Protein AF-0000000078719844 (afdb_homodimer)

Secondary structure (DSSP, 8-state):
---------------------------------------------------------------------------------------------------------------SSS--GGGPEEEEETTTEEEEEPHHHHHHHTSHHHHGGGGSBTTGGGGGTSTTTT-BHHHHHHHHHHHHHHHHHHHHHHHHHHHT--HHHHHHHHHHHHHTTTT--TTTHHIIIIIHHHHSTT----HHHHHHHHHHHHHHHHT----HHHHHHHHHHHHHTTTT-------S-GGGHHHHS-TTTS--HHHHHHHHHHHHHHT------HHHHHHH-EEETTEEEEEGGGHHHHHHHHHHHHHHIIIIIT-HHHHHHHHHHHHHHHHHHHHHTHHHHHH-HHHHTT-STTHHHHHHH---GGGHHHHHHHHHHHTT-PPEEEEEEEPPGGGSTT-----HHHHHTT--S-SS---GGGEEEEEEEEESSSTTS-GGGG-EEESSTT----EE--GGGT-TTS-S-SEEEEEEEEESSGGGHHHHHHHHHHHHHHHHSS---SSPPPTHHHHTT-/---------------------------------------------------------------------------------------------------------------SSS--GGGPEEEEETTTEEEEEPHHHHHHHTSHHHHGGGGSBTTGGGGGTSTTTT-BHHHHHHHHHHHHHHHHHHHHHHHHHHHT--HHHHHHHHHHHHHTTTT--TTTHHIIIIIHHHHSTT----HHHHHHHHHHHHHHHHT----HHHHHHHHHHHHHTTTT-------S-GGGHHHHS-TTTS--HHHHHHHHHHHHHHT------HHHHHHH-EEETTEEEEEGGGHHHHHHHHHHHHHHIIIIIT-HHHHHHHHHHHHHHHHHHHHHTHHHHHH-HHHHTT-STTHHHHHHH---GGGHHHHHHHHHHHTT-PPEEEEEEEPPGGGSTT-----HHHHHTT--S-SS---GGGEEEEEEEEESSSTTS-GGGG-EEESSTT----EE--GGGT-TTS-S-SEEEEEEEEESSGGGHHHHHHHHHHHHHHHHSS---SSPPPTHHHHTT-

Organism: Oryza nivara (NCBI:txid4536)

Radius of gyration: 38.95 Å; Cα contacts (8 Å, |Δi|>4): 1544; chains: 2; bounding box: 135×135×131 Å

Nearest PDB structures (foldseek):
  7a5y-assembly2_G  TM=9.146E-01  e=6.153E-34  Homo sapiens
  7a5y-assembly1_A  TM=9.317E-01  e=2.127E-33  Homo sapiens
  4zwg-assembly2_A  TM=9.172E-01  e=5.121E-34  Homo sapiens
  4zwg-assembly3_B  TM=9.181E-01  e=6.153E-34  Homo sapiens
  4zwg-assembly3_C  TM=8.959E-01  e=7.395E-34  Homo sapiens

pLDDT: mean 74.57, std 30.58, range [14.11, 98.62]

Sequence (1132 aa):
MKHPSRIKLASPNKSHGLPFLLPVSAGFLPFSHRLACLLAFPIPISHQPQTAANPTSARPHRNLARFSEEEMGEYCGAAPEEDPAMALVTPLPTTTTTTTAAAAAIKQPHYYGCFDRCSTKQVFDNLHGNISLDPLAREFVDTEEFQRLRDLKQLGLTYLVYPGAVHTRFEHSLGVYWLAGEAMNNLRLYQGEELGIDRVDMQTVKLAGLLHDIGHGPFSHLFEHEFLPRVVPGSTWTHENMSALLLDSIVDKHQIDIEADHLKIVMEMIVASSKFTATESTKEKRFLYDIVANGRNGIDVDKFDYIGRDCRACGLGCNFQYWRLLQGMRVMGDEICYPAKDYLSIHKLFTTRADLHRTVYTHAKVKAVELMLVDALVEANEYLGIALHAQDPADFWKLDDTIIKSIETAPNDELNKAKGIIQRIRRRELYKFCNEYSVPKDKLEHFKNITAQDIVCSQKSSKVLLKEEDVAVSNVKIDLTRGKDNPLESIKFFKDFGCDEKFPITDERVSHLLPAYNQDRIVRVYAKKPELVEAVSEAFENLQLRMYGEKTQVHDTPRKKRIRFHMKHPSRIKLASPNKSHGLPFLLPVSAGFLPFSHRLACLLAFPIPISHQPQTAANPTSARPHRNLARFSEEEMGEYCGAAPEEDPAMALVTPLPTTTTTTTAAAAAIKQPHYYGCFDRCSTKQVFDNLHGNISLDPLAREFVDTEEFQRLRDLKQLGLTYLVYPGAVHTRFEHSLGVYWLAGEAMNNLRLYQGEELGIDRVDMQTVKLAGLLHDIGHGPFSHLFEHEFLPRVVPGSTWTHENMSALLLDSIVDKHQIDIEADHLKIVMEMIVASSKFTATESTKEKRFLYDIVANGRNGIDVDKFDYIGRDCRACGLGCNFQYWRLLQGMRVMGDEICYPAKDYLSIHKLFTTRADLHRTVYTHAKVKAVELMLVDALVEANEYLGIALHAQDPADFWKLDDTIIKSIETAPNDELNKAKGIIQRIRRRELYKFCNEYSVPKDKLEHFKNITAQDIVCSQKSSKVLLKEEDVAVSNVKIDLTRGKDNPLESIKFFKDFGCDEKFPITDERVSHLLPAYNQDRIVRVYAKKPELVEAVSEAFENLQLRMYGEKTQVHDTPRKKRIRFH

Foldseek 3Di:
DPDDDCDDDDYDDDDDDDDDDDDDDDYDDDDDYYDYDYDDDDDDDDDDDDDDYYDYDDDDDDDDDDPDPDDPDPCVDDDDDDDDDDDDPDPPDPDCPPPVPDCPVPPPPCPLPPDDPVQWDWDQAPQPGIFTHHNLRVLLCPDLLLVLQLQAQPQQQLCLVQVLSRHTVQSLLSQQLRLLLLLLVLACVPCVVVQVDDSLLNVLLSSLSNQLQSQAFASGVLVVPPQLCVQPPPDPDDSLVSSLVLLVVSCVVSVRDDDPVSSVSSSCLSCVQVDCPCCVPPDRQLLSSCANHNLQQGDYSSLVRCLSVSCVSRVHDQPADNVQLSNAWYAAPSHIAGAPVCLVNVLSSLVSVLVCCVPRNVPPLSVQLSQLLSVLCSLCCVVVVLSVLSVDSVNRSVGYNCVLVVLCPPPDPSNVVSNVSSVCVVVVVTFAWQFKFWDDPVCVVPDDDDALVLLQVLQDDDPDRDDSVFKDKDKDKRFSSPGFDDSQQSHWHDHDPPDNDIDGDDPVPPDPPRDPTGMIIMMTMTGRDLQCSVRSNVSVQSSCCVVPVHRRTDDGGDCVSNPPVD/DDDDDDDDDDDDDDDDDDDDDDDDYYDDDDDDDDDDDDDDDDYDDDDDDDDDDDDDDDDDDDPDPDPDPDDPDDDPDDDDDPDDDDDDPDPPDPPCPPPVPDCPVPPPPCPQPPDDPVQWDWDQAPQPGIFTHHNLRVLLCPDLLLVLQLQAQPQQQLCLVQVLSRHTVQSLLSQQLRLQLLLLVLACVVCVVVQVDDSLLNVLLSSLSNQLQSQAFASGVLVVPPQLCVQPPPDPDDSLVSSLVLLVVSCVVSVRDDDPVSSVSSSCLSCVQVDCPCCVPPDRQLLSSCANHNLQQGDYSSLVRCLSVSCVSRVHDQPADCVQLSNAWYAAPSHIAGAPVCLVNVLSSLVSVLVCCVPRNVPPLSVQLSQLLSVLCSLCCVVVVRSVLSVDSVSRSVGYNCVLVVLCPDPDPSNVVSNVSSVCVVVVVTFAWQFKFWDDPVCVVPDDDDALVLLQVLQDDDPDRDDSVFKDKDKDKRFSSPGFDDSQQSHWHDHDPVDNDIDGDDPVPPDPPRDPTGMIIMMIMTGRDLQCSVRSQVSVQSSCCVVPVHRRTDDGGDCVSNPPVD

InterPro domains:
  IPR003607 HD/PDEase domain [SM00471] (165-316)
  IPR003607 HD/PDEase domain [cd00077] (167-315)
  IPR006674 HD domain [PF01966] (169-269)
  IPR006674 HD domain [PS51831] (169-307)
  IPR045509 HD-associated domain [PF19276] (323-485)
  IPR050135 Deoxyguanosinetriphosphate triphosphohydrolase-like [PTHR11373] (121-549)

Structure (mmCIF, N/CA/C/O backbone):
data_AF-0000000078719844-model_v1
#
loop_
_entity.id
_entity.type
_entity.pdbx_description
1 polymer 'HD domain-containing protein'
#
loop_
_atom_site.group_PDB
_atom_site.id
_atom_site.type_symbol
_atom_site.label_atom_id
_atom_site.label_alt_id
_atom_site.label_comp_id
_atom_site.label_asym_id
_atom_site.label_entity_id
_atom_site.label_seq_id
_atom_site.pdbx_PDB_ins_code
_atom_site.Cartn_x
_atom_site.Cartn_y
_atom_site.Cartn_z
_atom_site.occupancy
_atom_site.B_iso_or_equiv
_atom_site.auth_seq_id
_atom_site.auth_comp_id
_atom_site.auth_asym_id
_atom_site.auth_atom_id
_atom_site.pdbx_PDB_model_num
ATOM 1 N N . MET A 1 1 ? 14.867 -51.844 55.531 1 16.17 1 MET A N 1
ATOM 2 C CA . MET A 1 1 ? 15.656 -52.594 54.562 1 16.17 1 MET A CA 1
ATOM 3 C C . MET A 1 1 ? 15.328 -52.188 53.125 1 16.17 1 MET A C 1
ATOM 5 O O . MET A 1 1 ? 14.156 -52.031 52.781 1 16.17 1 MET A O 1
ATOM 9 N N . LYS A 1 2 ? 16.312 -51.5 52.406 1 18.41 2 LYS A N 1
ATOM 10 C CA . LYS A 1 2 ? 17.047 -50.781 51.344 1 18.41 2 LYS A CA 1
ATOM 11 C C . LYS A 1 2 ? 17.047 -51.594 50.062 1 18.41 2 LYS A C 1
ATOM 13 O O . LYS A 1 2 ? 17.812 -51.312 49.125 1 18.41 2 LYS A O 1
ATOM 18 N N . HIS A 1 3 ? 16.047 -52.469 49.938 1 16.16 3 HIS A N 1
ATOM 19 C CA . HIS A 1 3 ? 16.094 -53.688 49.156 1 16.16 3 HIS A CA 1
ATOM 20 C C . HIS A 1 3 ? 16.516 -53.406 47.719 1 16.16 3 HIS A C 1
ATOM 22 O O . HIS A 1 3 ? 16.359 -52.281 47.219 1 16.16 3 HIS A O 1
ATOM 28 N N . PRO A 1 4 ? 16.766 -54.469 46.906 1 17.31 4 PRO A N 1
ATOM 29 C CA . PRO A 1 4 ? 17.672 -55.094 45.938 1 17.31 4 PRO A CA 1
ATOM 30 C C . PRO A 1 4 ? 17.406 -54.656 44.531 1 17.31 4 PRO A C 1
ATOM 32 O O . PRO A 1 4 ? 16.344 -54.094 44.219 1 17.31 4 PRO A O 1
ATOM 35 N N . SER A 1 5 ? 18.469 -54.844 43.594 1 16.77 5 SER A N 1
ATOM 36 C CA . SER A 1 5 ? 19.25 -54.75 42.375 1 16.77 5 SER A CA 1
ATOM 37 C C . SER A 1 5 ? 18.547 -55.438 41.188 1 16.77 5 SER A C 1
ATOM 39 O O . SER A 1 5 ? 19.141 -55.594 40.125 1 16.77 5 SER A O 1
ATOM 41 N N . ARG A 1 6 ? 17.25 -55.594 41.25 1 15.89 6 ARG A N 1
ATOM 42 C CA . ARG A 1 6 ? 16.734 -56.719 40.5 1 15.89 6 ARG A CA 1
ATOM 43 C C . ARG A 1 6 ? 17.344 -56.781 39.125 1 15.89 6 ARG A C 1
ATOM 45 O O . ARG A 1 6 ? 17.219 -55.844 38.312 1 15.89 6 ARG A O 1
ATOM 52 N N . ILE A 1 7 ? 18.156 -57.844 38.75 1 14.67 7 ILE A N 1
ATOM 53 C CA . ILE A 1 7 ? 19.219 -58.25 37.812 1 14.67 7 ILE A CA 1
ATOM 54 C C . ILE A 1 7 ? 18.656 -58.406 36.406 1 14.67 7 ILE A C 1
ATOM 56 O O . ILE A 1 7 ? 19.359 -58.156 35.438 1 14.67 7 ILE A O 1
ATOM 60 N N . LYS A 1 8 ? 17.391 -58.75 36.219 1 15.29 8 LYS A N 1
ATOM 61 C CA . LYS A 1 8 ? 17.172 -60.094 35.656 1 15.29 8 LYS A CA 1
ATOM 62 C C . LYS A 1 8 ? 17.922 -60.25 34.344 1 15.29 8 LYS A C 1
ATOM 64 O O . LYS A 1 8 ? 18.156 -59.281 33.625 1 15.29 8 LYS A O 1
ATOM 69 N N . LEU A 1 9 ? 17.656 -61.438 33.594 1 15 9 LEU A N 1
ATOM 70 C CA . LEU A 1 9 ? 18.25 -62.531 32.844 1 15 9 LEU A CA 1
ATOM 71 C C . LEU A 1 9 ? 18.625 -62.062 31.438 1 15 9 LEU A C 1
ATOM 73 O O . LEU A 1 9 ? 18.062 -61.094 30.922 1 15 9 LEU A O 1
ATOM 77 N N . ALA A 1 10 ? 19.516 -62.938 30.422 1 16.34 10 ALA A N 1
ATOM 78 C CA . ALA A 1 10 ? 20.719 -63.344 29.719 1 16.34 10 ALA A CA 1
ATOM 79 C C . ALA A 1 10 ? 20.516 -63.281 28.203 1 16.34 10 ALA A C 1
ATOM 81 O O . ALA A 1 10 ? 21.281 -62.656 27.484 1 16.34 10 ALA A O 1
ATOM 82 N N . SER A 1 11 ? 20.344 -64.562 27.406 1 14.77 11 SER A N 1
ATOM 83 C CA . SER A 1 11 ? 21.172 -65.5 26.672 1 14.77 11 SER A CA 1
ATOM 84 C C . SER A 1 11 ? 20.969 -65.375 25.172 1 14.77 11 SER A C 1
ATOM 86 O O . SER A 1 11 ? 20.031 -64.688 24.719 1 14.77 11 SER A O 1
ATOM 88 N N . PRO A 1 12 ? 20.969 -66.625 24.266 1 15.64 12 PRO A N 1
ATOM 89 C CA . PRO A 1 12 ? 21.859 -67.312 23.312 1 15.64 12 PRO A CA 1
ATOM 90 C C . PRO A 1 12 ? 21.484 -67 21.859 1 15.64 12 PRO A C 1
ATOM 92 O O . PRO A 1 12 ? 20.484 -66.375 21.594 1 15.64 12 PRO A O 1
ATOM 95 N N . ASN A 1 13 ? 21.328 -68.188 20.828 1 14.11 13 ASN A N 1
ATOM 96 C CA . ASN A 1 13 ? 21.969 -69 19.766 1 14.11 13 ASN A CA 1
ATOM 97 C C . ASN A 1 13 ? 21.281 -68.75 18.422 1 14.11 13 ASN A C 1
ATOM 99 O O . ASN A 1 13 ? 21.906 -68.875 17.375 1 14.11 13 ASN A O 1
ATOM 103 N N . LYS A 1 14 ? 19.938 -69 18.219 1 14.55 14 LYS A N 1
ATOM 104 C CA . LYS A 1 14 ? 19.438 -70.125 17.375 1 14.55 14 LYS A CA 1
ATOM 105 C C . LYS A 1 14 ? 19.703 -69.875 15.906 1 14.55 14 LYS A C 1
ATOM 107 O O . LYS A 1 14 ? 19.609 -68.688 15.438 1 14.55 14 LYS A O 1
ATOM 112 N N . SER A 1 15 ? 19.656 -70.938 14.859 1 14.34 15 SER A N 1
ATOM 113 C CA . SER A 1 15 ? 20.234 -71.812 13.805 1 14.34 15 SER A CA 1
ATOM 114 C C . SER A 1 15 ? 19.875 -71.25 12.422 1 14.34 15 SER A C 1
ATOM 116 O O . SER A 1 15 ? 20.766 -71 11.602 1 14.34 15 SER A O 1
ATOM 118 N N . HIS A 1 16 ? 19.125 -72 11.484 1 14.88 16 HIS A N 1
ATOM 119 C CA . HIS A 1 16 ? 19.422 -73 10.422 1 14.88 16 HIS A CA 1
ATOM 120 C C . HIS A 1 16 ? 19.156 -72.375 9.047 1 14.88 16 HIS A C 1
ATOM 122 O O . HIS A 1 16 ? 18.531 -71.312 8.945 1 14.88 16 HIS A O 1
ATOM 128 N N . GLY A 1 17 ? 18.609 -73.25 7.887 1 14.41 17 GLY A N 1
ATOM 129 C CA . GLY A 1 17 ? 19.047 -73.938 6.68 1 14.41 17 GLY A CA 1
ATOM 130 C C . GLY A 1 17 ? 18.594 -73.312 5.406 1 14.41 17 GLY A C 1
ATOM 131 O O . GLY A 1 17 ? 19.391 -73 4.508 1 14.41 17 GLY A O 1
ATOM 132 N N . LEU A 1 18 ? 17.312 -73.312 4.797 1 15.3 18 LEU A N 1
ATOM 133 C CA . LEU A 1 18 ? 17.156 -74.25 3.666 1 15.3 18 LEU A CA 1
ATOM 134 C C . LEU A 1 18 ? 17.516 -73.562 2.357 1 15.3 18 LEU A C 1
ATOM 136 O O . LEU A 1 18 ? 17.422 -72.312 2.25 1 15.3 18 LEU A O 1
ATOM 140 N N . PRO A 1 19 ? 17.562 -74.312 1.039 1 15.16 19 PRO A N 1
ATOM 141 C CA . PRO A 1 19 ? 18.328 -74.75 -0.132 1 15.16 19 PRO A CA 1
ATOM 142 C C . PRO A 1 19 ? 18.094 -73.875 -1.35 1 15.16 19 PRO A C 1
ATOM 144 O O . PRO A 1 19 ? 19.047 -73.312 -1.934 1 15.16 19 PRO A O 1
ATOM 147 N N . PHE A 1 20 ? 17.188 -74.25 -2.387 1 14.88 20 PHE A N 1
ATOM 148 C CA . PHE A 1 20 ? 17.469 -74.938 -3.643 1 14.88 20 PHE A CA 1
ATOM 149 C C . PHE A 1 20 ? 17.578 -73.938 -4.789 1 14.88 20 PHE A C 1
ATOM 151 O O . PHE A 1 20 ? 17.125 -72.812 -4.668 1 14.88 20 PHE A O 1
ATOM 158 N N . LEU A 1 21 ? 17.156 -74.312 -6.219 1 14.48 21 LEU A N 1
ATOM 159 C CA . LEU A 1 21 ? 17.766 -74.75 -7.473 1 14.48 21 LEU A CA 1
ATOM 160 C C . LEU A 1 21 ? 17.688 -73.625 -8.531 1 14.48 21 LEU A C 1
ATOM 162 O O . LEU A 1 21 ? 18.688 -73.312 -9.148 1 14.48 21 LEU A O 1
ATOM 166 N N . LEU A 1 22 ? 16.641 -73.5 -9.547 1 15.12 22 LEU A N 1
ATOM 167 C CA . LEU A 1 22 ? 16.891 -74.062 -10.875 1 15.12 22 LEU A CA 1
ATOM 168 C C . LEU A 1 22 ? 17.406 -73 -11.82 1 15.12 22 LEU A C 1
ATOM 170 O O . LEU A 1 22 ? 17.172 -71.812 -11.594 1 15.12 22 LEU A O 1
ATOM 174 N N . PRO A 1 23 ? 17.766 -73.25 -13.32 1 15.2 23 PRO A N 1
ATOM 175 C CA . PRO A 1 23 ? 18.766 -73.25 -14.383 1 15.2 23 PRO A CA 1
ATOM 176 C C . PRO A 1 23 ? 18.531 -72.125 -15.391 1 15.2 23 PRO A C 1
ATOM 178 O O . PRO A 1 23 ? 19.484 -71.438 -15.82 1 15.2 23 PRO A O 1
ATOM 181 N N . VAL A 1 24 ? 17.344 -71.75 -15.992 1 15.63 24 VAL A N 1
ATOM 182 C CA . VAL A 1 24 ? 17.266 -72.125 -17.406 1 15.63 24 VAL A CA 1
ATOM 183 C C . VAL A 1 24 ? 18.031 -71.062 -18.234 1 15.63 24 VAL A C 1
ATOM 185 O O . VAL A 1 24 ? 18.141 -69.938 -17.859 1 15.63 24 VAL A O 1
ATOM 188 N N . SER A 1 25 ? 18.406 -71.312 -19.641 1 14.66 25 SER A N 1
ATOM 189 C CA . SER A 1 25 ? 19.359 -71.438 -20.734 1 14.66 25 SER A CA 1
ATOM 190 C C . SER A 1 25 ? 19.391 -70.125 -21.562 1 14.66 25 SER A C 1
ATOM 192 O O . SER A 1 25 ? 20.453 -69.562 -21.766 1 14.66 25 SER A O 1
ATOM 194 N N . ALA A 1 26 ? 18.703 -70.062 -22.891 1 15.07 26 ALA A N 1
ATOM 195 C CA . ALA A 1 26 ? 19.359 -70.25 -24.188 1 15.07 26 ALA A CA 1
ATOM 196 C C . ALA A 1 26 ? 19.844 -68.875 -24.75 1 15.07 26 ALA A C 1
ATOM 198 O O . ALA A 1 26 ? 19.453 -67.812 -24.297 1 15.07 26 ALA A O 1
ATOM 199 N N . GLY A 1 27 ? 19.828 -68.812 -26.172 1 14.66 27 GLY A N 1
ATOM 200 C CA . GLY A 1 27 ? 20.734 -68.75 -27.297 1 14.66 27 GLY A CA 1
ATOM 201 C C . GLY A 1 27 ? 21 -67.375 -27.859 1 14.66 27 GLY A C 1
ATOM 202 O O . GLY A 1 27 ? 20.391 -66.438 -27.406 1 14.66 27 GLY A O 1
ATOM 203 N N . PHE A 1 28 ? 20.891 -67.125 -29.375 1 15.15 28 PHE A N 1
ATOM 204 C CA . PHE A 1 28 ? 21.875 -67 -30.438 1 15.15 28 PHE A CA 1
ATOM 205 C C . PHE A 1 28 ? 22 -65.562 -30.906 1 15.15 28 PHE A C 1
ATOM 207 O O . PHE A 1 28 ? 23.109 -65 -30.938 1 15.15 28 PHE A O 1
ATOM 214 N N . LEU A 1 29 ? 21.156 -65 -32 1 15.54 29 LEU A N 1
ATOM 215 C CA . LEU A 1 29 ? 21.734 -64.938 -33.344 1 15.54 29 LEU A CA 1
ATOM 216 C C . LEU A 1 29 ? 22.375 -63.594 -33.594 1 15.54 29 LEU A C 1
ATOM 218 O O . LEU A 1 29 ? 22.031 -62.594 -32.938 1 15.54 29 LEU A O 1
ATOM 222 N N . PRO A 1 30 ? 22.969 -63.344 -34.906 1 15.5 30 PRO A N 1
ATOM 223 C CA . PRO A 1 30 ? 24.203 -62.906 -35.594 1 15.5 30 PRO A CA 1
ATOM 224 C C . PRO A 1 30 ? 24.141 -61.438 -36.031 1 15.5 30 PRO A C 1
ATOM 226 O O . PRO A 1 30 ? 25.047 -60.656 -35.75 1 15.5 30 PRO A O 1
ATOM 229 N N . PHE A 1 31 ? 23.234 -61.062 -37.094 1 15.53 31 PHE A N 1
ATOM 230 C CA . PHE A 1 31 ? 23.75 -60.781 -38.438 1 15.53 31 PHE A CA 1
ATOM 231 C C . PHE A 1 31 ? 24.312 -59.375 -38.5 1 15.53 31 PHE A C 1
ATOM 233 O O . PHE A 1 31 ? 23.984 -58.531 -37.656 1 15.53 31 PHE A O 1
ATOM 240 N N . SER A 1 32 ? 24.578 -58.844 -39.812 1 14.71 32 SER A N 1
ATOM 241 C CA . SER A 1 32 ? 25.641 -58.438 -40.719 1 14.71 32 SER A CA 1
ATOM 242 C C . SER A 1 32 ? 25.703 -56.906 -40.844 1 14.71 32 SER A C 1
ATOM 244 O O . SER A 1 32 ? 25 -56.219 -40.094 1 14.71 32 SER A O 1
ATOM 246 N N . HIS A 1 33 ? 25.516 -56.344 -42.188 1 15.02 33 HIS A N 1
ATOM 247 C CA . HIS A 1 33 ? 26.469 -55.844 -43.188 1 15.02 33 HIS A CA 1
ATOM 248 C C . HIS A 1 33 ? 26.531 -54.312 -43.156 1 15.02 33 HIS A C 1
ATOM 250 O O . HIS A 1 33 ? 27.609 -53.75 -42.969 1 15.02 33 HIS A O 1
ATOM 256 N N . ARG A 1 34 ? 26.125 -53.594 -44.406 1 14.82 34 ARG A N 1
ATOM 257 C CA . ARG A 1 34 ? 26.953 -53.031 -45.469 1 14.82 34 ARG A CA 1
ATOM 258 C C . ARG A 1 34 ? 27.078 -51.531 -45.312 1 14.82 34 ARG A C 1
ATOM 260 O O . ARG A 1 34 ? 26.375 -50.906 -44.5 1 14.82 34 ARG A O 1
ATOM 267 N N . LEU A 1 35 ? 26.734 -50.656 -46.5 1 14.78 35 LEU A N 1
ATOM 268 C CA . LEU A 1 35 ? 27.562 -50.031 -47.531 1 14.78 35 LEU A CA 1
ATOM 269 C C . LEU A 1 35 ? 27.656 -48.531 -47.281 1 14.78 35 LEU A C 1
ATOM 271 O O . LEU A 1 35 ? 26.906 -47.969 -46.5 1 14.78 35 LEU A O 1
ATOM 275 N N . ALA A 1 36 ? 27.25 -47.562 -48.406 1 15.04 36 ALA A N 1
ATOM 276 C CA . ALA A 1 36 ? 28.031 -46.844 -49.406 1 15.04 36 ALA A CA 1
ATOM 277 C C . ALA A 1 36 ? 28.141 -45.344 -49.094 1 15.04 36 ALA A C 1
ATOM 279 O O . ALA A 1 36 ? 27.391 -44.844 -48.25 1 15.04 36 ALA A O 1
ATOM 280 N N . CYS A 1 37 ? 28.047 -44.375 -50.188 1 14.98 37 CYS A N 1
ATOM 281 C CA . CYS A 1 37 ? 28.969 -43.562 -50.969 1 14.98 37 CYS A CA 1
ATOM 282 C C . CYS A 1 37 ? 28.844 -42.094 -50.625 1 14.98 37 CYS A C 1
ATOM 284 O O . CYS A 1 37 ? 29.828 -41.438 -50.281 1 14.98 37 CYS A O 1
ATOM 286 N N . LEU A 1 38 ? 28.141 -41.156 -51.5 1 14.98 38 LEU A N 1
ATOM 287 C CA . LEU A 1 38 ? 28.797 -40.312 -52.5 1 14.98 38 LEU A CA 1
ATOM 288 C C . LEU A 1 38 ? 28.859 -38.844 -52.031 1 14.98 38 LEU A C 1
ATOM 290 O O . LEU A 1 38 ? 28.203 -38.469 -51.062 1 14.98 38 LEU A O 1
ATOM 294 N N . LEU A 1 39 ? 28.391 -37.719 -52.938 1 15.67 39 LEU A N 1
ATOM 295 C CA . LEU A 1 39 ? 29.062 -36.781 -53.812 1 15.67 39 LEU A CA 1
ATOM 296 C C . LEU A 1 39 ? 29.016 -35.375 -53.219 1 15.67 39 LEU A C 1
ATOM 298 O O . LEU A 1 39 ? 28.25 -35.094 -52.312 1 15.67 39 LEU A O 1
ATOM 302 N N . ALA A 1 40 ? 29 -34.094 -54.156 1 15.8 40 ALA A N 1
ATOM 303 C CA . ALA A 1 40 ? 29.859 -33.031 -54.688 1 15.8 40 ALA A CA 1
ATOM 304 C C . ALA A 1 40 ? 29.375 -31.656 -54.281 1 15.8 40 ALA A C 1
ATOM 306 O O . ALA A 1 40 ? 30.188 -30.797 -53.906 1 15.8 40 ALA A O 1
ATOM 307 N N . PHE A 1 41 ? 28.031 -31.125 -54.281 1 16.3 41 PHE A N 1
ATOM 308 C CA . PHE A 1 41 ? 27.906 -30.047 -55.25 1 16.3 41 PHE A CA 1
ATOM 309 C C . PHE A 1 41 ? 28.375 -28.734 -54.688 1 16.3 41 PHE A C 1
ATOM 311 O O . PHE A 1 41 ? 28.312 -28.531 -53.469 1 16.3 41 PHE A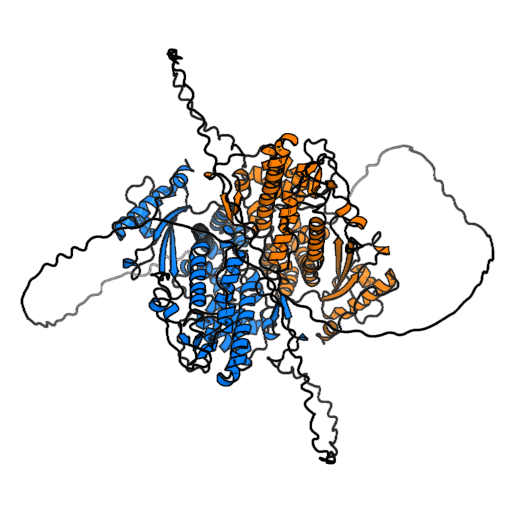 O 1
ATOM 318 N N . PRO A 1 42 ? 28.906 -27.64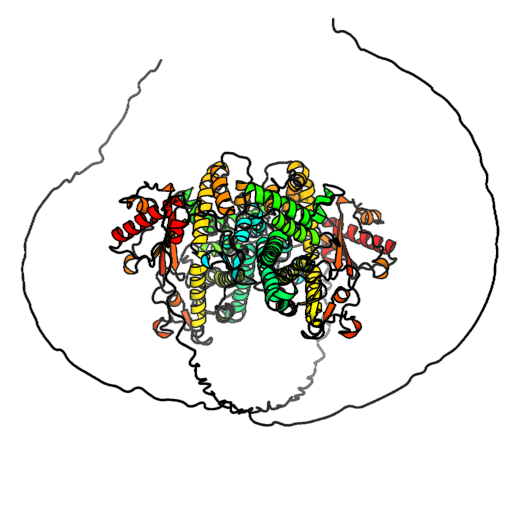1 -55.562 1 18.34 42 PRO A N 1
ATOM 319 C CA . PRO A 1 42 ? 29.781 -26.484 -55.594 1 18.34 42 PRO A CA 1
ATOM 320 C C . PRO A 1 42 ? 29.078 -25.188 -55.219 1 18.34 42 PRO A C 1
ATOM 322 O O . PRO A 1 42 ? 29.734 -24.203 -54.875 1 18.34 42 PRO A O 1
ATOM 325 N N . ILE A 1 43 ? 27.844 -25.031 -54.75 1 16.77 43 ILE A N 1
ATOM 326 C CA . ILE A 1 43 ? 27.219 -23.922 -55.469 1 16.77 43 ILE A CA 1
ATOM 327 C C . ILE A 1 43 ? 27.922 -22.625 -55.125 1 16.77 43 ILE A C 1
ATOM 329 O O . ILE A 1 43 ? 28.109 -22.328 -53.938 1 16.77 43 ILE A O 1
ATOM 333 N N . PRO A 1 44 ? 28.156 -21.688 -56.188 1 16.8 44 PRO A N 1
ATOM 334 C CA . PRO A 1 44 ? 29.016 -20.531 -56.438 1 16.8 44 PRO A CA 1
ATOM 335 C C . PRO A 1 44 ? 28.422 -19.234 -55.875 1 16.8 44 PRO A C 1
ATOM 337 O O . PRO A 1 44 ? 29.172 -18.328 -55.5 1 16.8 44 PRO A O 1
ATOM 340 N N . ILE A 1 45 ? 27.156 -19.047 -55.5 1 16.05 45 ILE A N 1
ATOM 341 C CA . ILE A 1 45 ? 26.562 -17.922 -56.219 1 16.05 45 ILE A CA 1
ATOM 342 C C . ILE A 1 45 ? 27.234 -16.625 -55.75 1 16.05 45 ILE A C 1
ATOM 344 O O . ILE A 1 45 ? 27.484 -16.422 -54.562 1 16.05 45 ILE A O 1
ATOM 348 N N . SER A 1 46 ? 27.109 -15.641 -56.75 1 15.3 46 SER A N 1
ATOM 349 C CA . SER A 1 46 ? 27.797 -14.484 -57.312 1 15.3 46 SER A CA 1
ATOM 350 C C . SER A 1 46 ? 27.5 -13.227 -56.5 1 15.3 46 SER A C 1
ATOM 352 O O . SER A 1 46 ? 26.625 -13.234 -55.625 1 15.3 46 SER A O 1
ATOM 354 N N . HIS A 1 47 ? 26.938 -12.156 -57.219 1 15.41 47 HIS A N 1
ATOM 355 C CA . HIS A 1 47 ? 27.578 -10.922 -57.656 1 15.41 47 HIS A CA 1
ATOM 356 C C . HIS A 1 47 ? 27.047 -9.727 -56.875 1 15.41 47 HIS A C 1
ATOM 358 O O . HIS A 1 47 ? 27.844 -8.938 -56.344 1 15.41 47 HIS A O 1
ATOM 364 N N . GLN A 1 48 ? 25.734 -9.086 -57.156 1 14.63 48 GLN A N 1
ATOM 365 C CA . GLN A 1 48 ? 25.781 -7.824 -57.875 1 14.63 48 GLN A CA 1
ATOM 366 C C . GLN A 1 48 ? 25.766 -6.637 -56.938 1 14.63 48 GLN A C 1
ATOM 368 O O . GLN A 1 48 ? 25.344 -6.762 -55.781 1 14.63 48 GLN A O 1
ATOM 373 N N . PRO A 1 49 ? 25.266 -5.281 -57.594 1 15.76 49 PRO A N 1
ATOM 374 C CA . PRO A 1 49 ? 25.922 -3.977 -57.75 1 15.76 49 PRO A CA 1
ATOM 375 C C . PRO A 1 49 ? 25.391 -2.932 -56.781 1 15.76 49 PRO A C 1
ATOM 377 O O . PRO A 1 49 ? 26.172 -2.344 -56.031 1 15.76 49 PRO A O 1
ATOM 380 N N . GLN A 1 50 ? 24.344 -1.878 -57.25 1 14.72 50 GLN A N 1
ATOM 381 C CA . GLN A 1 50 ? 24.641 -0.506 -57.656 1 14.72 50 GLN A CA 1
ATOM 382 C C . GLN A 1 50 ? 24.078 0.494 -56.656 1 14.72 50 GLN A C 1
ATOM 384 O O . GLN A 1 50 ? 24.797 1.354 -56.156 1 14.72 50 GLN A O 1
ATOM 389 N N . THR A 1 51 ? 22.875 1.367 -57.031 1 15.32 51 THR A N 1
ATOM 390 C CA . THR A 1 51 ? 22.922 2.789 -57.344 1 15.32 51 THR A CA 1
ATOM 391 C C . THR A 1 51 ? 22.375 3.621 -56.188 1 15.32 51 THR A C 1
ATOM 393 O O . THR A 1 51 ? 21.547 3.141 -55.406 1 15.32 51 THR A O 1
ATOM 396 N N . ALA A 1 52 ? 22.594 5.066 -56.188 1 16.7 52 ALA A N 1
ATOM 397 C CA . ALA A 1 52 ? 22.938 6.238 -55.375 1 16.7 52 ALA A CA 1
ATOM 398 C C . ALA A 1 52 ? 21.703 7.023 -54.969 1 16.7 52 ALA A C 1
ATOM 400 O O . ALA A 1 52 ? 21.516 7.348 -53.812 1 16.7 52 ALA A O 1
ATOM 401 N N . ALA A 1 53 ? 20.875 7.922 -55.812 1 15.55 53 ALA A N 1
ATOM 402 C CA . ALA A 1 53 ? 21.031 9.367 -55.719 1 15.55 53 ALA A CA 1
ATOM 403 C C . ALA A 1 53 ? 19.844 10 -55 1 15.55 53 ALA A C 1
ATOM 405 O O . ALA A 1 53 ? 20 10.75 -54.031 1 15.55 53 ALA A O 1
ATOM 406 N N . ASN A 1 54 ? 18.625 10.562 -55.688 1 14.87 54 ASN A N 1
ATOM 407 C CA . ASN A 1 54 ? 18.484 12.008 -55.812 1 14.87 54 ASN A CA 1
ATOM 408 C C . ASN A 1 54 ? 17.469 12.57 -54.812 1 14.87 54 ASN A C 1
ATOM 410 O O . ASN A 1 54 ? 16.703 11.812 -54.219 1 14.87 54 ASN A O 1
ATOM 414 N N . PRO A 1 55 ? 16.141 13.227 -55.312 1 15.72 55 PRO A N 1
ATOM 415 C CA . PRO A 1 55 ? 15.922 14.672 -55.375 1 15.72 55 PRO A CA 1
ATOM 416 C C . PRO A 1 55 ? 14.906 15.148 -54.344 1 15.72 55 PRO A C 1
ATOM 418 O O . PRO A 1 55 ? 14.328 14.344 -53.594 1 15.72 55 PRO A O 1
ATOM 421 N N . THR A 1 56 ? 13.602 15.664 -54.781 1 15.43 56 THR A N 1
ATOM 422 C CA . THR A 1 56 ? 13.086 17.031 -54.875 1 15.43 56 THR A CA 1
ATOM 423 C C . THR A 1 56 ? 12.008 17.266 -53.812 1 15.43 56 THR A C 1
ATOM 425 O O . THR A 1 56 ? 11.461 16.328 -53.25 1 15.43 56 THR A O 1
ATOM 428 N N . SER A 1 57 ? 10.773 18.047 -54.156 1 15.8 57 SER A N 1
ATOM 429 C CA . SER A 1 57 ? 10.359 19.406 -53.812 1 15.8 57 SER A CA 1
ATOM 430 C C . SER A 1 57 ? 9.133 19.406 -52.906 1 15.8 57 SER A C 1
ATOM 432 O O . SER A 1 57 ? 9.133 20.016 -51.844 1 15.8 57 SER A O 1
ATOM 434 N N . ALA A 1 58 ? 7.781 19.562 -53.375 1 15.76 58 ALA A N 1
ATOM 435 C CA . ALA A 1 58 ? 6.953 20.766 -53.312 1 15.76 58 ALA A CA 1
ATOM 436 C C . ALA A 1 58 ? 5.848 20.625 -52.281 1 15.76 58 ALA A C 1
ATOM 438 O O . ALA A 1 58 ? 5.453 19.5 -51.938 1 15.76 58 ALA A O 1
ATOM 439 N N . ARG A 1 59 ? 4.855 21.688 -52.094 1 16.8 59 ARG A N 1
ATOM 440 C CA . ARG A 1 59 ? 4.363 22.547 -51.031 1 16.8 59 ARG A CA 1
ATOM 441 C C . ARG A 1 59 ? 2.912 22.234 -50.688 1 16.8 59 ARG A C 1
ATOM 443 O O . ARG A 1 59 ? 2.402 22.656 -49.625 1 16.8 59 ARG A O 1
ATOM 450 N N . PRO A 1 60 ? 1.957 21.344 -51.344 1 15.73 60 PRO A N 1
ATOM 451 C CA . PRO A 1 60 ? 0.703 22.047 -51.625 1 15.73 60 PRO A CA 1
ATOM 452 C C . PRO A 1 60 ? -0.173 22.188 -50.375 1 15.73 60 PRO A C 1
ATOM 454 O O . PRO A 1 60 ? 0.063 21.5 -49.375 1 15.73 60 PRO A O 1
ATOM 457 N N . HIS A 1 61 ? -1.604 22.375 -50.656 1 16.41 61 HIS A N 1
ATOM 458 C CA . HIS A 1 61 ? -2.781 23.219 -50.5 1 16.41 61 HIS A CA 1
ATOM 459 C C . HIS A 1 61 ? -3.697 22.656 -49.406 1 16.41 61 HIS A C 1
ATOM 461 O O . HIS A 1 61 ? -3.637 21.469 -49.094 1 16.41 61 HIS A O 1
ATOM 467 N N . ARG A 1 62 ? -4.898 23.328 -49.188 1 16.69 62 ARG A N 1
ATOM 468 C CA . ARG A 1 62 ? -5.715 23.953 -48.156 1 16.69 62 ARG A CA 1
ATOM 469 C C . ARG A 1 62 ? -6.836 23.031 -47.688 1 16.69 62 ARG A C 1
ATOM 471 O O . ARG A 1 62 ? -7.281 22.156 -48.469 1 16.69 62 ARG A O 1
ATOM 478 N N . ASN A 1 63 ? -7.449 23.188 -46.438 1 15.52 63 ASN A N 1
ATOM 479 C CA . ASN A 1 63 ? -7.984 22.531 -45.25 1 15.52 63 ASN A CA 1
ATOM 480 C C . ASN A 1 63 ? -9.5 22.406 -45.312 1 15.52 63 ASN A C 1
ATOM 482 O O . ASN A 1 63 ? -10.109 21.719 -44.469 1 15.52 63 ASN A O 1
ATOM 486 N N . LEU A 1 64 ? -10.438 23.094 -46.062 1 17.2 64 LEU A N 1
ATOM 487 C CA . LEU A 1 64 ? -11.555 23.609 -45.281 1 17.2 64 LEU A CA 1
ATOM 488 C C . LEU A 1 64 ? -12.734 22.641 -45.312 1 17.2 64 LEU A C 1
ATOM 490 O O . LEU A 1 64 ? -13.406 22.5 -46.312 1 17.2 64 LEU A O 1
ATOM 494 N N . ALA A 1 65 ? -12.883 21.5 -44.688 1 16.17 65 ALA A N 1
ATOM 495 C CA . ALA A 1 65 ? -13.914 20.5 -44.969 1 16.17 65 ALA A CA 1
ATOM 496 C C . ALA A 1 65 ? -15.234 20.891 -44.312 1 16.17 65 ALA A C 1
ATOM 498 O O . ALA A 1 65 ? -15.289 21.125 -43.094 1 16.17 65 ALA A O 1
ATOM 499 N N . ARG A 1 66 ? -16.234 21.328 -45.125 1 17 66 ARG A N 1
ATOM 500 C CA . ARG A 1 66 ? -17.594 21.828 -44.906 1 17 66 ARG A CA 1
ATOM 501 C C . ARG A 1 66 ? -18.5 20.719 -44.344 1 17 66 ARG A C 1
ATOM 503 O O . ARG A 1 66 ? -18.656 19.672 -44.969 1 17 66 ARG A O 1
ATOM 510 N N . PHE A 1 67 ? -18.719 20.562 -43.031 1 16.86 67 PHE A N 1
ATOM 511 C CA . PHE A 1 67 ? -19.453 19.578 -42.281 1 16.86 67 PHE A CA 1
ATOM 512 C C . PHE A 1 67 ? -20.938 19.625 -42.594 1 16.86 67 PHE A C 1
ATOM 514 O O . PHE A 1 67 ? -21.562 20.688 -42.5 1 16.86 67 PHE A O 1
ATOM 521 N N . SER A 1 68 ? -21.453 18.75 -43.5 1 16.11 68 SER A N 1
ATOM 522 C CA . SER A 1 68 ? -22.766 18.562 -44.062 1 16.11 68 SER A CA 1
ATOM 523 C C . SER A 1 68 ? -23.812 18.266 -43 1 16.11 68 SER A C 1
ATOM 525 O O . SER A 1 68 ? -23.562 17.5 -42.094 1 16.11 68 SER A O 1
ATOM 527 N N . GLU A 1 69 ? -24.906 19.094 -42.781 1 18.5 69 GLU A N 1
ATOM 528 C CA . GLU A 1 69 ? -26.109 19.344 -42 1 18.5 69 GLU A CA 1
ATOM 529 C C . GLU A 1 69 ? -27.141 18.234 -42.188 1 18.5 69 GLU A C 1
ATOM 531 O O . GLU A 1 69 ? -27.781 18.156 -43.25 1 18.5 69 GLU A O 1
ATOM 536 N N . GLU A 1 70 ? -26.844 16.938 -41.938 1 16.45 70 GLU A N 1
ATOM 537 C CA . GLU A 1 70 ? -27.797 15.906 -42.312 1 16.45 70 GLU A CA 1
ATOM 538 C C . GLU A 1 70 ? -29.156 16.141 -41.656 1 16.45 70 GLU A C 1
ATOM 540 O O . GLU A 1 70 ? -29.234 16.766 -40.594 1 16.45 70 GLU A O 1
ATOM 545 N N . GLU A 1 71 ? -30.25 15.516 -42.25 1 17.05 71 GLU A N 1
ATOM 546 C CA . GLU A 1 71 ? -31.672 15.453 -42.5 1 17.05 71 GLU A CA 1
ATOM 547 C C . GLU A 1 71 ? -32.438 14.805 -41.344 1 17.05 71 GLU A C 1
ATOM 549 O O . GLU A 1 71 ? -32.156 13.656 -41 1 17.05 71 GLU A O 1
ATOM 554 N N . MET A 1 72 ? -32.844 15.531 -40.281 1 18.22 72 MET A N 1
ATOM 555 C CA . MET A 1 72 ? -33.594 15.18 -39.094 1 18.22 72 MET A CA 1
ATOM 556 C C . MET A 1 72 ? -34.969 14.602 -39.469 1 18.22 72 MET A C 1
ATOM 558 O O . MET A 1 72 ? -35.875 15.328 -39.875 1 18.22 72 MET A O 1
ATOM 562 N N . GLY A 1 73 ? -35.094 13.484 -40.188 1 16.23 73 GLY A N 1
ATOM 563 C CA . GLY A 1 73 ? -36.344 12.992 -40.688 1 16.23 73 GLY A CA 1
ATOM 564 C C . GLY A 1 73 ? -37.344 12.664 -39.562 1 16.23 73 GLY A C 1
ATOM 565 O O . GLY A 1 73 ? -36.938 12.156 -38.5 1 16.23 73 GLY A O 1
ATOM 566 N N . GLU A 1 74 ? -38.5 13.312 -39.469 1 18 74 GLU A N 1
ATOM 567 C CA . GLU A 1 74 ? -39.688 13.492 -38.656 1 18 74 GLU A CA 1
ATOM 568 C C . GLU A 1 74 ? -40.531 12.211 -38.562 1 18 74 GLU A C 1
ATOM 570 O O . GLU A 1 74 ? -41.219 11.875 -39.531 1 18 74 GLU A O 1
ATOM 575 N N . TYR A 1 75 ? -40 11 -38.188 1 16.81 75 TYR A N 1
ATOM 576 C CA . TYR A 1 75 ? -40.812 9.805 -38.344 1 16.81 75 TYR A CA 1
ATOM 577 C C . TYR A 1 75 ? -42.031 9.836 -37.438 1 16.81 75 TYR A C 1
ATOM 579 O O . TYR A 1 75 ? -41.906 9.703 -36.219 1 16.81 75 TYR A O 1
ATOM 587 N N . CYS A 1 76 ? -43.031 10.555 -37.688 1 18.48 76 CYS A N 1
ATOM 588 C CA . CYS A 1 76 ? -44.25 10.82 -36.938 1 18.48 76 CYS A CA 1
ATOM 589 C C . CYS A 1 76 ? -45.125 9.57 -36.844 1 18.48 76 CYS A C 1
ATOM 591 O O . CYS A 1 76 ? -46.312 9.648 -36.5 1 18.48 76 CYS A O 1
ATOM 593 N N . GLY A 1 77 ? -44.562 8.328 -36.875 1 16.64 77 GLY A N 1
ATOM 594 C CA . GLY A 1 77 ? -45.562 7.32 -37.188 1 16.64 77 GLY A CA 1
ATOM 595 C C . GLY A 1 77 ? -46.719 7.293 -36.188 1 16.64 77 GLY A C 1
ATOM 596 O O . GLY A 1 77 ? -46.531 7.605 -35 1 16.64 77 GLY A O 1
ATOM 597 N N . ALA A 1 78 ? -47.938 7.277 -36.688 1 17.75 78 ALA A N 1
ATOM 598 C CA . ALA A 1 78 ? -49.344 7.367 -36.344 1 17.75 78 ALA A CA 1
ATOM 599 C C . ALA A 1 78 ? -49.75 6.191 -35.438 1 17.75 78 ALA A C 1
ATOM 601 O O . ALA A 1 78 ? -49.531 5.031 -35.812 1 17.75 78 ALA A O 1
ATOM 602 N N . ALA A 1 79 ? -49.75 6.418 -34.156 1 18.2 79 ALA A N 1
ATOM 603 C CA . ALA A 1 79 ? -50.125 5.488 -33.094 1 18.2 79 ALA A CA 1
ATOM 604 C C . ALA A 1 79 ? -51.5 4.863 -33.344 1 18.2 79 ALA A C 1
ATOM 606 O O . ALA A 1 79 ? -52.469 5.574 -33.531 1 18.2 79 ALA A O 1
ATOM 607 N N . PRO A 1 80 ? -51.5 3.641 -33.812 1 17.12 80 PRO A N 1
ATOM 608 C CA . PRO A 1 80 ? -52.75 3.025 -34.25 1 17.12 80 PRO A CA 1
ATOM 609 C C . PRO A 1 80 ? -53.812 2.969 -33.156 1 17.12 80 PRO A C 1
ATOM 611 O O . PRO A 1 80 ? -53.469 3.059 -31.969 1 17.12 80 PRO A O 1
ATOM 614 N N . GLU A 1 81 ? -55.062 2.758 -33.5 1 18.16 81 GLU A N 1
ATOM 615 C CA . GLU A 1 81 ? -56.469 2.926 -33.094 1 18.16 81 GLU A CA 1
ATOM 616 C C . GLU A 1 81 ? -56.906 1.854 -32.094 1 18.16 81 GLU A C 1
ATOM 618 O O . GLU A 1 81 ? -58 1.903 -31.562 1 18.16 81 GLU A O 1
ATOM 623 N N . GLU A 1 82 ? -56.031 0.917 -31.578 1 17.28 82 GLU A N 1
ATOM 624 C CA . GLU A 1 82 ? -56.781 -0.311 -31.406 1 17.28 82 GLU A CA 1
ATOM 625 C C . GLU A 1 82 ? -57.938 -0.112 -30.406 1 17.28 82 GLU A C 1
ATOM 627 O O . GLU A 1 82 ? -57.875 0.798 -29.578 1 17.28 82 GLU A O 1
ATOM 632 N N . ASP A 1 83 ? -58.844 -1.232 -30.234 1 18.5 83 ASP A N 1
ATOM 633 C CA . ASP A 1 83 ? -60.25 -1.614 -30.062 1 18.5 83 ASP A CA 1
ATOM 634 C C . ASP A 1 83 ? -60.625 -1.625 -28.578 1 18.5 83 ASP A C 1
ATOM 636 O O . ASP A 1 83 ? -59.844 -2.016 -27.719 1 18.5 83 ASP A O 1
ATOM 640 N N . PRO A 1 84 ? -61.812 -1.109 -28.156 1 17.67 84 PRO A N 1
ATOM 641 C CA . PRO A 1 84 ? -62.469 -0.606 -26.938 1 17.67 84 PRO A CA 1
ATOM 642 C C . PRO A 1 84 ? -62.75 -1.71 -25.922 1 17.67 84 PRO A C 1
ATOM 644 O O . PRO A 1 84 ? -62.719 -1.46 -24.719 1 17.67 84 PRO A O 1
ATOM 647 N N . ALA A 1 85 ? -63.25 -2.947 -26.359 1 17.34 85 ALA A N 1
ATOM 648 C CA . ALA A 1 85 ? -64.5 -3.383 -25.781 1 17.34 85 ALA A CA 1
ATOM 649 C C . ALA A 1 85 ? -64.312 -4.043 -24.422 1 17.34 85 ALA A C 1
ATOM 651 O O . ALA A 1 85 ? -65.25 -4.359 -23.703 1 17.34 85 ALA A O 1
ATOM 652 N N . MET A 1 86 ? -63.188 -4.75 -24.094 1 17.69 86 MET A N 1
ATOM 653 C CA . MET A 1 86 ? -63.438 -5.945 -23.297 1 17.69 86 MET A CA 1
ATOM 654 C C . MET A 1 86 ? -63.906 -5.578 -21.891 1 17.69 86 MET A C 1
ATOM 656 O O . MET A 1 86 ? -63.156 -4.941 -21.141 1 17.69 86 MET A O 1
ATOM 660 N N . ALA A 1 87 ? -65.188 -5.605 -21.609 1 17.3 87 ALA A N 1
ATOM 661 C CA . ALA A 1 87 ? -66.125 -5.191 -20.562 1 17.3 87 ALA A CA 1
ATOM 662 C C . ALA A 1 87 ? -65.688 -5.777 -19.219 1 17.3 87 ALA A C 1
ATOM 664 O O . ALA A 1 87 ? -64.875 -6.684 -19.156 1 17.3 87 ALA A O 1
ATOM 665 N N . LEU A 1 88 ? -66.75 -6.25 -18.297 1 18.98 88 LEU A N 1
ATOM 666 C CA . LEU A 1 88 ? -67.312 -5.941 -17 1 18.98 88 LEU A CA 1
ATOM 667 C C . LEU A 1 88 ? -66.938 -7.035 -15.984 1 18.98 88 LEU A C 1
ATOM 669 O O . LEU A 1 88 ? -67.5 -7.043 -14.867 1 18.98 88 LEU A O 1
ATOM 673 N N . VAL A 1 89 ? -66.125 -8.062 -16.25 1 20.2 89 VAL A N 1
ATOM 674 C CA . VAL A 1 89 ? -66.5 -9.242 -15.461 1 20.2 89 VAL A CA 1
ATOM 675 C C . VAL A 1 89 ? -66.375 -8.906 -13.977 1 20.2 89 VAL A C 1
ATOM 677 O O . VAL A 1 89 ? -65.438 -8.203 -13.547 1 20.2 89 VAL A O 1
ATOM 680 N N . THR A 1 90 ? -67.438 -9.188 -13.188 1 21.58 90 THR A N 1
ATOM 681 C CA . THR A 1 90 ? -68 -8.93 -11.852 1 21.58 90 THR A CA 1
ATOM 682 C C . THR A 1 90 ? -67.125 -9.57 -10.789 1 21.58 90 THR A C 1
ATOM 684 O O . THR A 1 90 ? -66.875 -10.773 -10.836 1 21.58 90 THR A O 1
ATOM 687 N N . PRO A 1 91 ? -66.25 -8.812 -10.078 1 21.97 91 PRO A N 1
ATOM 688 C CA . PRO A 1 91 ? -65.25 -9.414 -9.172 1 21.97 91 PRO A CA 1
ATOM 689 C C . PRO A 1 91 ? -65.875 -10.109 -7.98 1 21.97 91 PRO A C 1
ATOM 691 O O . PRO A 1 91 ? -66.875 -9.617 -7.426 1 21.97 91 PRO A O 1
ATOM 694 N N . LEU A 1 92 ? -66 -11.414 -8.031 1 23.48 92 LEU A N 1
ATOM 695 C CA . LEU A 1 92 ? -66.562 -12.227 -6.961 1 23.48 92 LEU A CA 1
ATOM 696 C C . LEU A 1 92 ? -66 -11.797 -5.598 1 23.48 92 LEU A C 1
ATOM 698 O O . LEU A 1 92 ? -64.875 -11.336 -5.496 1 23.48 92 LEU A O 1
ATOM 702 N N . PRO A 1 93 ? -66.875 -11.797 -4.551 1 22.89 93 PRO A N 1
ATOM 703 C CA . PRO A 1 93 ? -66.812 -11.211 -3.211 1 22.89 93 PRO A CA 1
ATOM 704 C C . PRO A 1 93 ? -65.688 -11.844 -2.363 1 22.89 93 PRO A C 1
ATOM 706 O O . PRO A 1 93 ? -65.688 -13.062 -2.172 1 22.89 93 PRO A O 1
ATOM 709 N N . THR A 1 94 ? -64.375 -11.484 -2.562 1 21.58 94 THR A N 1
ATOM 710 C CA . THR A 1 94 ? -63.344 -12.164 -1.832 1 21.58 94 THR A CA 1
ATOM 711 C C . THR A 1 94 ? -63.469 -11.945 -0.329 1 21.58 94 THR A C 1
ATOM 713 O O . THR A 1 94 ? -63.531 -10.805 0.133 1 21.58 94 THR A O 1
ATOM 716 N N . THR A 1 95 ? -64.125 -12.844 0.381 1 22.62 95 THR A N 1
ATOM 717 C CA . THR A 1 95 ? -64.312 -12.906 1.827 1 22.62 95 THR A CA 1
ATOM 718 C C . THR A 1 95 ? -62.969 -12.727 2.547 1 22.62 95 THR A C 1
ATOM 720 O O . THR A 1 95 ? -62 -13.438 2.27 1 22.62 95 THR A O 1
ATOM 723 N N . THR A 1 96 ? -62.719 -11.539 3.184 1 23.2 96 THR A N 1
ATOM 724 C CA . THR A 1 96 ? -61.531 -10.977 3.818 1 23.2 96 THR A CA 1
ATOM 725 C C . THR A 1 96 ? -61.219 -11.703 5.129 1 23.2 96 THR A C 1
ATOM 727 O O . THR A 1 96 ? -61.875 -11.438 6.148 1 23.2 96 THR A O 1
ATOM 730 N N . THR A 1 97 ? -61.25 -13.039 5.227 1 23 97 THR A N 1
ATOM 731 C CA . THR A 1 97 ? -60.969 -13.539 6.566 1 23 97 THR A CA 1
ATOM 732 C C . THR A 1 97 ? -59.625 -13.016 7.07 1 23 97 THR A C 1
ATOM 734 O O . THR A 1 97 ? -58.625 -13.148 6.395 1 23 97 THR A O 1
ATOM 737 N N . THR A 1 98 ? -59.594 -12.062 8.078 1 23.05 98 THR A N 1
ATOM 738 C CA . THR A 1 98 ? -58.562 -11.234 8.688 1 23.05 98 THR A CA 1
ATOM 739 C C . THR A 1 98 ? -57.594 -12.102 9.492 1 23.05 98 THR A C 1
ATOM 741 O O . THR A 1 98 ? -57.781 -12.328 10.688 1 23.05 98 THR A O 1
ATOM 744 N N . THR A 1 99 ? -57.312 -13.375 9.273 1 23.3 99 THR A N 1
ATOM 745 C CA . THR A 1 99 ? -56.5 -14.07 10.25 1 23.3 99 THR A CA 1
ATOM 746 C C . THR A 1 99 ? -55.125 -13.391 10.391 1 23.3 99 THR A C 1
ATOM 748 O O . THR A 1 99 ? -54.438 -13.195 9.398 1 23.3 99 THR A O 1
ATOM 751 N N . THR A 1 100 ? -54.844 -12.641 11.469 1 23.16 100 THR A N 1
ATOM 752 C CA . THR A 1 100 ? -53.688 -11.867 11.859 1 23.16 100 THR A CA 1
ATOM 753 C C . THR A 1 100 ? -52.438 -12.758 11.914 1 23.16 100 THR A C 1
ATOM 755 O O . THR A 1 100 ? -52.156 -13.375 12.945 1 23.16 100 THR A O 1
ATOM 758 N N . ALA A 1 101 ? -52.219 -13.844 11.219 1 22.52 101 ALA A N 1
ATOM 759 C CA . ALA A 1 101 ? -50.969 -14.586 11.344 1 22.52 101 ALA A CA 1
ATOM 760 C C . ALA A 1 101 ? -49.781 -13.648 11.258 1 22.52 101 ALA A C 1
ATOM 762 O O . ALA A 1 101 ? -49.719 -12.773 10.391 1 22.52 101 ALA A O 1
ATOM 763 N N . ALA A 1 102 ? -48.969 -13.539 12.336 1 25.56 102 ALA A N 1
ATOM 764 C CA . ALA A 1 102 ? -47.688 -12.828 12.523 1 25.56 102 ALA A CA 1
ATOM 765 C C . ALA A 1 102 ? -46.812 -12.945 11.281 1 25.56 102 ALA A C 1
ATOM 767 O O . ALA A 1 102 ? -46.531 -14.055 10.812 1 25.56 102 ALA A O 1
ATOM 768 N N . ALA A 1 103 ? -46.781 -12.062 10.422 1 22.28 103 ALA A N 1
ATOM 769 C CA . ALA A 1 103 ? -45.969 -12 9.195 1 22.28 103 ALA A CA 1
ATOM 770 C C . ALA A 1 103 ? -44.531 -12.461 9.445 1 22.28 103 ALA A C 1
ATOM 772 O O . ALA A 1 103 ? -43.781 -11.781 10.133 1 22.28 103 ALA A O 1
ATOM 773 N N . ALA A 1 104 ? -44.312 -13.703 9.789 1 25.69 104 ALA A N 1
ATOM 774 C CA . ALA A 1 104 ? -42.938 -14.195 9.633 1 25.69 104 ALA A CA 1
ATOM 775 C C . ALA A 1 104 ? -42.25 -13.516 8.469 1 25.69 104 ALA A C 1
ATOM 777 O O . ALA A 1 104 ? -42.688 -13.609 7.32 1 25.69 104 ALA A O 1
ATOM 778 N N . ALA A 1 105 ? -41.719 -12.391 8.742 1 26.66 105 ALA A N 1
ATOM 779 C CA . ALA A 1 105 ? -40.969 -11.648 7.734 1 26.66 105 ALA A CA 1
ATOM 780 C C . ALA A 1 105 ? -40.25 -12.602 6.781 1 26.66 105 ALA A C 1
ATOM 782 O O . ALA A 1 105 ? -39.312 -13.297 7.184 1 26.66 105 ALA A O 1
ATOM 783 N N . ILE A 1 106 ? -40.906 -13.336 6.031 1 21.97 106 ILE A N 1
ATOM 784 C CA . ILE A 1 106 ? -40.25 -14.094 4.965 1 21.97 106 ILE A CA 1
ATOM 785 C C . ILE A 1 106 ? -39.062 -13.312 4.426 1 21.97 106 ILE A C 1
ATOM 787 O O . ILE A 1 106 ? -39.219 -12.234 3.848 1 21.97 106 ILE A O 1
ATOM 791 N N . LYS A 1 107 ? -37.969 -13.375 5.199 1 31.05 107 LYS A N 1
ATOM 792 C CA . LYS A 1 107 ? -36.719 -12.961 4.527 1 31.05 107 LYS A CA 1
ATOM 793 C C . LYS A 1 107 ? -36.812 -13.234 3.027 1 31.05 107 LYS A C 1
ATOM 795 O O . LYS A 1 107 ? -36.938 -14.383 2.604 1 31.05 107 LYS A O 1
ATOM 800 N N . GLN A 1 108 ? -37.594 -12.422 2.27 1 29.17 108 GLN A N 1
ATOM 801 C CA . GLN A 1 108 ? -37.625 -12.547 0.816 1 29.17 108 GLN A CA 1
ATOM 802 C C . GLN A 1 108 ? -36.344 -13.141 0.281 1 29.17 108 GLN A C 1
ATOM 804 O O . GLN A 1 108 ? -35.25 -12.812 0.761 1 29.17 108 GLN A O 1
ATOM 809 N N . PRO A 1 109 ? -36.312 -14.305 -0.2 1 31.3 109 PRO A N 1
ATOM 810 C CA . PRO A 1 109 ? -35.125 -14.766 -0.898 1 31.3 109 PRO A CA 1
ATOM 811 C C . PRO A 1 109 ? -34.406 -13.633 -1.631 1 31.3 109 PRO A C 1
ATOM 813 O O . PRO A 1 109 ? -35.031 -12.781 -2.244 1 31.3 109 PRO A O 1
ATOM 816 N N . HIS A 1 110 ? -33.406 -12.984 -0.995 1 34.97 110 HIS A N 1
ATOM 817 C CA . HIS A 1 110 ? -32.562 -12.008 -1.693 1 34.97 110 HIS A CA 1
ATOM 818 C C . HIS A 1 110 ? -32.5 -12.305 -3.188 1 34.97 110 HIS A C 1
ATOM 820 O O . HIS A 1 110 ? -31.984 -13.352 -3.598 1 34.97 110 HIS A O 1
ATOM 826 N N . TYR A 1 111 ? -33.531 -12.133 -3.893 1 33.34 111 TYR A N 1
ATOM 827 C CA . TYR A 1 111 ? -33.469 -12.203 -5.348 1 33.34 111 TYR A CA 1
ATOM 828 C C . TYR A 1 111 ? -32.156 -11.602 -5.859 1 33.34 111 TYR A C 1
ATOM 830 O O . TYR A 1 111 ? -31.891 -10.422 -5.637 1 33.34 111 TYR A O 1
ATOM 838 N N . TYR A 1 112 ? -31.141 -12.406 -6.078 1 40.16 112 TYR A N 1
ATOM 839 C CA . TYR A 1 112 ? -29.734 -12.281 -6.453 1 40.16 112 TYR A CA 1
ATOM 840 C C . TYR A 1 112 ? -29.562 -11.219 -7.523 1 40.16 112 TYR A C 1
ATOM 842 O O . TYR A 1 112 ? -28.484 -10.633 -7.648 1 40.16 112 TYR A O 1
ATOM 850 N N . GLY A 1 113 ? -30.516 -11.172 -8.602 1 43.25 113 GLY A N 1
ATOM 851 C CA . GLY A 1 113 ? -30.25 -10.383 -9.797 1 43.25 113 GLY A CA 1
ATOM 852 C C . GLY A 1 113 ? -30.531 -8.906 -9.609 1 43.25 113 GLY A C 1
ATOM 853 O O . GLY A 1 113 ? -29.734 -8.062 -10.016 1 43.25 113 GLY A O 1
ATOM 854 N N . CYS A 1 114 ? -31.688 -8.523 -9.445 1 43.28 114 CYS A N 1
ATOM 855 C CA . CYS A 1 114 ? -32.125 -7.137 -9.445 1 43.28 114 CYS A CA 1
ATOM 856 C C . CYS A 1 114 ? -31.875 -6.477 -8.102 1 43.28 114 CYS A C 1
ATOM 858 O O . CYS A 1 114 ? -32.719 -6.547 -7.199 1 43.28 114 CYS A O 1
ATOM 860 N N . PHE A 1 115 ? -30.625 -6.488 -7.812 1 50.88 115 PHE A N 1
ATOM 861 C CA . PHE A 1 115 ? -30.422 -5.852 -6.52 1 50.88 115 PHE A CA 1
ATOM 862 C C . PHE A 1 115 ? -30.844 -4.387 -6.562 1 50.88 115 PHE A C 1
ATOM 864 O O . PHE A 1 115 ? -30.688 -3.725 -7.594 1 50.88 115 PHE A O 1
ATOM 871 N N . ASP A 1 116 ? -31.656 -4.051 -5.738 1 56.41 116 ASP A N 1
ATOM 872 C CA . ASP A 1 116 ? -31.984 -2.648 -5.492 1 56.41 116 ASP A CA 1
ATOM 873 C C . ASP A 1 116 ? -30.719 -1.843 -5.188 1 56.41 116 ASP A C 1
ATOM 875 O O . ASP A 1 116 ? -29.812 -2.328 -4.5 1 56.41 116 ASP A O 1
ATOM 879 N N . ARG A 1 117 ? -30.453 -0.948 -5.941 1 60.81 117 ARG A N 1
ATOM 880 C CA . ARG A 1 117 ? -29.328 -0.022 -5.785 1 60.81 117 ARG A CA 1
ATOM 881 C C . ARG A 1 117 ? -29.094 0.3 -4.312 1 60.81 117 ARG A C 1
ATOM 883 O O . ARG A 1 117 ? -27.953 0.553 -3.908 1 60.81 117 ARG A O 1
ATOM 890 N N . CYS A 1 118 ? -30.156 0.051 -3.633 1 61.16 118 CYS A N 1
ATOM 891 C CA . CYS A 1 118 ? -30.031 0.456 -2.238 1 61.16 118 CYS A CA 1
ATOM 892 C C . CYS A 1 118 ? -29.344 -0.627 -1.416 1 61.16 118 CYS A C 1
ATOM 894 O O . CYS A 1 118 ? -28.812 -0.352 -0.338 1 61.16 118 CYS A O 1
ATOM 896 N N . SER A 1 119 ? -29.219 -1.795 -2.059 1 73.38 119 SER A N 1
ATOM 897 C CA . SER A 1 119 ? -28.703 -2.887 -1.246 1 73.38 119 SER A CA 1
ATOM 898 C C . SER A 1 119 ? -27.234 -3.162 -1.574 1 73.38 119 SER A C 1
ATOM 900 O O . SER A 1 119 ? -26.578 -3.93 -0.874 1 73.38 119 SER A O 1
ATOM 902 N N . THR A 1 120 ? -26.719 -2.426 -2.539 1 83.06 120 THR A N 1
ATOM 903 C CA . THR A 1 120 ? -25.344 -2.689 -2.947 1 83.06 120 THR A CA 1
ATOM 904 C C . THR A 1 120 ? -24.375 -1.69 -2.303 1 83.06 120 THR A C 1
ATOM 906 O O . THR A 1 120 ? -24.766 -0.554 -2.016 1 83.06 120 THR A O 1
ATOM 909 N N . LYS A 1 121 ? -23.266 -2.186 -1.943 1 90.62 121 LYS A N 1
ATOM 910 C CA . LYS A 1 121 ? -22.203 -1.336 -1.403 1 90.62 121 LYS A CA 1
ATOM 911 C C . LYS A 1 121 ? -21.203 -0.935 -2.49 1 90.62 121 LYS A C 1
ATOM 913 O O . LYS A 1 121 ? -20.797 -1.769 -3.299 1 90.62 121 LYS A O 1
ATOM 918 N N . GLN A 1 122 ? -20.922 0.294 -2.49 1 91.94 122 GLN A N 1
ATOM 919 C CA . GLN A 1 122 ? -19.969 0.806 -3.479 1 91.94 122 GLN A CA 1
ATOM 920 C C . GLN A 1 122 ? -18.594 0.977 -2.873 1 91.94 122 GLN A C 1
ATOM 922 O O . GLN A 1 122 ? -18.453 1.457 -1.746 1 91.94 122 GLN A O 1
ATOM 927 N N . VAL A 1 123 ? -17.609 0.474 -3.572 1 94.44 123 VAL A N 1
ATOM 928 C CA . VAL A 1 123 ? -16.219 0.645 -3.193 1 94.44 123 VAL A CA 1
ATOM 929 C C . VAL A 1 123 ? -15.438 1.271 -4.348 1 94.44 123 VAL A C 1
ATOM 931 O O . VAL A 1 123 ? -15.57 0.843 -5.5 1 94.44 123 VAL A O 1
ATOM 934 N N . PHE A 1 124 ? -14.664 2.23 -4.004 1 94.56 124 PHE A N 1
ATOM 935 C CA . PHE A 1 124 ? -13.922 2.908 -5.062 1 94.56 124 PHE A CA 1
ATOM 936 C C . PHE A 1 124 ? -12.5 2.365 -5.16 1 94.56 124 PHE A C 1
ATOM 938 O O . PHE A 1 124 ? -11.648 2.691 -4.332 1 94.56 124 PHE A O 1
ATOM 945 N N . ASP A 1 125 ? -12.258 1.626 -6.234 1 95.69 125 ASP A N 1
ATOM 946 C CA . ASP A 1 125 ? -10.961 1.016 -6.531 1 95.69 125 ASP A CA 1
ATOM 947 C C . ASP A 1 125 ? -10.117 1.923 -7.422 1 95.69 125 ASP A C 1
ATOM 949 O O . ASP A 1 125 ? -10.633 2.541 -8.352 1 95.69 125 ASP A O 1
ATOM 953 N N . ASN A 1 126 ? -8.844 2.01 -7.141 1 95.12 126 ASN A N 1
ATOM 954 C CA . ASN A 1 126 ? -8 2.971 -7.844 1 95.12 126 ASN A CA 1
ATOM 955 C C . ASN A 1 126 ? -7.598 2.459 -9.227 1 95.12 126 ASN A C 1
ATOM 957 O O . ASN A 1 126 ? -7.004 3.195 -10.016 1 95.12 126 ASN A O 1
ATOM 961 N N . LEU A 1 127 ? -7.867 1.254 -9.547 1 95.44 127 LEU A N 1
ATOM 962 C CA . LEU A 1 127 ? -7.551 0.73 -10.867 1 95.44 127 LEU A CA 1
ATOM 963 C C . LEU A 1 127 ? -8.805 0.622 -11.727 1 95.44 127 LEU A C 1
ATOM 965 O O . LEU A 1 127 ? -8.812 1.042 -12.891 1 95.44 127 LEU A O 1
ATOM 969 N N . HIS A 1 128 ? -9.922 0.1 -11.117 1 96.12 128 HIS A N 1
ATOM 970 C CA . HIS A 1 128 ? -11.102 -0.234 -11.906 1 96.12 128 HIS A CA 1
ATOM 971 C C . HIS A 1 128 ? -12.234 0.751 -11.641 1 96.12 128 HIS A C 1
ATOM 973 O O . HIS A 1 128 ? -13.289 0.676 -12.273 1 96.12 128 HIS A O 1
ATOM 979 N N . GLY A 1 129 ? -12.062 1.644 -10.688 1 94.69 129 GLY A N 1
ATOM 980 C CA . GLY A 1 129 ? -13.109 2.602 -10.383 1 94.69 129 GLY A CA 1
ATOM 981 C C . GLY A 1 129 ? -14.141 2.064 -9.406 1 94.69 129 GLY A C 1
ATOM 982 O O . GLY A 1 129 ? -13.789 1.436 -8.406 1 94.69 129 GLY A O 1
ATOM 983 N N . ASN A 1 130 ? -15.383 2.318 -9.68 1 94.06 130 ASN A N 1
ATOM 984 C CA . ASN A 1 130 ? -16.438 1.939 -8.75 1 94.06 130 ASN A CA 1
ATOM 985 C C . ASN A 1 130 ? -16.797 0.461 -8.875 1 94.06 130 ASN A C 1
ATOM 987 O O . ASN A 1 130 ? -17.156 -0.003 -9.961 1 94.06 130 ASN A O 1
ATOM 991 N N . ILE A 1 131 ? -16.703 -0.225 -7.789 1 96.19 131 ILE A N 1
ATOM 992 C CA . ILE A 1 131 ? -17.062 -1.636 -7.707 1 96.19 131 ILE A CA 1
ATOM 993 C C . ILE A 1 131 ? -18.281 -1.804 -6.816 1 96.19 131 ILE A C 1
ATOM 995 O O . ILE A 1 131 ? -18.297 -1.354 -5.668 1 96.19 131 ILE A O 1
ATOM 999 N N . SER A 1 132 ? -19.312 -2.404 -7.355 1 94.5 132 SER A N 1
ATOM 1000 C CA . SER A 1 132 ? -20.531 -2.672 -6.598 1 94.5 132 SER A CA 1
ATOM 1001 C C . SER A 1 132 ? -20.516 -4.074 -6.004 1 94.5 132 SER A C 1
ATOM 1003 O O . SER A 1 132 ? -20.438 -5.062 -6.734 1 94.5 132 SER A O 1
ATOM 1005 N N . LEU A 1 133 ? -20.625 -4.133 -4.73 1 95.81 133 LEU A N 1
ATOM 1006 C CA . LEU A 1 133 ? -20.688 -5.414 -4.035 1 95.81 133 LEU A CA 1
ATOM 1007 C C . LEU A 1 133 ? -22.125 -5.809 -3.742 1 95.81 133 LEU A C 1
ATOM 1009 O O . LEU A 1 133 ? -22.875 -5.039 -3.131 1 95.81 133 LEU A O 1
ATOM 1013 N N . ASP A 1 134 ? -22.562 -6.961 -4.184 1 93.31 134 ASP A N 1
ATOM 1014 C CA . ASP A 1 134 ? -23.891 -7.449 -3.826 1 93.31 134 ASP A CA 1
ATOM 1015 C C . ASP A 1 134 ? -23.938 -7.879 -2.361 1 93.31 134 ASP A C 1
ATOM 1017 O O . ASP A 1 134 ? -22.906 -8.047 -1.722 1 93.31 134 ASP A O 1
ATOM 1021 N N . PRO A 1 135 ? -25.062 -8.062 -1.795 1 93.44 135 PRO A N 1
ATOM 1022 C CA . PRO A 1 135 ? -25.203 -8.305 -0.357 1 93.44 135 PRO A CA 1
ATOM 1023 C C . PRO A 1 135 ? -24.453 -9.547 0.11 1 93.44 135 PRO A C 1
ATOM 1025 O O . PRO A 1 135 ? -23.828 -9.531 1.173 1 93.44 135 PRO A O 1
ATOM 1028 N N . LEU A 1 136 ? -24.531 -10.594 -0.646 1 95.5 136 LEU A N 1
ATOM 1029 C CA . LEU A 1 136 ? -23.828 -11.812 -0.245 1 95.5 136 LEU A CA 1
ATOM 1030 C C . LEU A 1 136 ? -22.312 -11.594 -0.248 1 95.5 136 LEU A C 1
ATOM 1032 O O . LEU A 1 136 ? -21.625 -12.008 0.683 1 95.5 136 LEU A O 1
ATOM 1036 N N . ALA A 1 137 ? -21.828 -10.969 -1.322 1 96.94 137 ALA A N 1
ATOM 1037 C CA . ALA A 1 137 ? -20.406 -10.648 -1.388 1 96.94 137 ALA A CA 1
ATOM 1038 C C . ALA A 1 137 ? -19.984 -9.758 -0.215 1 96.94 137 ALA A C 1
ATOM 1040 O O . ALA A 1 137 ? -18.906 -9.945 0.36 1 96.94 137 ALA A O 1
ATOM 1041 N N . ARG A 1 138 ? -20.797 -8.852 0.138 1 96.31 138 ARG A N 1
ATOM 1042 C CA . ARG A 1 138 ? -20.516 -7.938 1.246 1 96.31 138 ARG A CA 1
ATOM 1043 C C . ARG A 1 138 ? -20.375 -8.703 2.559 1 96.31 138 ARG A C 1
ATOM 1045 O O . ARG A 1 138 ? -19.547 -8.359 3.395 1 96.31 138 ARG A O 1
ATOM 1052 N N . GLU A 1 139 ? -21.172 -9.695 2.773 1 96.62 139 GLU A N 1
ATOM 1053 C CA . GLU A 1 139 ? -21.094 -10.492 3.994 1 96.62 139 GLU A CA 1
ATOM 1054 C C . GLU A 1 139 ? -19.734 -11.18 4.133 1 96.62 139 GLU A C 1
ATOM 1056 O O . GLU A 1 139 ? -19.203 -11.297 5.242 1 96.62 139 GLU A O 1
ATOM 1061 N N . PHE A 1 140 ? -19.219 -11.609 3.039 1 97.56 140 PHE A N 1
ATOM 1062 C CA . PHE A 1 140 ? -17.891 -12.227 3.086 1 97.56 140 PHE A CA 1
ATOM 1063 C C . PHE A 1 140 ? -16.812 -11.18 3.324 1 97.56 140 PHE A C 1
ATOM 1065 O O . PHE A 1 140 ? -15.875 -11.414 4.082 1 97.56 140 PHE A O 1
ATOM 1072 N N . VAL A 1 141 ? -16.953 -10.008 2.666 1 97.69 141 VAL A N 1
ATOM 1073 C CA . VAL A 1 141 ? -15.961 -8.938 2.771 1 97.69 141 VAL A CA 1
ATOM 1074 C C . VAL A 1 141 ? -15.898 -8.438 4.215 1 97.69 141 VAL A C 1
ATOM 1076 O O . VAL A 1 141 ? -14.82 -8.07 4.699 1 97.69 141 VAL A O 1
ATOM 1079 N N . ASP A 1 142 ? -17.062 -8.477 4.902 1 96.56 142 ASP A N 1
ATOM 1080 C CA . ASP A 1 142 ? -17.156 -7.938 6.254 1 96.56 142 ASP A CA 1
ATOM 1081 C C . ASP A 1 142 ? -16.812 -9 7.297 1 96.56 142 ASP A C 1
ATOM 1083 O O . ASP A 1 142 ? -17.547 -9.18 8.273 1 96.56 142 ASP A O 1
ATOM 1087 N N . THR A 1 143 ? -15.844 -9.844 7.07 1 96.5 143 THR A N 1
ATOM 1088 C CA . THR A 1 143 ? -15.305 -10.828 8.008 1 96.5 143 THR A CA 1
ATOM 1089 C C . THR A 1 143 ? -13.836 -10.547 8.289 1 96.5 143 THR A C 1
ATOM 1091 O O . THR A 1 143 ? -13.133 -9.953 7.469 1 96.5 143 THR A O 1
ATOM 1094 N N . GLU A 1 144 ? -13.352 -10.953 9.484 1 94.25 144 GLU A N 1
ATOM 1095 C CA . GLU A 1 144 ? -11.945 -10.758 9.844 1 94.25 144 GLU A CA 1
ATOM 1096 C C . GLU A 1 144 ? -11.023 -11.516 8.898 1 94.25 144 GLU A C 1
ATOM 1098 O O . GLU A 1 144 ? -9.922 -11.055 8.586 1 94.25 144 GLU A O 1
ATOM 1103 N N . GLU A 1 145 ? -11.539 -12.68 8.406 1 95.69 145 GLU A N 1
ATOM 1104 C CA . GLU A 1 145 ? -10.734 -13.523 7.523 1 95.69 145 GLU A CA 1
ATOM 1105 C C . GLU A 1 145 ? -10.492 -12.836 6.184 1 95.69 145 GLU A C 1
ATOM 1107 O O . GLU A 1 145 ? -9.375 -12.844 5.668 1 95.69 145 GLU A O 1
ATOM 1112 N N . PHE A 1 146 ? -11.57 -12.18 5.617 1 97.38 146 PHE A N 1
ATOM 1113 C CA . PHE A 1 146 ? -11.383 -11.492 4.34 1 97.38 146 PHE A CA 1
ATOM 1114 C C . PHE A 1 146 ? -10.609 -10.195 4.531 1 97.38 146 PHE A C 1
ATOM 1116 O O . PHE A 1 146 ? -9.734 -9.867 3.723 1 97.38 146 PHE A O 1
ATOM 1123 N N . GLN A 1 147 ? -10.906 -9.43 5.617 1 97.19 147 GLN A N 1
ATOM 1124 C CA . GLN A 1 147 ? -10.234 -8.164 5.895 1 97.19 147 GLN A CA 1
ATOM 1125 C C . GLN A 1 147 ? -8.742 -8.375 6.141 1 97.19 147 GLN A C 1
ATOM 1127 O O . GLN A 1 147 ? -7.941 -7.465 5.918 1 97.19 147 GLN A O 1
ATOM 1132 N N . ARG A 1 148 ? -8.367 -9.555 6.504 1 96.25 148 ARG A N 1
ATOM 1133 C CA . ARG A 1 148 ? -6.969 -9.93 6.699 1 96.25 148 ARG A CA 1
ATOM 1134 C C . ARG A 1 148 ? -6.168 -9.734 5.414 1 96.25 148 ARG A C 1
ATOM 1136 O O . ARG A 1 148 ? -4.961 -9.492 5.465 1 96.25 148 ARG A O 1
ATOM 1143 N N . LEU A 1 149 ? -6.805 -9.805 4.293 1 97.75 149 LEU A N 1
ATOM 1144 C CA . LEU A 1 149 ? -6.133 -9.664 3.006 1 97.75 149 LEU A CA 1
ATOM 1145 C C . LEU A 1 149 ? -5.5 -8.281 2.869 1 97.75 149 LEU A C 1
ATOM 1147 O O . LEU A 1 149 ? -4.598 -8.086 2.055 1 97.75 149 LEU A O 1
ATOM 1151 N N . ARG A 1 150 ? -5.906 -7.289 3.709 1 97.31 150 ARG A N 1
ATOM 1152 C CA . ARG A 1 150 ? -5.32 -5.953 3.719 1 97.31 150 ARG A CA 1
ATOM 1153 C C . ARG A 1 150 ? -3.898 -5.98 4.27 1 97.31 150 ARG A C 1
ATOM 1155 O O . ARG A 1 150 ? -3.117 -5.055 4.035 1 97.31 150 ARG A O 1
ATOM 1162 N N . ASP A 1 151 ? -3.609 -7.023 4.969 1 96.62 151 ASP A N 1
ATOM 1163 C CA . ASP A 1 151 ? -2.301 -7.145 5.605 1 96.62 151 ASP A CA 1
ATOM 1164 C C . ASP A 1 151 ? -1.422 -8.148 4.867 1 96.62 151 ASP A C 1
ATOM 1166 O O . ASP A 1 151 ? -0.419 -8.625 5.41 1 96.62 151 ASP A O 1
ATOM 1170 N N . LEU A 1 152 ? -1.853 -8.547 3.691 1 97.5 152 LEU A N 1
ATOM 1171 C CA . LEU A 1 152 ? -1.072 -9.391 2.793 1 97.5 152 LEU A CA 1
ATOM 1172 C C . LEU A 1 152 ? -0.725 -8.648 1.51 1 97.5 152 LEU A C 1
ATOM 1174 O O . LEU A 1 152 ? -1.594 -8.422 0.665 1 97.5 152 LEU A O 1
ATOM 1178 N N . LYS A 1 153 ? 0.539 -8.312 1.424 1 97.56 153 LYS A N 1
ATOM 1179 C CA . LYS A 1 153 ? 0.959 -7.641 0.2 1 97.56 153 LYS A CA 1
ATOM 1180 C C . LYS A 1 153 ? 0.884 -8.578 -1 1 97.56 153 LYS A C 1
ATOM 1182 O O . LYS A 1 153 ? 1.263 -9.75 -0.904 1 97.56 153 LYS A O 1
ATOM 1187 N N . GLN A 1 154 ? 0.433 -8.102 -2.135 1 97.56 154 GLN A N 1
ATOM 1188 C CA . GLN A 1 154 ? 0.229 -8.891 -3.344 1 97.56 154 GLN A CA 1
ATOM 1189 C C . GLN A 1 154 ? 1.551 -9.445 -3.867 1 97.56 154 GLN A C 1
ATOM 1191 O O . GLN A 1 154 ? 1.595 -10.555 -4.406 1 97.56 154 GLN A O 1
ATOM 1196 N N . LEU A 1 155 ? 2.598 -8.641 -3.717 1 97.38 155 LEU A N 1
ATOM 1197 C CA . LEU A 1 155 ? 3.877 -9.039 -4.293 1 97.38 155 LEU A CA 1
ATOM 1198 C C . LEU A 1 155 ? 4.887 -9.375 -3.201 1 97.38 155 LEU A C 1
ATOM 1200 O O . LEU A 1 155 ? 6.094 -9.219 -3.393 1 97.38 155 LEU A O 1
ATOM 1204 N N . GLY A 1 156 ? 4.379 -9.742 -2.084 1 96.56 156 GLY A N 1
ATOM 1205 C CA . GLY A 1 156 ? 5.246 -10.18 -1.001 1 96.56 156 GLY A CA 1
ATOM 1206 C C . GLY A 1 156 ? 6.262 -9.133 -0.587 1 96.56 156 GLY A C 1
ATOM 1207 O O . GLY A 1 156 ? 5.891 -8.016 -0.213 1 96.56 156 GLY A O 1
ATOM 1208 N N . LEU A 1 157 ? 7.562 -9.445 -0.82 1 97.38 157 LEU A N 1
ATOM 1209 C CA . LEU A 1 157 ? 8.633 -8.586 -0.311 1 97.38 157 LEU A CA 1
ATOM 1210 C C . LEU A 1 157 ? 9.148 -7.656 -1.401 1 97.38 157 LEU A C 1
ATOM 1212 O O . LEU A 1 157 ? 10.148 -6.965 -1.209 1 97.38 157 LEU A O 1
ATOM 1216 N N . THR A 1 158 ? 8.477 -7.539 -2.479 1 97.56 158 THR A N 1
ATOM 1217 C CA . THR A 1 158 ? 8.898 -6.73 -3.613 1 97.56 158 THR A CA 1
ATOM 1218 C C . THR A 1 158 ? 8.953 -5.25 -3.236 1 97.56 158 THR A C 1
ATOM 1220 O O . THR A 1 158 ? 9.703 -4.477 -3.834 1 97.56 158 THR A O 1
ATOM 1223 N N . TYR A 1 159 ? 8.203 -4.832 -2.18 1 97.31 159 TYR A N 1
ATOM 1224 C CA . TYR A 1 159 ? 8.156 -3.438 -1.761 1 97.31 159 TYR A CA 1
ATOM 1225 C C . TYR A 1 159 ? 9.516 -2.979 -1.237 1 97.31 159 TYR A C 1
ATOM 1227 O O . TYR A 1 159 ? 9.781 -1.777 -1.142 1 97.31 159 TYR A O 1
ATOM 1235 N N . LEU A 1 160 ? 10.406 -3.863 -0.959 1 97.06 160 LEU A N 1
ATOM 1236 C CA . LEU A 1 160 ? 11.734 -3.518 -0.446 1 97.06 160 LEU A CA 1
ATOM 1237 C C . LEU A 1 160 ? 12.672 -3.119 -1.581 1 97.06 160 LEU A C 1
ATOM 1239 O O . LEU A 1 160 ? 13.734 -2.549 -1.34 1 97.06 160 LEU A O 1
ATOM 1243 N N . VAL A 1 161 ? 12.289 -3.426 -2.805 1 96.25 161 VAL A N 1
ATOM 1244 C CA . VAL A 1 161 ? 13.055 -3.043 -3.99 1 96.25 161 VAL A CA 1
ATOM 1245 C C . VAL A 1 161 ? 12.281 -1.998 -4.789 1 96.25 161 VAL A C 1
ATOM 1247 O O . VAL A 1 161 ? 12.859 -1.019 -5.266 1 96.25 161 VAL A O 1
ATOM 1250 N N . TYR A 1 162 ? 11.023 -2.248 -4.988 1 96.62 162 TYR A N 1
ATOM 1251 C CA . TYR A 1 162 ? 10.07 -1.295 -5.551 1 96.62 162 TYR A CA 1
ATOM 1252 C C . TYR A 1 162 ? 9.188 -0.7 -4.461 1 96.62 162 TYR A C 1
ATOM 1254 O O . TYR A 1 162 ? 8.133 -1.253 -4.141 1 96.62 162 TYR A O 1
ATOM 1262 N N . PRO A 1 163 ? 9.484 0.453 -3.988 1 96.81 163 PRO A N 1
ATOM 1263 C CA . PRO A 1 163 ? 8.781 0.993 -2.82 1 96.81 163 PRO A CA 1
ATOM 1264 C C . PRO A 1 163 ? 7.273 1.099 -3.031 1 96.81 163 PRO A C 1
ATOM 1266 O O . PRO A 1 163 ? 6.504 1.005 -2.072 1 96.81 163 PRO A O 1
ATOM 1269 N N . GLY A 1 164 ? 6.824 1.229 -4.242 1 96.88 164 GLY A N 1
ATOM 1270 C CA . GLY A 1 164 ? 5.41 1.388 -4.531 1 96.88 164 GLY A CA 1
ATOM 1271 C C . GLY A 1 164 ? 4.656 0.071 -4.566 1 96.88 164 GLY A C 1
ATOM 1272 O O . GLY A 1 164 ? 3.426 0.055 -4.633 1 96.88 164 GLY A O 1
ATOM 1273 N N . ALA A 1 165 ? 5.324 -1.071 -4.496 1 97.62 165 ALA A N 1
ATOM 1274 C CA . ALA A 1 165 ? 4.699 -2.389 -4.57 1 97.62 165 ALA A CA 1
ATOM 1275 C C . ALA A 1 165 ? 4.082 -2.779 -3.23 1 97.62 165 ALA A C 1
ATOM 1277 O O . ALA A 1 165 ? 4.355 -3.865 -2.711 1 97.62 165 ALA A O 1
ATOM 1278 N N . VAL A 1 166 ? 3.199 -1.906 -2.697 1 97.88 166 VAL A N 1
ATOM 1279 C CA . VAL A 1 166 ? 2.66 -2.1 -1.355 1 97.88 166 VAL A CA 1
ATOM 1280 C C . VAL A 1 166 ? 1.189 -2.5 -1.441 1 97.88 166 VAL A C 1
ATOM 1282 O O . VAL A 1 166 ? 0.541 -2.727 -0.417 1 97.88 166 VAL A O 1
ATOM 1285 N N . HIS A 1 167 ? 0.648 -2.602 -2.693 1 97.88 167 HIS A N 1
ATOM 1286 C CA . HIS A 1 167 ? -0.748 -2.998 -2.844 1 97.88 167 HIS A CA 1
ATOM 1287 C C . HIS A 1 167 ? -0.992 -4.387 -2.262 1 97.88 167 HIS A C 1
ATOM 1289 O O . HIS A 1 167 ? -0.06 -5.184 -2.139 1 97.88 167 HIS A O 1
ATOM 1295 N N . THR A 1 168 ? -2.221 -4.691 -1.89 1 98.19 168 THR A N 1
ATOM 1296 C CA . THR A 1 168 ? -2.518 -5.883 -1.104 1 98.19 168 THR A CA 1
ATOM 1297 C C . THR A 1 168 ? -3.436 -6.824 -1.878 1 98.19 168 THR A C 1
ATOM 1299 O O . THR A 1 168 ? -3.953 -6.465 -2.938 1 98.19 168 THR A O 1
ATOM 1302 N N . ARG A 1 169 ? -3.621 -7.977 -1.318 1 98.12 169 ARG A N 1
ATOM 1303 C CA . ARG A 1 169 ? -4.5 -8.969 -1.927 1 98.12 169 ARG A CA 1
ATOM 1304 C C . ARG A 1 169 ? -5.965 -8.578 -1.761 1 98.12 169 ARG A C 1
ATOM 1306 O O . ARG A 1 169 ? -6.832 -9.094 -2.471 1 98.12 169 ARG A O 1
ATOM 1313 N N . PHE A 1 170 ? -6.281 -7.695 -0.855 1 98.44 170 PHE A N 1
ATOM 1314 C CA . PHE A 1 170 ? -7.641 -7.188 -0.72 1 98.44 170 PHE A CA 1
ATOM 1315 C C . PHE A 1 170 ? -8.078 -6.457 -1.983 1 98.44 170 PHE A C 1
ATOM 1317 O O . PHE A 1 170 ? -9.133 -6.746 -2.543 1 98.44 170 PHE A O 1
ATOM 1324 N N . GLU A 1 171 ? -7.246 -5.473 -2.449 1 98.31 171 GLU A N 1
ATOM 1325 C CA . GLU A 1 171 ? -7.52 -4.742 -3.684 1 98.31 171 GLU A CA 1
ATOM 1326 C C . GLU A 1 171 ? -7.656 -5.695 -4.867 1 98.31 171 GLU A C 1
ATOM 1328 O O . GLU A 1 171 ? -8.57 -5.555 -5.68 1 98.31 171 GLU A O 1
ATOM 1333 N N . HIS A 1 172 ? -6.742 -6.586 -4.898 1 98.5 172 HIS A N 1
ATOM 1334 C CA . HIS A 1 172 ? -6.715 -7.547 -5.992 1 98.5 172 HIS A CA 1
ATOM 1335 C C . HIS A 1 172 ? -7.996 -8.367 -6.035 1 98.5 172 HIS A C 1
ATOM 1337 O O . HIS A 1 172 ? -8.594 -8.539 -7.102 1 98.5 172 HIS A O 1
ATOM 1343 N N . SER A 1 173 ? -8.406 -8.859 -4.887 1 98.56 173 SER A N 1
ATOM 1344 C CA . SER A 1 173 ? -9.602 -9.688 -4.801 1 98.56 173 SER A CA 1
ATOM 1345 C C . SER A 1 173 ? -10.844 -8.906 -5.238 1 98.56 173 SER A C 1
ATOM 1347 O O . SER A 1 173 ? -11.703 -9.445 -5.938 1 98.56 173 SER A O 1
ATOM 1349 N N . LEU A 1 174 ? -10.938 -7.645 -4.871 1 98.44 174 LEU A N 1
ATOM 1350 C CA . LEU A 1 174 ? -12.047 -6.801 -5.301 1 98.44 174 LEU A CA 1
ATOM 1351 C C . LEU A 1 174 ? -12.039 -6.617 -6.816 1 98.44 174 LEU A C 1
ATOM 1353 O O . LEU A 1 174 ? -13.094 -6.66 -7.457 1 98.44 174 LEU A O 1
ATOM 1357 N N . GLY A 1 175 ? -10.859 -6.395 -7.316 1 98.56 175 GLY A N 1
ATOM 1358 C CA . GLY A 1 175 ? -10.734 -6.242 -8.758 1 98.56 175 GLY A CA 1
ATOM 1359 C C . GLY A 1 175 ? -11.156 -7.48 -9.531 1 98.56 175 GLY A C 1
ATOM 1360 O O . GLY A 1 175 ? -11.867 -7.383 -10.531 1 98.56 175 GLY A O 1
ATOM 1361 N N . VAL A 1 176 ? -10.75 -8.633 -9.023 1 98.62 176 VAL A N 1
ATOM 1362 C CA . VAL A 1 176 ? -11.094 -9.883 -9.695 1 98.62 176 VAL A CA 1
ATOM 1363 C C . VAL A 1 176 ? -12.594 -10.125 -9.602 1 98.62 176 VAL A C 1
ATOM 1365 O O . VAL A 1 176 ? -13.211 -10.602 -10.555 1 98.62 176 VAL A O 1
ATOM 1368 N N . TYR A 1 177 ? -13.195 -9.852 -8.438 1 98.56 177 TYR A N 1
ATOM 1369 C CA . TYR A 1 177 ? -14.648 -9.914 -8.273 1 98.56 177 TYR A CA 1
ATOM 1370 C C . TYR A 1 177 ? -15.352 -9.102 -9.352 1 98.56 177 TYR A C 1
ATOM 1372 O O . TYR A 1 177 ? -16.297 -9.578 -9.984 1 98.56 177 TYR A O 1
ATOM 1380 N N . TRP A 1 178 ? -14.891 -7.895 -9.523 1 98.38 178 TRP A N 1
ATOM 1381 C CA . TRP A 1 178 ? -15.5 -6.977 -10.477 1 98.38 178 TRP A CA 1
ATOM 1382 C C . TRP A 1 178 ? -15.32 -7.473 -11.906 1 98.38 178 TRP A C 1
ATOM 1384 O O . TRP A 1 178 ? -16.266 -7.496 -12.688 1 98.38 178 TRP A O 1
ATOM 1394 N N . LEU A 1 179 ? -14.141 -7.906 -12.234 1 98.5 179 LEU A N 1
ATOM 1395 C CA . LEU A 1 179 ? -13.836 -8.375 -13.578 1 98.5 179 LEU A CA 1
ATOM 1396 C C . LEU A 1 179 ? -14.602 -9.648 -13.898 1 98.5 179 LEU A C 1
ATOM 1398 O O . LEU A 1 179 ? -15.016 -9.859 -15.039 1 98.5 179 LEU A O 1
ATOM 1402 N N . ALA A 1 180 ? -14.695 -10.531 -12.891 1 98.44 180 ALA A N 1
ATOM 1403 C CA . ALA A 1 180 ? -15.516 -11.727 -13.078 1 98.44 180 ALA A CA 1
ATOM 1404 C C . ALA A 1 180 ? -16.953 -11.352 -13.422 1 98.44 180 ALA A C 1
ATOM 1406 O O . ALA A 1 180 ? -17.562 -11.953 -14.312 1 98.44 180 ALA A O 1
ATOM 1407 N N . GLY A 1 181 ? -17.453 -10.352 -12.719 1 97.81 181 GLY A N 1
ATOM 1408 C CA . GLY A 1 181 ? -18.781 -9.844 -13.023 1 97.81 181 GLY A CA 1
ATOM 1409 C C . GLY A 1 181 ? -18.891 -9.281 -14.43 1 97.81 181 GLY A C 1
ATOM 1410 O O . GLY A 1 181 ? -19.859 -9.555 -15.141 1 97.81 181 GLY A O 1
ATOM 1411 N N . GLU A 1 182 ? -17.906 -8.562 -14.836 1 97.44 182 GLU A N 1
ATOM 1412 C CA . GLU A 1 182 ? -17.891 -7.98 -16.172 1 97.44 182 GLU A CA 1
ATOM 1413 C C . GLU A 1 182 ? -17.844 -9.062 -17.25 1 97.44 182 GLU A C 1
ATOM 1415 O O . GLU A 1 182 ? -18.531 -8.961 -18.266 1 97.44 182 GLU A O 1
ATOM 1420 N N . ALA A 1 183 ? -17.062 -10.062 -17.031 1 97.81 183 ALA A N 1
ATOM 1421 C CA . ALA A 1 183 ? -16.969 -11.172 -17.969 1 97.81 183 ALA A CA 1
ATOM 1422 C C . ALA A 1 183 ? -18.312 -11.898 -18.094 1 97.81 183 ALA A C 1
ATOM 1424 O O . ALA A 1 183 ? -18.781 -12.156 -19.203 1 97.81 183 ALA A O 1
ATOM 1425 N N . MET A 1 184 ? -18.906 -12.188 -17 1 97.62 184 MET A N 1
ATOM 1426 C CA . MET A 1 184 ? -20.188 -12.906 -16.984 1 97.62 184 MET A CA 1
ATOM 1427 C C . MET A 1 184 ? -21.297 -12.07 -17.625 1 97.62 184 MET A C 1
ATOM 1429 O O . MET A 1 184 ? -22.156 -12.602 -18.328 1 97.62 184 MET A O 1
ATOM 1433 N N . ASN A 1 185 ? -21.266 -10.789 -17.312 1 96.56 185 ASN A N 1
ATOM 1434 C CA . ASN A 1 185 ? -22.25 -9.898 -17.938 1 96.56 185 ASN A CA 1
ATOM 1435 C C . ASN A 1 185 ? -22.125 -9.883 -19.453 1 96.56 185 ASN A C 1
ATOM 1437 O O . ASN A 1 185 ? -23.125 -9.883 -20.172 1 96.56 185 ASN A O 1
ATOM 1441 N N . ASN A 1 186 ? -20.906 -9.82 -19.891 1 96.25 186 ASN A N 1
ATOM 1442 C CA . ASN A 1 186 ? -20.656 -9.852 -21.328 1 96.25 186 ASN A CA 1
ATOM 1443 C C . ASN A 1 186 ? -21.172 -11.148 -21.953 1 96.25 186 ASN A C 1
ATOM 1445 O O . ASN A 1 186 ? -21.828 -11.125 -22.984 1 96.25 186 ASN A O 1
ATOM 1449 N N . LEU A 1 187 ? -20.859 -12.281 -21.391 1 96.62 187 LEU A N 1
ATOM 1450 C CA . LEU A 1 187 ? -21.297 -13.578 -21.906 1 96.62 187 LEU A CA 1
ATOM 1451 C C . LEU A 1 187 ? -22.812 -13.711 -21.844 1 96.62 187 LEU A C 1
ATOM 1453 O O . LEU A 1 187 ? -23.438 -14.25 -22.75 1 96.62 187 LEU A O 1
ATOM 1457 N N . ARG A 1 188 ? -23.375 -13.234 -20.781 1 95.94 188 ARG A N 1
ATOM 1458 C CA . ARG A 1 188 ? -24.828 -13.289 -20.625 1 95.94 188 ARG A CA 1
ATOM 1459 C C . ARG A 1 188 ? -25.516 -12.445 -21.703 1 95.94 188 ARG A C 1
ATOM 1461 O O . ARG A 1 188 ? -26.531 -12.852 -22.25 1 95.94 188 ARG A O 1
ATOM 1468 N N . LEU A 1 189 ? -25 -11.297 -21.938 1 94.06 189 LEU A N 1
ATOM 1469 C CA . LEU A 1 189 ? -25.578 -10.367 -22.891 1 94.06 189 LEU A CA 1
ATOM 1470 C C . LEU A 1 189 ? -25.641 -10.992 -24.281 1 94.06 189 LEU A C 1
ATOM 1472 O O . LEU A 1 189 ? -26.641 -10.836 -25 1 94.06 189 LEU A O 1
ATOM 1476 N N . TYR A 1 190 ? -24.703 -11.742 -24.672 1 92.75 190 TYR A N 1
ATOM 1477 C CA . TYR A 1 190 ? -24.594 -12.172 -26.062 1 92.75 190 TYR A CA 1
ATOM 1478 C C . TYR A 1 190 ? -24.922 -13.656 -26.188 1 92.75 190 TYR A C 1
ATOM 1480 O O . TYR A 1 190 ? -25.375 -14.109 -27.25 1 92.75 190 TYR A O 1
ATOM 1488 N N . GLN A 1 191 ? -24.688 -14.453 -25.109 1 93.81 191 GLN A N 1
ATOM 1489 C CA . GLN A 1 191 ? -24.875 -15.898 -25.203 1 93.81 191 GLN A CA 1
ATOM 1490 C C . GLN A 1 191 ? -25.703 -16.438 -24.031 1 93.81 191 GLN A C 1
ATOM 1492 O O . GLN A 1 191 ? -25.719 -17.641 -23.781 1 93.81 191 GLN A O 1
ATOM 1497 N N . GLY A 1 192 ? -26.297 -15.602 -23.328 1 91.06 192 GLY A N 1
ATOM 1498 C CA . GLY A 1 192 ? -26.969 -15.992 -22.078 1 91.06 192 GLY A CA 1
ATOM 1499 C C . GLY A 1 192 ? -27.953 -17.125 -22.266 1 91.06 192 GLY A C 1
ATOM 1500 O O . GLY A 1 192 ? -27.938 -18.094 -21.516 1 91.06 192 GLY A O 1
ATOM 1501 N N . GLU A 1 193 ? -28.812 -17.016 -23.219 1 90.94 193 GLU A N 1
ATOM 1502 C CA . GLU A 1 193 ? -29.844 -18.016 -23.469 1 90.94 193 GLU A CA 1
ATOM 1503 C C . GLU A 1 193 ? -29.219 -19.312 -23.984 1 90.94 193 GLU A C 1
ATOM 1505 O O . GLU A 1 193 ? -29.594 -20.406 -23.531 1 90.94 193 GLU A O 1
ATOM 1510 N N . GLU A 1 194 ? -28.344 -19.188 -24.844 1 90.94 194 GLU A N 1
ATOM 1511 C CA . GLU A 1 194 ? -27.672 -20.328 -25.438 1 90.94 194 GLU A CA 1
ATOM 1512 C C . GLU A 1 194 ? -26.906 -21.141 -24.391 1 90.94 194 GLU A C 1
ATOM 1514 O O . GLU A 1 194 ? -26.938 -22.359 -24.391 1 90.94 194 GLU A O 1
ATOM 1519 N N . LEU A 1 195 ? -26.312 -20.438 -23.438 1 93.94 195 LEU A N 1
ATOM 1520 C CA . LEU A 1 195 ? -25.438 -21.078 -22.453 1 93.94 195 LEU A CA 1
ATOM 1521 C C . LEU A 1 195 ? -26.203 -21.391 -21.172 1 93.94 195 LEU A C 1
ATOM 1523 O O . LEU A 1 195 ? -25.719 -22.141 -20.328 1 93.94 195 LEU A O 1
ATOM 1527 N N . GLY A 1 196 ? -27.359 -20.859 -21.062 1 94.19 196 GLY A N 1
ATOM 1528 C CA . GLY A 1 196 ? -28.141 -21.094 -19.859 1 94.19 196 GLY A CA 1
ATOM 1529 C C . GLY A 1 196 ? -27.562 -20.422 -18.641 1 94.19 196 GLY A C 1
ATOM 1530 O O . GLY A 1 196 ? -27.547 -21.016 -17.547 1 94.19 196 GLY A O 1
ATOM 1531 N N . ILE A 1 197 ? -26.984 -19.297 -18.797 1 94.81 197 ILE A N 1
ATOM 1532 C CA . ILE A 1 197 ? -26.406 -18.562 -17.672 1 94.81 197 ILE A CA 1
ATOM 1533 C C . ILE A 1 197 ? -27.516 -18.016 -16.781 1 94.81 197 ILE A C 1
ATOM 1535 O O . ILE A 1 197 ? -28.359 -17.234 -17.219 1 94.81 197 ILE A O 1
ATOM 1539 N N . ASP A 1 198 ? -27.547 -18.453 -15.547 1 93.81 198 ASP A N 1
ATOM 1540 C CA . ASP A 1 198 ? -28.562 -17.984 -14.609 1 93.81 198 ASP A CA 1
ATOM 1541 C C . ASP A 1 198 ? -27.922 -17.172 -13.477 1 93.81 198 ASP A C 1
ATOM 1543 O O . ASP A 1 198 ? -26.734 -16.859 -13.531 1 93.81 198 ASP A O 1
ATOM 1547 N N . ARG A 1 199 ? -28.703 -16.859 -12.562 1 92.44 199 ARG A N 1
ATOM 1548 C CA . ARG A 1 199 ? -28.281 -15.977 -11.477 1 92.44 199 ARG A CA 1
ATOM 1549 C C . ARG A 1 199 ? -27.266 -16.672 -10.578 1 92.44 199 ARG A C 1
ATOM 1551 O O . ARG A 1 199 ? -26.359 -16.031 -10.047 1 92.44 199 ARG A O 1
ATOM 1558 N N . VAL A 1 200 ? -27.453 -17.922 -10.398 1 94.06 200 VAL A N 1
ATOM 1559 C CA . VAL A 1 200 ? -26.547 -18.688 -9.555 1 94.06 200 VAL A CA 1
ATOM 1560 C C . VAL A 1 200 ? -25.172 -18.734 -10.188 1 94.06 200 VAL A C 1
ATOM 1562 O O . VAL A 1 200 ? -24.156 -18.609 -9.492 1 94.06 200 VAL A O 1
ATOM 1565 N N . ASP A 1 201 ? -25.141 -18.859 -11.523 1 95.69 201 ASP A N 1
ATOM 1566 C CA . ASP A 1 201 ? -23.875 -18.844 -12.242 1 95.69 201 ASP A CA 1
ATOM 1567 C C . ASP A 1 201 ? -23.141 -17.516 -12.023 1 95.69 201 ASP A C 1
ATOM 1569 O O . ASP A 1 201 ? -21.953 -17.516 -11.719 1 95.69 201 ASP A O 1
ATOM 1573 N N . MET A 1 202 ? -23.922 -16.453 -12.125 1 96.12 202 MET A N 1
ATOM 1574 C CA . MET A 1 202 ? -23.359 -15.117 -11.953 1 96.12 202 MET A CA 1
ATOM 1575 C C . MET A 1 202 ? -22.797 -14.938 -10.547 1 96.12 202 MET A C 1
ATOM 1577 O O . MET A 1 202 ? -21.656 -14.469 -10.383 1 96.12 202 MET A O 1
ATOM 1581 N N . GLN A 1 203 ? -23.484 -15.328 -9.609 1 95.81 203 GLN A N 1
ATOM 1582 C CA . GLN A 1 203 ? -23.125 -15.125 -8.211 1 95.81 203 GLN A CA 1
ATOM 1583 C C . GLN A 1 203 ? -21.922 -15.984 -7.824 1 95.81 203 GLN A C 1
ATOM 1585 O O . GLN A 1 203 ? -21 -15.5 -7.16 1 95.81 203 GLN A O 1
ATOM 1590 N N . THR A 1 204 ? -21.953 -17.203 -8.258 1 96.94 204 THR A N 1
ATOM 1591 C CA . THR A 1 204 ? -20.922 -18.141 -7.832 1 96.94 204 THR A CA 1
ATOM 1592 C C . THR A 1 204 ? -19.578 -17.781 -8.484 1 96.94 204 THR A C 1
ATOM 1594 O O . THR A 1 204 ? -18.531 -17.859 -7.848 1 96.94 204 THR A O 1
ATOM 1597 N N . VAL A 1 205 ? -19.562 -17.359 -9.789 1 97.69 205 VAL A N 1
ATOM 1598 C CA . VAL A 1 205 ? -18.328 -16.969 -10.469 1 97.69 205 VAL A CA 1
ATOM 1599 C C . VAL A 1 205 ? -17.75 -15.711 -9.828 1 97.69 205 VAL A C 1
ATOM 1601 O O . VAL A 1 205 ? -16.547 -15.625 -9.586 1 97.69 205 VAL A O 1
ATOM 1604 N N . LYS A 1 206 ? -18.609 -14.773 -9.508 1 98.25 206 LYS A N 1
ATOM 1605 C CA . LYS A 1 206 ? -18.172 -13.547 -8.859 1 98.25 206 LYS A CA 1
ATOM 1606 C C . LYS A 1 206 ? -17.594 -13.828 -7.48 1 98.25 206 LYS A C 1
ATOM 1608 O O . LYS A 1 206 ? -16.547 -13.273 -7.117 1 98.25 206 LYS A O 1
ATOM 1613 N N . LEU A 1 207 ? -18.234 -14.688 -6.746 1 98.06 207 LEU A N 1
ATOM 1614 C CA . LEU A 1 207 ? -17.75 -15.039 -5.414 1 98.06 207 LEU A CA 1
ATOM 1615 C C . LEU A 1 207 ? -16.438 -15.781 -5.492 1 98.06 207 LEU A C 1
ATOM 1617 O O . LEU A 1 207 ? -15.547 -15.586 -4.652 1 98.06 207 LEU A O 1
ATOM 1621 N N . ALA A 1 208 ? -16.328 -16.641 -6.473 1 97.56 208 ALA A N 1
ATOM 1622 C CA . ALA A 1 208 ? -15.062 -17.344 -6.664 1 97.56 208 ALA A CA 1
ATOM 1623 C C . ALA A 1 208 ? -13.93 -16.344 -6.934 1 97.56 208 ALA A C 1
ATOM 1625 O O . ALA A 1 208 ? -12.82 -16.516 -6.418 1 97.56 208 ALA A O 1
ATOM 1626 N N . GLY A 1 209 ? -14.211 -15.375 -7.75 1 98 209 GLY A N 1
ATOM 1627 C CA . GLY A 1 209 ? -13.227 -14.336 -8 1 98 209 GLY A CA 1
ATOM 1628 C C . GLY A 1 209 ? -12.859 -13.555 -6.754 1 98 209 GLY A C 1
ATOM 1629 O O . GLY A 1 209 ? -11.68 -13.273 -6.512 1 98 209 GLY A O 1
ATOM 1630 N N . LEU A 1 210 ? -13.805 -13.25 -5.906 1 98.5 210 LEU A N 1
ATOM 1631 C CA . LEU A 1 210 ? -13.609 -12.484 -4.68 1 98.5 210 LEU A CA 1
ATOM 1632 C C . LEU A 1 210 ? -12.758 -13.258 -3.68 1 98.5 210 LEU A C 1
ATOM 1634 O O . LEU A 1 210 ? -11.914 -12.68 -2.996 1 98.5 210 LEU A O 1
ATOM 1638 N N . LEU A 1 211 ? -12.953 -14.609 -3.631 1 98.19 211 LEU A N 1
ATOM 1639 C CA . LEU A 1 211 ? -12.484 -15.367 -2.477 1 98.19 211 LEU A CA 1
ATOM 1640 C C . LEU A 1 211 ? -11.328 -16.297 -2.867 1 98.19 211 LEU A C 1
ATOM 1642 O O . LEU A 1 211 ? -10.797 -17.016 -2.025 1 98.19 211 LEU A O 1
ATOM 1646 N N . HIS A 1 212 ? -10.891 -16.266 -4.109 1 96.5 212 HIS A N 1
ATOM 1647 C CA . HIS A 1 212 ? -9.922 -17.234 -4.613 1 96.5 212 HIS A CA 1
ATOM 1648 C C . HIS A 1 212 ? -8.586 -17.109 -3.879 1 96.5 212 HIS A C 1
ATOM 1650 O O . HIS A 1 212 ? -7.848 -18.094 -3.77 1 96.5 212 HIS A O 1
ATOM 1656 N N . ASP A 1 213 ? -8.297 -15.93 -3.297 1 95.69 213 ASP A N 1
ATOM 1657 C CA . ASP A 1 213 ? -6.988 -15.664 -2.705 1 95.69 213 ASP A CA 1
ATOM 1658 C C . ASP A 1 213 ? -7.078 -15.609 -1.182 1 95.69 213 ASP A C 1
ATOM 1660 O O . ASP A 1 213 ? -6.109 -15.242 -0.511 1 95.69 213 ASP A O 1
ATOM 1664 N N . ILE A 1 214 ? -8.172 -15.961 -0.553 1 96.94 214 ILE A N 1
ATOM 1665 C CA . ILE A 1 214 ? -8.398 -15.75 0.874 1 96.94 214 ILE A CA 1
ATOM 1666 C C . ILE A 1 214 ? -7.488 -16.672 1.679 1 96.94 214 ILE A C 1
ATOM 1668 O O . ILE A 1 214 ? -7.203 -16.422 2.85 1 96.94 214 ILE A O 1
ATOM 1672 N N . GLY A 1 215 ? -6.934 -17.719 1.063 1 96.12 215 GLY A N 1
ATOM 1673 C CA . GLY A 1 215 ? -6.145 -18.719 1.766 1 96.12 215 GLY A CA 1
ATOM 1674 C C . GLY A 1 215 ? -4.652 -18.453 1.701 1 96.12 215 GLY A C 1
ATOM 1675 O O . GLY A 1 215 ? -3.855 -19.25 2.203 1 96.12 215 GLY A O 1
ATOM 1676 N N . HIS A 1 216 ? -4.207 -17.344 1.16 1 96.44 216 HIS A N 1
ATOM 1677 C CA . HIS A 1 216 ? -2.783 -17.031 1.116 1 96.44 216 HIS A CA 1
ATOM 1678 C C . HIS A 1 216 ? -2.234 -16.766 2.514 1 96.44 216 HIS A C 1
ATOM 1680 O O . HIS A 1 216 ? -2.906 -16.141 3.34 1 96.44 216 HIS A O 1
ATOM 1686 N N . GLY A 1 217 ? -1.045 -17.266 2.756 1 95.56 217 GLY A N 1
ATOM 1687 C CA . GLY A 1 217 ? -0.343 -16.969 3.996 1 95.56 217 GLY A CA 1
ATOM 1688 C C . GLY A 1 217 ? 0.552 -15.75 3.898 1 95.56 217 GLY A C 1
ATOM 1689 O O . GLY A 1 217 ? 0.492 -15.008 2.918 1 95.56 217 GLY A O 1
ATOM 1690 N N . PRO A 1 218 ? 1.354 -15.523 4.973 1 96.38 218 PRO A N 1
ATOM 1691 C CA . PRO A 1 218 ? 2.252 -14.367 4.961 1 96.38 218 PRO A CA 1
ATOM 1692 C C . PRO A 1 218 ? 3.162 -14.344 3.732 1 96.38 218 PRO A C 1
ATOM 1694 O O . PRO A 1 218 ? 3.721 -15.375 3.35 1 96.38 218 PRO A O 1
ATOM 1697 N N . PHE A 1 219 ? 3.201 -13.234 3.102 1 95.12 219 PHE A N 1
ATOM 1698 C CA . PHE A 1 219 ? 4.043 -12.969 1.941 1 95.12 219 PHE A CA 1
ATOM 1699 C C . PHE A 1 219 ? 3.727 -13.938 0.809 1 95.12 219 PHE A C 1
ATOM 1701 O O . PHE A 1 219 ? 4.594 -14.242 -0.014 1 95.12 219 PHE A O 1
ATOM 1708 N N . SER A 1 220 ? 2.598 -14.531 0.852 1 91 220 SER A N 1
ATOM 1709 C CA . SER A 1 220 ? 1.903 -15.219 -0.23 1 91 220 SER A CA 1
ATOM 1710 C C . SER A 1 220 ? 2.689 -16.438 -0.701 1 91 220 SER A C 1
ATOM 1712 O O . SER A 1 220 ? 2.846 -17.406 0.044 1 91 220 SER A O 1
ATOM 1714 N N . HIS A 1 221 ? 3.316 -16.328 -1.918 1 89.06 221 HIS A N 1
ATOM 1715 C CA . HIS A 1 221 ? 3.904 -17.516 -2.555 1 89.06 221 HIS A CA 1
ATOM 1716 C C . HIS A 1 221 ? 5.168 -17.953 -1.824 1 89.06 221 HIS A C 1
ATOM 1718 O O . HIS A 1 221 ? 5.48 -19.141 -1.791 1 89.06 221 HIS A O 1
ATOM 1724 N N . LEU A 1 222 ? 5.801 -17.016 -1.241 1 92.5 222 LEU A N 1
ATOM 1725 C CA . LEU A 1 222 ? 6.98 -17.344 -0.45 1 92.5 222 LEU A CA 1
ATOM 1726 C C . LEU A 1 222 ? 6.629 -18.312 0.677 1 92.5 222 LEU A C 1
ATOM 1728 O O . LEU A 1 222 ? 7.387 -19.234 0.964 1 92.5 222 LEU A O 1
ATOM 1732 N N . PHE A 1 223 ? 5.547 -18.125 1.337 1 94.25 223 PHE A N 1
ATOM 1733 C CA . PHE A 1 223 ? 5.07 -18.953 2.436 1 94.25 223 PHE A CA 1
ATOM 1734 C C . PHE A 1 223 ? 4.812 -20.391 1.964 1 94.25 223 PHE A C 1
ATOM 1736 O O . PHE A 1 223 ? 5.258 -21.344 2.6 1 94.25 223 PHE A O 1
ATOM 1743 N N . GLU A 1 224 ? 4.16 -20.5 0.797 1 92.5 224 GLU A N 1
ATOM 1744 C CA . GLU A 1 224 ? 3.688 -21.766 0.244 1 92.5 224 GLU A CA 1
ATOM 1745 C C . GLU A 1 224 ? 4.832 -22.547 -0.387 1 92.5 224 GLU A C 1
ATOM 1747 O O . GLU A 1 224 ? 4.961 -23.766 -0.157 1 92.5 224 GLU A O 1
ATOM 1752 N N . HIS A 1 225 ? 5.715 -21.891 -1.1 1 90.94 225 HIS A N 1
ATOM 1753 C CA . HIS A 1 225 ? 6.637 -22.625 -1.971 1 90.94 225 HIS A CA 1
ATOM 1754 C C . HIS A 1 225 ? 8.047 -22.641 -1.388 1 90.94 225 HIS A C 1
ATOM 1756 O O . HIS A 1 225 ? 8.883 -23.438 -1.808 1 90.94 225 HIS A O 1
ATOM 1762 N N . GLU A 1 226 ? 8.328 -21.766 -0.45 1 92.5 226 GLU A N 1
ATOM 1763 C CA . GLU A 1 226 ? 9.695 -21.688 0.062 1 92.5 226 GLU A CA 1
ATOM 1764 C C . GLU A 1 226 ? 9.75 -22.047 1.546 1 92.5 226 GLU A C 1
ATOM 1766 O O . GLU A 1 226 ? 10.578 -22.844 1.97 1 92.5 226 GLU A O 1
ATOM 1771 N N . PHE A 1 227 ? 8.883 -21.578 2.355 1 96.5 227 PHE A N 1
ATOM 1772 C CA . PHE A 1 227 ? 8.922 -21.781 3.799 1 96.5 227 PHE A CA 1
ATOM 1773 C C . PHE A 1 227 ? 8.367 -23.141 4.176 1 96.5 227 PHE A C 1
ATOM 1775 O O . PHE A 1 227 ? 9.062 -23.938 4.816 1 96.5 227 PHE A O 1
ATOM 1782 N N . LEU A 1 228 ? 7.109 -23.438 3.773 1 95.12 228 LEU A N 1
ATOM 1783 C CA . LEU A 1 228 ? 6.41 -24.625 4.242 1 95.12 228 LEU A CA 1
ATOM 1784 C C . LEU A 1 228 ? 7.16 -25.891 3.84 1 95.12 228 LEU A C 1
ATOM 1786 O O . LEU A 1 228 ? 7.328 -26.797 4.652 1 95.12 228 LEU A O 1
ATOM 1790 N N . PRO A 1 229 ? 7.68 -25.953 2.604 1 92.81 229 PRO A N 1
ATOM 1791 C CA . PRO A 1 229 ? 8.414 -27.172 2.24 1 92.81 229 PRO A CA 1
ATOM 1792 C C . PRO A 1 229 ? 9.656 -27.391 3.094 1 92.81 229 PRO A C 1
ATOM 1794 O O . PRO A 1 229 ? 10.102 -28.531 3.271 1 92.81 229 PRO A O 1
ATOM 1797 N N . ARG A 1 230 ? 10.211 -26.375 3.637 1 92.88 230 ARG A N 1
ATOM 1798 C CA . ARG A 1 230 ? 11.422 -26.484 4.445 1 92.88 230 ARG A CA 1
ATOM 1799 C C . ARG A 1 230 ? 11.094 -26.953 5.859 1 92.88 230 ARG A C 1
ATOM 1801 O O . ARG A 1 230 ? 11.898 -27.625 6.492 1 92.88 230 ARG A O 1
ATOM 1808 N N . VAL A 1 231 ? 9.969 -26.562 6.344 1 95.31 231 VAL A N 1
ATOM 1809 C CA . VAL A 1 231 ? 9.648 -26.875 7.73 1 95.31 231 VAL A CA 1
ATOM 1810 C C . VAL A 1 231 ? 8.758 -28.109 7.785 1 95.31 231 VAL A C 1
ATOM 1812 O O . VAL A 1 231 ? 8.711 -28.812 8.805 1 95.31 231 VAL A O 1
ATOM 1815 N N . VAL A 1 232 ? 8.039 -28.406 6.719 1 94.06 232 VAL A N 1
ATOM 1816 C CA . VAL A 1 232 ? 7.223 -29.609 6.562 1 94.06 232 VAL A CA 1
ATOM 1817 C C . VAL A 1 232 ? 7.574 -30.312 5.254 1 94.06 232 VAL A C 1
ATOM 1819 O O . VAL A 1 232 ? 6.871 -30.156 4.25 1 94.06 232 VAL A O 1
ATOM 1822 N N . PRO A 1 233 ? 8.562 -31.141 5.32 1 90 233 PRO A N 1
ATOM 1823 C CA . PRO A 1 233 ? 8.977 -31.812 4.086 1 90 233 PRO A CA 1
ATOM 1824 C C . PRO A 1 233 ? 7.832 -32.594 3.428 1 90 233 PRO A C 1
ATOM 1826 O O . PRO A 1 233 ? 7.121 -33.344 4.102 1 90 233 PRO A O 1
ATOM 1829 N N . GLY A 1 234 ? 7.637 -32.375 2.215 1 87.5 234 GLY A N 1
ATOM 1830 C CA . GLY A 1 234 ? 6.594 -33.062 1.467 1 87.5 234 GLY A CA 1
ATOM 1831 C C . GLY A 1 234 ? 5.238 -32.406 1.588 1 87.5 234 GLY A C 1
ATOM 1832 O O . GLY A 1 234 ? 4.215 -33 1.235 1 87.5 234 GLY A O 1
ATOM 1833 N N . SER A 1 235 ? 5.285 -31.281 2.107 1 88.69 235 SER A N 1
ATOM 1834 C CA . SER A 1 235 ? 4.031 -30.547 2.283 1 88.69 235 SER A CA 1
ATOM 1835 C C . SER A 1 235 ? 3.279 -30.422 0.964 1 88.69 235 SER A C 1
ATOM 1837 O O . SER A 1 235 ? 3.877 -30.125 -0.072 1 88.69 235 SER A O 1
ATOM 1839 N N . THR A 1 236 ? 1.93 -30.641 0.994 1 87.81 236 THR A N 1
ATOM 1840 C CA . THR A 1 236 ? 1.051 -30.469 -0.158 1 87.81 236 THR A CA 1
ATOM 1841 C C . THR A 1 236 ? 0.137 -29.266 0.031 1 87.81 236 THR A C 1
ATOM 1843 O O . THR A 1 236 ? -0.902 -29.156 -0.624 1 87.81 236 THR A O 1
ATOM 1846 N N . TRP A 1 237 ? 0.558 -28.484 0.895 1 90.12 237 TRP A N 1
ATOM 1847 C CA . TRP A 1 237 ? -0.227 -27.312 1.239 1 90.12 237 TRP A CA 1
ATOM 1848 C C . TRP A 1 237 ? -0.326 -26.359 0.052 1 90.12 237 TRP A C 1
ATOM 1850 O O . TRP A 1 237 ? 0.671 -26.094 -0.622 1 90.12 237 TRP A O 1
ATOM 1860 N N . THR A 1 238 ? -1.489 -25.922 -0.306 1 91.31 238 THR A N 1
ATOM 1861 C CA . THR A 1 238 ? -1.71 -24.891 -1.311 1 91.31 238 THR A CA 1
ATOM 1862 C C . THR A 1 238 ? -2.668 -23.812 -0.789 1 91.31 238 THR A C 1
ATOM 1864 O O . THR A 1 238 ? -3.559 -24.109 0.011 1 91.31 238 THR A O 1
ATOM 1867 N N . HIS A 1 239 ? -2.492 -22.578 -1.157 1 92.56 239 HIS A N 1
ATOM 1868 C CA . HIS A 1 239 ? -3.391 -21.516 -0.718 1 92.56 239 HIS A CA 1
ATOM 1869 C C . HIS A 1 239 ? -4.805 -21.734 -1.236 1 92.56 239 HIS A C 1
ATOM 1871 O O . HIS A 1 239 ? -5.777 -21.312 -0.606 1 92.56 239 HIS A O 1
ATOM 1877 N N . GLU A 1 240 ? -4.984 -22.438 -2.389 1 90.62 240 GLU A N 1
ATOM 1878 C CA . GLU A 1 240 ? -6.309 -22.734 -2.92 1 90.62 240 GLU A CA 1
ATOM 1879 C C . GLU A 1 240 ? -7.078 -23.656 -1.984 1 90.62 240 GLU A C 1
ATOM 1881 O O . GLU A 1 240 ? -8.242 -23.422 -1.68 1 90.62 240 GLU A O 1
ATOM 1886 N N . ASN A 1 241 ? -6.375 -24.719 -1.549 1 91.12 241 ASN A N 1
ATOM 1887 C CA . ASN A 1 241 ? -7.012 -25.641 -0.602 1 91.12 241 ASN A CA 1
ATOM 1888 C C . ASN A 1 241 ? -7.352 -24.938 0.708 1 91.12 241 ASN A C 1
ATOM 1890 O O . ASN A 1 241 ? -8.414 -25.172 1.289 1 91.12 241 ASN A O 1
ATOM 1894 N N . MET A 1 242 ? -6.453 -24.141 1.173 1 93.25 242 MET A N 1
ATOM 1895 C CA . MET A 1 242 ? -6.719 -23.391 2.396 1 93.25 242 MET A CA 1
ATOM 1896 C C . MET A 1 242 ? -7.883 -22.422 2.201 1 93.25 242 MET A C 1
ATOM 1898 O O . MET A 1 242 ? -8.664 -22.203 3.125 1 93.25 242 MET A O 1
ATOM 1902 N N . SER A 1 243 ? -7.977 -21.797 0.987 1 94.06 243 SER A N 1
ATOM 1903 C CA . SER A 1 243 ? -9.117 -20.938 0.7 1 94.06 243 SER A CA 1
ATOM 1904 C C . SER A 1 243 ? -10.438 -21.688 0.864 1 94.06 243 SER A C 1
ATOM 1906 O O . SER A 1 243 ? -11.375 -21.172 1.474 1 94.06 243 SER A O 1
ATOM 1908 N N . ALA A 1 244 ? -10.531 -22.906 0.359 1 92.56 244 ALA A N 1
ATOM 1909 C CA . ALA A 1 244 ? -11.742 -23.719 0.469 1 92.56 244 ALA A CA 1
ATOM 1910 C C . ALA A 1 244 ? -12.062 -24.031 1.927 1 92.56 244 ALA A C 1
ATOM 1912 O O . ALA A 1 244 ? -13.211 -23.922 2.355 1 92.56 244 ALA A O 1
ATOM 1913 N N . LEU A 1 245 ? -11.07 -24.391 2.674 1 92.44 245 LEU A N 1
ATOM 1914 C CA . LEU A 1 245 ? -11.25 -24.703 4.086 1 92.44 245 LEU A CA 1
ATOM 1915 C C . LEU A 1 245 ? -11.719 -23.484 4.863 1 92.44 245 LEU A C 1
ATOM 1917 O O . LEU A 1 245 ? -12.602 -23.578 5.715 1 92.44 245 LEU A O 1
ATOM 1921 N N . LEU A 1 246 ? -11.133 -22.406 4.582 1 94.88 246 LEU A N 1
ATOM 1922 C CA . LEU A 1 246 ? -11.477 -21.156 5.254 1 94.88 246 LEU A CA 1
ATOM 1923 C C . LEU A 1 246 ? -12.914 -20.75 4.953 1 94.88 246 LEU A C 1
ATOM 1925 O O . LEU A 1 246 ? -13.602 -20.203 5.82 1 94.88 246 LEU A O 1
ATOM 1929 N N . LEU A 1 247 ? -13.289 -20.953 3.691 1 95.25 247 LEU A N 1
ATOM 1930 C CA . LEU A 1 247 ? -14.641 -20.578 3.299 1 95.25 247 LEU A CA 1
ATOM 1931 C C . LEU A 1 247 ? -15.68 -21.312 4.137 1 95.25 247 LEU A C 1
ATOM 1933 O O . LEU A 1 247 ? -16.656 -20.719 4.594 1 95.25 247 LEU A O 1
ATOM 1937 N N . ASP A 1 248 ? -15.477 -22.547 4.297 1 93 248 ASP A N 1
ATOM 1938 C CA . ASP A 1 248 ? -16.375 -23.359 5.125 1 93 248 ASP A CA 1
ATOM 1939 C C . ASP A 1 248 ? -16.422 -22.812 6.555 1 93 248 ASP A C 1
ATOM 1941 O O . ASP A 1 248 ? -17.5 -22.672 7.133 1 93 248 ASP A O 1
ATOM 1945 N N . SER A 1 249 ? -15.305 -22.516 7.055 1 93.81 249 SER A N 1
ATOM 1946 C CA . SER A 1 249 ? -15.195 -22 8.414 1 93.81 249 SER A CA 1
ATOM 1947 C C . SER A 1 249 ? -15.875 -20.641 8.547 1 93.81 249 SER A C 1
ATOM 1949 O O . SER A 1 249 ? -16.531 -20.359 9.555 1 93.81 249 SER A O 1
ATOM 1951 N N . ILE A 1 250 ? -15.719 -19.828 7.574 1 95.56 250 ILE A N 1
ATOM 1952 C CA . ILE A 1 250 ? -16.266 -18.469 7.578 1 95.56 250 ILE A CA 1
ATOM 1953 C C . ILE A 1 250 ? -17.797 -18.531 7.574 1 95.56 250 ILE A C 1
ATOM 1955 O O . ILE A 1 250 ? -18.453 -17.828 8.344 1 95.56 250 ILE A O 1
ATOM 1959 N N . VAL A 1 251 ? -18.359 -19.375 6.684 1 96.38 251 VAL A N 1
ATOM 1960 C CA . VAL A 1 251 ? -19.812 -19.484 6.543 1 96.38 251 VAL A CA 1
ATOM 1961 C C . VAL A 1 251 ? -20.422 -19.969 7.859 1 96.38 251 VAL A C 1
ATOM 1963 O O . VAL A 1 251 ? -21.453 -19.469 8.297 1 96.38 251 VAL A O 1
ATOM 1966 N N . ASP A 1 252 ? -19.75 -20.891 8.477 1 94.5 252 ASP A N 1
ATOM 1967 C CA . ASP A 1 252 ? -20.234 -21.422 9.75 1 94.5 252 ASP A CA 1
ATOM 1968 C C . ASP A 1 252 ? -20.125 -20.375 10.859 1 94.5 252 ASP A C 1
ATOM 1970 O O . ASP A 1 252 ? -21.094 -20.125 11.578 1 94.5 252 ASP A O 1
ATOM 1974 N N . LYS A 1 253 ? -18.953 -19.766 11 1 93.5 253 LYS A N 1
ATOM 1975 C CA . LYS A 1 253 ? -18.656 -18.828 12.078 1 93.5 253 LYS A CA 1
ATOM 1976 C C . LYS A 1 253 ? -19.547 -17.594 11.992 1 93.5 253 LYS A C 1
ATOM 1978 O O . LYS A 1 253 ? -20.016 -17.094 13.016 1 93.5 253 LYS A O 1
ATOM 1983 N N . HIS A 1 254 ? -19.766 -17.125 10.828 1 95.12 254 HIS A N 1
ATOM 1984 C CA . HIS A 1 254 ? -20.5 -15.875 10.656 1 95.12 254 HIS A CA 1
ATOM 1985 C C . HIS A 1 254 ? -21.938 -16.109 10.211 1 95.12 254 HIS A C 1
ATOM 1987 O O . HIS A 1 254 ? -22.672 -15.164 9.953 1 95.12 254 HIS A O 1
ATOM 1993 N N . GLN A 1 255 ? -22.359 -17.328 10.023 1 95.12 255 GLN A N 1
ATOM 1994 C CA . GLN A 1 255 ? -23.703 -17.719 9.648 1 95.12 255 GLN A CA 1
ATOM 1995 C C . GLN A 1 255 ? -24.156 -17.031 8.367 1 95.12 255 GLN A C 1
ATOM 1997 O O . GLN A 1 255 ? -25.219 -16.422 8.32 1 95.12 255 GLN A O 1
ATOM 2002 N N . ILE A 1 256 ? -23.312 -17.125 7.387 1 96.38 256 ILE A N 1
ATOM 2003 C CA . ILE A 1 256 ? -23.625 -16.531 6.094 1 96.38 256 ILE A CA 1
ATOM 2004 C C . ILE A 1 256 ? -24.688 -17.359 5.375 1 96.38 256 ILE A C 1
ATOM 2006 O O . ILE A 1 256 ? -24.594 -18.594 5.32 1 96.38 256 ILE A O 1
ATOM 2010 N N . ASP A 1 257 ? -25.672 -16.656 4.84 1 93.56 257 ASP A N 1
ATOM 2011 C CA . ASP A 1 257 ? -26.797 -17.312 4.199 1 93.56 257 ASP A CA 1
ATOM 2012 C C . ASP A 1 257 ? -26.469 -17.672 2.754 1 93.56 257 ASP A C 1
ATOM 2014 O O . ASP A 1 257 ? -26.891 -16.984 1.824 1 93.56 257 ASP A O 1
ATOM 2018 N N . ILE A 1 258 ? -25.844 -18.766 2.523 1 95.12 258 ILE A N 1
ATOM 2019 C CA . ILE A 1 258 ? -25.516 -19.297 1.206 1 95.12 258 ILE A CA 1
ATOM 2020 C C . ILE A 1 258 ? -25.859 -20.781 1.149 1 95.12 258 ILE A C 1
ATOM 2022 O O . ILE A 1 258 ? -25.625 -21.516 2.107 1 95.12 258 ILE A O 1
ATOM 2026 N N . GLU A 1 259 ? -26.531 -21.156 0.068 1 95.06 259 GLU A N 1
ATOM 2027 C CA . GLU A 1 259 ? -26.859 -22.562 -0.106 1 95.06 259 GLU A CA 1
ATOM 2028 C C . GLU A 1 259 ? -25.594 -23.422 -0.169 1 95.06 259 GLU A C 1
ATOM 2030 O O . GLU A 1 259 ? -24.609 -23.031 -0.783 1 95.06 259 GLU A O 1
ATOM 2035 N N . ALA A 1 260 ? -25.688 -24.531 0.408 1 94.38 260 ALA A N 1
ATOM 2036 C CA . ALA A 1 260 ? -24.531 -25.422 0.492 1 94.38 260 ALA A CA 1
ATOM 2037 C C . ALA A 1 260 ? -24.016 -25.797 -0.897 1 94.38 260 ALA A C 1
ATOM 2039 O O . ALA A 1 260 ? -22.812 -25.875 -1.116 1 94.38 260 ALA A O 1
ATOM 2040 N N . ASP A 1 261 ? -24.953 -26 -1.754 1 94.56 261 ASP A N 1
ATOM 2041 C CA . ASP A 1 261 ? -24.562 -26.375 -3.111 1 94.56 261 ASP A CA 1
ATOM 2042 C C . ASP A 1 261 ? -23.828 -25.234 -3.812 1 94.56 261 ASP A C 1
ATOM 2044 O O . ASP A 1 261 ? -22.891 -25.469 -4.582 1 94.56 261 ASP A O 1
ATOM 2048 N N . HIS A 1 262 ? -24.281 -24.047 -3.555 1 95.19 262 HIS A N 1
ATOM 2049 C CA . HIS A 1 262 ? -23.625 -22.875 -4.141 1 95.19 262 HIS A CA 1
ATOM 2050 C C . HIS A 1 262 ? -22.219 -22.703 -3.594 1 95.19 262 HIS A C 1
ATOM 2052 O O . HIS A 1 262 ? -21.281 -22.422 -4.348 1 95.19 262 HIS A O 1
ATOM 2058 N N . LEU A 1 263 ? -22.125 -22.891 -2.318 1 96.06 263 LEU A N 1
ATOM 2059 C CA . LEU A 1 263 ? -20.812 -22.797 -1.679 1 96.06 263 LEU A CA 1
ATOM 2060 C C . LEU A 1 263 ? -19.844 -23.828 -2.25 1 96.06 263 LEU A C 1
ATOM 2062 O O . LEU A 1 263 ? -18.672 -23.531 -2.48 1 96.06 263 LEU A O 1
ATOM 2066 N N . LYS A 1 264 ? -20.359 -25 -2.455 1 95.06 264 LYS A N 1
ATOM 2067 C CA . LYS A 1 264 ? -19.531 -26.078 -3.016 1 95.06 264 LYS A CA 1
ATOM 2068 C C . LYS A 1 264 ? -19.031 -25.703 -4.406 1 95.06 264 LYS A C 1
ATOM 2070 O O . LYS A 1 264 ? -17.875 -25.969 -4.734 1 95.06 264 LYS A O 1
ATOM 2075 N N . ILE A 1 265 ? -19.859 -25.125 -5.199 1 94.12 265 ILE A N 1
ATOM 2076 C CA . ILE A 1 265 ? -19.484 -24.719 -6.543 1 94.12 265 ILE A CA 1
ATOM 2077 C C . ILE A 1 265 ? -18.375 -23.672 -6.469 1 94.12 265 ILE A C 1
ATOM 2079 O O . ILE A 1 265 ? -17.391 -23.75 -7.219 1 94.12 265 ILE A O 1
ATOM 2083 N N . VAL A 1 266 ? -18.5 -22.703 -5.555 1 96.06 266 VAL A N 1
ATOM 2084 C CA . VAL A 1 266 ? -17.5 -21.672 -5.379 1 96.06 266 VAL A CA 1
ATOM 2085 C C . VAL A 1 266 ? -16.156 -22.297 -4.996 1 96.06 266 VAL A C 1
ATOM 2087 O O . VAL A 1 266 ? -15.125 -21.984 -5.586 1 96.06 266 VAL A O 1
ATOM 2090 N N . MET A 1 267 ? -16.203 -23.219 -4.078 1 95.12 267 MET A N 1
ATOM 2091 C CA . MET A 1 267 ? -15 -23.906 -3.607 1 95.12 267 MET A CA 1
ATOM 2092 C C . MET A 1 267 ? -14.344 -24.688 -4.738 1 95.12 267 MET A C 1
ATOM 2094 O O . MET A 1 267 ? -13.117 -24.688 -4.867 1 95.12 267 MET A O 1
ATOM 2098 N N . GLU A 1 268 ? -15.141 -25.281 -5.516 1 92.94 268 GLU A N 1
ATOM 2099 C CA . GLU A 1 268 ? -14.625 -26.047 -6.641 1 92.94 268 GLU A CA 1
ATOM 2100 C C . GLU A 1 268 ? -13.93 -25.141 -7.656 1 92.94 268 GLU A C 1
ATOM 2102 O O . GLU A 1 268 ? -12.883 -25.5 -8.203 1 92.94 268 GLU A O 1
ATOM 2107 N N . MET A 1 269 ? -14.508 -24.047 -7.922 1 92.94 269 MET A N 1
ATOM 2108 C CA . MET A 1 269 ? -13.914 -23.094 -8.867 1 92.94 269 MET A CA 1
ATOM 2109 C C . MET A 1 269 ? -12.562 -22.609 -8.367 1 92.94 269 MET A C 1
ATOM 2111 O O . MET A 1 269 ? -11.641 -22.391 -9.156 1 92.94 269 MET A O 1
ATOM 2115 N N . ILE A 1 270 ? -12.422 -22.422 -7.051 1 93 270 ILE A N 1
ATOM 2116 C CA . ILE A 1 270 ? -11.195 -21.922 -6.453 1 93 270 ILE A CA 1
ATOM 2117 C C . ILE A 1 270 ? -10.109 -23 -6.527 1 93 270 ILE A C 1
ATOM 2119 O O . ILE A 1 270 ? -8.969 -22.703 -6.898 1 93 270 ILE A O 1
ATOM 2123 N N . VAL A 1 271 ? -10.453 -24.203 -6.305 1 89.25 271 VAL A N 1
ATOM 2124 C CA . VAL A 1 271 ? -9.492 -25.297 -6.234 1 89.25 271 VAL A CA 1
ATOM 2125 C C . VAL A 1 271 ? -9.117 -25.75 -7.645 1 89.25 271 VAL A C 1
ATOM 2127 O O . VAL A 1 271 ? -8.008 -26.234 -7.875 1 89.25 271 VAL A O 1
ATOM 2130 N N . ALA A 1 272 ? -10.039 -25.609 -8.578 1 79.31 272 ALA A N 1
ATOM 2131 C CA . ALA A 1 272 ? -9.797 -26.031 -9.953 1 79.31 272 ALA A CA 1
ATOM 2132 C C . ALA A 1 272 ? -8.578 -25.328 -10.539 1 79.31 272 ALA A C 1
ATOM 2134 O O . ALA A 1 272 ? -7.926 -25.844 -11.445 1 79.31 272 ALA A O 1
ATOM 2135 N N . SER A 1 273 ? -8.266 -24.266 -10 1 65.38 273 SER A N 1
ATOM 2136 C CA . SER A 1 273 ? -7.133 -23.484 -10.492 1 65.38 273 SER A CA 1
ATOM 2137 C C . SER A 1 273 ? -5.812 -24.188 -10.18 1 65.38 273 SER A C 1
ATOM 2139 O O . SER A 1 273 ? -4.809 -23.938 -10.852 1 65.38 273 SER A O 1
ATOM 2141 N N . SER A 1 274 ? -5.727 -24.906 -9.094 1 60.28 274 SER A N 1
ATOM 2142 C CA . SER A 1 274 ? -4.496 -25.578 -8.672 1 60.28 274 SER A CA 1
ATOM 2143 C C . SER A 1 274 ? -4.215 -26.812 -9.523 1 60.28 274 SER A C 1
ATOM 2145 O O . SER A 1 274 ? -3.057 -27.109 -9.82 1 60.28 274 SER A O 1
ATOM 2147 N N . LYS A 1 275 ? -5.332 -27.734 -9.633 1 54.12 275 LYS A N 1
ATOM 2148 C CA . LYS A 1 275 ? -5.145 -29.031 -10.297 1 54.12 275 LYS A CA 1
ATOM 2149 C C . LYS A 1 275 ? -5.656 -28.984 -11.734 1 54.12 275 LYS A C 1
ATOM 2151 O O . LYS A 1 275 ? -6.691 -28.375 -12.016 1 54.12 275 LYS A O 1
ATOM 2156 N N . PHE A 1 276 ? -4.641 -28.922 -12.648 1 46.53 276 PHE A N 1
ATOM 2157 C CA . PHE A 1 276 ? -5.16 -29.281 -13.969 1 46.53 276 PHE A CA 1
ATOM 2158 C C . PHE A 1 276 ? -6.27 -30.312 -13.852 1 46.53 276 PHE A C 1
ATOM 2160 O O . PHE A 1 276 ? -6.043 -31.5 -14.102 1 46.53 276 PHE A O 1
ATOM 2167 N N . THR A 1 277 ? -6.812 -30.281 -12.766 1 46.09 277 THR A N 1
ATOM 2168 C CA . THR A 1 277 ? -7.801 -31.359 -12.672 1 46.09 277 THR A CA 1
ATOM 2169 C C . THR A 1 277 ? -8.852 -31.203 -13.766 1 46.09 277 THR A C 1
ATOM 2171 O O . THR A 1 277 ? -9.508 -30.172 -13.875 1 46.09 277 THR A O 1
ATOM 2174 N N . ALA A 1 278 ? -8.477 -31.75 -14.82 1 44.94 278 ALA A N 1
ATOM 2175 C CA . ALA A 1 278 ? -9.508 -32.156 -15.766 1 44.94 278 ALA A CA 1
ATOM 2176 C C . ALA A 1 278 ? -10.773 -32.625 -15.047 1 44.94 278 ALA A C 1
ATOM 2178 O O . ALA A 1 278 ? -10.867 -33.781 -14.633 1 44.94 278 ALA A O 1
ATOM 2179 N N . THR A 1 279 ? -11.094 -32.031 -13.992 1 45.03 279 THR A N 1
ATOM 2180 C CA . THR A 1 279 ? -12.375 -32.562 -13.562 1 45.03 279 THR A CA 1
ATOM 2181 C C . THR A 1 279 ? -13.297 -32.781 -14.758 1 45.03 279 THR A C 1
ATOM 2183 O O . THR A 1 279 ? -13.727 -31.828 -15.406 1 45.03 279 THR A O 1
ATOM 2186 N N . GLU A 1 280 ? -12.922 -33.688 -15.484 1 44.5 280 GLU A N 1
ATOM 2187 C CA . GLU A 1 280 ? -13.852 -34.281 -16.453 1 44.5 280 GLU A CA 1
ATOM 2188 C C . GLU A 1 280 ? -15.289 -34.188 -15.945 1 44.5 280 GLU A C 1
ATOM 2190 O O . GLU A 1 280 ? -16.031 -35.188 -15.992 1 44.5 280 GLU A O 1
ATOM 2195 N N . SER A 1 281 ? -15.414 -33.562 -14.836 1 45.59 281 SER A N 1
ATOM 2196 C CA . SER A 1 281 ? -16.812 -33.719 -14.453 1 45.59 281 SER A CA 1
ATOM 2197 C C . SER A 1 281 ? -17.75 -33.281 -15.57 1 45.59 281 SER A C 1
ATOM 2199 O O . SER A 1 281 ? -17.453 -32.312 -16.281 1 45.59 281 SER A O 1
ATOM 2201 N N . THR A 1 282 ? -18.438 -34.188 -16.031 1 48.12 282 THR A N 1
ATOM 2202 C CA . THR A 1 282 ? -19.688 -34.156 -16.781 1 48.12 282 THR A CA 1
ATOM 2203 C C . THR A 1 282 ? -20.531 -32.969 -16.375 1 48.12 282 THR A C 1
ATOM 2205 O O . THR A 1 282 ? -21.766 -33 -16.516 1 48.12 282 THR A O 1
ATOM 2208 N N . LYS A 1 283 ? -19.797 -31.922 -15.711 1 61.25 283 LYS A N 1
ATOM 2209 C CA . LYS A 1 283 ? -20.672 -30.875 -15.219 1 61.25 283 LYS A CA 1
ATOM 2210 C C . LYS A 1 283 ? -21.203 -30.016 -16.359 1 61.25 283 LYS A C 1
ATOM 2212 O O . LYS A 1 283 ? -20.516 -29.812 -17.359 1 61.25 283 LYS A O 1
ATOM 2217 N N . GLU A 1 284 ? -22.328 -29.797 -16.234 1 74.94 284 GLU A N 1
ATOM 2218 C CA . GLU A 1 284 ? -23.031 -28.844 -17.094 1 74.94 284 GLU A CA 1
ATOM 2219 C C . GLU A 1 284 ? -22.391 -27.453 -17 1 74.94 284 GLU A C 1
ATOM 2221 O O . GLU A 1 284 ? -21.906 -27.062 -15.938 1 74.94 284 GLU A O 1
ATOM 2226 N N . LYS A 1 285 ? -21.672 -26.781 -18.016 1 90.62 285 LYS A N 1
ATOM 2227 C CA . LYS A 1 285 ? -21.156 -25.422 -18.172 1 90.62 285 LYS A CA 1
ATOM 2228 C C . LYS A 1 285 ? -19.719 -25.312 -17.672 1 90.62 285 LYS A C 1
ATOM 2230 O O . LYS A 1 285 ? -19.422 -24.484 -16.812 1 90.62 285 LYS A O 1
ATOM 2235 N N . ARG A 1 286 ? -18.797 -26.078 -18.062 1 90.06 286 ARG A N 1
ATOM 2236 C CA . ARG A 1 286 ? -17.406 -26.141 -17.656 1 90.06 286 ARG A CA 1
ATOM 2237 C C . ARG A 1 286 ? -16.719 -24.797 -17.859 1 90.06 286 ARG A C 1
ATOM 2239 O O . ARG A 1 286 ? -15.773 -24.469 -17.125 1 90.06 286 ARG A O 1
ATOM 2246 N N . PHE A 1 287 ? -17.172 -23.969 -18.781 1 93.56 287 PHE A N 1
ATOM 2247 C CA . PHE A 1 287 ? -16.547 -22.688 -19.094 1 93.56 287 PHE A CA 1
ATOM 2248 C C . PHE A 1 287 ? -16.562 -21.766 -17.891 1 93.56 287 PHE A C 1
ATOM 2250 O O . PHE A 1 287 ? -15.719 -20.875 -17.766 1 93.56 287 PHE A O 1
ATOM 2257 N N . LEU A 1 288 ? -17.484 -21.969 -16.953 1 95.19 288 LEU A N 1
ATOM 2258 C CA . LEU A 1 288 ? -17.578 -21.125 -15.766 1 95.19 288 LEU A CA 1
ATOM 2259 C C . LEU A 1 288 ? -16.328 -21.266 -14.906 1 95.19 288 LEU A C 1
ATOM 2261 O O . LEU A 1 288 ? -15.906 -20.297 -14.258 1 95.19 288 LEU A O 1
ATOM 2265 N N . TYR A 1 289 ? -15.719 -22.391 -14.938 1 93.12 289 TYR A N 1
ATOM 2266 C CA . TYR A 1 289 ? -14.547 -22.688 -14.117 1 93.12 289 TYR A CA 1
ATOM 2267 C C . TYR A 1 289 ? -13.289 -22.094 -14.727 1 93.12 289 TYR A C 1
ATOM 2269 O O . TYR A 1 289 ? -12.242 -22.031 -14.078 1 93.12 289 TYR A O 1
ATOM 2277 N N . ASP A 1 290 ? -13.414 -21.562 -15.945 1 93.69 290 ASP A N 1
ATOM 2278 C CA . ASP A 1 290 ? -12.273 -21 -16.656 1 93.69 290 ASP A CA 1
ATOM 2279 C C . ASP A 1 290 ? -12.234 -19.484 -16.531 1 93.69 290 ASP A C 1
ATOM 2281 O O . ASP A 1 290 ? -11.281 -18.828 -16.969 1 93.69 290 ASP A O 1
ATOM 2285 N N . ILE A 1 291 ? -13.188 -18.922 -15.875 1 95.94 291 ILE A N 1
ATOM 2286 C CA . ILE A 1 291 ? -13.32 -17.484 -15.867 1 95.94 291 ILE A CA 1
ATOM 2287 C C . ILE A 1 291 ? -12.328 -16.875 -14.883 1 95.94 291 ILE A C 1
ATOM 2289 O O . ILE A 1 291 ? -11.586 -15.945 -15.234 1 95.94 291 ILE A O 1
ATOM 2293 N N . VAL A 1 292 ? -12.289 -17.422 -13.672 1 94.5 292 VAL A N 1
ATOM 2294 C CA . VAL A 1 292 ? -11.445 -16.844 -12.625 1 94.5 292 VAL A CA 1
ATOM 2295 C C . VAL A 1 292 ? -10.008 -17.312 -12.805 1 94.5 292 VAL A C 1
ATOM 2297 O O . VAL A 1 292 ? -9.07 -16.516 -12.727 1 94.5 292 VAL A O 1
ATOM 2300 N N . ALA A 1 293 ? -9.812 -18.547 -13.055 1 90 293 ALA A N 1
ATOM 2301 C CA . ALA A 1 293 ? -8.516 -19.172 -13.312 1 90 293 ALA A CA 1
ATOM 2302 C C . ALA A 1 293 ? -8.625 -20.219 -14.422 1 90 293 ALA A C 1
ATOM 2304 O O . ALA A 1 293 ? -9.188 -21.297 -14.219 1 90 293 ALA A O 1
ATOM 2305 N N . ASN A 1 294 ? -8.062 -19.906 -15.5 1 90.81 294 ASN A N 1
ATOM 2306 C CA . ASN A 1 294 ? -8.195 -20.766 -16.672 1 90.81 294 ASN A CA 1
ATOM 2307 C C . ASN A 1 294 ? -6.977 -21.672 -16.844 1 90.81 294 ASN A C 1
ATOM 2309 O O . ASN A 1 294 ? -5.973 -21.25 -17.422 1 90.81 294 ASN A O 1
ATOM 2313 N N . GLY A 1 295 ? -7.113 -22.859 -16.406 1 83.38 295 GLY A N 1
ATOM 2314 C CA . GLY A 1 295 ? -6.023 -23.812 -16.547 1 83.38 295 GLY A CA 1
ATOM 2315 C C . GLY A 1 295 ? -5.855 -24.344 -17.953 1 83.38 295 GLY A C 1
ATOM 2316 O O . GLY A 1 295 ? -4.812 -24.906 -18.281 1 83.38 295 GLY A O 1
ATOM 2317 N N . ARG A 1 296 ? -6.836 -24.062 -18.828 1 84.12 296 ARG A N 1
ATOM 2318 C CA . ARG A 1 296 ? -6.824 -24.609 -20.172 1 84.12 296 ARG A CA 1
ATOM 2319 C C . ARG A 1 296 ? -6.008 -23.734 -21.125 1 84.12 296 ARG A C 1
ATOM 2321 O O . ARG A 1 296 ? -5.145 -24.219 -21.844 1 84.12 296 ARG A O 1
ATOM 2328 N N . ASN A 1 297 ? -6.289 -22.422 -21.094 1 87.62 297 ASN A N 1
ATOM 2329 C CA . ASN A 1 297 ? -5.59 -21.578 -22.062 1 87.62 297 ASN A CA 1
ATOM 2330 C C . ASN A 1 297 ? -4.844 -20.438 -21.375 1 87.62 297 ASN A C 1
ATOM 2332 O O . ASN A 1 297 ? -4.129 -19.672 -22.016 1 87.62 297 ASN A O 1
ATOM 2336 N N . GLY A 1 298 ? -5.012 -20.297 -20.078 1 88.88 298 GLY A N 1
ATOM 2337 C CA . GLY A 1 298 ? -4.195 -19.375 -19.328 1 88.88 298 GLY A CA 1
ATOM 2338 C C . GLY A 1 298 ? -4.727 -17.953 -19.359 1 88.88 298 GLY A C 1
ATOM 2339 O O . GLY A 1 298 ? -4.09 -17.031 -18.828 1 88.88 298 GLY A O 1
ATOM 2340 N N . ILE A 1 299 ? -5.852 -17.672 -19.984 1 93.75 299 ILE A N 1
ATOM 2341 C CA . ILE A 1 299 ? -6.434 -16.344 -20.047 1 93.75 299 ILE A CA 1
ATOM 2342 C C . ILE A 1 299 ? -7.613 -16.25 -19.078 1 93.75 299 ILE A C 1
ATOM 2344 O O . ILE A 1 299 ? -8.648 -16.875 -19.281 1 93.75 299 ILE A O 1
ATOM 2348 N N . ASP A 1 300 ? -7.426 -15.477 -18.078 1 95.25 300 ASP A N 1
ATOM 2349 C CA . ASP A 1 300 ? -8.461 -15.398 -17.047 1 95.25 300 ASP A CA 1
ATOM 2350 C C . ASP A 1 300 ? -8.484 -14.023 -16.406 1 95.25 300 ASP A C 1
ATOM 2352 O O . ASP A 1 300 ? -7.602 -13.195 -16.641 1 95.25 300 ASP A O 1
ATOM 2356 N N . VAL A 1 301 ? -9.484 -13.75 -15.602 1 97.69 301 VAL A N 1
ATOM 2357 C CA . VAL A 1 301 ? -9.703 -12.406 -15.062 1 97.69 301 VAL A CA 1
ATOM 2358 C C . VAL A 1 301 ? -8.719 -12.141 -13.93 1 97.69 301 VAL A C 1
ATOM 2360 O O . VAL A 1 301 ? -8.43 -10.984 -13.609 1 97.69 301 VAL A O 1
ATOM 2363 N N . ASP A 1 302 ? -8.219 -13.219 -13.25 1 96.38 302 ASP A N 1
ATOM 2364 C CA . ASP A 1 302 ? -7.141 -13.047 -12.281 1 96.38 302 ASP A CA 1
ATOM 2365 C C . ASP A 1 302 ? -5.961 -12.297 -12.898 1 96.38 302 ASP A C 1
ATOM 2367 O O . ASP A 1 302 ? -5.496 -11.297 -12.352 1 96.38 302 ASP A O 1
ATOM 2371 N N . LYS A 1 303 ? -5.566 -12.719 -14.062 1 96.5 303 LYS A N 1
ATOM 2372 C CA . LYS A 1 303 ? -4.445 -12.117 -14.773 1 96.5 303 LYS A CA 1
ATOM 2373 C C . LYS A 1 303 ? -4.797 -10.719 -15.266 1 96.5 303 LYS A C 1
ATOM 2375 O O . LYS A 1 303 ? -3.938 -9.836 -15.32 1 96.5 303 LYS A O 1
ATOM 2380 N N . PHE A 1 304 ? -6.082 -10.578 -15.68 1 97.75 304 PHE A N 1
ATOM 2381 C CA . PHE A 1 304 ? -6.516 -9.258 -16.125 1 97.75 304 PHE A CA 1
ATOM 2382 C C . PHE A 1 304 ? -6.293 -8.219 -15.039 1 97.75 304 PHE A C 1
ATOM 2384 O O . PHE A 1 304 ? -5.914 -7.082 -15.328 1 97.75 304 PHE A O 1
ATOM 2391 N N . ASP A 1 305 ? -6.48 -8.633 -13.875 1 98.06 305 ASP A N 1
ATOM 2392 C CA . ASP A 1 305 ? -6.348 -7.664 -12.789 1 98.06 305 ASP A CA 1
ATOM 2393 C C . ASP A 1 305 ? -4.883 -7.465 -12.406 1 98.06 305 ASP A C 1
ATOM 2395 O O . ASP A 1 305 ? -4.379 -6.344 -12.414 1 98.06 305 ASP A O 1
ATOM 2399 N N . TYR A 1 306 ? -4.164 -8.602 -12.031 1 97.06 306 TYR A N 1
ATOM 2400 C CA . TYR A 1 306 ? -2.883 -8.406 -11.367 1 97.06 306 TYR A CA 1
ATOM 2401 C C . TYR A 1 306 ? -1.852 -7.832 -12.328 1 97.06 306 TYR A C 1
ATOM 2403 O O . TYR A 1 306 ? -0.91 -7.156 -11.914 1 97.06 306 TYR A O 1
ATOM 2411 N N . ILE A 1 307 ? -1.971 -8.062 -13.586 1 97.06 307 ILE A N 1
ATOM 2412 C CA . ILE A 1 307 ? -1.014 -7.5 -14.531 1 97.06 307 ILE A CA 1
ATOM 2413 C C . ILE A 1 307 ? -1.097 -5.977 -14.508 1 97.06 307 ILE A C 1
ATOM 2415 O O . ILE A 1 307 ? -0.077 -5.297 -14.383 1 97.06 307 ILE A O 1
ATOM 2419 N N . GLY A 1 308 ? -2.326 -5.477 -14.625 1 97.06 308 GLY A N 1
ATOM 2420 C CA . GLY A 1 308 ? -2.496 -4.035 -14.547 1 97.06 308 GLY A CA 1
ATOM 2421 C C . GLY A 1 308 ? -2.141 -3.461 -13.188 1 97.06 308 GLY A C 1
ATOM 2422 O O . GLY A 1 308 ? -1.479 -2.424 -13.102 1 97.06 308 GLY A O 1
ATOM 2423 N N . ARG A 1 309 ? -2.539 -4.109 -12.133 1 97.81 309 ARG A N 1
ATOM 2424 C CA . ARG A 1 309 ? -2.332 -3.641 -10.766 1 97.81 309 ARG A CA 1
ATOM 2425 C C . ARG A 1 309 ? -0.854 -3.668 -10.391 1 97.81 309 ARG A C 1
ATOM 2427 O O . ARG A 1 309 ? -0.344 -2.727 -9.781 1 97.81 309 ARG A O 1
ATOM 2434 N N . ASP A 1 310 ? -0.169 -4.738 -10.742 1 97.88 310 ASP A N 1
ATOM 2435 C CA . ASP A 1 310 ? 1.255 -4.863 -10.445 1 97.88 310 ASP A CA 1
ATOM 2436 C C . ASP A 1 310 ? 2.07 -3.826 -11.219 1 97.88 310 ASP A C 1
ATOM 2438 O O . ASP A 1 310 ? 2.99 -3.219 -10.664 1 97.88 310 ASP A O 1
ATOM 2442 N N . CYS A 1 311 ? 1.759 -3.67 -12.523 1 97.12 311 CYS A N 1
ATOM 2443 C CA . CYS A 1 311 ? 2.447 -2.664 -13.32 1 97.12 311 CYS A CA 1
ATOM 2444 C C . CYS A 1 311 ? 2.279 -1.276 -12.719 1 97.12 311 CYS A C 1
ATOM 2446 O O . CYS A 1 311 ? 3.25 -0.526 -12.594 1 97.12 311 CYS A O 1
ATOM 2448 N N . ARG A 1 312 ? 1.107 -0.962 -12.352 1 95.75 312 ARG A N 1
ATOM 2449 C CA . ARG A 1 312 ? 0.811 0.341 -11.766 1 95.75 312 ARG A CA 1
ATOM 2450 C C . ARG A 1 312 ? 1.572 0.541 -10.453 1 95.75 312 ARG A C 1
ATOM 2452 O O . ARG A 1 312 ? 2.174 1.594 -10.234 1 95.75 312 ARG A O 1
ATOM 2459 N N . ALA A 1 313 ? 1.55 -0.404 -9.594 1 97 313 ALA A N 1
ATOM 2460 C CA . ALA A 1 313 ? 2.174 -0.308 -8.281 1 97 313 ALA A CA 1
ATOM 2461 C C . ALA A 1 313 ? 3.688 -0.163 -8.398 1 97 313 ALA A C 1
ATOM 2463 O O . ALA A 1 313 ? 4.312 0.559 -7.617 1 97 313 ALA A O 1
ATOM 2464 N N . CYS A 1 314 ? 4.285 -0.811 -9.391 1 96.75 314 CYS A N 1
ATOM 2465 C CA . CYS A 1 314 ? 5.734 -0.798 -9.555 1 96.75 314 CYS A CA 1
ATOM 2466 C C . CYS A 1 314 ? 6.168 0.344 -10.469 1 96.75 314 CYS A C 1
ATOM 2468 O O . CYS A 1 314 ? 7.363 0.554 -10.68 1 96.75 314 CYS A O 1
ATOM 2470 N N . GLY A 1 315 ? 5.25 1.1 -11 1 94.25 315 GLY A N 1
ATOM 2471 C CA . GLY A 1 315 ? 5.566 2.203 -11.891 1 94.25 315 GLY A CA 1
ATOM 2472 C C . GLY A 1 315 ? 6.062 1.75 -13.258 1 94.25 315 GLY A C 1
ATOM 2473 O O . GLY A 1 315 ? 6.93 2.389 -13.852 1 94.25 315 GLY A O 1
ATOM 2474 N N . LEU A 1 316 ? 5.555 0.634 -13.695 1 93.25 316 LEU A N 1
ATOM 2475 C CA . LEU A 1 316 ? 5.965 0.086 -14.984 1 93.25 316 LEU A CA 1
ATOM 2476 C C . LEU A 1 316 ? 4.891 0.313 -16.047 1 93.25 316 LEU A C 1
ATOM 2478 O O . LEU A 1 316 ? 3.721 0.516 -15.711 1 93.25 316 LEU A O 1
ATOM 2482 N N . GLY A 1 317 ? 5.32 0.351 -17.219 1 90.19 317 GLY A N 1
ATOM 2483 C CA . GLY A 1 317 ? 4.363 0.402 -18.312 1 90.19 317 GLY A CA 1
ATOM 2484 C C . GLY A 1 317 ? 3.607 -0.898 -18.5 1 90.19 317 GLY A C 1
ATOM 2485 O O . GLY A 1 317 ? 4.129 -1.976 -18.203 1 90.19 317 GLY A O 1
ATOM 2486 N N . CYS A 1 318 ? 2.387 -0.751 -18.859 1 90.94 318 CYS A N 1
ATOM 2487 C CA . CYS A 1 318 ? 1.538 -1.901 -19.156 1 90.94 318 CYS A CA 1
ATOM 2488 C C . CYS A 1 318 ? 1.01 -1.841 -20.578 1 90.94 318 CYS A C 1
ATOM 2490 O O . CYS A 1 318 ? 0.213 -0.962 -20.922 1 90.94 318 CYS A O 1
ATOM 2492 N N . ASN A 1 319 ? 1.427 -2.729 -21.391 1 88.81 319 ASN A N 1
ATOM 2493 C CA . ASN A 1 319 ? 1.024 -2.717 -22.797 1 88.81 319 ASN A CA 1
ATOM 2494 C C . ASN A 1 319 ? -0.185 -3.615 -23.047 1 88.81 319 ASN A C 1
ATOM 2496 O O . ASN A 1 319 ? -0.621 -3.779 -24.188 1 88.81 319 ASN A O 1
ATOM 2500 N N . PHE A 1 320 ? -0.698 -4.191 -22.094 1 92.94 320 PHE A N 1
ATOM 2501 C CA . PHE A 1 320 ? -1.846 -5.086 -22.188 1 92.94 320 PHE A CA 1
ATOM 2502 C C . PHE A 1 320 ? -3.115 -4.391 -21.703 1 92.94 320 PHE A C 1
ATOM 2504 O O . PHE A 1 320 ? -3.119 -3.754 -20.656 1 92.94 320 PHE A O 1
ATOM 2511 N N . GLN A 1 321 ? -4.082 -4.477 -22.562 1 91.38 321 GLN A N 1
ATOM 2512 C CA . GLN A 1 321 ? -5.406 -3.971 -22.219 1 91.38 321 GLN A CA 1
ATOM 2513 C C . GLN A 1 321 ? -6.426 -5.102 -22.141 1 91.38 321 GLN A C 1
ATOM 2515 O O . GLN A 1 321 ? -6.84 -5.648 -23.172 1 91.38 321 GLN A O 1
ATOM 2520 N N . TYR A 1 322 ? -6.953 -5.336 -20.984 1 94.88 322 TYR A N 1
ATOM 2521 C CA . TYR A 1 322 ? -7.773 -6.516 -20.734 1 94.88 322 TYR A CA 1
ATOM 2522 C C . TYR A 1 322 ? -9.141 -6.371 -21.391 1 94.88 322 TYR A C 1
ATOM 2524 O O . TYR A 1 322 ? -9.789 -7.367 -21.719 1 94.88 322 TYR A O 1
ATOM 2532 N N . TRP A 1 323 ? -9.672 -5.156 -21.609 1 94 323 TRP A N 1
ATOM 2533 C CA . TRP A 1 323 ? -11.055 -4.938 -22.031 1 94 323 TRP A CA 1
ATOM 2534 C C . TRP A 1 323 ? -11.297 -5.516 -23.422 1 94 323 TRP A C 1
ATOM 2536 O O . TRP A 1 323 ? -12.406 -5.957 -23.734 1 94 323 TRP A O 1
ATOM 2546 N N . ARG A 1 324 ? -10.305 -5.543 -24.25 1 92.81 324 ARG A N 1
ATOM 2547 C CA . ARG A 1 324 ? -10.43 -6.098 -25.594 1 92.81 324 ARG A CA 1
ATOM 2548 C C . ARG A 1 324 ? -10.766 -7.586 -25.531 1 92.81 324 ARG A C 1
ATOM 2550 O O . ARG A 1 324 ? -11.609 -8.062 -26.297 1 92.81 324 ARG A O 1
ATOM 2557 N N . LEU A 1 325 ? -10.078 -8.281 -24.656 1 95.75 325 LEU A N 1
ATOM 2558 C CA . LEU A 1 325 ? -10.312 -9.719 -24.531 1 95.75 325 LEU A CA 1
ATOM 2559 C C . LEU A 1 325 ? -11.625 -9.992 -23.812 1 95.75 325 LEU A C 1
ATOM 2561 O O . LEU A 1 325 ? -12.32 -10.961 -24.125 1 95.75 325 LEU A O 1
ATOM 2565 N N . LEU A 1 326 ? -11.914 -9.109 -22.891 1 96.06 326 LEU A N 1
ATOM 2566 C CA . LEU A 1 326 ? -13.164 -9.242 -22.141 1 96.06 326 LEU A CA 1
ATOM 2567 C C . LEU A 1 326 ? -14.359 -9.078 -23.062 1 96.06 326 LEU A C 1
ATOM 2569 O O . LEU A 1 326 ? -15.32 -9.844 -22.984 1 96.06 326 LEU A O 1
ATOM 2573 N N . GLN A 1 327 ? -14.328 -8.18 -23.953 1 94.06 327 GLN A N 1
ATOM 2574 C CA . GLN A 1 327 ? -15.438 -7.895 -24.844 1 94.06 327 GLN A CA 1
ATOM 2575 C C . GLN A 1 327 ? -15.5 -8.906 -26 1 94.06 327 GLN A C 1
ATOM 2577 O O . GLN A 1 327 ? -16.578 -9.195 -26.516 1 94.06 327 GLN A O 1
ATOM 2582 N N . GLY A 1 328 ? -14.398 -9.414 -26.344 1 94.19 328 GLY A N 1
ATOM 2583 C CA . GLY A 1 328 ? -14.336 -10.273 -27.516 1 94.19 328 GLY A CA 1
ATOM 2584 C C . GLY A 1 328 ? -14.531 -11.742 -27.188 1 94.19 328 GLY A C 1
ATOM 2585 O O . GLY A 1 328 ? -14.734 -12.562 -28.078 1 94.19 328 GLY A O 1
ATOM 2586 N N . MET A 1 329 ? -14.602 -12.141 -25.953 1 95.75 329 MET A N 1
ATOM 2587 C CA . MET A 1 329 ? -14.625 -13.555 -25.594 1 95.75 329 MET A CA 1
ATOM 2588 C C . MET A 1 329 ? -15.977 -14.18 -25.922 1 95.75 329 MET A C 1
ATOM 2590 O O . MET A 1 329 ? -17.016 -13.523 -25.797 1 95.75 329 MET A O 1
ATOM 2594 N N . ARG A 1 330 ? -15.961 -15.422 -26.344 1 95.62 330 ARG A N 1
ATOM 2595 C CA . ARG A 1 330 ? -17.125 -16.219 -26.703 1 95.62 330 ARG A CA 1
ATOM 2596 C C . ARG A 1 330 ? -16.938 -17.688 -26.297 1 95.62 330 ARG A C 1
ATOM 2598 O O . ARG A 1 330 ? -15.828 -18.219 -26.391 1 95.62 330 ARG A O 1
ATOM 2605 N N . VAL A 1 331 ? -18.031 -18.281 -25.75 1 96.12 331 VAL A N 1
ATOM 2606 C CA . VAL A 1 331 ? -17.969 -19.688 -25.375 1 96.12 331 VAL A CA 1
ATOM 2607 C C . VAL A 1 331 ? -18.391 -20.562 -26.547 1 96.12 331 VAL A C 1
ATOM 2609 O O . VAL A 1 331 ? -19.516 -20.422 -27.062 1 96.12 331 VAL A O 1
ATOM 2612 N N . MET A 1 332 ? -17.547 -21.344 -27.031 1 93.81 332 MET A N 1
ATOM 2613 C CA . MET A 1 332 ? -17.797 -22.312 -28.094 1 93.81 332 MET A CA 1
ATOM 2614 C C . MET A 1 332 ? -17.422 -23.719 -27.656 1 93.81 332 MET A C 1
ATOM 2616 O O . MET A 1 332 ? -16.266 -23.984 -27.312 1 93.81 332 MET A O 1
ATOM 2620 N N . GLY A 1 333 ? -18.344 -24.641 -27.688 1 88.44 333 GLY A N 1
ATOM 2621 C CA . GLY A 1 333 ? -18.062 -25.984 -27.219 1 88.44 333 GLY A CA 1
ATOM 2622 C C . GLY A 1 333 ? -17.578 -26.016 -25.781 1 88.44 333 GLY A C 1
ATOM 2623 O O . GLY A 1 333 ? -16.562 -26.656 -25.484 1 88.44 333 GLY A O 1
ATOM 2624 N N . ASP A 1 334 ? -17.984 -25.188 -24.984 1 89.38 334 ASP A N 1
ATOM 2625 C CA . ASP A 1 334 ? -17.734 -25.125 -23.547 1 89.38 334 ASP A CA 1
ATOM 2626 C C . ASP A 1 334 ? -16.328 -24.578 -23.266 1 89.38 334 ASP A C 1
ATOM 2628 O O . ASP A 1 334 ? -15.742 -24.891 -22.219 1 89.38 334 ASP A O 1
ATOM 2632 N N . GLU A 1 335 ? -15.773 -23.938 -24.203 1 92.25 335 GLU A N 1
ATOM 2633 C CA . GLU A 1 335 ? -14.469 -23.281 -24.078 1 92.25 335 GLU A CA 1
ATOM 2634 C C . GLU A 1 335 ? -14.547 -21.812 -24.422 1 92.25 335 GLU A C 1
ATOM 2636 O O . GLU A 1 335 ? -15.242 -21.422 -25.375 1 92.25 335 GLU A O 1
ATOM 2641 N N . ILE A 1 336 ? -13.789 -21.062 -23.641 1 95.44 336 ILE A N 1
ATOM 2642 C CA . ILE A 1 336 ? -13.742 -19.641 -23.938 1 95.44 336 ILE A CA 1
ATOM 2643 C C . ILE A 1 336 ? -12.789 -19.391 -25.109 1 95.44 336 ILE A C 1
ATOM 2645 O O . ILE A 1 336 ? -11.617 -19.766 -25.047 1 95.44 336 ILE A O 1
ATOM 2649 N N . CYS A 1 337 ? -13.289 -18.812 -26.156 1 95.75 337 CYS A N 1
ATOM 2650 C CA . CYS 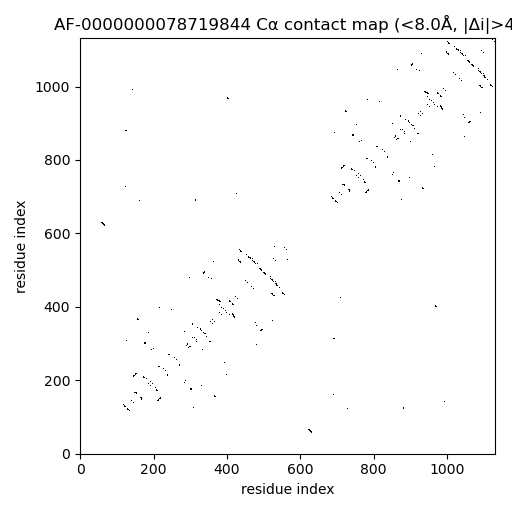A 1 337 ? -12.539 -18.531 -27.375 1 95.75 337 CYS A CA 1
ATOM 2651 C C . CYS A 1 337 ? -12.492 -17.031 -27.656 1 95.75 337 CYS A C 1
ATOM 2653 O O . CYS A 1 337 ? -13.203 -16.266 -27.016 1 95.75 337 CYS A O 1
ATOM 2655 N N . TYR A 1 338 ? -11.617 -16.672 -28.578 1 95.19 338 TYR A N 1
ATOM 2656 C CA . TYR A 1 338 ? -11.414 -15.258 -28.891 1 95.19 338 TYR A CA 1
ATOM 2657 C C . TYR A 1 338 ? -11.367 -15.039 -30.391 1 95.19 338 TYR A C 1
ATOM 2659 O O . TYR A 1 338 ? -11.055 -15.953 -31.156 1 95.19 338 TYR A O 1
ATOM 2667 N N . PRO A 1 339 ? -11.734 -13.836 -30.828 1 93.81 339 PRO A N 1
ATOM 2668 C CA . PRO A 1 339 ? -11.586 -13.539 -32.25 1 93.81 339 PRO A CA 1
ATOM 2669 C C . PRO A 1 339 ? -10.141 -13.617 -32.719 1 93.81 339 PRO A C 1
ATOM 2671 O O . PRO A 1 339 ? -9.227 -13.203 -32 1 93.81 339 PRO A O 1
ATOM 2674 N N . ALA A 1 340 ? -9.977 -14 -33.906 1 90.06 340 ALA A N 1
ATOM 2675 C CA . ALA A 1 340 ? -8.641 -14.133 -34.5 1 90.06 340 ALA A CA 1
ATOM 2676 C C . ALA A 1 340 ? -7.922 -12.789 -34.5 1 90.06 340 ALA A C 1
ATOM 2678 O O . ALA A 1 340 ? -6.699 -12.734 -34.344 1 90.06 340 ALA A O 1
ATOM 2679 N N . LYS A 1 341 ? -8.594 -11.711 -34.625 1 87.69 341 LYS A N 1
ATOM 2680 C CA . LYS A 1 341 ? -8 -10.375 -34.688 1 87.69 341 LYS A CA 1
ATOM 2681 C C . LYS A 1 341 ? -7.359 -9.992 -33.375 1 87.69 341 LYS A C 1
ATOM 2683 O O . LYS A 1 341 ? -6.543 -9.07 -33.312 1 87.69 341 LYS A O 1
ATOM 2688 N N . ASP A 1 342 ? -7.773 -10.688 -32.312 1 91.69 342 ASP A N 1
ATOM 2689 C CA . ASP A 1 342 ? -7.266 -10.344 -30.984 1 91.69 342 ASP A CA 1
ATOM 2690 C C . ASP A 1 342 ? -6.008 -11.148 -30.656 1 91.69 342 ASP A C 1
ATOM 2692 O O . ASP A 1 342 ? -5.543 -11.141 -29.516 1 91.69 342 ASP A O 1
ATOM 2696 N N . TYR A 1 343 ? -5.484 -11.773 -31.609 1 88.25 343 TYR A N 1
ATOM 2697 C CA . TYR A 1 343 ? -4.285 -12.578 -31.422 1 88.25 343 TYR A CA 1
ATOM 2698 C C . TYR A 1 343 ? -3.158 -11.75 -30.828 1 88.25 343 TYR A C 1
ATOM 2700 O O . TYR A 1 343 ? -2.471 -12.211 -29.906 1 88.25 343 TYR A O 1
ATOM 2708 N N . LEU A 1 344 ? -2.99 -10.57 -31.297 1 85.44 344 LEU A N 1
ATOM 2709 C CA . LEU A 1 344 ? -1.91 -9.711 -30.828 1 85.44 344 LEU A CA 1
ATOM 2710 C C . LEU A 1 344 ? -2.16 -9.273 -29.391 1 85.44 344 LEU A C 1
ATOM 2712 O O . LEU A 1 344 ? -1.218 -9.117 -28.609 1 85.44 344 LEU A O 1
ATOM 2716 N N . SER A 1 345 ? -3.373 -9.016 -29.078 1 91.38 345 SER A N 1
ATOM 2717 C CA . SER A 1 345 ? -3.717 -8.656 -27.703 1 91.38 345 SER A CA 1
ATOM 2718 C C . SER A 1 345 ? -3.385 -9.781 -26.734 1 91.38 345 SER A C 1
ATOM 2720 O O . SER A 1 345 ? -2.92 -9.531 -25.625 1 91.38 345 SER A O 1
ATOM 2722 N N . ILE A 1 346 ? -3.629 -10.953 -27.172 1 91.56 346 ILE A N 1
ATOM 2723 C CA . ILE A 1 346 ? -3.316 -12.117 -26.359 1 91.56 346 ILE A CA 1
ATOM 2724 C C . ILE A 1 346 ? -1.804 -12.258 -26.203 1 91.56 346 ILE A C 1
ATOM 2726 O O . ILE A 1 346 ? -1.305 -12.547 -25.109 1 91.56 346 ILE A O 1
ATOM 2730 N N . HIS A 1 347 ? -1.116 -12.062 -27.25 1 86.94 347 HIS A N 1
ATOM 2731 C CA . HIS A 1 347 ? 0.34 -12.078 -27.188 1 86.94 347 HIS A CA 1
ATOM 2732 C C . HIS A 1 347 ? 0.86 -11.047 -26.203 1 86.94 347 HIS A C 1
ATOM 2734 O O . HIS A 1 347 ? 1.797 -11.32 -25.438 1 86.94 347 HIS A O 1
ATOM 2740 N N . LYS A 1 348 ? 0.292 -9.883 -26.219 1 90.5 348 LYS A N 1
ATOM 2741 C CA . LYS A 1 348 ? 0.684 -8.82 -25.297 1 90.5 348 LYS A CA 1
ATOM 2742 C C . LYS A 1 348 ? 0.429 -9.219 -23.844 1 90.5 348 LYS A C 1
ATOM 2744 O O . LYS A 1 348 ? 1.189 -8.844 -22.953 1 90.5 348 LYS A O 1
ATOM 2749 N N . LEU A 1 349 ? -0.647 -9.938 -23.656 1 93.19 349 LEU A N 1
ATOM 2750 C CA . LEU A 1 349 ? -0.938 -10.438 -22.312 1 93.19 349 LEU A CA 1
ATOM 2751 C C . LEU A 1 349 ? 0.21 -11.289 -21.797 1 93.19 349 LEU A C 1
ATOM 2753 O O . LEU A 1 349 ? 0.751 -11.023 -20.719 1 93.19 349 LEU A O 1
ATOM 2757 N N . PHE A 1 350 ? 0.603 -12.25 -22.5 1 88.38 350 PHE A N 1
ATOM 2758 C CA . PHE A 1 350 ? 1.616 -13.195 -22.062 1 88.38 350 PHE A CA 1
ATOM 2759 C C . PHE A 1 350 ? 2.99 -12.539 -22.016 1 88.38 350 PHE A C 1
ATOM 2761 O O . PHE A 1 350 ? 3.803 -12.844 -21.141 1 88.38 350 PHE A O 1
ATOM 2768 N N . THR A 1 351 ? 3.256 -11.625 -22.922 1 86.44 351 THR A N 1
ATOM 2769 C CA . THR A 1 351 ? 4.543 -10.938 -22.938 1 86.44 351 THR A CA 1
ATOM 2770 C C . THR A 1 351 ? 4.664 -10 -21.734 1 86.44 351 THR A C 1
ATOM 2772 O O . THR A 1 351 ? 5.734 -9.891 -21.141 1 86.44 351 THR A O 1
ATOM 2775 N N . THR A 1 352 ? 3.609 -9.289 -21.469 1 92.38 352 THR A N 1
ATOM 2776 C CA . THR A 1 352 ? 3.617 -8.406 -20.312 1 92.38 352 THR A CA 1
ATOM 2777 C C . THR A 1 352 ? 3.807 -9.203 -19.031 1 92.38 352 THR A C 1
ATOM 2779 O O . THR A 1 352 ? 4.543 -8.781 -18.125 1 92.38 352 THR A O 1
ATOM 2782 N N . ARG A 1 353 ? 3.156 -10.305 -18.953 1 91.56 353 ARG A N 1
ATOM 2783 C CA . ARG A 1 353 ? 3.328 -11.172 -17.781 1 91.56 353 ARG A CA 1
ATOM 2784 C C . ARG A 1 353 ? 4.77 -11.656 -17.672 1 91.56 353 ARG A C 1
ATOM 2786 O O . ARG A 1 353 ? 5.336 -11.688 -16.578 1 91.56 353 ARG A O 1
ATOM 2793 N N . ALA A 1 354 ? 5.305 -12.086 -18.75 1 85.69 354 ALA A N 1
ATOM 2794 C CA . ALA A 1 354 ? 6.691 -12.547 -18.766 1 85.69 354 ALA A CA 1
ATOM 2795 C C . ALA A 1 354 ? 7.641 -11.438 -18.328 1 85.69 354 ALA A C 1
ATOM 2797 O O . ALA A 1 354 ? 8.617 -11.688 -17.625 1 85.69 354 ALA A O 1
ATOM 2798 N N . ASP A 1 355 ? 7.371 -10.281 -18.75 1 89.5 355 ASP A N 1
ATOM 2799 C CA . ASP A 1 355 ? 8.195 -9.133 -18.375 1 89.5 355 ASP A CA 1
ATOM 2800 C C . ASP A 1 355 ? 8.102 -8.859 -16.875 1 89.5 355 ASP A C 1
ATOM 2802 O O . ASP A 1 355 ? 9.102 -8.508 -16.25 1 89.5 355 ASP A O 1
ATOM 2806 N N . LEU A 1 356 ? 6.945 -8.914 -16.391 1 93.62 356 LEU A N 1
ATOM 2807 C CA . LEU A 1 356 ? 6.766 -8.75 -14.953 1 93.62 356 LEU A CA 1
ATOM 2808 C C . LEU A 1 356 ? 7.551 -9.805 -14.18 1 93.62 356 LEU A C 1
ATOM 2810 O O . LEU A 1 356 ? 8.18 -9.5 -13.164 1 93.62 356 LEU A O 1
ATOM 2814 N N . HIS A 1 357 ? 7.512 -11 -14.625 1 90.19 357 HIS A N 1
ATOM 2815 C CA . HIS A 1 357 ? 8.258 -12.07 -13.969 1 90.19 357 HIS A CA 1
ATOM 2816 C C . HIS A 1 357 ? 9.758 -11.797 -14.016 1 90.19 357 HIS A C 1
ATOM 2818 O O . HIS A 1 357 ? 10.453 -11.93 -13 1 90.19 357 HIS A O 1
ATOM 2824 N N . ARG A 1 358 ? 10.219 -11.359 -15.086 1 87.38 358 ARG A N 1
ATOM 2825 C CA . ARG A 1 358 ? 11.648 -11.141 -15.289 1 87.38 358 ARG A CA 1
ATOM 2826 C C . ARG A 1 358 ? 12.133 -9.938 -14.5 1 87.38 358 ARG A C 1
ATOM 2828 O O . ARG A 1 358 ? 13.211 -9.969 -13.891 1 87.38 358 ARG A O 1
ATOM 2835 N N . THR A 1 359 ? 11.367 -8.922 -14.477 1 91.25 359 THR A N 1
ATOM 2836 C CA . THR A 1 359 ? 11.836 -7.637 -13.961 1 91.25 359 THR A CA 1
ATOM 2837 C C . THR A 1 359 ? 11.469 -7.473 -12.492 1 91.25 359 THR A C 1
ATOM 2839 O O . THR A 1 359 ? 12.211 -6.852 -11.727 1 91.25 359 THR A O 1
ATOM 2842 N N . VAL A 1 360 ? 10.328 -8.031 -12.117 1 95.31 360 VAL A N 1
ATOM 2843 C CA . VAL A 1 360 ? 9.812 -7.711 -10.789 1 95.31 360 VAL A CA 1
ATOM 2844 C C . VAL A 1 360 ? 9.82 -8.961 -9.914 1 95.31 360 VAL A C 1
ATOM 2846 O O . VAL A 1 360 ? 10.539 -9.023 -8.914 1 95.31 360 VAL A O 1
ATOM 2849 N N . TYR A 1 361 ? 9.148 -10.031 -10.359 1 93.44 361 TYR A N 1
ATOM 2850 C CA . TYR A 1 361 ? 8.883 -11.188 -9.508 1 93.44 361 TYR A CA 1
ATOM 2851 C C . TYR A 1 361 ? 10.172 -11.93 -9.18 1 93.44 361 TYR A C 1
ATOM 2853 O O . TYR A 1 361 ? 10.336 -12.438 -8.07 1 93.44 361 TYR A O 1
ATOM 2861 N N . THR A 1 362 ? 11.078 -11.961 -10.133 1 91.75 362 THR A N 1
ATOM 2862 C CA . THR A 1 362 ? 12.289 -12.75 -9.938 1 91.75 362 THR A CA 1
ATOM 2863 C C . THR A 1 362 ? 13.516 -11.844 -9.844 1 91.75 362 THR A C 1
ATOM 2865 O O . THR A 1 362 ? 14.641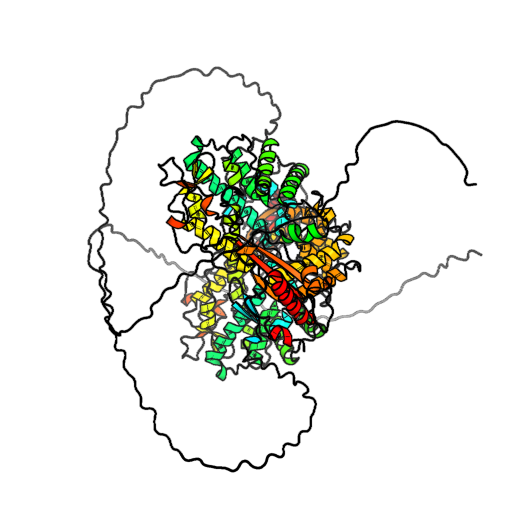 -12.289 -10.07 1 91.75 362 THR A O 1
ATOM 2868 N N . HIS A 1 363 ? 13.266 -10.57 -9.578 1 93.88 363 HIS A N 1
ATOM 2869 C CA . HIS A 1 363 ? 14.383 -9.656 -9.375 1 93.88 363 HIS A CA 1
ATOM 2870 C C . HIS A 1 363 ? 15.375 -10.211 -8.359 1 93.88 363 HIS A C 1
ATOM 2872 O O . HIS A 1 363 ? 14.977 -10.75 -7.324 1 93.88 363 HIS A O 1
ATOM 2878 N N . ALA A 1 364 ? 16.688 -10.125 -8.664 1 94.25 364 ALA A N 1
ATOM 2879 C CA . ALA A 1 364 ? 17.734 -10.758 -7.871 1 94.25 364 ALA A CA 1
ATOM 2880 C C . ALA A 1 364 ? 17.703 -10.266 -6.426 1 94.25 364 ALA A C 1
ATOM 2882 O O . ALA A 1 364 ? 17.875 -11.055 -5.492 1 94.25 364 ALA A O 1
ATOM 2883 N N . LYS A 1 365 ? 17.5 -9 -6.23 1 95.69 365 LYS A N 1
ATOM 2884 C CA . LYS A 1 365 ? 17.484 -8.445 -4.883 1 95.69 365 LYS A CA 1
ATOM 2885 C C . LYS A 1 365 ? 16.234 -8.898 -4.121 1 95.69 365 LYS A C 1
ATOM 2887 O O . LYS A 1 365 ? 16.281 -9.102 -2.906 1 95.69 365 LYS A O 1
ATOM 2892 N N . VAL A 1 366 ? 15.094 -9.008 -4.793 1 95.94 366 VAL A N 1
ATOM 2893 C CA . VAL A 1 366 ? 13.875 -9.5 -4.172 1 95.94 366 VAL A CA 1
ATOM 2894 C C . VAL A 1 366 ? 14.078 -10.945 -3.703 1 95.94 366 VAL A C 1
ATOM 2896 O O . VAL A 1 366 ? 13.695 -11.297 -2.586 1 95.94 366 VAL A O 1
ATOM 2899 N N . LYS A 1 367 ? 14.703 -11.703 -4.574 1 95.56 367 LYS A N 1
ATOM 2900 C CA . LYS A 1 367 ? 14.953 -13.094 -4.223 1 95.56 367 LYS A CA 1
ATOM 2901 C C . LYS A 1 367 ? 15.891 -13.203 -3.027 1 95.56 367 LYS A C 1
ATOM 2903 O O . LYS A 1 367 ? 15.727 -14.086 -2.18 1 95.56 367 LYS A O 1
ATOM 2908 N N . ALA A 1 368 ? 16.891 -12.336 -2.967 1 96.94 368 ALA A N 1
ATOM 2909 C CA . ALA A 1 368 ? 17.797 -12.328 -1.82 1 96.94 368 ALA A CA 1
ATOM 2910 C C . ALA A 1 368 ? 17.031 -12.094 -0.52 1 96.94 368 ALA A C 1
ATOM 2912 O O . ALA A 1 368 ? 17.25 -12.805 0.467 1 96.94 368 ALA A O 1
ATOM 2913 N N . VAL A 1 369 ? 16.156 -11.133 -0.559 1 97.62 369 VAL A N 1
ATOM 2914 C CA . VAL A 1 369 ? 15.398 -10.797 0.638 1 97.62 369 VAL A CA 1
ATOM 2915 C C . VAL A 1 369 ? 14.438 -11.938 0.978 1 97.62 369 VAL A C 1
ATOM 2917 O O . VAL A 1 369 ? 14.219 -12.242 2.152 1 97.62 369 VAL A O 1
ATOM 2920 N N . GLU A 1 370 ? 13.852 -12.516 -0.028 1 97.25 370 GLU A N 1
ATOM 2921 C CA . GLU A 1 370 ? 12.961 -13.656 0.193 1 97.25 370 GLU A CA 1
ATOM 2922 C C . GLU A 1 370 ? 13.703 -14.812 0.862 1 97.25 370 GLU A C 1
ATOM 2924 O O . GLU A 1 370 ? 13.195 -15.406 1.812 1 97.25 370 GLU A O 1
ATOM 2929 N N . LEU A 1 371 ? 14.875 -15.109 0.361 1 96.88 371 LEU A N 1
ATOM 2930 C CA . LEU A 1 371 ? 15.672 -16.188 0.943 1 96.88 371 LEU A CA 1
ATOM 2931 C C . LEU A 1 371 ? 16.016 -15.875 2.396 1 96.88 371 LEU A C 1
ATOM 2933 O O . LEU A 1 371 ? 15.969 -16.766 3.25 1 96.88 371 LEU A O 1
ATOM 2937 N N . MET A 1 372 ? 16.328 -14.648 2.664 1 97.88 372 MET A N 1
ATOM 2938 C CA . MET A 1 372 ? 16.641 -14.227 4.027 1 97.88 372 MET A CA 1
ATOM 2939 C C . MET A 1 372 ? 15.43 -14.367 4.938 1 97.88 372 MET A C 1
ATOM 2941 O O . MET A 1 372 ? 15.539 -14.891 6.051 1 97.88 372 MET A O 1
ATOM 2945 N N . LEU A 1 373 ? 14.273 -13.922 4.461 1 98.06 373 LEU A N 1
ATOM 2946 C CA . LEU A 1 373 ? 13.086 -14 5.297 1 98.06 373 LEU A CA 1
ATOM 2947 C C . LEU A 1 373 ? 12.711 -15.453 5.574 1 98.06 373 LEU A C 1
ATOM 2949 O O . LEU A 1 373 ? 12.266 -15.789 6.676 1 98.06 373 LEU A O 1
ATOM 2953 N N . VAL A 1 374 ? 12.836 -16.297 4.566 1 97.5 374 VAL A N 1
ATOM 2954 C CA . VAL A 1 374 ? 12.539 -17.703 4.766 1 97.5 374 VAL A CA 1
ATOM 2955 C C . VAL A 1 374 ? 13.445 -18.281 5.859 1 97.5 374 VAL A C 1
ATOM 2957 O O . VAL A 1 374 ? 12.984 -19.016 6.734 1 97.5 374 VAL A O 1
ATOM 2960 N N . ASP A 1 375 ? 14.75 -17.938 5.832 1 97.38 375 ASP A N 1
ATOM 2961 C CA . ASP A 1 375 ? 15.664 -18.375 6.891 1 97.38 375 ASP A CA 1
ATOM 2962 C C . ASP A 1 375 ? 15.172 -17.891 8.258 1 97.38 375 ASP A C 1
ATOM 2964 O O . ASP A 1 375 ? 15.219 -18.656 9.234 1 97.38 375 ASP A O 1
ATOM 2968 N N . ALA A 1 376 ? 14.688 -16.656 8.289 1 97.94 376 ALA A N 1
ATOM 2969 C CA . ALA A 1 376 ? 14.195 -16.109 9.547 1 97.94 376 ALA A CA 1
ATOM 2970 C C . ALA A 1 376 ? 12.945 -16.844 10.023 1 97.94 376 ALA A C 1
ATOM 2972 O O . ALA A 1 376 ? 12.82 -17.172 11.211 1 97.94 376 ALA A O 1
ATOM 2973 N N . LEU A 1 377 ? 12.047 -17.141 9.148 1 97.69 377 LEU A N 1
ATOM 2974 C CA . LEU A 1 377 ? 10.805 -17.828 9.492 1 97.69 377 LEU A CA 1
ATOM 2975 C C . LEU A 1 377 ? 11.094 -19.25 9.953 1 97.69 377 LEU A C 1
ATOM 2977 O O . LEU A 1 377 ? 10.438 -19.75 10.875 1 97.69 377 LEU A O 1
ATOM 2981 N N . VAL A 1 378 ? 12.039 -19.891 9.281 1 97.44 378 VAL A N 1
ATOM 2982 C CA . VAL A 1 378 ? 12.414 -21.25 9.672 1 97.44 378 VAL A CA 1
ATOM 2983 C C . VAL A 1 378 ? 12.953 -21.234 11.094 1 97.44 378 VAL A C 1
ATOM 2985 O O . VAL A 1 378 ? 12.586 -22.094 11.914 1 97.44 378 VAL A O 1
ATOM 2988 N N . GLU A 1 379 ? 13.82 -20.219 11.398 1 97.12 379 GLU A N 1
ATOM 2989 C CA . GLU A 1 379 ? 14.383 -20.094 12.742 1 97.12 379 GLU A CA 1
ATOM 2990 C C . GLU A 1 379 ? 13.297 -19.812 13.773 1 97.12 379 GLU A C 1
ATOM 2992 O O . GLU A 1 379 ? 13.406 -20.234 14.93 1 97.12 379 GLU A O 1
ATOM 2997 N N . ALA A 1 380 ? 12.195 -19.172 13.352 1 97.19 380 ALA A N 1
ATOM 2998 C CA . ALA A 1 380 ? 11.148 -18.734 14.273 1 97.19 380 ALA A CA 1
ATOM 2999 C C . ALA A 1 380 ? 10.039 -19.781 14.367 1 97.19 380 ALA A C 1
ATOM 3001 O O . ALA A 1 380 ? 9.203 -19.719 15.273 1 97.19 380 ALA A O 1
ATOM 3002 N N . ASN A 1 381 ? 9.961 -20.734 13.523 1 96.81 381 ASN A N 1
ATOM 3003 C CA . ASN A 1 381 ? 8.828 -21.625 13.344 1 96.81 381 ASN A CA 1
ATOM 3004 C C . ASN A 1 381 ? 8.539 -22.438 14.602 1 96.81 381 ASN A C 1
ATOM 3006 O O . ASN A 1 381 ? 7.383 -22.578 15 1 96.81 381 ASN A O 1
ATOM 3010 N N . GLU A 1 382 ? 9.562 -22.984 15.172 1 94 382 GLU A N 1
ATOM 3011 C CA . GLU A 1 382 ? 9.367 -23.859 16.328 1 94 382 GLU A CA 1
ATOM 3012 C C . GLU A 1 382 ? 8.758 -23.094 17.5 1 94 382 GLU A C 1
ATOM 3014 O O . GLU A 1 382 ? 7.852 -23.594 18.172 1 94 382 GLU A O 1
ATOM 3019 N N . TYR A 1 383 ? 9.242 -21.953 17.703 1 94.25 383 TYR A N 1
ATOM 3020 C CA . TYR A 1 383 ? 8.789 -21.188 18.844 1 94.25 383 TYR A CA 1
ATOM 3021 C C . TYR A 1 383 ? 7.402 -20.594 18.594 1 94.25 383 TYR A C 1
ATOM 3023 O O . TYR A 1 383 ? 6.543 -20.609 19.469 1 94.25 383 TYR A O 1
ATOM 3031 N N . LEU A 1 384 ? 7.105 -20.062 17.375 1 92.56 384 LEU A N 1
ATOM 3032 C CA . LEU A 1 384 ? 5.867 -19.359 17.078 1 92.56 384 LEU A CA 1
ATOM 3033 C C . LEU A 1 384 ? 4.805 -20.312 16.562 1 92.56 384 LEU A C 1
ATOM 3035 O O . LEU A 1 384 ? 3.623 -19.969 16.484 1 92.56 384 LEU A O 1
ATOM 3039 N N . GLY A 1 385 ? 5.18 -21.484 16.203 1 92.5 385 GLY A N 1
ATOM 3040 C CA . GLY A 1 385 ? 4.238 -22.453 15.656 1 92.5 385 GLY A CA 1
ATOM 3041 C C . GLY A 1 385 ? 3.605 -21.984 14.352 1 92.5 385 GLY A C 1
ATOM 3042 O O . GLY A 1 385 ? 2.393 -22.109 14.172 1 92.5 385 GLY A O 1
ATOM 3043 N N . ILE A 1 386 ? 4.367 -21.469 13.477 1 94.31 386 ILE A N 1
ATOM 3044 C CA . ILE A 1 386 ? 3.854 -20.859 12.25 1 94.31 386 ILE A CA 1
ATOM 3045 C C . ILE A 1 386 ? 3.205 -21.922 11.375 1 94.31 386 ILE A C 1
ATOM 3047 O O . ILE A 1 386 ? 2.062 -21.766 10.938 1 94.31 386 ILE A O 1
ATOM 3051 N N . ALA A 1 387 ? 3.877 -23.062 11.133 1 93.5 387 ALA A N 1
ATOM 3052 C CA . ALA A 1 387 ? 3.367 -24.141 10.281 1 93.5 387 ALA A CA 1
ATOM 3053 C C . ALA A 1 387 ? 2.115 -24.766 10.891 1 93.5 387 ALA A C 1
ATOM 3055 O O . ALA A 1 387 ? 1.206 -25.172 10.164 1 93.5 387 ALA A O 1
ATOM 3056 N N . LEU A 1 388 ? 2.072 -24.797 12.148 1 89.81 388 LEU A N 1
ATOM 3057 C CA . LEU A 1 388 ? 0.919 -25.359 12.852 1 89.81 388 LEU A CA 1
ATOM 3058 C C . LEU A 1 388 ? -0.319 -24.5 12.633 1 89.81 388 LEU A C 1
ATOM 3060 O O . LEU A 1 388 ? -1.402 -25.016 12.352 1 89.81 388 LEU A O 1
ATOM 3064 N N . HIS A 1 389 ? -0.136 -23.219 12.789 1 89.94 389 HIS A N 1
ATOM 3065 C CA . HIS A 1 389 ? -1.246 -22.281 12.586 1 89.94 389 HIS A CA 1
ATOM 3066 C C . HIS A 1 389 ? -1.717 -22.297 11.133 1 89.94 389 HIS A C 1
ATOM 3068 O O . HIS A 1 389 ? -2.875 -21.984 10.852 1 89.94 389 HIS A O 1
ATOM 3074 N N . ALA A 1 390 ? -0.856 -22.688 10.258 1 91.38 390 ALA A N 1
ATOM 3075 C CA . ALA A 1 390 ? -1.179 -22.703 8.828 1 91.38 390 ALA A CA 1
ATOM 3076 C C . ALA A 1 390 ? -2.129 -23.844 8.484 1 91.38 390 ALA A C 1
ATOM 3078 O O . ALA A 1 390 ? -2.793 -23.812 7.449 1 91.38 390 ALA A O 1
ATOM 3079 N N . GLN A 1 391 ? -2.242 -24.781 9.352 1 88.88 391 GLN A N 1
ATOM 3080 C CA . GLN A 1 391 ? -3.07 -25.953 9.078 1 88.88 391 GLN A CA 1
ATOM 3081 C C . GLN A 1 391 ? -4.457 -25.797 9.695 1 88.88 391 GLN A C 1
ATOM 3083 O O . GLN A 1 391 ? -5.387 -26.531 9.336 1 88.88 391 GLN A O 1
ATOM 3088 N N . ASP A 1 392 ? -4.602 -24.828 10.539 1 89.31 392 ASP A N 1
ATOM 3089 C CA . ASP A 1 392 ? -5.867 -24.641 11.242 1 89.31 392 ASP A CA 1
ATOM 3090 C C . ASP A 1 392 ? -6.598 -23.406 10.734 1 89.31 392 ASP A C 1
ATOM 3092 O O . ASP A 1 392 ? -6.191 -22.281 11.031 1 89.31 392 ASP A O 1
ATOM 3096 N N . PRO A 1 393 ? -7.73 -23.609 10.086 1 88.06 393 PRO A N 1
ATOM 3097 C CA . PRO A 1 393 ? -8.477 -22.469 9.57 1 88.06 393 PRO A CA 1
ATOM 3098 C C . PRO A 1 393 ? -8.93 -21.516 10.672 1 88.06 393 PRO A C 1
ATOM 3100 O O . PRO A 1 393 ? -9.078 -20.312 10.43 1 88.06 393 PRO A O 1
ATOM 3103 N N . ALA A 1 394 ? -9.086 -22 11.852 1 86.62 394 ALA A N 1
ATOM 3104 C CA . ALA A 1 394 ? -9.57 -21.172 12.953 1 86.62 394 ALA A CA 1
ATOM 3105 C C . ALA A 1 394 ? -8.5 -20.172 13.406 1 86.62 394 ALA A C 1
ATOM 3107 O O . ALA A 1 394 ? -8.82 -19.078 13.867 1 86.62 394 ALA A O 1
ATOM 3108 N N . ASP A 1 395 ? -7.254 -20.594 13.172 1 88.06 395 ASP A N 1
ATOM 3109 C CA . ASP A 1 395 ? -6.164 -19.734 13.625 1 88.06 395 ASP A CA 1
ATOM 3110 C C . ASP A 1 395 ? -5.477 -19.047 12.445 1 88.06 395 ASP A C 1
ATOM 3112 O O . ASP A 1 395 ? -4.641 -18.172 12.641 1 88.06 395 ASP A O 1
ATOM 3116 N N . PHE A 1 396 ? -5.848 -19.406 11.312 1 91.31 396 PHE A N 1
ATOM 3117 C CA . PHE A 1 396 ? -5.133 -18.984 10.117 1 91.31 396 PHE A CA 1
ATOM 3118 C C . PHE A 1 396 ? -5.215 -17.469 9.938 1 91.31 396 PHE A C 1
ATOM 3120 O O . PHE A 1 396 ? -4.301 -16.844 9.383 1 91.31 396 PHE A O 1
ATOM 3127 N N . TRP A 1 397 ? -6.32 -16.859 10.445 1 87.44 397 TRP A N 1
ATOM 3128 C CA . TRP A 1 397 ? -6.531 -15.43 10.258 1 87.44 397 TRP A CA 1
ATOM 3129 C C . TRP A 1 397 ? -5.465 -14.617 10.984 1 87.44 397 TRP A C 1
ATOM 3131 O O . TRP A 1 397 ? -5.246 -13.445 10.664 1 87.44 397 TRP A O 1
ATOM 3141 N N . LYS A 1 398 ? -4.715 -15.211 11.852 1 88.38 398 LYS A N 1
ATOM 3142 C CA . LYS A 1 398 ? -3.68 -14.523 12.625 1 88.38 398 LYS A CA 1
ATOM 3143 C C . LYS A 1 398 ? -2.393 -14.391 11.812 1 88.38 398 LYS A C 1
ATOM 3145 O O . LYS A 1 398 ? -1.507 -13.609 12.172 1 88.38 398 LYS A O 1
ATOM 3150 N N . LEU A 1 399 ? -2.34 -15.188 10.758 1 93.25 399 LEU A N 1
ATOM 3151 C CA . LEU A 1 399 ? -1.108 -15.219 9.977 1 93.25 399 LEU A CA 1
ATOM 3152 C C . LEU A 1 399 ? -1.169 -14.219 8.82 1 93.25 399 LEU A C 1
ATOM 3154 O O . LEU A 1 399 ? -1.989 -14.367 7.914 1 93.25 399 LEU A O 1
ATOM 3158 N N . ASP A 1 400 ? -0.384 -13.242 8.891 1 95.94 400 ASP A N 1
ATOM 3159 C CA . ASP A 1 400 ? -0.234 -12.266 7.812 1 95.94 400 ASP A CA 1
ATOM 3160 C C . ASP A 1 400 ? 1.157 -11.633 7.836 1 95.94 400 ASP A C 1
ATOM 3162 O O . ASP A 1 400 ? 2.059 -12.133 8.516 1 95.94 400 ASP A O 1
ATOM 3166 N N . ASP A 1 401 ? 1.401 -10.625 7.074 1 97.06 401 ASP A N 1
ATOM 3167 C CA . ASP A 1 401 ? 2.736 -10.07 6.871 1 97.06 401 ASP A CA 1
ATOM 3168 C C . ASP A 1 401 ? 3.248 -9.398 8.148 1 97.06 401 ASP A C 1
ATOM 3170 O O . ASP A 1 401 ? 4.438 -9.102 8.258 1 97.06 401 ASP A O 1
ATOM 3174 N N . THR A 1 402 ? 2.395 -9.148 9.125 1 95.44 402 THR A N 1
ATOM 3175 C CA . THR A 1 402 ? 2.793 -8.492 10.359 1 95.44 402 THR A CA 1
ATOM 3176 C C . THR A 1 402 ? 3.652 -9.414 11.219 1 95.44 402 THR A C 1
ATOM 3178 O O . THR A 1 402 ? 4.195 -9 12.242 1 95.44 402 THR A O 1
ATOM 3181 N N . ILE A 1 403 ? 3.82 -10.641 10.758 1 94.5 403 ILE A N 1
ATOM 3182 C CA . ILE A 1 403 ? 4.621 -11.625 11.477 1 94.5 403 ILE A CA 1
ATOM 3183 C C . ILE A 1 403 ? 6.059 -11.125 11.609 1 94.5 403 ILE A C 1
ATOM 3185 O O . ILE A 1 403 ? 6.738 -11.414 12.594 1 94.5 403 ILE A O 1
ATOM 3189 N N . ILE A 1 404 ? 6.535 -10.336 10.648 1 94.94 404 ILE A N 1
ATOM 3190 C CA . ILE A 1 404 ? 7.891 -9.797 10.672 1 94.94 404 ILE A CA 1
ATOM 3191 C C . ILE A 1 404 ? 8.078 -8.922 11.906 1 94.94 404 ILE A C 1
ATOM 3193 O O . ILE A 1 404 ? 9.062 -9.062 12.633 1 94.94 404 ILE A O 1
ATOM 3197 N N . LYS A 1 405 ? 7.133 -8.023 12.07 1 93.12 405 LYS A N 1
ATOM 3198 C CA . LYS A 1 405 ? 7.227 -7.109 13.211 1 93.12 405 LYS A CA 1
ATOM 3199 C C . LYS A 1 405 ? 7.074 -7.859 14.531 1 93.12 405 LYS A C 1
ATOM 3201 O O . LYS A 1 405 ? 7.711 -7.508 15.523 1 93.12 405 LYS A O 1
ATOM 3206 N N . SER A 1 406 ? 6.242 -8.891 14.547 1 91.88 406 SER A N 1
ATOM 3207 C CA . SER A 1 406 ? 6.066 -9.711 15.742 1 91.88 406 SER A CA 1
ATOM 3208 C C . SER A 1 406 ? 7.371 -10.383 16.156 1 91.88 406 SER A C 1
ATOM 3210 O O . SER A 1 406 ? 7.699 -10.453 17.344 1 91.88 406 SER A O 1
ATOM 3212 N N . ILE A 1 407 ? 8.086 -10.828 15.211 1 94.19 407 ILE A N 1
ATOM 3213 C CA . ILE A 1 407 ? 9.367 -11.469 15.477 1 94.19 407 ILE A CA 1
ATOM 3214 C C . ILE A 1 407 ? 10.391 -10.43 15.93 1 94.19 407 ILE A C 1
ATOM 3216 O O . ILE A 1 407 ? 11.102 -10.633 16.922 1 94.19 407 ILE A O 1
ATOM 3220 N N . GLU A 1 408 ? 10.367 -9.352 15.273 1 92.25 408 GLU A N 1
ATOM 3221 C CA . GLU A 1 408 ? 11.344 -8.297 15.492 1 92.25 408 GLU A CA 1
ATOM 3222 C C . GLU A 1 408 ? 11.234 -7.727 16.906 1 92.25 408 GLU A C 1
ATOM 3224 O O . GLU A 1 408 ? 12.234 -7.336 17.5 1 92.25 408 GLU A O 1
ATOM 3229 N N . THR A 1 409 ? 10.039 -7.656 17.438 1 88.5 409 THR A N 1
ATOM 3230 C CA . THR A 1 409 ? 9.82 -6.934 18.688 1 88.5 409 THR A CA 1
ATOM 3231 C C . THR A 1 409 ? 9.617 -7.906 19.844 1 88.5 409 THR A C 1
ATOM 3233 O O . THR A 1 409 ? 9.484 -7.488 21 1 88.5 409 THR A O 1
ATOM 3236 N N . ALA A 1 410 ? 9.633 -9.172 19.531 1 88.56 410 ALA A N 1
ATOM 3237 C CA . ALA A 1 410 ? 9.414 -10.156 20.578 1 88.56 410 ALA A CA 1
ATOM 3238 C C . ALA A 1 410 ? 10.547 -10.125 21.609 1 88.56 410 ALA A C 1
ATOM 3240 O O . ALA A 1 410 ? 11.719 -10.008 21.234 1 88.56 410 ALA A O 1
ATOM 3241 N N . PRO A 1 411 ? 10.25 -10.141 22.875 1 86.5 411 PRO A N 1
ATOM 3242 C CA . PRO A 1 411 ? 11.281 -10.125 23.922 1 86.5 411 PRO A CA 1
ATOM 3243 C C . PRO A 1 411 ? 11.906 -11.5 24.141 1 86.5 411 PRO A C 1
ATOM 3245 O O . PRO A 1 411 ? 12.836 -11.633 24.953 1 86.5 411 PRO A O 1
ATOM 3248 N N . ASN A 1 412 ? 11.609 -12.516 23.375 1 89.94 412 ASN A N 1
ATOM 3249 C CA . ASN A 1 412 ? 12.008 -13.898 23.609 1 89.94 412 ASN A CA 1
ATOM 3250 C C . ASN A 1 412 ? 13.352 -14.219 22.969 1 89.94 412 ASN A C 1
ATOM 3252 O O . ASN A 1 412 ? 13.523 -14.023 21.766 1 89.94 412 ASN A O 1
ATOM 3256 N N . ASP A 1 413 ? 14.188 -14.906 23.672 1 93.06 413 ASP A N 1
ATOM 3257 C CA . ASP A 1 413 ? 15.531 -15.219 23.203 1 93.06 413 ASP A CA 1
ATOM 3258 C C . ASP A 1 413 ? 15.492 -16.297 22.109 1 93.06 413 ASP A C 1
ATOM 3260 O O . ASP A 1 413 ? 16.406 -16.375 21.281 1 93.06 413 ASP A O 1
ATOM 3264 N N . GLU A 1 414 ? 14.477 -17.078 22.188 1 94.19 414 GLU A N 1
ATOM 3265 C CA . GLU A 1 414 ? 14.328 -18.141 21.188 1 94.19 414 GLU A CA 1
ATOM 3266 C C . GLU A 1 414 ? 14.242 -17.578 19.781 1 94.19 414 GLU A C 1
ATOM 3268 O O . GLU A 1 414 ? 14.5 -18.281 18.812 1 94.19 414 GLU A O 1
ATOM 3273 N N . LEU A 1 415 ? 13.969 -16.297 19.688 1 96.25 415 LEU A N 1
ATOM 3274 C CA . LEU A 1 415 ? 13.758 -15.688 18.391 1 96.25 415 LEU A CA 1
ATOM 3275 C C . LEU A 1 415 ? 14.961 -14.828 18 1 96.25 415 LEU A C 1
ATOM 3277 O O . LEU A 1 415 ? 14.922 -14.125 16.984 1 96.25 415 LEU A O 1
ATOM 3281 N N . ASN A 1 416 ? 16.047 -14.875 18.688 1 96.31 416 ASN A N 1
ATOM 3282 C CA . ASN A 1 416 ? 17.188 -13.992 18.469 1 96.31 416 ASN A CA 1
ATOM 3283 C C . ASN A 1 416 ? 17.797 -14.188 17.094 1 96.31 416 ASN A C 1
ATOM 3285 O O . ASN A 1 416 ? 18.156 -13.211 16.422 1 96.31 416 ASN A O 1
ATOM 3289 N N . LYS A 1 417 ? 17.938 -15.438 16.703 1 96.38 417 LYS A N 1
ATOM 3290 C CA . LYS A 1 417 ? 18.5 -15.688 15.375 1 96.38 417 LYS A CA 1
ATOM 3291 C C . LYS A 1 417 ? 17.625 -15.102 14.273 1 96.38 417 LYS A C 1
ATOM 3293 O O . LYS A 1 417 ? 18.141 -14.469 13.344 1 96.38 417 LYS A O 1
ATOM 3298 N N . ALA A 1 418 ? 16.328 -15.352 14.375 1 97.69 418 ALA A N 1
ATOM 3299 C CA . ALA A 1 418 ? 15.391 -14.797 13.406 1 97.69 418 ALA A CA 1
ATOM 3300 C C . ALA A 1 418 ? 15.422 -13.266 13.422 1 97.69 418 ALA A C 1
ATOM 3302 O O . ALA A 1 418 ? 15.43 -12.633 12.367 1 97.69 418 ALA A O 1
ATOM 3303 N N . LYS A 1 419 ? 15.508 -12.703 14.602 1 96.94 419 LYS A N 1
ATOM 3304 C CA . LYS A 1 419 ? 15.594 -11.258 14.758 1 96.94 419 LYS A CA 1
ATOM 3305 C C . LYS A 1 419 ? 16.828 -10.695 14.078 1 96.94 419 LYS A C 1
ATOM 3307 O O . LYS A 1 419 ? 16.781 -9.641 13.438 1 96.94 419 LYS A O 1
ATOM 3312 N N . GLY A 1 420 ? 17.875 -11.398 14.289 1 96.62 420 GLY A N 1
ATOM 3313 C CA . GLY A 1 420 ? 19.109 -10.969 13.664 1 96.62 420 GLY A CA 1
ATOM 3314 C C . GLY A 1 420 ? 19.016 -10.875 12.148 1 96.62 420 GLY A C 1
ATOM 3315 O O . GLY A 1 420 ? 19.516 -9.914 11.555 1 96.62 420 GLY A O 1
ATOM 3316 N N . ILE A 1 421 ? 18.406 -11.797 11.523 1 97.38 421 ILE A N 1
ATOM 3317 C CA . ILE A 1 421 ? 18.266 -11.812 10.07 1 97.38 421 ILE A CA 1
ATOM 3318 C C . ILE A 1 421 ? 17.359 -10.672 9.625 1 97.38 421 ILE A C 1
ATOM 3320 O O . ILE A 1 421 ? 17.656 -9.969 8.656 1 97.38 421 ILE A O 1
ATOM 3324 N N . ILE A 1 422 ? 16.25 -10.477 10.352 1 97.25 422 ILE A N 1
ATOM 3325 C CA . ILE A 1 422 ? 15.305 -9.422 10.016 1 97.25 422 ILE A CA 1
ATOM 3326 C C . ILE A 1 422 ? 15.977 -8.062 10.164 1 97.25 422 ILE A C 1
ATOM 3328 O O . ILE A 1 422 ? 15.766 -7.164 9.344 1 97.25 422 ILE A O 1
ATOM 3332 N N . GLN A 1 423 ? 16.766 -7.895 11.188 1 95.75 423 GLN A N 1
ATOM 3333 C CA . GLN A 1 423 ? 17.5 -6.648 11.375 1 95.75 423 GLN A CA 1
ATOM 3334 C C . GLN A 1 423 ? 18.438 -6.383 10.211 1 95.75 423 GLN A C 1
ATOM 3336 O O . GLN A 1 423 ? 18.594 -5.234 9.781 1 95.75 423 GLN A O 1
ATOM 3341 N N . ARG A 1 424 ? 19.062 -7.434 9.711 1 96.81 424 ARG A N 1
ATOM 3342 C CA . ARG A 1 424 ? 19.906 -7.297 8.531 1 96.81 424 ARG A CA 1
ATOM 3343 C C . ARG A 1 424 ? 19.094 -6.816 7.332 1 96.81 424 ARG A C 1
ATOM 3345 O O . ARG A 1 424 ? 19.562 -5.969 6.566 1 96.81 424 ARG A O 1
ATOM 3352 N N . ILE A 1 425 ? 17.938 -7.395 7.168 1 97.12 425 ILE A N 1
ATOM 3353 C CA . ILE A 1 425 ? 17.062 -6.973 6.074 1 97.12 425 ILE A CA 1
ATOM 3354 C C . ILE A 1 425 ? 16.734 -5.488 6.219 1 97.12 425 ILE A C 1
ATOM 3356 O O . ILE A 1 425 ? 16.828 -4.73 5.25 1 97.12 425 ILE A O 1
ATOM 3360 N N . ARG A 1 426 ? 16.391 -5.062 7.465 1 95.19 426 ARG A N 1
ATOM 3361 C CA . ARG A 1 426 ? 16.062 -3.666 7.734 1 95.19 426 ARG A CA 1
ATOM 3362 C C . ARG A 1 426 ? 17.234 -2.756 7.414 1 95.19 426 ARG A C 1
ATOM 3364 O O . ARG A 1 426 ? 17.062 -1.668 6.863 1 95.19 426 ARG A O 1
ATOM 3371 N N . ARG A 1 427 ? 18.406 -3.168 7.664 1 95.38 427 ARG A N 1
ATOM 3372 C CA . ARG A 1 427 ? 19.594 -2.359 7.465 1 95.38 427 ARG A CA 1
ATOM 3373 C C . ARG A 1 427 ? 20.156 -2.555 6.059 1 95.38 427 ARG A C 1
ATOM 3375 O O . ARG A 1 427 ? 21.25 -2.062 5.746 1 95.38 427 ARG A O 1
ATOM 3382 N N . ARG A 1 428 ? 19.516 -3.387 5.301 1 95.38 428 ARG A N 1
ATOM 3383 C CA . ARG A 1 428 ? 19.859 -3.648 3.906 1 95.38 428 ARG A CA 1
ATOM 3384 C C . ARG A 1 428 ? 21.188 -4.383 3.799 1 95.38 428 ARG A C 1
ATOM 3386 O O . ARG A 1 428 ? 21.969 -4.133 2.881 1 95.38 428 ARG A O 1
ATOM 3393 N N . GLU A 1 429 ? 21.516 -5.078 4.809 1 96.38 429 GLU A N 1
ATOM 3394 C CA . GLU A 1 429 ? 22.641 -6.016 4.754 1 96.38 429 GLU A CA 1
ATOM 3395 C C . GLU A 1 429 ? 22.188 -7.367 4.199 1 96.38 429 GLU A C 1
ATOM 3397 O O . GLU A 1 429 ? 22.188 -8.367 4.922 1 96.38 429 GLU A O 1
ATOM 3402 N N . LEU A 1 430 ? 22.016 -7.383 2.924 1 97.06 430 LEU A N 1
ATOM 3403 C CA . LEU A 1 430 ? 21.359 -8.5 2.27 1 97.06 430 LEU A CA 1
ATOM 3404 C C . LEU A 1 430 ? 22.359 -9.57 1.853 1 97.06 430 LEU A C 1
ATOM 3406 O O . LEU A 1 430 ? 23.562 -9.297 1.787 1 97.06 430 LEU A O 1
ATOM 3410 N N . TYR A 1 431 ? 21.812 -10.805 1.683 1 97.12 431 TYR A N 1
ATOM 3411 C CA . TYR A 1 431 ? 22.641 -11.805 1.009 1 97.12 431 TYR A CA 1
ATOM 3412 C C . TYR A 1 431 ? 23.188 -11.258 -0.306 1 97.12 431 TYR A C 1
ATOM 3414 O O . TYR A 1 431 ? 22.469 -10.578 -1.049 1 97.12 431 TYR A O 1
ATOM 3422 N N . LYS A 1 432 ? 24.406 -11.5 -0.546 1 96.19 432 LYS A N 1
ATOM 3423 C CA . LYS A 1 432 ? 25.062 -10.867 -1.685 1 96.19 432 LYS A CA 1
ATOM 3424 C C . LYS A 1 432 ? 24.938 -11.734 -2.939 1 96.19 432 LYS A C 1
ATOM 3426 O O . LYS A 1 432 ? 25.25 -12.922 -2.918 1 96.19 432 LYS A O 1
ATOM 3431 N N . PHE A 1 433 ? 24.484 -11.109 -3.98 1 95 433 PHE A N 1
ATOM 3432 C CA . PHE A 1 433 ? 24.391 -11.758 -5.281 1 95 433 PHE A CA 1
ATOM 3433 C C . PHE A 1 433 ? 25.781 -12.07 -5.828 1 95 433 PHE A C 1
ATOM 3435 O O . PHE A 1 433 ? 26.609 -11.172 -5.973 1 95 433 PHE A O 1
ATOM 3442 N N . CYS A 1 434 ? 26.016 -13.219 -6.172 1 93.56 434 CYS A N 1
ATOM 3443 C CA . CYS A 1 434 ? 27.312 -13.609 -6.688 1 93.56 434 CYS A CA 1
ATOM 3444 C C . CYS A 1 434 ? 27.297 -13.727 -8.203 1 93.56 434 CYS A C 1
ATOM 3446 O O . CYS A 1 434 ? 28.094 -13.086 -8.891 1 93.56 434 CYS A O 1
ATOM 3448 N N . ASN A 1 435 ? 26.438 -14.547 -8.641 1 92.12 435 ASN A N 1
ATOM 3449 C CA . ASN A 1 435 ? 26.328 -14.742 -10.086 1 92.12 435 ASN A CA 1
ATOM 3450 C C . ASN A 1 435 ? 25.062 -15.523 -10.445 1 92.12 435 ASN A C 1
ATOM 3452 O O . ASN A 1 435 ? 24.312 -15.945 -9.57 1 92.12 435 ASN A O 1
ATOM 3456 N N . GLU A 1 436 ? 24.828 -15.594 -11.75 1 92.69 436 GLU A N 1
ATOM 3457 C CA . GLU A 1 436 ? 23.703 -16.359 -12.266 1 92.69 436 GLU A CA 1
ATOM 3458 C C . GLU A 1 436 ? 24.016 -16.953 -13.641 1 92.69 436 GLU A C 1
ATOM 3460 O O . GLU A 1 436 ? 24.906 -16.469 -14.336 1 92.69 436 GLU A O 1
ATOM 3465 N N . TYR A 1 437 ? 23.422 -17.984 -13.953 1 89.12 437 TYR A N 1
ATOM 3466 C CA . TYR A 1 437 ? 23.5 -18.5 -15.312 1 89.12 437 TYR A CA 1
ATOM 3467 C C . TYR A 1 437 ? 22.125 -18.969 -15.797 1 89.12 437 TYR A C 1
ATOM 3469 O O . TYR A 1 437 ? 21.266 -19.297 -14.984 1 89.12 437 TYR A O 1
ATOM 3477 N N . SER A 1 438 ? 21.953 -18.922 -17.062 1 88.25 438 SER A N 1
ATOM 3478 C CA . SER A 1 438 ? 20.766 -19.484 -17.688 1 88.25 438 SER A CA 1
ATOM 3479 C C . SER A 1 438 ? 21 -20.938 -18.109 1 88.25 438 SER A C 1
ATOM 3481 O O . SER A 1 438 ? 22 -21.25 -18.75 1 88.25 438 SER A O 1
ATOM 3483 N N . VAL A 1 439 ? 20.125 -21.781 -17.766 1 87.81 439 VAL A N 1
ATOM 3484 C CA . VAL A 1 439 ? 20.234 -23.188 -18.141 1 87.81 439 VAL A CA 1
ATOM 3485 C C . VAL A 1 439 ? 20.141 -23.328 -19.656 1 87.81 439 VAL A C 1
ATOM 3487 O O . VAL A 1 439 ? 19.219 -22.781 -20.281 1 87.81 439 VAL A O 1
ATOM 3490 N N . PRO A 1 440 ? 21.078 -23.938 -20.156 1 84.94 440 PRO A N 1
ATOM 3491 C CA . PRO A 1 440 ? 21.047 -24.094 -21.609 1 84.94 440 PRO A CA 1
ATOM 3492 C C . PRO A 1 440 ? 19.781 -24.812 -22.094 1 84.94 440 PRO A C 1
ATOM 3494 O O . PRO A 1 440 ? 19.297 -25.719 -21.422 1 84.94 440 PRO A O 1
ATOM 3497 N N . LYS A 1 441 ? 19.453 -24.562 -23.328 1 81.06 441 LYS A N 1
ATOM 3498 C CA . LYS A 1 441 ? 18.203 -25.047 -23.891 1 81.06 441 LYS A CA 1
ATOM 3499 C C . LYS A 1 441 ? 18.156 -26.562 -23.953 1 81.06 441 LYS A C 1
ATOM 3501 O O . LYS A 1 441 ? 17.109 -27.172 -23.703 1 81.06 441 LYS A O 1
ATOM 3506 N N . ASP A 1 442 ? 19.25 -27.172 -24.297 1 82.31 442 ASP A N 1
ATOM 3507 C CA . ASP A 1 442 ? 19.312 -28.609 -24.484 1 82.31 442 ASP A CA 1
ATOM 3508 C C . ASP A 1 442 ? 19.25 -29.344 -23.156 1 82.31 442 ASP A C 1
ATOM 3510 O O . ASP A 1 442 ? 19 -30.547 -23.109 1 82.31 442 ASP A O 1
ATOM 3514 N N . LYS A 1 443 ? 19.375 -28.625 -22.094 1 84.56 443 LYS A N 1
ATOM 3515 C CA . LYS A 1 443 ? 19.391 -29.266 -20.781 1 84.56 443 LYS A CA 1
ATOM 3516 C C . LYS A 1 443 ? 18.141 -28.922 -19.984 1 84.56 443 LYS A C 1
ATOM 3518 O O . LYS A 1 443 ? 17.984 -29.359 -18.844 1 84.56 443 LYS A O 1
ATOM 3523 N N . LEU A 1 444 ? 17.266 -28.219 -20.531 1 83.06 444 LEU A N 1
ATOM 3524 C CA . LEU A 1 444 ? 16.078 -27.734 -19.828 1 83.06 444 LEU A CA 1
ATOM 3525 C C . LEU A 1 444 ? 15.164 -28.875 -19.438 1 83.06 444 LEU A C 1
ATOM 3527 O O . LEU A 1 444 ? 14.57 -28.859 -18.359 1 83.06 444 LEU A O 1
ATOM 3531 N N . GLU A 1 445 ? 15.016 -29.875 -20.25 1 80.12 445 GLU A N 1
ATOM 3532 C CA . GLU A 1 445 ? 14.062 -30.953 -20.047 1 80.12 445 GLU A CA 1
ATOM 3533 C C . GLU A 1 445 ? 14.422 -31.797 -18.812 1 80.12 445 GLU A C 1
ATOM 3535 O O . GLU A 1 445 ? 13.547 -32.25 -18.094 1 80.12 445 GLU A O 1
ATOM 3540 N N . HIS A 1 446 ? 15.664 -31.969 -18.547 1 83.62 446 HIS A N 1
ATOM 3541 C CA . HIS A 1 446 ? 16.078 -32.844 -17.438 1 83.62 446 HIS A CA 1
ATOM 3542 C C . HIS A 1 446 ? 16.812 -32.031 -16.359 1 83.62 446 HIS A C 1
ATOM 3544 O O . HIS A 1 446 ? 17.562 -32.594 -15.562 1 83.62 446 HIS A O 1
ATOM 3550 N N . PHE A 1 447 ? 16.547 -30.828 -16.359 1 88.56 447 PHE A N 1
ATOM 3551 C CA . PHE A 1 447 ? 17.234 -29.984 -15.398 1 88.56 447 PHE A CA 1
ATOM 3552 C C . PHE A 1 447 ? 16.734 -30.25 -13.984 1 88.56 447 PHE A C 1
ATOM 3554 O O . PHE A 1 447 ? 15.523 -30.391 -13.758 1 88.56 447 PHE A O 1
ATOM 3561 N N . LYS A 1 448 ? 17.688 -30.438 -13.125 1 89.88 448 LYS A N 1
ATOM 3562 C CA . LYS A 1 448 ? 17.391 -30.547 -11.695 1 89.88 448 LYS A CA 1
ATOM 3563 C C . LYS A 1 448 ? 17.844 -29.297 -10.945 1 89.88 448 LYS A C 1
ATOM 3565 O O . LYS A 1 448 ? 18.906 -28.75 -11.25 1 89.88 448 LYS A O 1
ATOM 3570 N N . ASN A 1 449 ? 17.031 -28.922 -10.008 1 91.75 449 ASN A N 1
ATOM 3571 C CA . ASN A 1 449 ? 17.375 -27.75 -9.227 1 91.75 449 ASN A CA 1
ATOM 3572 C C . ASN A 1 449 ? 18.734 -27.875 -8.562 1 91.75 449 ASN A C 1
ATOM 3574 O O . ASN A 1 449 ? 19.094 -28.953 -8.078 1 91.75 449 ASN A O 1
ATOM 3578 N N . ILE A 1 450 ? 19.469 -26.828 -8.609 1 94.06 450 ILE A N 1
ATOM 3579 C CA . ILE A 1 450 ? 20.781 -26.766 -7.969 1 94.06 450 ILE A CA 1
ATOM 3580 C C . ILE A 1 450 ? 20.625 -26.453 -6.484 1 94.06 450 ILE A C 1
ATOM 3582 O O . ILE A 1 450 ? 19.812 -25.609 -6.105 1 94.06 450 ILE A O 1
ATOM 3586 N N . THR A 1 451 ? 21.344 -27.188 -5.664 1 93.94 451 THR A N 1
ATOM 3587 C CA . THR A 1 451 ? 21.281 -26.984 -4.223 1 93.94 451 THR A CA 1
ATOM 3588 C C . THR A 1 451 ? 22.578 -26.344 -3.709 1 93.94 451 THR A C 1
ATOM 3590 O O . THR A 1 451 ? 23.578 -26.281 -4.434 1 93.94 451 THR A O 1
ATOM 3593 N N . ALA A 1 452 ? 22.453 -25.844 -2.514 1 94.69 452 ALA A N 1
ATOM 3594 C CA . ALA A 1 452 ? 23.656 -25.297 -1.876 1 94.69 452 ALA A CA 1
ATOM 3595 C C . ALA A 1 452 ? 24.75 -26.359 -1.776 1 94.69 452 ALA A C 1
ATOM 3597 O O . ALA A 1 452 ? 25.938 -26.047 -1.92 1 94.69 452 ALA A O 1
ATOM 3598 N N . GLN A 1 453 ? 24.391 -27.547 -1.579 1 94.25 453 GLN A N 1
ATOM 3599 C CA . GLN A 1 453 ? 25.328 -28.656 -1.485 1 94.25 453 GLN A CA 1
ATOM 3600 C C . GLN A 1 453 ? 26.078 -28.859 -2.799 1 94.25 453 GLN A C 1
ATOM 3602 O O . GLN A 1 453 ? 27.281 -29.125 -2.797 1 94.25 453 GLN A O 1
ATOM 3607 N N . ASP A 1 454 ? 25.375 -28.75 -3.855 1 95.19 454 ASP A N 1
ATOM 3608 C CA . ASP A 1 454 ? 26 -28.891 -5.168 1 95.19 454 ASP A CA 1
ATOM 3609 C C . ASP A 1 454 ? 27.109 -27.859 -5.344 1 95.19 454 ASP A C 1
ATOM 3611 O O . ASP A 1 454 ? 28.156 -28.172 -5.93 1 95.19 454 ASP A O 1
ATOM 3615 N N . ILE A 1 455 ? 26.906 -26.719 -4.832 1 94.5 455 ILE A N 1
ATOM 3616 C CA . ILE A 1 455 ? 27.844 -25.609 -4.996 1 94.5 455 ILE A CA 1
ATOM 3617 C C . ILE A 1 455 ? 29.047 -25.828 -4.074 1 94.5 455 ILE A C 1
ATOM 3619 O O . ILE A 1 455 ? 30.203 -25.703 -4.504 1 94.5 455 ILE A O 1
ATOM 3623 N N . VAL A 1 456 ? 28.797 -26.125 -2.863 1 94.25 456 VAL A N 1
ATOM 3624 C CA . VAL A 1 456 ? 29.844 -26.297 -1.869 1 94.25 456 VAL A CA 1
ATOM 3625 C C . VAL A 1 456 ? 30.75 -27.453 -2.275 1 94.25 456 VAL A C 1
ATOM 3627 O O . VAL A 1 456 ? 31.969 -27.391 -2.107 1 94.25 456 VAL A O 1
ATOM 3630 N N . CYS A 1 457 ? 30.188 -28.516 -2.852 1 93.38 457 CYS A N 1
ATOM 3631 C CA . CYS A 1 457 ? 30.938 -29.703 -3.26 1 93.38 457 CYS A CA 1
ATOM 3632 C C . CYS A 1 457 ? 31.812 -29.391 -4.469 1 93.38 457 CYS A C 1
ATOM 3634 O O . CYS A 1 457 ? 32.75 -30.141 -4.773 1 93.38 457 CYS A O 1
ATOM 3636 N N . SER A 1 458 ? 31.562 -28.344 -5.102 1 93.06 458 SER A N 1
ATOM 3637 C CA . SER A 1 458 ? 32.312 -27.984 -6.305 1 93.06 458 SER A CA 1
ATOM 3638 C C . SER A 1 458 ? 33.469 -27.031 -5.98 1 93.06 458 SER A C 1
ATOM 3640 O O . SER A 1 458 ? 34.125 -26.531 -6.883 1 93.06 458 SER A O 1
ATOM 3642 N N . GLN A 1 459 ? 33.562 -26.828 -4.715 1 92.25 459 GLN A N 1
ATOM 3643 C CA . GLN A 1 459 ? 34.688 -25.953 -4.32 1 92.25 459 GLN A CA 1
ATOM 3644 C C . GLN A 1 459 ? 36.031 -26.656 -4.527 1 92.25 459 GLN A C 1
ATOM 3646 O O . GLN A 1 459 ? 36.188 -27.828 -4.168 1 92.25 459 GLN A O 1
ATOM 3651 N N . LYS A 1 460 ? 37.031 -26.172 -5.203 1 83.94 460 LYS A N 1
ATOM 3652 C CA . LYS A 1 460 ? 38.344 -26.797 -5.414 1 83.94 460 LYS A CA 1
ATOM 3653 C C . LYS A 1 460 ? 39.406 -26.188 -4.5 1 83.94 460 LYS A C 1
ATOM 3655 O O . LYS A 1 460 ? 40.156 -26.922 -3.857 1 83.94 460 LYS A O 1
ATOM 3660 N N . SER A 1 461 ? 39.781 -24.844 -4.773 1 67.69 461 SER A N 1
ATOM 3661 C CA . SER A 1 461 ? 40.906 -24.234 -4.082 1 67.69 461 SER A CA 1
ATOM 3662 C C . SER A 1 461 ? 40.5 -22.906 -3.432 1 67.69 461 SER A C 1
ATOM 3664 O O . SER A 1 461 ? 39.875 -22.062 -4.07 1 67.69 461 SER A O 1
ATOM 3666 N N . SER A 1 462 ? 39.906 -22.969 -2.211 1 65.56 462 SER A N 1
ATOM 3667 C CA . SER A 1 462 ? 39.719 -21.625 -1.686 1 65.56 462 SER A CA 1
ATOM 3668 C C . SER A 1 462 ? 40.281 -21.5 -0.269 1 65.56 462 SER A C 1
ATOM 3670 O O . SER A 1 462 ? 40.469 -22.5 0.413 1 65.56 462 SER A O 1
ATOM 3672 N N . LYS A 1 463 ? 40.719 -20.312 -0.034 1 74.81 463 LYS A N 1
ATOM 3673 C CA . LYS A 1 463 ? 41.25 -19.938 1.272 1 74.81 463 LYS A CA 1
ATOM 3674 C C . LYS A 1 463 ? 40.219 -20.188 2.375 1 74.81 463 LYS A C 1
ATOM 3676 O O . LYS A 1 463 ? 40.594 -20.422 3.529 1 74.81 463 LYS A O 1
ATOM 3681 N N . VAL A 1 464 ? 39 -20.234 1.967 1 87.75 464 VAL A N 1
ATOM 3682 C CA . VAL A 1 464 ? 37.938 -20.406 2.973 1 87.75 464 VAL A CA 1
ATOM 3683 C C . VAL A 1 464 ? 37.094 -21.609 2.611 1 87.75 464 VAL A C 1
ATOM 3685 O O . VAL A 1 464 ? 36.719 -21.797 1.448 1 87.75 464 VAL A O 1
ATOM 3688 N N . LEU A 1 465 ? 36.875 -22.5 3.547 1 90.5 465 LEU A N 1
ATOM 3689 C CA . LEU A 1 465 ? 36 -23.656 3.352 1 90.5 465 LEU A CA 1
ATOM 3690 C C . LEU A 1 465 ? 34.531 -23.25 3.467 1 90.5 465 LEU A C 1
ATOM 3692 O O . LEU A 1 465 ? 34.094 -22.734 4.504 1 90.5 465 LEU A O 1
ATOM 3696 N N . LEU A 1 466 ? 33.844 -23.484 2.457 1 93.88 466 LEU A N 1
ATOM 3697 C CA . LEU A 1 466 ? 32.438 -23.109 2.408 1 93.88 466 LEU A CA 1
ATOM 3698 C C . LEU A 1 466 ? 31.547 -24.188 3.051 1 93.88 466 LEU A C 1
ATOM 3700 O O . LEU A 1 466 ? 31.812 -25.375 2.889 1 93.88 466 LEU A O 1
ATOM 3704 N N . LYS A 1 467 ? 30.578 -23.781 3.764 1 94.38 467 LYS A N 1
ATOM 3705 C CA . LYS A 1 467 ? 29.516 -24.641 4.277 1 94.38 467 LYS A CA 1
ATOM 3706 C C . LYS A 1 467 ? 28.203 -24.375 3.559 1 94.38 467 LYS A C 1
ATOM 3708 O O . LYS A 1 467 ? 28.016 -23.312 2.947 1 94.38 467 LYS A O 1
ATOM 3713 N N . GLU A 1 468 ? 27.328 -25.328 3.598 1 94.12 468 GLU A N 1
ATOM 3714 C CA . GLU A 1 468 ? 26.031 -25.172 2.941 1 94.12 468 GLU A CA 1
ATOM 3715 C C . GLU A 1 468 ? 25.281 -23.969 3.484 1 94.12 468 GLU A C 1
ATOM 3717 O O . GLU A 1 468 ? 24.562 -23.281 2.742 1 94.12 468 GLU A O 1
ATOM 3722 N N . GLU A 1 469 ? 25.484 -23.656 4.742 1 92.81 469 GLU A N 1
ATOM 3723 C CA . GLU A 1 469 ? 24.766 -22.562 5.402 1 92.81 469 GLU A CA 1
ATOM 3724 C C . GLU A 1 469 ? 25.281 -21.203 4.945 1 92.81 469 GLU A C 1
ATOM 3726 O O . GLU A 1 469 ? 24.656 -20.172 5.199 1 92.81 469 GLU A O 1
ATOM 3731 N N . ASP A 1 470 ? 26.359 -21.25 4.211 1 94.81 470 ASP A N 1
ATOM 3732 C CA . ASP A 1 470 ? 26.969 -20 3.738 1 94.81 470 ASP A CA 1
ATOM 3733 C C . ASP A 1 470 ? 26.391 -19.594 2.385 1 94.81 470 ASP A C 1
ATOM 3735 O O . ASP A 1 470 ? 26.578 -18.469 1.939 1 94.81 470 ASP A O 1
ATOM 3739 N N . VAL A 1 471 ? 25.703 -20.531 1.805 1 96 471 VAL A N 1
ATOM 3740 C CA . VAL A 1 471 ? 25.297 -20.344 0.412 1 96 471 VAL A CA 1
ATOM 3741 C C . VAL A 1 471 ? 23.781 -20.406 0.297 1 96 471 VAL A C 1
ATOM 3743 O O . VAL A 1 471 ? 23.125 -21.203 0.98 1 96 471 VAL A O 1
ATOM 3746 N N . ALA A 1 472 ? 23.234 -19.516 -0.47 1 96.12 472 ALA A N 1
ATOM 3747 C CA . ALA A 1 472 ? 21.812 -19.578 -0.836 1 96.12 472 ALA A CA 1
ATOM 3748 C C . ALA A 1 472 ? 21.641 -19.641 -2.352 1 96.12 472 ALA A C 1
ATOM 3750 O O . ALA A 1 472 ? 22.359 -18.969 -3.092 1 96.12 472 ALA A O 1
ATOM 3751 N N . VAL A 1 473 ? 20.766 -20.5 -2.805 1 95.94 473 VAL A N 1
ATOM 3752 C CA . VAL A 1 473 ? 20.562 -20.703 -4.234 1 95.94 473 VAL A CA 1
ATOM 3753 C C . VAL A 1 473 ? 19.109 -20.406 -4.59 1 95.94 473 VAL A C 1
ATOM 3755 O O . VAL A 1 473 ? 18.188 -20.75 -3.834 1 95.94 473 VAL A O 1
ATOM 3758 N N . SER A 1 474 ? 18.891 -19.688 -5.668 1 93.81 474 SER A N 1
ATOM 3759 C CA . SER A 1 474 ? 17.562 -19.422 -6.215 1 93.81 474 SER A CA 1
ATOM 3760 C C . SER A 1 474 ? 17.406 -20.047 -7.602 1 93.81 474 SER A C 1
ATOM 3762 O O . SER A 1 474 ? 18.094 -19.656 -8.539 1 93.81 474 SER A O 1
ATOM 3764 N N . ASN A 1 475 ? 16.562 -21.016 -7.691 1 92.12 475 ASN A N 1
ATOM 3765 C CA . ASN A 1 475 ? 16.188 -21.609 -8.977 1 92.12 475 ASN A CA 1
ATOM 3766 C C . ASN A 1 475 ? 14.922 -20.953 -9.547 1 92.12 475 ASN A C 1
ATOM 3768 O O . ASN A 1 475 ? 13.82 -21.219 -9.055 1 92.12 475 ASN A O 1
ATOM 3772 N N . VAL A 1 476 ? 15.07 -20.188 -10.516 1 88.19 476 VAL A N 1
ATOM 3773 C CA . VAL A 1 476 ? 13.961 -19.391 -11.047 1 88.19 476 VAL A CA 1
ATOM 3774 C C . VAL A 1 476 ? 13.469 -20.016 -12.352 1 88.19 476 VAL A C 1
ATOM 3776 O O . VAL A 1 476 ? 14.266 -20.375 -13.219 1 88.19 476 VAL A O 1
ATOM 3779 N N . LYS A 1 477 ? 12.234 -20.203 -12.414 1 84.38 477 LYS A N 1
ATOM 3780 C CA . LYS A 1 477 ? 11.586 -20.641 -13.641 1 84.38 477 LYS A CA 1
ATOM 3781 C C . LYS A 1 477 ? 10.656 -19.562 -14.195 1 84.38 477 LYS A C 1
ATOM 3783 O O . LYS A 1 477 ? 9.789 -19.062 -13.477 1 84.38 477 LYS A O 1
ATOM 3788 N N . ILE A 1 478 ? 10.883 -19.109 -15.352 1 80.12 478 ILE A N 1
ATOM 3789 C CA . ILE A 1 478 ? 10.023 -18.141 -16.016 1 80.12 478 ILE A CA 1
ATOM 3790 C C . ILE A 1 478 ? 9.391 -18.766 -17.266 1 80.12 478 ILE A C 1
ATOM 3792 O O . ILE A 1 478 ? 10.094 -19.25 -18.156 1 80.12 478 ILE A O 1
ATOM 3796 N N . ASP A 1 479 ? 8.109 -18.859 -17.219 1 75.62 479 ASP A N 1
ATOM 3797 C CA . ASP A 1 479 ? 7.422 -19.422 -18.375 1 75.62 479 ASP A CA 1
ATOM 3798 C C . ASP A 1 479 ? 6.242 -18.531 -18.797 1 75.62 479 ASP A C 1
ATOM 3800 O O . ASP A 1 479 ? 5.957 -17.531 -18.156 1 75.62 479 ASP A O 1
ATOM 3804 N N . LEU A 1 480 ? 5.727 -18.859 -19.891 1 69.94 480 LEU A N 1
ATOM 3805 C CA . LEU A 1 480 ? 4.57 -18.125 -20.406 1 69.94 480 LEU A CA 1
ATOM 3806 C C . LEU A 1 480 ? 3.271 -18.812 -20 1 69.94 480 LEU A C 1
ATOM 3808 O O . LEU A 1 480 ? 2.375 -18.984 -20.828 1 69.94 480 LEU A O 1
ATOM 3812 N N . THR A 1 481 ? 3.219 -19.391 -18.812 1 68.5 481 THR A N 1
ATOM 3813 C CA . THR A 1 481 ? 2.029 -19.938 -18.172 1 68.5 481 THR A CA 1
ATOM 3814 C C . THR A 1 481 ? 1.877 -21.422 -18.484 1 68.5 481 THR A C 1
ATOM 3816 O O . THR A 1 481 ? 1.108 -22.125 -17.828 1 68.5 481 THR A O 1
ATOM 3819 N N . ARG A 1 482 ? 2.516 -21.891 -19.531 1 69.19 482 ARG A N 1
ATOM 3820 C CA . ARG A 1 482 ? 2.326 -23.297 -19.891 1 69.19 482 ARG A CA 1
ATOM 3821 C C . ARG A 1 482 ? 3.662 -24.031 -19.953 1 69.19 482 ARG A C 1
ATOM 3823 O O . ARG A 1 482 ? 3.91 -24.797 -20.891 1 69.19 482 ARG A O 1
ATOM 3830 N N . GLY A 1 483 ? 4.371 -23.656 -19.094 1 65.38 483 GLY A N 1
ATOM 3831 C CA . GLY A 1 483 ? 5.645 -24.359 -19.031 1 65.38 483 GLY A CA 1
ATOM 3832 C C . GLY A 1 483 ? 6.457 -24.234 -20.312 1 65.38 483 GLY A C 1
ATOM 3833 O O . GLY A 1 483 ? 6.734 -23.125 -20.781 1 65.38 483 GLY A O 1
ATOM 3834 N N . LYS A 1 484 ? 6.688 -25.406 -20.953 1 66.81 484 LYS A N 1
ATOM 3835 C CA . LYS A 1 484 ? 7.535 -25.469 -22.141 1 66.81 484 LYS A CA 1
ATOM 3836 C C . LYS A 1 484 ? 6.727 -25.203 -23.406 1 66.81 484 LYS A C 1
ATOM 3838 O O . LYS A 1 484 ? 7.289 -24.891 -24.469 1 66.81 484 LYS A O 1
ATOM 3843 N N . ASP A 1 485 ? 5.43 -25.234 -23.188 1 71.69 485 ASP A N 1
ATOM 3844 C CA . ASP A 1 485 ? 4.578 -25.125 -24.375 1 71.69 485 ASP A CA 1
ATOM 3845 C C . ASP A 1 485 ? 4.203 -23.672 -24.656 1 71.69 485 ASP A C 1
ATOM 3847 O O . ASP A 1 485 ? 4.211 -22.844 -23.75 1 71.69 485 ASP A O 1
ATOM 3851 N N . ASN A 1 486 ? 4.043 -23.406 -25.891 1 74.25 486 ASN A N 1
ATOM 3852 C CA . ASN A 1 486 ? 3.52 -22.109 -26.297 1 74.25 486 ASN A CA 1
ATOM 3853 C C . ASN A 1 486 ? 2.08 -21.906 -25.828 1 74.25 486 ASN A C 1
ATOM 3855 O O . ASN A 1 486 ? 1.186 -22.656 -26.234 1 74.25 486 ASN A O 1
ATOM 3859 N N . PRO A 1 487 ? 1.883 -20.969 -25.062 1 78.75 487 PRO A N 1
ATOM 3860 C CA . PRO A 1 487 ? 0.53 -20.781 -24.531 1 78.75 487 PRO A CA 1
ATOM 3861 C C . PRO A 1 487 ? -0.489 -20.469 -25.625 1 78.75 487 PRO A C 1
ATOM 3863 O O . PRO A 1 487 ? -1.681 -20.734 -25.469 1 78.75 487 PRO A O 1
ATOM 3866 N N . LEU A 1 488 ? -0.059 -19.938 -26.688 1 79.75 488 LEU A N 1
ATOM 3867 C CA . LEU A 1 488 ? -0.959 -19.516 -27.75 1 79.75 488 LEU A CA 1
ATOM 3868 C C . LEU A 1 488 ? -1.565 -20.734 -28.453 1 79.75 488 LEU A C 1
ATOM 3870 O O . LEU A 1 488 ? -2.625 -20.641 -29.062 1 79.75 488 LEU A O 1
ATOM 3874 N N . GLU A 1 489 ? -0.942 -21.844 -28.312 1 80.12 489 GLU A N 1
ATOM 3875 C CA . GLU A 1 489 ? -1.41 -23.047 -28.969 1 80.12 489 GLU A CA 1
ATOM 3876 C C . GLU A 1 489 ? -2.641 -23.625 -28.266 1 80.12 489 GLU A C 1
ATOM 3878 O O . GLU A 1 489 ? -3.387 -24.406 -28.859 1 80.12 489 GLU A O 1
ATOM 3883 N N . SER A 1 490 ? -2.791 -23.234 -27.094 1 82.44 490 SER A N 1
ATOM 3884 C CA . SER A 1 490 ? -3.924 -23.766 -26.344 1 82.44 490 SER A CA 1
ATOM 3885 C C . SER A 1 490 ? -5.152 -22.875 -26.5 1 82.44 490 SER A C 1
ATOM 3887 O O . SER A 1 490 ? -6.234 -23.203 -26.016 1 82.44 490 SER A O 1
ATOM 3889 N N . ILE A 1 491 ? -5.012 -21.844 -27.25 1 89.12 491 ILE A N 1
ATOM 3890 C CA . ILE A 1 491 ? -6.105 -20.875 -27.391 1 89.12 491 ILE A CA 1
ATOM 3891 C C . ILE A 1 491 ? -6.863 -21.156 -28.688 1 89.12 491 ILE A C 1
ATOM 3893 O O . ILE A 1 491 ? -6.254 -21.422 -29.734 1 89.12 491 ILE A O 1
ATOM 3897 N N . LYS A 1 492 ? -8.156 -21.156 -28.578 1 92.06 492 LYS A N 1
ATOM 3898 C CA . LYS A 1 492 ? -9 -21.312 -29.75 1 92.06 492 LYS A CA 1
ATOM 3899 C C . LYS A 1 492 ? -9.555 -19.953 -30.219 1 92.06 492 LYS A C 1
ATOM 3901 O O . LYS A 1 492 ? -9.922 -19.125 -29.391 1 92.06 492 LYS A O 1
ATOM 3906 N N . PHE A 1 493 ? -9.555 -19.844 -31.531 1 92.25 493 PHE A N 1
ATOM 3907 C CA . PHE A 1 493 ? -9.992 -18.578 -32.125 1 92.25 493 PHE A CA 1
ATOM 3908 C C . PHE A 1 493 ? -11.195 -18.812 -33.031 1 92.25 493 PHE A C 1
ATOM 3910 O O . PHE A 1 493 ? -11.484 -19.938 -33.438 1 92.25 493 PHE A O 1
ATOM 3917 N N . PHE A 1 494 ? -11.898 -17.781 -33.25 1 92.88 494 PHE A N 1
ATOM 3918 C CA . PHE A 1 494 ? -12.945 -17.766 -34.281 1 92.88 494 PHE A CA 1
ATOM 3919 C C . PHE A 1 494 ? -12.812 -16.562 -35.188 1 92.88 494 PHE A C 1
ATOM 3921 O O . PHE A 1 494 ? -12.188 -15.562 -34.812 1 92.88 494 PHE A O 1
ATOM 3928 N N . LYS A 1 495 ? -13.336 -16.672 -36.375 1 88.94 495 LYS A N 1
ATOM 3929 C CA . LYS A 1 495 ? -13.133 -15.641 -37.375 1 88.94 495 LYS A CA 1
ATOM 3930 C C . LYS A 1 495 ? -13.969 -14.398 -37.062 1 88.94 495 LYS A C 1
ATOM 3932 O O . LYS A 1 495 ? -13.453 -13.281 -37.062 1 88.94 495 LYS A O 1
ATOM 3937 N N . ASP A 1 496 ? -15.195 -14.562 -37.031 1 85.81 496 ASP A N 1
ATOM 3938 C CA . ASP A 1 496 ? -16.125 -13.492 -36.688 1 85.81 496 ASP A CA 1
ATOM 3939 C C . ASP A 1 496 ? -17.297 -14.016 -35.875 1 85.81 496 ASP A C 1
ATOM 3941 O O . ASP A 1 496 ? -17.438 -15.227 -35.688 1 85.81 496 ASP A O 1
ATOM 3945 N N . PHE A 1 497 ? -18.031 -13.18 -35.281 1 87.69 497 PHE A N 1
ATOM 3946 C CA . PHE A 1 497 ? -19.047 -13.555 -34.312 1 87.69 497 PHE A CA 1
ATOM 3947 C C . PHE A 1 497 ? -20.172 -14.336 -35 1 87.69 497 PHE A C 1
ATOM 3949 O O . PHE A 1 497 ? -20.984 -14.977 -34.312 1 87.69 497 PHE A O 1
ATOM 3956 N N . GLY A 1 498 ? -20.203 -14.32 -36.25 1 83.75 498 GLY A N 1
ATOM 3957 C CA . GLY A 1 498 ? -21.188 -15.102 -37 1 83.75 498 GLY A CA 1
ATOM 3958 C C . GLY A 1 498 ? -20.734 -16.516 -37.281 1 83.75 498 GLY A C 1
ATOM 3959 O O . GLY A 1 498 ? -21.547 -17.359 -37.688 1 83.75 498 GLY A O 1
ATOM 3960 N N . CYS A 1 499 ? -19.516 -16.797 -37 1 85.19 499 CYS A N 1
ATOM 3961 C CA . CYS A 1 499 ? -18.938 -18.094 -37.281 1 85.19 499 CYS A CA 1
ATOM 3962 C C . CYS A 1 499 ? -18.984 -19.016 -36.062 1 85.19 499 CYS A C 1
ATOM 3964 O O . CYS A 1 499 ? -18.672 -18.594 -34.969 1 85.19 499 CYS A O 1
ATOM 3966 N N . ASP A 1 500 ? -19.359 -20.234 -36.281 1 87.06 500 ASP A N 1
ATOM 3967 C CA . ASP A 1 500 ? -19.484 -21.172 -35.156 1 87.06 500 ASP A CA 1
ATOM 3968 C C . ASP A 1 500 ? -18.344 -22.188 -35.156 1 87.06 500 ASP A C 1
ATOM 3970 O O . ASP A 1 500 ? -18.391 -23.203 -34.469 1 87.06 500 ASP A O 1
ATOM 3974 N N . GLU A 1 501 ? -17.328 -21.859 -35.906 1 90.06 501 GLU A N 1
ATOM 3975 C CA . GLU A 1 501 ? -16.172 -22.75 -35.938 1 90.06 501 GLU A CA 1
ATOM 3976 C C . GLU A 1 501 ? -14.977 -22.125 -35.188 1 90.06 501 GLU A C 1
ATOM 3978 O O . GLU A 1 501 ? -14.695 -20.938 -35.344 1 90.06 501 GLU A O 1
ATOM 3983 N N . LYS A 1 502 ? -14.414 -22.938 -34.406 1 90.38 502 LYS A N 1
ATOM 3984 C CA . LYS A 1 502 ? -13.211 -22.484 -33.719 1 90.38 502 LYS A CA 1
ATOM 3985 C C . LYS A 1 502 ? -11.969 -23.188 -34.25 1 90.38 502 LYS A C 1
ATOM 3987 O O . LYS A 1 502 ? -12.062 -24.297 -34.781 1 90.38 502 LYS A O 1
ATOM 3992 N N . PHE A 1 503 ? -10.844 -22.578 -34.281 1 89.19 503 PHE A N 1
ATOM 3993 C CA . PHE A 1 503 ? -9.602 -23.125 -34.844 1 89.19 503 PHE A CA 1
ATOM 3994 C C . PHE A 1 503 ? -8.398 -22.578 -34.062 1 89.19 503 PHE A C 1
ATOM 3996 O O . PHE A 1 503 ? -8.469 -21.5 -33.469 1 89.19 503 PHE A O 1
ATOM 4003 N N . PRO A 1 504 ? -7.383 -23.375 -34 1 85.44 504 PRO A N 1
ATOM 4004 C CA . PRO A 1 504 ? -6.137 -22.875 -33.406 1 85.44 504 PRO A CA 1
ATOM 4005 C C . PRO A 1 504 ? -5.328 -22.031 -34.406 1 85.44 504 PRO A C 1
ATOM 4007 O O . PRO A 1 504 ? -5.512 -22.156 -35.625 1 85.44 504 PRO A O 1
ATOM 4010 N N . ILE A 1 505 ? -4.633 -21.094 -33.875 1 80.12 505 ILE A N 1
ATOM 4011 C CA . ILE A 1 505 ? -3.711 -20.328 -34.719 1 80.12 505 ILE A CA 1
ATOM 4012 C C . ILE A 1 505 ? -2.271 -20.703 -34.375 1 80.12 505 ILE A C 1
ATOM 4014 O O . ILE A 1 505 ? -1.895 -20.719 -33.188 1 80.12 505 ILE A O 1
ATOM 4018 N N . THR A 1 506 ? -1.514 -21.156 -35.312 1 67.06 506 THR A N 1
ATOM 4019 C CA . THR A 1 506 ? -0.109 -21.469 -35.094 1 67.06 506 THR A CA 1
ATOM 4020 C C . THR A 1 506 ? 0.773 -20.25 -35.344 1 67.06 506 THR A C 1
ATOM 4022 O O . THR A 1 506 ? 0.455 -19.406 -36.156 1 67.06 506 THR A O 1
ATOM 4025 N N . ASP A 1 507 ? 1.801 -20 -34.469 1 62.16 507 ASP A N 1
ATOM 4026 C CA . ASP A 1 507 ? 2.691 -18.844 -34.406 1 62.16 507 ASP A CA 1
ATOM 4027 C C . ASP A 1 507 ? 3.229 -18.469 -35.781 1 62.16 507 ASP A C 1
ATOM 4029 O O . ASP A 1 507 ? 3.371 -17.297 -36.094 1 62.16 507 ASP A O 1
ATOM 4033 N N . GLU A 1 508 ? 3.547 -19.453 -36.5 1 54.75 508 GLU A N 1
ATOM 4034 C CA . GLU A 1 508 ? 4.188 -19.172 -37.781 1 54.75 508 GLU A CA 1
ATOM 4035 C C . GLU A 1 508 ? 3.289 -18.328 -38.688 1 54.75 508 GLU A C 1
ATOM 4037 O O . GLU A 1 508 ? 3.773 -17.641 -39.594 1 54.75 508 GLU A O 1
ATOM 4042 N N . ARG A 1 509 ? 2.211 -18.203 -38.281 1 49.16 509 ARG A N 1
ATOM 4043 C CA . ARG A 1 509 ? 1.258 -17.547 -39.156 1 49.16 509 ARG A CA 1
ATOM 4044 C C . ARG A 1 509 ? 1.039 -16.094 -38.75 1 49.16 509 ARG A C 1
ATOM 4046 O O . ARG A 1 509 ? 0.475 -15.312 -39.531 1 49.16 509 ARG A O 1
ATOM 4053 N N . VAL A 1 510 ? 1.398 -15.766 -37.531 1 53.19 510 VAL A N 1
ATOM 4054 C CA . VAL A 1 510 ? 1.026 -14.406 -37.156 1 53.19 510 VAL A CA 1
ATOM 4055 C C . VAL A 1 510 ? 2.271 -13.523 -37.094 1 53.19 510 VAL A C 1
ATOM 4057 O O . VAL A 1 510 ? 2.285 -12.43 -37.656 1 53.19 510 VAL A O 1
ATOM 4060 N N . SER A 1 511 ? 3.256 -13.75 -36.219 1 52.38 511 SER A N 1
ATOM 4061 C CA . SER A 1 511 ? 4.426 -12.883 -36.125 1 52.38 511 SER A CA 1
ATOM 4062 C C . SER A 1 511 ? 5.703 -13.688 -35.938 1 52.38 511 SER A C 1
ATOM 4064 O O . SER A 1 511 ? 5.711 -14.688 -35.219 1 52.38 511 SER A O 1
ATOM 4066 N N . HIS A 1 512 ? 6.684 -13.383 -36.719 1 47.03 512 HIS A N 1
ATOM 4067 C CA . HIS A 1 512 ? 8.023 -13.945 -36.562 1 47.03 512 HIS A CA 1
ATOM 4068 C C . HIS A 1 512 ? 8.734 -13.344 -35.344 1 47.03 512 HIS A C 1
ATOM 4070 O O . HIS A 1 512 ? 9.852 -13.75 -35.031 1 47.03 512 HIS A O 1
ATOM 4076 N N . LEU A 1 513 ? 8.18 -12.414 -34.688 1 44.88 513 LEU A N 1
ATOM 4077 C CA . LEU A 1 513 ? 8.836 -11.711 -33.594 1 44.88 513 LEU A CA 1
ATOM 4078 C C . LEU A 1 513 ? 8.461 -12.344 -32.25 1 44.88 513 LEU A C 1
ATOM 4080 O O . LEU A 1 513 ? 8.828 -11.82 -31.188 1 44.88 513 LEU A O 1
ATOM 4084 N N . LEU A 1 514 ? 7.84 -13.438 -32.344 1 55.53 514 LEU A N 1
ATOM 4085 C CA . LEU A 1 514 ? 7.477 -14.086 -31.094 1 55.53 514 LEU A CA 1
ATOM 4086 C C . LEU A 1 514 ? 8.648 -14.898 -30.547 1 55.53 514 LEU A C 1
ATOM 4088 O O . LEU A 1 514 ? 9.477 -15.398 -31.312 1 55.53 514 LEU A O 1
ATOM 4092 N N . PRO A 1 515 ? 8.828 -14.781 -29.188 1 58.09 515 PRO A N 1
ATOM 4093 C CA . PRO A 1 515 ? 9.953 -15.531 -28.625 1 58.09 515 PRO A CA 1
ATOM 4094 C C . PRO A 1 515 ? 9.938 -17.016 -29 1 58.09 515 PRO A C 1
ATOM 4096 O O . PRO A 1 515 ? 8.867 -17.609 -29.125 1 58.09 515 PRO A O 1
ATOM 4099 N N . ALA A 1 516 ? 11.117 -17.438 -29.469 1 51.5 516 ALA A N 1
ATOM 4100 C CA . ALA A 1 516 ? 11.297 -18.828 -29.891 1 51.5 516 ALA A CA 1
ATOM 4101 C C . ALA A 1 516 ? 11.055 -19.781 -28.719 1 51.5 516 ALA A C 1
ATOM 4103 O O . ALA A 1 516 ? 10.594 -20.906 -28.922 1 51.5 516 ALA A O 1
ATOM 4104 N N . TYR A 1 517 ? 11.352 -19.297 -27.531 1 57.94 517 TYR A N 1
ATOM 4105 C CA . TYR A 1 517 ? 11.219 -20.188 -26.391 1 57.94 517 TYR A CA 1
ATOM 4106 C C . TYR A 1 517 ? 10.297 -19.594 -25.344 1 57.94 517 TYR A C 1
ATOM 4108 O O . TYR A 1 517 ? 10.258 -18.375 -25.156 1 57.94 517 TYR A O 1
ATOM 4116 N N . ASN A 1 518 ? 9.711 -20.625 -24.734 1 66 518 ASN A N 1
ATOM 4117 C CA . ASN A 1 518 ? 8.602 -20.234 -23.875 1 66 518 ASN A CA 1
ATOM 4118 C C . ASN A 1 518 ? 8.961 -20.344 -22.391 1 66 518 ASN A C 1
ATOM 4120 O O . ASN A 1 518 ? 8.117 -20.125 -21.516 1 66 518 ASN A O 1
ATOM 4124 N N . GLN A 1 519 ? 10.289 -20.828 -22.234 1 75.25 519 GLN A N 1
ATOM 4125 C CA . GLN A 1 519 ? 10.672 -21 -20.844 1 75.25 519 GLN A CA 1
ATOM 4126 C C . GLN A 1 519 ? 12.133 -20.625 -20.625 1 75.25 519 GLN A C 1
ATOM 4128 O O . GLN A 1 519 ? 12.984 -20.875 -21.469 1 75.25 519 GLN A O 1
ATOM 4133 N N . ASP A 1 520 ? 12.375 -19.938 -19.578 1 80.94 520 ASP A N 1
ATOM 4134 C CA . ASP A 1 520 ? 13.727 -19.625 -19.109 1 80.94 520 ASP A CA 1
ATOM 4135 C C . ASP A 1 520 ? 13.938 -20.109 -17.672 1 80.94 520 ASP A C 1
ATOM 4137 O O . ASP A 1 520 ? 13.031 -19.984 -16.844 1 80.94 520 ASP A O 1
ATOM 4141 N N . ARG A 1 521 ? 15.055 -20.875 -17.547 1 87.06 521 ARG A N 1
ATOM 4142 C CA . ARG A 1 521 ? 15.461 -21.25 -16.188 1 87.06 521 ARG A CA 1
ATOM 4143 C C . ARG A 1 521 ? 16.766 -20.578 -15.797 1 87.06 521 ARG A C 1
ATOM 4145 O O . ARG A 1 521 ? 17.75 -20.625 -16.547 1 87.06 521 ARG A O 1
ATOM 4152 N N . ILE A 1 522 ? 16.734 -19.938 -14.719 1 90.31 522 ILE A N 1
ATOM 4153 C CA . ILE A 1 522 ? 17.906 -19.203 -14.25 1 90.31 522 ILE A CA 1
ATOM 4154 C C . ILE A 1 522 ? 18.281 -19.672 -12.852 1 90.31 522 ILE A C 1
ATOM 4156 O O . ILE A 1 522 ? 17.422 -19.844 -11.984 1 90.31 522 ILE A O 1
ATOM 4160 N N . VAL A 1 523 ? 19.531 -20.016 -12.711 1 93.44 523 VAL A N 1
ATOM 4161 C CA . VAL A 1 523 ? 20.062 -20.359 -11.391 1 93.44 523 VAL A CA 1
ATOM 4162 C C . VAL A 1 523 ? 20.922 -19.219 -10.859 1 93.44 523 VAL A C 1
ATOM 4164 O O . VAL A 1 523 ? 21.859 -18.781 -11.531 1 93.44 523 VAL A O 1
ATOM 4167 N N . ARG A 1 524 ? 20.562 -18.781 -9.688 1 94.94 524 ARG A N 1
ATOM 4168 C CA . ARG A 1 524 ? 21.297 -17.719 -9.031 1 94.94 524 ARG A CA 1
ATOM 4169 C C . ARG A 1 524 ? 21.891 -18.188 -7.707 1 94.94 524 ARG A C 1
ATOM 4171 O O . ARG A 1 524 ? 21.281 -19 -7.008 1 94.94 524 ARG A O 1
ATOM 4178 N N . VAL A 1 525 ? 23.062 -17.672 -7.438 1 96.12 525 VAL A N 1
ATOM 4179 C CA . VAL A 1 525 ? 23.703 -18.047 -6.176 1 96.12 525 VAL A CA 1
ATOM 4180 C C . VAL A 1 525 ? 24.031 -16.797 -5.371 1 96.12 525 VAL A C 1
ATOM 4182 O O . VAL A 1 525 ? 24.406 -15.773 -5.941 1 96.12 525 VAL A O 1
ATOM 4185 N N . TYR A 1 526 ? 23.797 -16.906 -4.074 1 96.94 526 TYR A N 1
ATOM 4186 C CA . TYR A 1 526 ? 24.062 -15.812 -3.148 1 96.94 526 TYR A CA 1
ATOM 4187 C C . TYR A 1 526 ? 25 -16.25 -2.029 1 96.94 526 TYR A C 1
ATOM 4189 O O . TYR A 1 526 ? 24.938 -17.406 -1.585 1 96.94 526 TYR A O 1
ATOM 4197 N N . ALA A 1 527 ? 25.859 -15.383 -1.604 1 96.75 527 ALA A N 1
ATOM 4198 C CA . ALA A 1 527 ? 26.656 -15.578 -0.39 1 96.75 527 ALA A CA 1
ATOM 4199 C C . ALA A 1 527 ? 25.953 -14.953 0.819 1 96.75 527 ALA A C 1
ATOM 4201 O O . ALA A 1 527 ? 25.578 -13.781 0.789 1 96.75 527 ALA A O 1
ATOM 4202 N N . LYS A 1 528 ? 25.797 -15.703 1.861 1 95.5 528 LYS A N 1
ATOM 4203 C CA . LYS A 1 528 ? 25.094 -15.203 3.037 1 95.5 528 LYS A CA 1
ATOM 4204 C C . LYS A 1 528 ? 25.953 -14.211 3.812 1 95.5 528 LYS A C 1
ATOM 4206 O O . LYS A 1 528 ? 25.438 -13.367 4.551 1 95.5 528 LYS A O 1
ATOM 4211 N N . LYS A 1 529 ? 27.219 -14.312 3.633 1 94.38 529 LYS A N 1
ATOM 4212 C CA . LYS A 1 529 ? 28.188 -13.367 4.18 1 94.38 529 LYS A CA 1
ATOM 4213 C C . LYS A 1 529 ? 28.969 -12.672 3.068 1 94.38 529 LYS A C 1
ATOM 4215 O O . LYS A 1 529 ? 29.391 -13.312 2.105 1 94.38 529 LYS A O 1
ATOM 4220 N N . PRO A 1 530 ? 29.172 -11.391 3.238 1 92.44 530 PRO A N 1
ATOM 4221 C CA . PRO A 1 530 ? 29.812 -10.633 2.17 1 92.44 530 PRO A CA 1
ATOM 4222 C C . PRO A 1 530 ? 31.234 -11.102 1.894 1 92.44 530 PRO A C 1
ATOM 4224 O O . PRO A 1 530 ? 31.703 -11.031 0.753 1 92.44 530 PRO A O 1
ATOM 4227 N N . GLU A 1 531 ? 31.969 -11.586 2.828 1 92 531 GLU A N 1
ATOM 4228 C CA . GLU A 1 531 ? 33.344 -11.992 2.676 1 92 531 GLU A CA 1
ATOM 4229 C C . GLU A 1 531 ? 33.469 -13.281 1.865 1 92 531 GLU A C 1
ATOM 4231 O O . GLU A 1 531 ? 34.562 -13.625 1.392 1 92 531 GLU A O 1
ATOM 4236 N N . LEU A 1 532 ? 32.375 -13.938 1.674 1 93.5 532 LEU A N 1
ATOM 4237 C CA . LEU A 1 532 ? 32.438 -15.25 1.034 1 93.5 532 LEU A CA 1
ATOM 4238 C C . LEU A 1 532 ? 32.062 -15.148 -0.441 1 93.5 532 LEU A C 1
ATOM 4240 O O . LEU A 1 532 ? 31.953 -16.156 -1.136 1 93.5 532 LEU A O 1
ATOM 4244 N N . VAL A 1 533 ? 31.844 -13.953 -0.971 1 93.62 533 VAL A N 1
ATOM 4245 C CA . VAL A 1 533 ? 31.359 -13.734 -2.328 1 93.62 533 VAL A CA 1
ATOM 4246 C C . VAL A 1 533 ? 32.312 -14.359 -3.334 1 93.62 533 VAL A C 1
ATOM 4248 O O . VAL A 1 533 ? 31.891 -15.047 -4.266 1 93.62 533 VAL A O 1
ATOM 4251 N N . GLU A 1 534 ? 33.562 -14.148 -3.098 1 90.81 534 GLU A N 1
ATOM 4252 C CA . GLU A 1 534 ? 34.562 -14.656 -4.031 1 90.81 534 GLU A CA 1
ATOM 4253 C C . GLU A 1 534 ? 34.594 -16.188 -4.027 1 90.81 534 GLU A C 1
ATOM 4255 O O . GLU A 1 534 ? 34.625 -16.812 -5.09 1 90.81 534 GLU A O 1
ATOM 4260 N N . ALA A 1 535 ? 34.625 -16.719 -2.855 1 92.94 535 ALA A N 1
ATOM 4261 C CA . ALA A 1 535 ? 34.656 -18.172 -2.721 1 92.94 535 ALA A CA 1
ATOM 4262 C C . ALA A 1 535 ? 33.438 -18.828 -3.342 1 92.94 535 ALA A C 1
ATOM 4264 O O . ALA A 1 535 ? 33.531 -19.859 -4.016 1 92.94 535 ALA A O 1
ATOM 4265 N N . VAL A 1 536 ? 32.312 -18.281 -3.125 1 94.25 536 VAL A N 1
ATOM 4266 C CA . VAL A 1 536 ? 31.047 -18.812 -3.641 1 94.25 536 VAL A CA 1
ATOM 4267 C C . VAL A 1 536 ? 31.016 -18.688 -5.164 1 94.25 536 VAL A C 1
ATOM 4269 O O . VAL A 1 536 ? 30.547 -19.594 -5.859 1 94.25 536 VAL A O 1
ATOM 4272 N N . SER A 1 537 ? 31.484 -17.562 -5.68 1 92.38 537 SER A N 1
ATOM 4273 C CA . SER A 1 537 ? 31.531 -17.328 -7.117 1 92.38 537 SER A CA 1
ATOM 4274 C C . SER A 1 537 ? 32.406 -18.359 -7.82 1 92.38 537 SER A C 1
ATOM 4276 O O . SER A 1 537 ? 32.031 -18.891 -8.875 1 92.38 537 SER A O 1
ATOM 4278 N N . GLU A 1 538 ? 33.531 -18.625 -7.203 1 91.62 538 GLU A N 1
ATOM 4279 C CA . GLU A 1 538 ? 34.469 -19.594 -7.781 1 91.62 538 GLU A CA 1
ATOM 4280 C C . GLU A 1 538 ? 33.844 -21 -7.781 1 91.62 538 GLU A C 1
ATOM 4282 O O . GLU A 1 538 ? 33.969 -21.734 -8.766 1 91.62 538 GLU A O 1
ATOM 4287 N N . ALA A 1 539 ? 33.281 -21.359 -6.711 1 94 539 ALA A N 1
ATOM 4288 C CA . ALA A 1 539 ? 32.625 -22.672 -6.613 1 94 539 ALA A CA 1
ATOM 4289 C C . ALA A 1 539 ? 31.516 -22.797 -7.625 1 94 539 ALA A C 1
ATOM 4291 O O . ALA A 1 539 ? 31.297 -23.875 -8.195 1 94 539 ALA A O 1
ATOM 4292 N N . PHE A 1 540 ? 30.781 -21.766 -7.781 1 93.94 540 PHE A N 1
ATOM 4293 C CA . PHE A 1 540 ? 29.672 -21.75 -8.711 1 93.94 540 PHE A CA 1
ATOM 4294 C C . PHE A 1 540 ? 30.141 -21.906 -10.148 1 93.94 540 PHE A C 1
ATOM 4296 O O . PHE A 1 540 ? 29.516 -22.609 -10.945 1 93.94 540 PHE A O 1
ATOM 4303 N N . GLU A 1 541 ? 31.25 -21.25 -10.477 1 91.75 541 GLU A N 1
ATOM 4304 C CA . GLU A 1 541 ? 31.844 -21.391 -11.789 1 91.75 541 GLU A CA 1
ATOM 4305 C C . GLU A 1 541 ? 32.312 -22.828 -12.023 1 91.75 541 GLU A C 1
ATOM 4307 O O . GLU A 1 541 ? 32.156 -23.375 -13.117 1 91.75 541 GLU A O 1
ATOM 4312 N N . ASN A 1 542 ? 32.938 -23.375 -11.008 1 93.19 542 ASN A N 1
ATOM 4313 C CA . ASN A 1 542 ? 33.375 -24.766 -11.094 1 93.19 542 ASN A CA 1
ATOM 4314 C C . ASN A 1 542 ? 32.188 -25.719 -11.336 1 93.19 542 ASN A C 1
ATOM 4316 O O . ASN A 1 542 ? 32.344 -26.688 -12.07 1 93.19 542 ASN A O 1
ATOM 4320 N N . LEU A 1 543 ? 31.141 -25.469 -10.688 1 94.19 543 LEU A N 1
ATOM 4321 C CA . LEU A 1 543 ? 29.953 -26.281 -10.875 1 94.19 543 LEU A CA 1
ATOM 4322 C C . LEU A 1 543 ? 29.484 -26.234 -12.328 1 94.19 543 LEU A C 1
ATOM 4324 O O . LEU A 1 543 ? 29.141 -27.266 -12.906 1 94.19 543 LEU A O 1
ATOM 4328 N N . GLN A 1 544 ? 29.5 -25.047 -12.883 1 91.94 544 GLN A N 1
ATOM 4329 C CA . GLN A 1 544 ? 29.078 -24.891 -14.273 1 91.94 544 GLN A CA 1
ATOM 4330 C C . GLN A 1 544 ? 30 -25.656 -15.211 1 91.94 544 GLN A C 1
ATOM 4332 O O . GLN A 1 544 ? 29.531 -26.297 -16.156 1 91.94 544 GLN A O 1
ATOM 4337 N N . LEU A 1 545 ? 31.266 -25.562 -14.891 1 90.94 545 LEU A N 1
ATOM 4338 C CA . LEU A 1 545 ? 32.25 -26.25 -15.711 1 90.94 545 LEU A CA 1
ATOM 4339 C C . LEU A 1 545 ? 32.031 -27.766 -15.633 1 90.94 545 LEU A C 1
ATOM 4341 O O . LEU A 1 545 ? 32.188 -28.469 -16.641 1 90.94 545 LEU A O 1
ATOM 4345 N N . ARG A 1 546 ? 31.766 -28.203 -14.523 1 91.06 546 ARG A N 1
ATOM 4346 C CA . ARG A 1 546 ? 31.531 -29.625 -14.32 1 91.06 546 ARG A CA 1
ATOM 4347 C C . ARG A 1 546 ? 30.25 -30.078 -15.016 1 91.06 546 ARG A C 1
ATOM 4349 O O . ARG A 1 546 ? 30.219 -31.156 -15.609 1 91.06 546 ARG A O 1
ATOM 4356 N N . MET A 1 547 ? 29.25 -29.297 -14.953 1 90.38 547 MET A N 1
ATOM 4357 C CA . MET A 1 547 ? 27.922 -29.703 -15.438 1 90.38 547 MET A CA 1
ATOM 4358 C C . MET A 1 547 ? 27.812 -29.5 -16.938 1 90.38 547 MET A C 1
ATOM 4360 O O . MET A 1 547 ? 27.188 -30.297 -17.641 1 90.38 547 MET A O 1
ATOM 4364 N N . TYR A 1 548 ? 28.438 -28.422 -17.469 1 88.12 548 TYR A N 1
ATOM 4365 C CA . TYR A 1 548 ? 28.172 -28.047 -18.844 1 88.12 548 TYR A CA 1
ATOM 4366 C C . TYR A 1 548 ? 29.453 -28 -19.656 1 88.12 548 TYR A C 1
ATOM 4368 O O . TYR A 1 548 ? 29.422 -27.828 -20.875 1 88.12 548 TYR A O 1
ATOM 4376 N N . GLY A 1 549 ? 30.578 -28.047 -19.031 1 84.56 549 GLY A N 1
ATOM 4377 C CA . GLY A 1 549 ? 31.859 -27.984 -19.703 1 84.56 549 GLY A CA 1
ATOM 4378 C C . GLY A 1 549 ? 32.312 -26.578 -20 1 84.56 549 GLY A C 1
ATOM 4379 O O . GLY A 1 549 ? 33.438 -26.359 -20.5 1 84.56 549 GLY A O 1
ATOM 4380 N N . GLU A 1 550 ? 31.391 -25.594 -19.766 1 78.62 550 GLU A N 1
ATOM 4381 C CA . GLU A 1 550 ? 31.688 -24.188 -19.969 1 78.62 550 GLU A CA 1
ATOM 4382 C C . GLU A 1 550 ? 30.953 -23.312 -18.953 1 78.62 550 GLU A C 1
ATOM 4384 O O . GLU A 1 550 ? 30.016 -23.766 -18.312 1 78.62 550 GLU A O 1
ATOM 4389 N N . LYS A 1 551 ? 31.562 -22.109 -18.812 1 77.12 551 LYS A N 1
ATOM 4390 C CA . LYS A 1 551 ? 30.859 -21.109 -18.016 1 77.12 551 LYS A CA 1
ATOM 4391 C C . LYS A 1 551 ? 29.672 -20.531 -18.797 1 77.12 551 LYS A C 1
ATOM 4393 O O . LYS A 1 551 ? 29.859 -19.922 -19.844 1 77.12 551 LYS A O 1
ATOM 4398 N N . THR A 1 552 ? 28.547 -20.75 -18.375 1 71.75 552 THR A N 1
ATOM 4399 C CA . THR A 1 552 ? 27.344 -20.312 -19.094 1 71.75 552 THR A CA 1
ATOM 4400 C C . THR A 1 552 ? 26.844 -18.984 -18.562 1 71.75 552 THR A C 1
ATOM 4402 O O . THR A 1 552 ? 25.891 -18.406 -19.094 1 71.75 552 THR A O 1
ATOM 4405 N N . GLN A 1 553 ? 27.578 -18.469 -17.641 1 78.31 553 GLN A N 1
ATOM 4406 C CA . GLN A 1 553 ? 27.203 -17.172 -17.094 1 78.31 553 GLN A CA 1
ATOM 4407 C C . GLN A 1 553 ? 27.578 -16.031 -18.047 1 78.31 553 GLN A C 1
ATOM 4409 O O . GLN A 1 553 ? 28.531 -16.172 -18.828 1 78.31 553 GLN A O 1
ATOM 4414 N N . VAL A 1 554 ? 26.75 -15.008 -18.078 1 63.41 554 VAL A N 1
ATOM 4415 C CA . VAL A 1 554 ? 26.938 -13.93 -19.031 1 63.41 554 VAL A CA 1
ATOM 4416 C C . VAL A 1 554 ? 28.141 -13.078 -18.641 1 63.41 554 VAL A C 1
ATOM 4418 O O . VAL A 1 554 ? 28.953 -12.68 -19.484 1 63.41 554 VAL A O 1
ATOM 4421 N N . HIS A 1 555 ? 28.188 -12.672 -17.344 1 62.28 555 HIS A N 1
ATOM 4422 C CA . HIS A 1 555 ? 29.297 -11.828 -16.906 1 62.28 555 HIS A CA 1
ATOM 4423 C C . HIS A 1 555 ? 29.953 -12.383 -15.648 1 62.28 555 HIS A C 1
ATOM 4425 O O . HIS A 1 555 ? 29.344 -13.18 -14.93 1 62.28 555 HIS A O 1
ATOM 4431 N N . ASP A 1 556 ? 31.188 -12.031 -15.5 1 59.19 556 ASP A N 1
ATOM 4432 C CA . ASP A 1 556 ? 31.875 -12.352 -14.258 1 59.19 556 ASP A CA 1
ATOM 4433 C C . ASP A 1 556 ? 31.328 -11.523 -13.094 1 59.19 556 ASP A C 1
ATOM 4435 O O . ASP A 1 556 ? 30.672 -10.5 -13.312 1 59.19 556 ASP A O 1
ATOM 4439 N N . THR A 1 557 ? 31.375 -12.062 -11.969 1 58.78 557 THR A N 1
ATOM 4440 C CA . THR A 1 557 ? 30.984 -11.273 -10.797 1 58.78 557 THR A CA 1
ATOM 4441 C C . THR A 1 557 ? 31.719 -9.93 -10.789 1 58.78 557 THR A C 1
ATOM 4443 O O . THR A 1 557 ? 32.938 -9.891 -10.891 1 58.78 557 THR A O 1
ATOM 4446 N N . PRO A 1 558 ? 30.969 -8.914 -10.891 1 54.31 558 PRO A N 1
ATOM 4447 C CA . PRO A 1 558 ? 31.625 -7.605 -10.93 1 54.31 558 PRO A CA 1
ATOM 4448 C C . PRO A 1 558 ? 32.625 -7.414 -9.781 1 54.31 558 PRO A C 1
ATOM 4450 O O . PRO A 1 558 ? 32.312 -7.777 -8.641 1 54.31 558 PRO A O 1
ATOM 4453 N N . ARG A 1 559 ? 33.781 -6.887 -10.07 1 50.25 559 ARG A N 1
ATOM 4454 C CA . ARG A 1 559 ? 34.906 -6.668 -9.172 1 50.25 559 ARG A CA 1
ATOM 4455 C C . ARG A 1 559 ? 34.5 -5.797 -7.984 1 50.25 559 ARG A C 1
ATOM 4457 O O . ARG A 1 559 ? 35 -5.984 -6.871 1 50.25 559 ARG A O 1
ATOM 4464 N N . LYS A 1 560 ? 33.781 -4.812 -8.234 1 51.06 560 LYS A N 1
ATOM 4465 C CA . LYS A 1 560 ? 33.406 -3.873 -7.18 1 51.06 560 LYS A CA 1
ATOM 4466 C C . LYS A 1 560 ? 32.719 -4.594 -6.016 1 51.06 560 LYS A C 1
ATOM 4468 O O . LYS A 1 560 ? 32.844 -4.188 -4.859 1 51.06 560 LYS A O 1
ATOM 4473 N N . LYS A 1 561 ? 32.031 -5.531 -6.289 1 50.28 561 LYS A N 1
ATOM 4474 C CA . LYS A 1 561 ? 31.359 -6.309 -5.258 1 50.28 561 LYS A CA 1
ATOM 4475 C C . LYS A 1 561 ? 32.344 -7.176 -4.484 1 50.28 561 LYS A C 1
ATOM 4477 O O . LYS A 1 561 ? 32.094 -7.594 -3.359 1 50.28 561 LYS A O 1
ATOM 4482 N N . ARG A 1 562 ? 33.562 -7.355 -5.121 1 41.75 562 ARG A N 1
ATOM 4483 C CA . ARG A 1 562 ? 34.656 -8.102 -4.48 1 41.75 562 ARG A CA 1
ATOM 4484 C C . ARG A 1 562 ? 35.406 -7.23 -3.479 1 41.75 562 ARG A C 1
ATOM 4486 O O . ARG A 1 562 ? 35.906 -7.727 -2.471 1 41.75 562 ARG A O 1
ATOM 4493 N N . ILE A 1 563 ? 35.562 -5.855 -3.832 1 39.97 563 ILE A N 1
ATOM 4494 C CA . ILE A 1 563 ? 36.5 -4.969 -3.154 1 39.97 563 ILE A CA 1
ATOM 4495 C C . ILE A 1 563 ? 35.781 -4.258 -2 1 39.97 563 ILE A C 1
ATOM 4497 O O . ILE A 1 563 ? 36.438 -3.623 -1.166 1 39.97 563 ILE A O 1
ATOM 4501 N N . ARG A 1 564 ? 34.625 -4.039 -2.061 1 40.19 564 ARG A N 1
ATOM 4502 C CA . ARG A 1 564 ? 34.125 -3.098 -1.065 1 40.19 564 ARG A CA 1
ATOM 4503 C C . ARG A 1 564 ? 34.469 -3.549 0.346 1 40.19 564 ARG A C 1
ATOM 4505 O O . ARG A 1 564 ? 34.312 -2.793 1.306 1 40.19 564 ARG A O 1
ATOM 4512 N N . PHE A 1 565 ? 34.75 -4.773 0.555 1 35.19 565 PHE A N 1
ATOM 4513 C CA . PHE A 1 565 ? 35 -5.121 1.949 1 35.19 565 PHE A CA 1
ATOM 4514 C C . PHE A 1 565 ? 36.5 -5.254 2.215 1 35.19 565 PHE A C 1
ATOM 4516 O O . PHE A 1 565 ? 36.906 -5.723 3.281 1 35.19 565 PHE A O 1
ATOM 4523 N N . HIS A 1 566 ? 37.438 -4.91 1.299 1 27 566 HIS A N 1
ATOM 4524 C CA . HIS A 1 566 ? 38.75 -4.758 1.919 1 27 566 HIS A CA 1
ATOM 4525 C C . HIS A 1 566 ? 38.906 -3.385 2.568 1 27 566 HIS A C 1
ATOM 4527 O O . HIS A 1 566 ? 38.531 -2.371 1.979 1 27 566 HIS A O 1
ATOM 4533 N N . MET B 1 1 ? 4.207 2.666 73.062 1 15.85 1 MET B N 1
ATOM 4534 C CA . MET B 1 1 ? 3.557 3.969 73.188 1 15.85 1 MET B CA 1
ATOM 4535 C C . MET B 1 1 ? 4.227 5 72.312 1 15.85 1 MET B C 1
ATOM 4537 O O . MET B 1 1 ? 5.414 4.883 72 1 15.85 1 MET B O 1
ATOM 4541 N N . LYS B 1 2 ? 3.342 6.02 71.812 1 18.16 2 LYS B N 1
ATOM 4542 C CA . LYS B 1 2 ? 2.637 7.086 71.125 1 18.16 2 LYS B CA 1
ATOM 4543 C C . LYS B 1 2 ? 3.238 8.453 71.438 1 18.16 2 LYS B C 1
ATOM 4545 O O . LYS B 1 2 ? 2.645 9.484 71.125 1 18.16 2 LYS B O 1
ATOM 4550 N N . HIS B 1 3 ? 4.203 8.805 71.75 1 14.9 3 HIS B N 1
ATOM 4551 C CA . HIS B 1 3 ? 4.496 9.945 72.625 1 14.9 3 HIS B CA 1
ATOM 4552 C C . HIS B 1 3 ? 4.656 11.219 71.812 1 14.9 3 HIS B C 1
ATOM 4554 O O . HIS B 1 3 ? 4.852 11.164 70.562 1 14.9 3 HIS B O 1
ATOM 4560 N N . PRO B 1 4 ? 5.539 12.219 72 1 16.19 4 PRO B N 1
ATOM 4561 C CA . PRO B 1 4 ? 5.449 13.57 72.562 1 16.19 4 PRO B CA 1
ATOM 4562 C C . PRO B 1 4 ? 5.523 14.656 71.5 1 16.19 4 PRO B C 1
ATOM 4564 O O . PRO B 1 4 ? 5.855 14.367 70.312 1 16.19 4 PRO B O 1
ATOM 4567 N N . SER B 1 5 ? 6.156 15.82 71.625 1 15.13 5 SER B N 1
ATOM 4568 C CA . SER B 1 5 ? 5.922 17.172 72.125 1 15.13 5 SER B CA 1
ATOM 4569 C C . SER B 1 5 ? 6.301 18.203 71.062 1 15.13 5 SER B C 1
ATOM 4571 O O . SER B 1 5 ? 5.688 19.266 70.938 1 15.13 5 SER B O 1
ATOM 4573 N N . ARG B 1 6 ? 7.395 18.281 70.375 1 16.33 6 ARG B N 1
ATOM 4574 C CA . ARG B 1 6 ? 8.062 19.562 70.562 1 16.33 6 ARG B CA 1
ATOM 4575 C C . ARG B 1 6 ? 7.477 20.641 69.625 1 16.33 6 ARG B C 1
ATOM 4577 O O . ARG B 1 6 ? 7.141 20.359 68.5 1 16.33 6 ARG B O 1
ATOM 4584 N N . ILE B 1 7 ? 7.461 22.047 69.875 1 15.03 7 ILE B N 1
ATOM 4585 C CA . ILE B 1 7 ? 6.785 23.312 70.062 1 15.03 7 ILE B CA 1
ATOM 4586 C C . ILE B 1 7 ? 6.977 24.188 68.812 1 15.03 7 ILE B C 1
ATOM 4588 O O . ILE B 1 7 ? 6.012 24.734 68.25 1 15.03 7 ILE B O 1
ATOM 4592 N N . LYS B 1 8 ? 8.18 24.828 68.562 1 15.54 8 LYS B N 1
ATOM 4593 C CA . LYS B 1 8 ? 8.406 26.234 68.875 1 15.54 8 LYS B CA 1
ATOM 4594 C C . LYS B 1 8 ? 7.938 27.156 67.75 1 15.54 8 LYS B C 1
ATOM 4596 O O . LYS B 1 8 ? 7.211 28.125 68 1 15.54 8 LYS B O 1
ATOM 4601 N N . LEU B 1 9 ? 8.766 27.938 67 1 15.54 9 LEU B N 1
ATOM 4602 C CA . LEU B 1 9 ? 8.93 29.391 67.125 1 15.54 9 LEU B CA 1
ATOM 4603 C C . LEU B 1 9 ? 8.133 30.109 66.062 1 15.54 9 LEU B C 1
ATOM 4605 O O . LEU B 1 9 ? 7.75 29.516 65 1 15.54 9 LEU B O 1
ATOM 4609 N N . ALA B 1 10 ? 8.672 31.266 65.375 1 16.16 10 ALA B N 1
ATOM 4610 C CA . ALA B 1 10 ? 8.477 32.719 65.562 1 16.16 10 ALA B CA 1
ATOM 4611 C C . ALA B 1 10 ? 7.559 33.281 64.438 1 16.16 10 ALA B C 1
ATOM 4613 O O . ALA B 1 10 ? 7.293 32.625 63.438 1 16.16 10 ALA B O 1
ATOM 4614 N N . SER B 1 11 ? 7.945 34.562 63.938 1 15.49 11 SER B N 1
ATOM 4615 C CA . SER B 1 11 ? 7.477 35.938 64.125 1 15.49 11 SER B CA 1
ATOM 4616 C C . SER B 1 11 ? 6.648 36.406 62.938 1 15.49 11 SER B C 1
ATOM 4618 O O . SER B 1 11 ? 5.512 36.844 63.094 1 15.49 11 SER B O 1
ATOM 4620 N N . PRO B 1 12 ? 7.191 37.5 62.156 1 15.81 12 PRO B N 1
ATOM 4621 C CA . PRO B 1 12 ? 6.547 38.812 62.094 1 15.81 12 PRO B CA 1
ATOM 4622 C C . PRO B 1 12 ? 5.477 38.906 61 1 15.81 12 PRO B C 1
ATOM 4624 O O . PRO B 1 12 ? 5.367 38.031 60.156 1 15.81 12 PRO B O 1
ATOM 4627 N N . ASN B 1 13 ? 5.348 40.25 60.344 1 14.6 13 ASN B N 1
ATOM 4628 C CA . ASN B 1 13 ? 4.359 41.344 60.312 1 14.6 13 ASN B CA 1
ATOM 4629 C C . ASN B 1 13 ? 3.633 41.406 58.969 1 14.6 13 ASN B C 1
ATOM 4631 O O . ASN B 1 13 ? 2.832 42.312 58.75 1 14.6 13 ASN B O 1
ATOM 4635 N N . LYS B 1 14 ? 4.223 41 57.875 1 16.12 14 LYS B N 1
ATOM 4636 C CA . LYS B 1 14 ? 4.043 41.75 56.625 1 16.12 14 LYS B CA 1
ATOM 4637 C C . LYS B 1 14 ? 2.568 42.062 56.375 1 16.12 14 LYS B C 1
ATOM 4639 O O . LYS B 1 14 ? 1.727 41.156 56.375 1 16.12 14 LYS B O 1
ATOM 4644 N N . SER B 1 15 ? 2.176 43.281 56.062 1 14.48 15 SER B N 1
ATOM 4645 C CA . SER B 1 15 ? 1.088 44.25 56.25 1 14.48 15 SER B CA 1
ATOM 4646 C C . SER B 1 15 ? -0.17 43.781 55.5 1 14.48 15 SER B C 1
ATOM 4648 O O . SER B 1 15 ? -0.147 42.812 54.781 1 14.48 15 SER B O 1
ATOM 4650 N N . HIS B 1 16 ? -0.808 44.844 54.719 1 14.95 16 HIS B N 1
ATOM 4651 C CA . HIS B 1 16 ? -2.012 45.625 54.969 1 14.95 16 HIS B CA 1
ATOM 4652 C C . HIS B 1 16 ? -3.215 45.062 54.25 1 14.95 16 HIS B C 1
ATOM 4654 O O . HIS B 1 16 ? -3.064 44.156 53.406 1 14.95 16 HIS B O 1
ATOM 4660 N N . GLY B 1 17 ? -3.998 46.156 53.531 1 14.58 17 GLY B N 1
ATOM 4661 C CA . GLY B 1 17 ? -5.391 46.562 53.719 1 14.58 17 GLY B CA 1
ATOM 4662 C C . GLY B 1 17 ? -6.34 45.781 52.812 1 14.58 17 GLY B C 1
ATOM 4663 O O . GLY B 1 17 ? -5.914 45.156 51.812 1 14.58 17 GLY B O 1
ATOM 4664 N N . LEU B 1 18 ? -7.742 45.844 53.094 1 16.25 18 LEU B N 1
ATOM 4665 C CA . LEU B 1 18 ? -9.023 45.125 53.062 1 16.25 18 LEU B CA 1
ATOM 4666 C C . LEU B 1 18 ? -9.836 45.5 51.844 1 16.25 18 LEU B C 1
ATOM 4668 O O . LEU B 1 18 ? -10.719 44.75 51.438 1 16.25 18 LEU B O 1
ATOM 4672 N N . PRO B 1 19 ? -9.617 46.625 51 1 14.94 19 PRO B N 1
ATOM 4673 C CA . PRO B 1 19 ? -10.914 47.312 51 1 14.94 19 PRO B CA 1
ATOM 4674 C C . PRO B 1 19 ? -12.008 46.5 50.312 1 14.94 19 PRO B C 1
ATOM 4676 O O . PRO B 1 19 ? -11.719 45.688 49.438 1 14.94 19 PRO B O 1
ATOM 4679 N N . PHE B 1 20 ? -13.367 46.531 50.812 1 15.52 20 PHE B N 1
ATOM 4680 C CA . PHE B 1 20 ? -14.688 45.906 50.812 1 15.52 20 PHE B CA 1
ATOM 4681 C C . PHE B 1 20 ? -15.5 46.312 49.594 1 15.52 20 PHE B C 1
ATOM 4683 O O . PHE B 1 20 ? -16.172 45.5 48.969 1 15.52 20 PHE B O 1
ATOM 4690 N N . LEU B 1 21 ? -15.625 47.688 49.219 1 14.16 21 LEU B N 1
ATOM 4691 C CA . LEU B 1 21 ? -16.969 48.219 49.344 1 14.16 21 LEU B CA 1
ATOM 4692 C C . LEU B 1 21 ? -17.859 47.719 48.219 1 14.16 21 LEU B C 1
ATOM 4694 O O . LEU B 1 21 ? -17.375 47.281 47.188 1 14.16 21 LEU B O 1
ATOM 4698 N N . LEU B 1 22 ? -19.25 48.312 48.125 1 15.3 22 LEU B N 1
ATOM 4699 C CA . LEU B 1 22 ? -20.688 48.094 48.156 1 15.3 22 LEU B CA 1
ATOM 4700 C C . LEU B 1 22 ? -21.297 48.219 46.781 1 15.3 22 LEU B C 1
ATOM 4702 O O . LEU B 1 22 ? -22.016 47.312 46.344 1 15.3 22 LEU B O 1
ATOM 4706 N N . PRO B 1 23 ? -21.859 49.531 46.25 1 14.77 23 PRO B N 1
ATOM 4707 C CA . PRO B 1 23 ? -23.266 49.875 46.125 1 14.77 23 PRO B CA 1
ATOM 4708 C C . PRO B 1 23 ? -23.844 49.562 44.75 1 14.77 23 PRO B C 1
ATOM 4710 O O . PRO B 1 23 ? -23.078 49.375 43.812 1 14.77 23 PRO B O 1
ATOM 4713 N N . VAL B 1 24 ? -25.266 50.062 44.438 1 16 24 VAL B N 1
ATOM 4714 C CA . VAL B 1 24 ? -26.656 49.844 44.062 1 16 24 VAL B CA 1
ATOM 4715 C C . VAL B 1 24 ? -26.922 50.375 42.656 1 16 24 VAL B C 1
ATOM 4717 O O . VAL B 1 24 ? -27.484 49.656 41.812 1 16 24 VAL B O 1
ATOM 4720 N N . SER B 1 25 ? -27 51.781 42.344 1 14.12 25 SER B N 1
ATOM 4721 C CA . SER B 1 25 ? -28.266 52.438 41.969 1 14.12 25 SER B CA 1
ATOM 4722 C C . SER B 1 25 ? -28.516 52.406 40.469 1 14.12 25 SER B C 1
ATOM 4724 O O . SER B 1 25 ? -29.578 51.938 40.031 1 14.12 25 SER B O 1
ATOM 4726 N N . ALA B 1 26 ? -28.562 53.656 39.656 1 14.61 26 ALA B N 1
ATOM 4727 C CA . ALA B 1 26 ? -29.688 54.5 39.25 1 14.61 26 ALA B CA 1
ATOM 4728 C C . ALA B 1 26 ? -30.078 54.219 37.812 1 14.61 26 ALA B C 1
ATOM 4730 O O . ALA B 1 26 ? -29.344 53.562 37.094 1 14.61 26 ALA B O 1
ATOM 4731 N N . GLY B 1 27 ? -30.281 55.375 37 1 14.66 27 GLY B N 1
ATOM 4732 C CA . GLY B 1 27 ? -31.438 56.094 36.469 1 14.66 27 GLY B CA 1
ATOM 4733 C C . GLY B 1 27 ? -31.75 55.781 35.031 1 14.66 27 GLY B C 1
ATOM 4734 O O . GLY B 1 27 ? -30.922 55.156 34.344 1 14.66 27 GLY B O 1
ATOM 4735 N N . PHE B 1 28 ? -32.344 56.875 34.125 1 15.46 28 PHE B N 1
ATOM 4736 C CA . PHE B 1 28 ? -33.625 57.219 33.5 1 15.46 28 PHE B CA 1
ATOM 4737 C C . PHE B 1 28 ? -33.562 57.062 31.984 1 15.46 28 PHE B C 1
ATOM 4739 O O . PHE B 1 28 ? -34.438 56.438 31.391 1 15.46 28 PHE B O 1
ATOM 4746 N N . LEU B 1 29 ? -32.875 57.938 31.078 1 15.24 29 LEU B N 1
ATOM 4747 C CA . LEU B 1 29 ? -33.719 58.844 30.328 1 15.24 29 LEU B CA 1
ATOM 4748 C C . LEU B 1 29 ? -34.25 58.188 29.062 1 15.24 29 LEU B C 1
ATOM 4750 O O . LEU B 1 29 ? -33.656 57.25 28.562 1 15.24 29 LEU B O 1
ATOM 4754 N N . PRO B 1 30 ? -35 59.031 28.125 1 15.84 30 PRO B N 1
ATOM 4755 C CA . PRO B 1 30 ? -36.281 59.125 27.438 1 15.84 30 PRO B CA 1
ATOM 4756 C C . PRO B 1 30 ? -36.25 58.562 26.031 1 15.84 30 PRO B C 1
ATOM 4758 O O . PRO B 1 30 ? -35.188 58.219 25.531 1 15.84 30 PRO B O 1
ATOM 4761 N N . PHE B 1 31 ? -36.844 59.406 24.984 1 15.56 31 PHE B N 1
ATOM 4762 C CA . PHE B 1 31 ? -38.094 59.344 24.219 1 15.56 31 PHE B CA 1
ATOM 4763 C C . PHE B 1 31 ? -37.844 58.875 22.812 1 15.56 31 PHE B C 1
ATOM 4765 O O . PHE B 1 31 ? -38.469 57.906 22.344 1 15.56 31 PHE B O 1
ATOM 4772 N N . SER B 1 32 ? -37.438 59.781 21.75 1 14.75 32 SER B N 1
ATOM 4773 C CA . SER B 1 32 ? -38.469 60.281 20.812 1 14.75 32 SER B CA 1
ATOM 4774 C C . SER B 1 32 ? -38.5 59.438 19.547 1 14.75 32 SER B C 1
ATOM 4776 O O . SER B 1 32 ? -37.594 58.656 19.281 1 14.75 32 SER B O 1
ATOM 4778 N N . HIS B 1 33 ? -38.875 60.125 18.234 1 15.29 33 HIS B N 1
ATOM 4779 C CA . HIS B 1 33 ? -40.031 60.156 17.344 1 15.29 33 HIS B CA 1
ATOM 4780 C C . HIS B 1 33 ? -39.75 59.406 16.047 1 15.29 33 HIS B C 1
ATOM 4782 O O . HIS B 1 33 ? -40.562 58.562 15.625 1 15.29 33 HIS B O 1
ATOM 4788 N N . ARG B 1 34 ? -38.875 59.906 14.992 1 15.88 34 ARG B N 1
ATOM 4789 C CA . ARG B 1 34 ? -39.562 60.406 13.797 1 15.88 34 ARG B CA 1
ATOM 4790 C C . ARG B 1 34 ? -39.844 59.281 12.812 1 15.88 34 ARG B C 1
ATOM 4792 O O . ARG B 1 34 ? -39.031 58.312 12.719 1 15.88 34 ARG B O 1
ATOM 4799 N N . LEU B 1 35 ? -40.875 59.375 11.789 1 15.22 35 LEU B N 1
ATOM 4800 C CA . LEU B 1 35 ? -42 58.844 11.039 1 15.22 35 LEU B CA 1
ATOM 4801 C C . LEU B 1 35 ? -41.531 58.281 9.695 1 15.22 35 LEU B C 1
ATOM 4803 O O . LEU B 1 35 ? -41.969 57.219 9.281 1 15.22 35 LEU B O 1
ATOM 4807 N N . ALA B 1 36 ? -40.625 58.875 8.797 1 15.61 36 ALA B N 1
ATOM 4808 C CA . ALA B 1 36 ? -41.25 59.219 7.539 1 15.61 36 ALA B CA 1
ATOM 4809 C C . ALA B 1 36 ? -41.531 58 6.676 1 15.61 36 ALA B C 1
ATOM 4811 O O . ALA B 1 36 ? -40.812 57 6.785 1 15.61 36 ALA B O 1
ATOM 4812 N N . CYS B 1 37 ? -42.25 58.156 5.492 1 14.77 37 CYS B N 1
ATOM 4813 C CA . CYS B 1 37 ? -43.438 57.75 4.723 1 14.77 37 CYS B CA 1
ATOM 4814 C C . CYS B 1 37 ? -43.031 56.719 3.664 1 14.77 37 CYS B C 1
ATOM 4816 O O . CYS B 1 37 ? -43.625 55.656 3.572 1 14.77 37 CYS B O 1
ATOM 4818 N N . LEU B 1 38 ? -42.594 57.156 2.363 1 15.14 38 LEU B N 1
ATOM 4819 C CA . LEU B 1 38 ? -43.562 57.094 1.28 1 15.14 38 LEU B CA 1
ATOM 4820 C C . LEU B 1 38 ? -43.5 55.75 0.549 1 15.14 38 LEU B C 1
ATOM 4822 O O . LEU B 1 38 ? -42.5 55.062 0.628 1 15.14 38 LEU B O 1
ATOM 4826 N N . LEU B 1 39 ? -43.875 55.781 -0.886 1 15.32 39 LEU B N 1
ATOM 4827 C CA . LEU B 1 39 ? -44.969 55.219 -1.671 1 15.32 39 LEU B CA 1
ATOM 4828 C C . LEU B 1 39 ? -44.5 54.031 -2.486 1 15.32 39 LEU B C 1
ATOM 4830 O O . LEU B 1 39 ? -45.094 52.938 -2.396 1 15.32 39 LEU B O 1
ATOM 4834 N N . ALA B 1 40 ? -44.344 54.188 -4 1 15.83 40 ALA B N 1
ATOM 4835 C CA . ALA B 1 40 ? -45.281 53.719 -5 1 15.83 40 ALA B CA 1
ATOM 4836 C C . ALA B 1 40 ? -44.844 52.406 -5.605 1 15.83 40 ALA B C 1
ATOM 4838 O O . ALA B 1 40 ? -43.656 52.062 -5.551 1 15.83 40 ALA B O 1
ATOM 4839 N N . PHE B 1 41 ? -45.656 51.844 -6.625 1 15.96 41 PHE B N 1
ATOM 4840 C CA . PHE B 1 41 ? -46.281 50.594 -7.039 1 15.96 41 PHE B CA 1
ATOM 4841 C C . PHE B 1 41 ? -45.469 49.906 -8.141 1 15.96 41 PHE B C 1
ATOM 4843 O O . PHE B 1 41 ? -45.156 48.719 -8.055 1 15.96 41 PHE B O 1
ATOM 4850 N N . PRO B 1 42 ? -45.219 50.5 -9.469 1 15.76 42 PRO B N 1
ATOM 4851 C CA . PRO B 1 42 ? -46.094 49.906 -10.484 1 15.76 42 PRO B CA 1
ATOM 4852 C C . PRO B 1 42 ? -45.469 48.656 -11.109 1 15.76 42 PRO B C 1
ATOM 4854 O O . PRO B 1 42 ? -44.312 48.344 -10.859 1 15.76 42 PRO B O 1
ATOM 4857 N N . ILE B 1 43 ? -45.188 48.781 -12.602 1 15.71 43 ILE B N 1
ATOM 4858 C CA . ILE B 1 43 ? -45.969 48.188 -13.695 1 15.71 43 ILE B CA 1
ATOM 4859 C C . ILE B 1 43 ? -45.25 46.969 -14.242 1 15.71 43 ILE B C 1
ATOM 4861 O O . ILE B 1 43 ? -44.031 46.781 -14 1 15.71 43 ILE B O 1
ATOM 4865 N N . PRO B 1 44 ? -45.062 46.875 -15.75 1 16.28 44 PRO B N 1
ATOM 4866 C CA . PRO B 1 44 ? -45.75 45.938 -16.641 1 16.28 44 PRO B CA 1
ATOM 4867 C C . PRO B 1 44 ? -44.844 44.781 -17.094 1 16.28 44 PRO B C 1
ATOM 4869 O O . PRO B 1 44 ? -43.656 44.75 -16.75 1 16.28 44 PRO B O 1
ATOM 4872 N N . ILE B 1 45 ? -44.469 44.781 -18.562 1 15.52 45 ILE B N 1
ATOM 4873 C CA . ILE B 1 45 ? -45.031 43.938 -19.609 1 15.52 45 ILE B CA 1
ATOM 4874 C C . ILE B 1 45 ? -44.062 42.844 -20 1 15.52 45 ILE B C 1
ATOM 4876 O O . ILE B 1 45 ? -44.406 41.656 -20 1 15.52 45 ILE B O 1
ATOM 4880 N N . SER B 1 46 ? -43.281 43 -21.266 1 15.2 46 SER B N 1
ATOM 4881 C CA . SER B 1 46 ? -43.625 42.25 -22.484 1 15.2 46 SER B CA 1
ATOM 4882 C C . SER B 1 46 ? -42.719 41.062 -22.672 1 15.2 46 SER B C 1
ATOM 4884 O O . SER B 1 46 ? -41.656 40.969 -22.062 1 15.2 46 SER B O 1
ATOM 4886 N N . HIS B 1 47 ? -42.531 40.625 -24.047 1 15.73 47 HIS B N 1
ATOM 4887 C CA . HIS B 1 47 ? -42.875 39.438 -24.828 1 15.73 47 HIS B CA 1
ATOM 4888 C C . HIS B 1 47 ? -41.625 38.594 -25.109 1 15.73 47 HIS B C 1
ATOM 4890 O O . HIS B 1 47 ? -41.625 37.375 -24.859 1 15.73 47 HIS B O 1
ATOM 4896 N N . GLN B 1 48 ? -40.688 38.969 -26.094 1 15.87 48 GLN B N 1
ATOM 4897 C CA . GLN B 1 48 ? -40.656 38.219 -27.344 1 15.87 48 GLN B CA 1
ATOM 4898 C C . GLN B 1 48 ? -39.656 37.094 -27.297 1 15.87 48 GLN B C 1
ATOM 4900 O O . GLN B 1 48 ? -38.594 37.219 -26.703 1 15.87 48 GLN B O 1
ATOM 4905 N N . PRO B 1 49 ? -40 35.938 -27.969 1 16.7 49 PRO B N 1
ATOM 4906 C CA . PRO B 1 49 ? -39.625 34.531 -27.859 1 16.7 49 PRO B CA 1
ATOM 4907 C C . PRO B 1 49 ? -38.25 34.219 -28.469 1 16.7 49 PRO B C 1
ATOM 4909 O O . PRO B 1 49 ? -37.438 33.562 -27.844 1 16.7 49 PRO B O 1
ATOM 4912 N N . GLN B 1 50 ? -37.969 34.438 -29.859 1 15.06 50 GLN B N 1
ATOM 4913 C CA . GLN B 1 50 ? -38 33.281 -30.719 1 15.06 50 GLN B CA 1
ATOM 4914 C C . GLN B 1 50 ? -36.594 32.719 -30.922 1 15.06 50 GLN B C 1
ATOM 4916 O O . GLN B 1 50 ? -36.375 31.516 -30.781 1 15.06 50 GLN B O 1
ATOM 4921 N N . THR B 1 51 ? -35.688 33.375 -31.812 1 15.53 51 THR B N 1
ATOM 4922 C CA . THR B 1 51 ? -35.375 32.75 -33.094 1 15.53 51 THR B CA 1
ATOM 4923 C C . THR B 1 51 ? -34.219 31.75 -32.938 1 15.53 51 THR B C 1
ATOM 4925 O O . THR B 1 51 ? -33.469 31.812 -31.984 1 15.53 51 THR B O 1
ATOM 4928 N N . ALA B 1 52 ? -33.812 31.141 -34.188 1 16.08 52 ALA B N 1
ATOM 4929 C CA . ALA B 1 52 ? -33.594 29.844 -34.844 1 16.08 52 ALA B CA 1
ATOM 4930 C C . ALA B 1 52 ? -32.125 29.469 -34.781 1 16.08 52 ALA B C 1
ATOM 4932 O O . ALA B 1 52 ? -31.297 30.219 -34.281 1 16.08 52 ALA B O 1
ATOM 4933 N N . ALA B 1 53 ? -31.516 29.25 -36.062 1 15.8 53 ALA B N 1
ATOM 4934 C CA . ALA B 1 53 ? -31.109 28 -36.688 1 15.8 53 ALA B CA 1
ATOM 4935 C C . ALA B 1 53 ? -29.594 27.859 -36.688 1 15.8 53 ALA B C 1
ATOM 4937 O O . ALA B 1 53 ? -29.062 26.828 -36.281 1 15.8 53 ALA B O 1
ATOM 4938 N N . ASN B 1 54 ? -28.734 28.594 -37.594 1 15.7 54 ASN B N 1
ATOM 4939 C CA . ASN B 1 54 ? -28.125 27.844 -38.688 1 15.7 54 ASN B CA 1
ATOM 4940 C C . ASN B 1 54 ? -26.734 27.328 -38.312 1 15.7 54 ASN B C 1
ATOM 4942 O O . ASN B 1 54 ? -26.062 27.922 -37.469 1 15.7 54 ASN B O 1
ATOM 4946 N N . PRO B 1 55 ? -26.156 26.344 -39.125 1 17.39 55 PRO B N 1
ATOM 4947 C CA . PRO B 1 55 ? -25.328 25.141 -39.062 1 17.39 55 PRO B CA 1
ATOM 4948 C C . PRO B 1 55 ? -23.844 25.422 -39.375 1 17.39 55 PRO B C 1
ATOM 4950 O O . PRO B 1 55 ? -23.016 24.516 -39.281 1 17.39 55 PRO B O 1
ATOM 4953 N N . THR B 1 56 ? -23.391 26.688 -39.5 1 15.98 56 THR B N 1
ATOM 4954 C CA . THR B 1 56 ? -22.391 26.75 -40.562 1 15.98 56 THR B CA 1
ATOM 4955 C C . THR B 1 56 ? -21.141 25.984 -40.188 1 15.98 56 THR B C 1
ATOM 4957 O O . THR B 1 56 ? -20.781 25.922 -39 1 15.98 56 THR B O 1
ATOM 4960 N N . SER B 1 57 ? -20.375 25.531 -41.2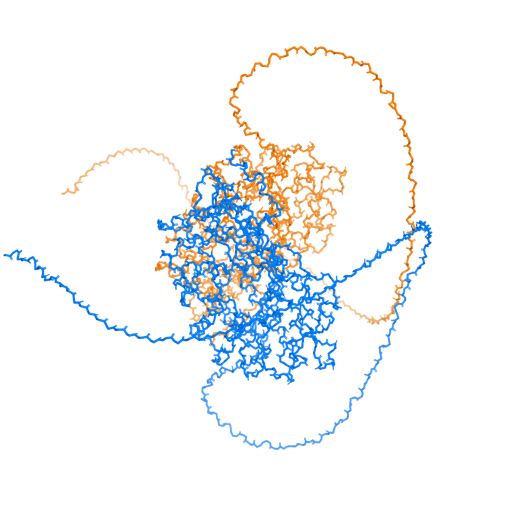81 1 16.03 57 SER B N 1
ATOM 4961 C CA . SER B 1 57 ? -19.484 24.547 -41.875 1 16.03 57 SER B CA 1
ATOM 4962 C C . SER B 1 57 ? -18.047 24.766 -41.438 1 16.03 57 SER B C 1
ATOM 4964 O O . SER B 1 57 ? -17.672 25.875 -41.062 1 16.03 57 SER B O 1
ATOM 4966 N N . ALA B 1 58 ? -17.219 23.719 -41.562 1 15.77 58 ALA B N 1
ATOM 4967 C CA . ALA B 1 58 ? -16.109 22.906 -41.062 1 15.77 58 ALA B CA 1
ATOM 4968 C C . ALA B 1 58 ? -14.773 23.438 -41.562 1 15.77 58 ALA B C 1
ATOM 4970 O O . ALA B 1 58 ? -13.805 23.5 -40.812 1 15.77 58 ALA B O 1
ATOM 4971 N N . ARG B 1 59 ? -14.359 23.797 -42.812 1 16.55 59 ARG B N 1
ATOM 4972 C CA . ARG B 1 59 ? -13.273 22.938 -43.312 1 16.55 59 ARG B CA 1
ATOM 4973 C C . ARG B 1 59 ? -11.914 23.594 -43.094 1 16.55 59 ARG B C 1
ATOM 4975 O O . ARG B 1 59 ? -11.594 24.594 -43.75 1 16.55 59 ARG B O 1
ATOM 4982 N N . PRO B 1 60 ? -11.344 23.969 -41.938 1 16.17 60 PRO B N 1
ATOM 4983 C CA . PRO B 1 60 ? -10.234 24.906 -42.094 1 16.17 60 PRO B CA 1
ATOM 4984 C C . PRO B 1 60 ? -9.023 24.281 -42.781 1 16.17 60 PRO B C 1
ATOM 4986 O O . PRO B 1 60 ? -8.828 23.062 -42.719 1 16.17 60 PRO B O 1
ATOM 4989 N N . HIS B 1 61 ? -8.484 25.062 -43.75 1 15.91 61 HIS B N 1
ATOM 4990 C CA . HIS B 1 61 ? -7.422 25.047 -44.75 1 15.91 61 HIS B CA 1
ATOM 4991 C C . HIS B 1 61 ? -6.059 24.828 -44.094 1 15.91 61 HIS B C 1
ATOM 4993 O O . HIS B 1 61 ? -5.832 25.234 -42.969 1 15.91 61 HIS B O 1
ATOM 4999 N N . ARG B 1 62 ? -5.203 23.969 -44.75 1 16.8 62 ARG B N 1
ATOM 5000 C CA . ARG B 1 62 ? -4.039 23.094 -44.688 1 16.8 62 ARG B CA 1
ATOM 5001 C C . ARG B 1 62 ? -2.744 23.906 -44.719 1 16.8 62 ARG B C 1
ATOM 5003 O O . ARG B 1 62 ? -1.652 23.328 -44.719 1 16.8 62 ARG B O 1
ATOM 5010 N N . ASN B 1 63 ? -2.695 25.297 -44.469 1 15.45 63 ASN B N 1
ATOM 5011 C CA . ASN B 1 63 ? -1.584 25.938 -45.188 1 15.45 63 ASN B CA 1
ATOM 5012 C C . ASN B 1 63 ? -0.237 25.453 -44.656 1 15.45 63 ASN B C 1
ATOM 5014 O O . ASN B 1 63 ? -0.043 25.344 -43.438 1 15.45 63 ASN B O 1
ATOM 5018 N N . LEU B 1 64 ? 0.613 24.859 -45.5 1 16.56 64 LEU B N 1
ATOM 5019 C CA . LEU B 1 64 ? 1.85 24.125 -45.719 1 16.56 64 LEU B CA 1
ATOM 5020 C C . LEU B 1 64 ? 3.064 24.984 -45.375 1 16.56 64 LEU B C 1
ATOM 5022 O O . LEU B 1 64 ? 3.393 25.906 -46.125 1 16.56 64 LEU B O 1
ATOM 5026 N N . ALA B 1 65 ? 3.203 25.531 -44.156 1 16.23 65 ALA B N 1
ATOM 5027 C CA . ALA B 1 65 ? 4.289 26.484 -44 1 16.23 65 ALA B CA 1
ATOM 5028 C C . ALA B 1 65 ? 5.645 25.844 -44.25 1 16.23 65 ALA B C 1
ATOM 5030 O O . ALA B 1 65 ? 5.961 24.797 -43.656 1 16.23 65 ALA B O 1
ATOM 5031 N N . ARG B 1 66 ? 6.309 26.219 -45.344 1 16.17 66 ARG B N 1
ATOM 5032 C CA . ARG B 1 66 ? 7.531 25.844 -46.031 1 16.17 66 ARG B CA 1
ATOM 5033 C C . ARG B 1 66 ? 8.758 26.109 -45.188 1 16.17 66 ARG B C 1
ATOM 5035 O O . ARG B 1 66 ? 9.008 27.25 -44.781 1 16.17 66 ARG B O 1
ATOM 5042 N N . PHE B 1 67 ? 9.164 25.234 -44.25 1 17.03 67 PHE B N 1
ATOM 5043 C CA . PHE B 1 67 ? 10.312 25.281 -43.375 1 17.03 67 PHE B CA 1
ATOM 5044 C C . PHE B 1 67 ? 11.602 25.484 -44.156 1 17.03 67 PHE B C 1
ATOM 5046 O O . PHE B 1 67 ? 12 24.609 -44.938 1 17.03 67 PHE B O 1
ATOM 5053 N N . SER B 1 68 ? 11.875 26.734 -44.531 1 15.77 68 SER B N 1
ATOM 5054 C CA . SER B 1 68 ? 13.031 27.062 -45.344 1 15.77 68 SER B CA 1
ATOM 5055 C C . SER B 1 68 ? 14.328 26.547 -44.719 1 15.77 68 SER B C 1
ATOM 5057 O O . SER B 1 68 ? 14.43 26.438 -43.5 1 15.77 68 SER B O 1
ATOM 5059 N N . GLU B 1 69 ? 15.297 26 -45.531 1 17.3 69 GLU B N 1
ATOM 5060 C CA . GLU B 1 69 ? 16.531 25.219 -45.656 1 17.3 69 GLU B CA 1
ATOM 5061 C C . GLU B 1 69 ? 17.75 26.031 -45.219 1 17.3 69 GLU B C 1
ATOM 5063 O O . GLU B 1 69 ? 18.875 25.578 -45.375 1 17.3 69 GLU B O 1
ATOM 5068 N N . GLU B 1 70 ? 17.594 27.156 -44.375 1 16.03 70 GLU B N 1
ATOM 5069 C CA . GLU B 1 70 ? 18.766 28 -44.594 1 16.03 70 GLU B CA 1
ATOM 5070 C C . GLU B 1 70 ? 20.062 27.234 -44.344 1 16.03 70 GLU B C 1
ATOM 5072 O O . GLU B 1 70 ? 20.047 26.219 -43.625 1 16.03 70 GLU B O 1
ATOM 5077 N N . GLU B 1 71 ? 21.297 28.016 -44.562 1 16.05 71 GLU B N 1
ATOM 5078 C CA . GLU B 1 71 ? 22.641 28.016 -45.125 1 16.05 71 GLU B CA 1
ATOM 5079 C C . GLU B 1 71 ? 23.672 27.547 -44.125 1 16.05 71 GLU B C 1
ATOM 5081 O O . GLU B 1 71 ? 23.719 28.047 -42.969 1 16.05 71 GLU B O 1
ATOM 5086 N N . MET B 1 72 ? 24.219 26.328 -44.188 1 17.61 72 MET B N 1
ATOM 5087 C CA . MET B 1 72 ? 25.266 25.531 -43.562 1 17.61 72 MET B CA 1
ATOM 5088 C C . MET B 1 72 ? 26.594 26.25 -43.594 1 17.61 72 MET B C 1
ATOM 5090 O O . MET B 1 72 ? 27.406 26.047 -44.5 1 17.61 72 MET B O 1
ATOM 5094 N N . GLY B 1 73 ? 26.594 27.609 -43.281 1 15.46 73 GLY B N 1
ATOM 5095 C CA . GLY B 1 73 ? 27.844 28.219 -43.688 1 15.46 73 GLY B CA 1
ATOM 5096 C C . GLY B 1 73 ? 29.062 27.547 -43.094 1 15.46 73 GLY B C 1
ATOM 5097 O O . GLY B 1 73 ? 28.969 26.922 -42.031 1 15.46 73 GLY B O 1
ATOM 5098 N N . GLU B 1 74 ? 30.219 27.469 -43.812 1 16.52 74 GLU B N 1
ATOM 5099 C CA . GLU B 1 74 ? 31.484 26.812 -44.094 1 16.52 74 GLU B CA 1
ATOM 5100 C C . GLU B 1 74 ? 32.562 27.234 -43.125 1 16.52 74 GLU B C 1
ATOM 5102 O O . GLU B 1 74 ? 33.562 26.531 -42.969 1 16.52 74 GLU B O 1
ATOM 5107 N N . TYR B 1 75 ? 32.5 28.375 -42.312 1 16.28 75 TYR B N 1
ATOM 5108 C CA . TYR B 1 75 ? 33.781 29.078 -42.438 1 16.28 75 TYR B CA 1
ATOM 5109 C C . TYR B 1 75 ? 34.906 28.281 -41.781 1 16.28 75 TYR B C 1
ATOM 5111 O O . TYR B 1 75 ? 34.719 27.656 -40.75 1 16.28 75 TYR B O 1
ATOM 5119 N N . CYS B 1 76 ? 36.031 28.094 -42.5 1 17.53 76 CYS B N 1
ATOM 5120 C CA . CYS B 1 76 ? 37.312 27.406 -42.625 1 17.53 76 CYS B CA 1
ATOM 5121 C C . CYS B 1 76 ? 38.312 27.922 -41.594 1 17.53 76 CYS B C 1
ATOM 5123 O O . CYS B 1 76 ? 39.5 27.609 -41.688 1 17.53 76 CYS B O 1
ATOM 5125 N N . GLY B 1 77 ? 37.906 28.594 -40.5 1 16.8 77 GLY B N 1
ATOM 5126 C CA . GLY B 1 77 ? 39 29.422 -40.031 1 16.8 77 GLY B CA 1
ATOM 5127 C C . GLY B 1 77 ? 40.281 28.641 -39.75 1 16.8 77 GLY B C 1
ATOM 5128 O O . GLY B 1 77 ? 40.219 27.453 -39.406 1 16.8 77 GLY B O 1
ATOM 5129 N N . ALA B 1 78 ? 41.406 29.25 -40.219 1 16.83 78 ALA B N 1
ATOM 5130 C CA . ALA B 1 78 ? 42.812 29.016 -40.469 1 16.83 78 ALA B CA 1
ATOM 5131 C C . ALA B 1 78 ? 43.562 28.609 -39.219 1 16.83 78 ALA B C 1
ATOM 5133 O O . ALA B 1 78 ? 43.125 28.938 -38.094 1 16.83 78 ALA B O 1
ATOM 5134 N N . ALA B 1 79 ? 44.688 27.953 -39.406 1 17.59 79 ALA B N 1
ATOM 5135 C CA . ALA B 1 79 ? 45.625 26.969 -38.875 1 17.59 79 ALA B CA 1
ATOM 5136 C C . ALA B 1 79 ? 46.594 27.609 -37.906 1 17.59 79 ALA B C 1
ATOM 5138 O O . ALA B 1 79 ? 47.438 26.922 -37.312 1 17.59 79 ALA B O 1
ATOM 5139 N N . PRO B 1 80 ? 46.25 28.766 -37.156 1 17.44 80 PRO B N 1
ATOM 5140 C CA . PRO B 1 80 ? 47.562 29.406 -37.031 1 17.44 80 PRO B CA 1
ATOM 5141 C C . PRO B 1 80 ? 48.594 28.484 -36.406 1 17.44 80 PRO B C 1
ATOM 5143 O O . PRO B 1 80 ? 48.25 27.484 -35.75 1 17.44 80 PRO B O 1
ATOM 5146 N N . GLU B 1 81 ? 49.906 29.062 -36.406 1 17.94 81 GLU B N 1
ATOM 5147 C CA . GLU B 1 81 ? 51.344 28.781 -36.406 1 17.94 81 GLU B CA 1
ATOM 5148 C C . GLU B 1 81 ? 51.812 28.406 -35 1 17.94 81 GLU B C 1
ATOM 5150 O O . GLU B 1 81 ? 51.688 29.203 -34.062 1 17.94 81 GLU B O 1
ATOM 5155 N N . GLU B 1 82 ? 51.75 27.156 -34.625 1 18.23 82 GLU B N 1
ATOM 5156 C CA . GLU B 1 82 ? 52.156 26.594 -33.344 1 18.23 82 GLU B CA 1
ATOM 5157 C C . GLU B 1 82 ? 53.625 26.844 -33.062 1 18.23 82 GLU B C 1
ATOM 5159 O O . GLU B 1 82 ? 54.5 26.375 -33.812 1 18.23 82 GLU B O 1
ATOM 5164 N N . ASP B 1 83 ? 53.969 28.094 -32.656 1 18.11 83 ASP B N 1
ATOM 5165 C CA . ASP B 1 83 ? 55.375 28.391 -32.438 1 18.11 83 ASP B CA 1
ATOM 5166 C C . ASP B 1 83 ? 56.031 27.344 -31.531 1 18.11 83 ASP B C 1
ATOM 5168 O O . ASP B 1 83 ? 55.406 26.859 -30.594 1 18.11 83 ASP B O 1
ATOM 5172 N N . PRO B 1 84 ? 57.312 26.922 -31.844 1 17.3 84 PRO B N 1
ATOM 5173 C CA . PRO B 1 84 ? 58.156 25.75 -31.594 1 17.3 84 PRO B CA 1
ATOM 5174 C C . PRO B 1 84 ? 58.625 25.672 -30.141 1 17.3 84 PRO B C 1
ATOM 5176 O O . PRO B 1 84 ? 58.719 24.578 -29.578 1 17.3 84 PRO B O 1
ATOM 5179 N N . ALA B 1 85 ? 59.219 26.812 -29.594 1 16.83 85 ALA B N 1
ATOM 5180 C CA . ALA B 1 85 ? 60.594 26.734 -29.109 1 16.83 85 ALA B CA 1
ATOM 5181 C C . ALA B 1 85 ? 60.656 26.109 -27.719 1 16.83 85 ALA B C 1
ATOM 5183 O O . ALA B 1 85 ? 61.688 25.609 -27.297 1 16.83 85 ALA B O 1
ATOM 5184 N N . MET B 1 86 ? 59.781 26.469 -26.734 1 17.52 86 MET B N 1
ATOM 5185 C CA . MET B 1 86 ? 60.438 26.75 -25.453 1 17.52 86 MET B CA 1
ATOM 5186 C C . MET B 1 86 ? 60.938 25.469 -24.797 1 17.52 86 MET B C 1
ATOM 5188 O O . MET B 1 86 ? 60.125 24.547 -24.547 1 17.52 86 MET B O 1
ATOM 5192 N N . ALA B 1 87 ? 62.219 25.188 -24.797 1 17.14 87 ALA B N 1
ATOM 5193 C CA . ALA B 1 87 ? 63.188 24.109 -24.562 1 17.14 87 ALA B CA 1
ATOM 5194 C C . ALA B 1 87 ? 63 23.5 -23.172 1 17.14 87 ALA B C 1
ATOM 5196 O O . ALA B 1 87 ? 62.281 24.062 -22.328 1 17.14 87 ALA B O 1
ATOM 5197 N N . LEU B 1 88 ? 64.188 23.078 -22.406 1 18.88 88 LEU B N 1
ATOM 5198 C CA . LEU B 1 88 ? 64.812 21.891 -21.859 1 18.88 88 LEU B CA 1
ATOM 5199 C C . LEU B 1 88 ? 64.688 21.891 -20.328 1 18.88 88 LEU B C 1
ATOM 5201 O O . LEU B 1 88 ? 65.375 21.078 -19.672 1 18.88 88 LEU B O 1
ATOM 5205 N N . VAL B 1 89 ? 64 22.766 -19.609 1 19.84 89 VAL B N 1
ATOM 5206 C CA . VAL B 1 89 ? 64.562 22.984 -18.281 1 19.84 89 VAL B CA 1
ATOM 5207 C C . VAL B 1 89 ? 64.625 21.656 -17.516 1 19.84 89 VAL B C 1
ATOM 5209 O O . VAL B 1 89 ? 63.656 20.875 -17.562 1 19.84 89 VAL B O 1
ATOM 5212 N N . THR B 1 90 ? 65.812 21.25 -16.984 1 21.61 90 THR B N 1
ATOM 5213 C CA . THR B 1 90 ? 66.438 20.094 -16.391 1 21.61 90 THR B CA 1
ATOM 5214 C C . THR B 1 90 ? 65.812 19.75 -15.039 1 21.61 90 THR B C 1
ATOM 5216 O O . THR B 1 90 ? 65.812 20.578 -14.125 1 21.61 90 THR B O 1
ATOM 5219 N N . PRO B 1 91 ? 64.812 18.891 -14.945 1 21.69 91 PRO B N 1
ATOM 5220 C CA . PRO B 1 91 ? 64.062 18.781 -13.68 1 21.69 91 PRO B CA 1
ATOM 5221 C C . PRO B 1 91 ? 64.938 18.219 -12.555 1 21.69 91 PRO B C 1
ATOM 5223 O O . PRO B 1 91 ? 65.75 17.344 -12.797 1 21.69 91 PRO B O 1
ATOM 5226 N N . LEU B 1 92 ? 65.312 19.047 -11.609 1 23.78 92 LEU B N 1
ATOM 5227 C CA . LEU B 1 92 ? 66.125 18.75 -10.445 1 23.78 92 LEU B CA 1
ATOM 5228 C C . LEU B 1 92 ? 65.625 17.469 -9.758 1 23.78 92 LEU B C 1
ATOM 5230 O O . LEU B 1 92 ? 64.438 17.156 -9.789 1 23.78 92 LEU B O 1
ATOM 5234 N N . PRO B 1 93 ? 66.625 16.641 -9.227 1 23.41 93 PRO B N 1
ATOM 5235 C CA . PRO B 1 93 ? 66.562 15.258 -8.758 1 23.41 93 PRO B CA 1
ATOM 5236 C C . PRO B 1 93 ? 65.688 15.078 -7.531 1 23.41 93 PRO B C 1
ATOM 5238 O O . PRO B 1 93 ? 65.938 15.68 -6.488 1 23.41 93 PRO B O 1
ATOM 5241 N N . THR B 1 94 ? 64.312 15.289 -7.602 1 21.62 94 THR B N 1
ATOM 5242 C CA . THR B 1 94 ? 63.656 15.328 -6.316 1 21.62 94 THR B CA 1
ATOM 5243 C C . THR B 1 94 ? 63.781 14 -5.586 1 21.62 94 THR B C 1
ATOM 5245 O O . THR B 1 94 ? 63.562 12.938 -6.164 1 21.62 94 THR B O 1
ATOM 5248 N N . THR B 1 95 ? 64.625 13.93 -4.531 1 23.48 95 THR B N 1
ATOM 5249 C CA . THR B 1 95 ? 65 12.898 -3.564 1 23.48 95 THR B CA 1
ATOM 5250 C C . THR B 1 95 ? 63.719 12.25 -2.971 1 23.48 95 THR B C 1
ATOM 5252 O O . THR B 1 95 ? 62.906 12.922 -2.34 1 23.48 95 THR B O 1
ATOM 5255 N N . THR B 1 96 ? 63.188 11.109 -3.592 1 23.92 96 THR B N 1
ATOM 5256 C CA . THR B 1 96 ? 61.938 10.43 -3.27 1 23.92 96 THR B CA 1
ATOM 5257 C C . THR B 1 96 ? 62.062 9.719 -1.924 1 23.92 96 THR B C 1
ATOM 5259 O O . THR B 1 96 ? 62.719 8.68 -1.812 1 23.92 96 THR B O 1
ATOM 5262 N N . THR B 1 97 ? 62.406 10.422 -0.802 1 23.86 97 THR B N 1
ATOM 5263 C CA . THR B 1 97 ? 62.438 9.68 0.453 1 23.86 97 THR B CA 1
ATOM 5264 C C . THR B 1 97 ? 61.125 8.922 0.664 1 23.86 97 THR B C 1
ATOM 5266 O O . THR B 1 97 ? 60.031 9.531 0.672 1 23.86 97 THR B O 1
ATOM 5269 N N . THR B 1 98 ? 61.094 7.586 0.417 1 23.97 98 THR B N 1
ATOM 5270 C CA . THR B 1 98 ? 60 6.617 0.385 1 23.97 98 THR B CA 1
ATOM 5271 C C . THR B 1 98 ? 59.406 6.43 1.777 1 23.97 98 THR B C 1
ATOM 5273 O O . THR B 1 98 ? 59.938 5.691 2.6 1 23.97 98 THR B O 1
ATOM 5276 N N . THR B 1 99 ? 59.281 7.426 2.68 1 23.58 99 THR B N 1
ATOM 5277 C CA . THR B 1 99 ? 58.75 7.09 3.992 1 23.58 99 THR B CA 1
ATOM 5278 C C . THR B 1 99 ? 57.375 6.387 3.857 1 23.58 99 THR B C 1
ATOM 5280 O O . THR B 1 99 ? 56.469 6.918 3.24 1 23.58 99 THR B O 1
ATOM 5283 N N . THR B 1 100 ? 57.312 5.062 3.994 1 23.42 100 THR B N 1
ATOM 5284 C CA . THR B 1 100 ? 56.188 4.125 3.904 1 23.42 100 THR B CA 1
ATOM 5285 C C . THR B 1 100 ? 55.062 4.508 4.879 1 23.42 100 THR B C 1
ATOM 5287 O O . THR B 1 100 ? 55.062 4.074 6.031 1 23.42 100 THR B O 1
ATOM 5290 N N . ALA B 1 101 ? 54.844 5.754 5.32 1 23.81 101 ALA B N 1
ATOM 5291 C CA . ALA B 1 101 ? 53.719 6.023 6.238 1 23.81 101 ALA B CA 1
ATOM 5292 C C . ALA B 1 101 ? 52.438 5.355 5.766 1 23.81 101 ALA B C 1
ATOM 5294 O O . ALA B 1 101 ? 52.125 5.398 4.574 1 23.81 101 ALA B O 1
ATOM 5295 N N . ALA B 1 102 ? 51.938 4.383 6.547 1 25.67 102 ALA B N 1
ATOM 5296 C CA . ALA B 1 102 ? 50.688 3.619 6.43 1 25.67 102 ALA B CA 1
ATOM 5297 C C . ALA B 1 102 ? 49.562 4.5 5.934 1 25.67 102 ALA B C 1
ATOM 5299 O O . ALA B 1 102 ? 49.281 5.562 6.5 1 25.67 102 ALA B O 1
ATOM 5300 N N . ALA B 1 103 ? 49.219 4.547 4.742 1 22.97 103 ALA B N 1
ATOM 5301 C CA . ALA B 1 103 ? 48.188 5.32 4.094 1 22.97 103 ALA B CA 1
ATOM 5302 C C . ALA B 1 103 ? 46.875 5.293 4.922 1 22.97 103 ALA B C 1
ATOM 5304 O O . ALA B 1 103 ? 46.219 4.258 5.02 1 22.97 103 ALA B O 1
ATOM 5305 N N . ALA B 1 104 ? 46.906 5.816 6.125 1 25.48 104 ALA B N 1
ATOM 5306 C CA . ALA B 1 104 ? 45.594 6.094 6.73 1 25.48 104 ALA B CA 1
ATOM 5307 C C . ALA B 1 104 ? 44.562 6.457 5.668 1 25.48 104 ALA B C 1
ATOM 5309 O O . ALA B 1 104 ? 44.75 7.43 4.934 1 25.48 104 ALA B O 1
ATOM 5310 N N . ALA B 1 105 ? 44 5.449 5.074 1 26.97 105 ALA B N 1
ATOM 5311 C CA . ALA B 1 105 ? 42.938 5.652 4.09 1 26.97 105 ALA B CA 1
ATOM 5312 C C . ALA B 1 105 ? 42.125 6.91 4.398 1 26.97 105 ALA B C 1
ATOM 5314 O O . ALA B 1 105 ? 41.375 6.957 5.383 1 26.97 105 ALA B O 1
ATOM 5315 N N . ILE B 1 106 ? 42.688 8.008 4.348 1 22.53 106 ILE B N 1
ATOM 5316 C CA . ILE B 1 106 ? 41.906 9.234 4.418 1 22.53 106 ILE B CA 1
ATOM 5317 C C . ILE B 1 106 ? 40.531 9.023 3.756 1 22.53 106 ILE B C 1
ATOM 5319 O O . ILE B 1 106 ? 40.469 8.789 2.549 1 22.53 106 ILE B O 1
ATOM 5323 N N . LYS B 1 107 ? 39.656 8.367 4.527 1 31.17 107 LYS B N 1
ATOM 5324 C CA . LYS B 1 107 ? 38.25 8.5 4.086 1 31.17 107 LYS B CA 1
ATOM 5325 C C . LYS B 1 107 ? 38.031 9.805 3.336 1 31.17 107 LYS B C 1
ATOM 5327 O O . LYS B 1 107 ? 38.219 10.891 3.902 1 31.17 107 LYS B O 1
ATOM 5332 N N . GLN B 1 108 ? 38.594 9.898 2.094 1 29.41 108 GLN B N 1
ATOM 5333 C CA . GLN B 1 108 ? 38.312 11.078 1.282 1 29.41 108 GLN B CA 1
ATOM 5334 C C . GLN B 1 108 ? 37 11.734 1.684 1 29.41 108 GLN B C 1
ATOM 5336 O O . GLN B 1 108 ? 36 11.039 1.946 1 29.41 108 GLN B O 1
ATOM 5341 N N . PRO B 1 109 ? 37.031 12.844 2.277 1 31.56 109 PRO B N 1
ATOM 5342 C CA . PRO B 1 109 ? 35.75 13.539 2.463 1 31.56 109 PRO B CA 1
ATOM 5343 C C . PRO B 1 109 ? 34.781 13.297 1.312 1 31.56 109 PRO B C 1
ATOM 5345 O O . PRO B 1 109 ? 35.188 13.289 0.147 1 31.56 109 PRO B O 1
ATOM 5348 N N . HIS B 1 110 ? 33.875 12.305 1.429 1 35 110 HIS B N 1
ATOM 5349 C CA . HIS B 1 110 ? 32.812 12.125 0.441 1 35 110 HIS B CA 1
ATOM 5350 C C . HIS B 1 110 ? 32.469 13.438 -0.243 1 35 110 HIS B C 1
ATOM 5352 O O . HIS B 1 110 ? 31.984 14.375 0.406 1 35 110 HIS B O 1
ATOM 5358 N N . TYR B 1 111 ? 33.312 13.961 -1.034 1 33.44 111 TYR B N 1
ATOM 5359 C CA . TYR B 1 111 ? 32.938 15.102 -1.861 1 33.44 111 TYR B CA 1
ATOM 5360 C C . TYR B 1 111 ? 31.484 14.969 -2.334 1 33.44 111 TYR B C 1
ATOM 5362 O O . TYR B 1 111 ? 31.141 14.008 -3.033 1 33.44 111 TYR B O 1
ATOM 5370 N N . TYR B 1 112 ? 30.547 15.539 -1.629 1 39.81 112 TYR B N 1
ATOM 5371 C CA . TYR B 1 112 ? 29.094 15.578 -1.635 1 39.81 112 TYR B CA 1
ATOM 5372 C C . TYR B 1 112 ? 28.547 15.703 -3.057 1 39.81 112 TYR B C 1
ATOM 5374 O O . TYR B 1 112 ? 27.438 15.258 -3.346 1 39.81 112 TYR B O 1
ATOM 5382 N N . GLY B 1 113 ? 29.156 16.672 -3.941 1 43.12 113 GLY B N 1
ATOM 5383 C CA . GLY B 1 113 ? 28.547 17.062 -5.199 1 43.12 113 GLY B CA 1
ATOM 5384 C C . GLY B 1 113 ? 28.734 16.031 -6.297 1 43.12 113 GLY B C 1
ATOM 5385 O O . GLY B 1 113 ? 27.781 15.719 -7.023 1 43.12 113 GLY B O 1
ATOM 5386 N N . CYS B 1 114 ? 29.844 15.805 -6.727 1 43.47 114 CYS B N 1
ATOM 5387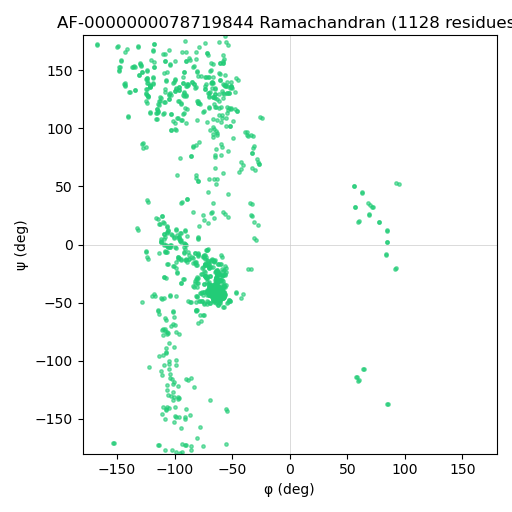 C CA . CYS B 1 114 ? 30.156 14.992 -7.898 1 43.47 114 CYS B CA 1
ATOM 5388 C C . CYS B 1 114 ? 30.141 13.508 -7.551 1 43.47 114 CYS B C 1
ATOM 5390 O O . CYS B 1 114 ? 31.172 12.953 -7.152 1 43.47 114 CYS B O 1
ATOM 5392 N N . PHE B 1 115 ? 29.016 13.172 -7.062 1 50.91 115 PHE B N 1
ATOM 5393 C CA . PHE B 1 115 ? 29.047 11.75 -6.727 1 50.91 115 PHE B CA 1
ATOM 5394 C C . PHE B 1 115 ? 29.281 10.906 -7.977 1 50.91 115 PHE B C 1
ATOM 5396 O O . PHE B 1 115 ? 28.812 11.266 -9.062 1 50.91 115 PHE B O 1
ATOM 5403 N N . ASP B 1 116 ? 30.234 10.164 -7.934 1 56.5 116 ASP B N 1
ATOM 5404 C CA . ASP B 1 116 ? 30.438 9.125 -8.93 1 56.5 116 ASP B CA 1
ATOM 5405 C C . ASP B 1 116 ? 29.203 8.242 -9.078 1 56.5 116 ASP B C 1
ATOM 5407 O O . ASP B 1 116 ? 28.547 7.918 -8.086 1 56.5 116 ASP B O 1
ATOM 5411 N N . ARG B 1 117 ? 28.656 8.242 -10.148 1 60.97 117 ARG B N 1
ATOM 5412 C CA . ARG B 1 117 ? 27.516 7.406 -10.516 1 60.97 117 ARG B CA 1
ATOM 5413 C C . ARG B 1 117 ? 27.594 6.047 -9.828 1 60.97 117 ARG B C 1
ATOM 5415 O O . ARG B 1 117 ? 26.562 5.445 -9.523 1 60.97 117 ARG B O 1
ATOM 5422 N N . CYS B 1 118 ? 28.797 5.805 -9.469 1 61.44 118 CYS B N 1
ATOM 5423 C CA . CYS B 1 118 ? 28.953 4.461 -8.914 1 61.44 118 CYS B CA 1
ATOM 5424 C C . CYS B 1 118 ? 28.609 4.434 -7.434 1 61.44 118 CYS B C 1
ATOM 5426 O O . CYS B 1 118 ? 28.312 3.375 -6.879 1 61.44 118 CYS B O 1
ATOM 5428 N N . SER B 1 119 ? 28.469 5.66 -6.898 1 74 119 SER B N 1
ATOM 5429 C CA . SER B 1 119 ? 28.266 5.664 -5.453 1 74 119 SER B CA 1
ATOM 5430 C C . SER B 1 119 ? 26.812 5.93 -5.094 1 74 119 SER B C 1
ATOM 5432 O O . SER B 1 119 ? 26.422 5.809 -3.932 1 74 119 SER B O 1
ATOM 5434 N N . THR B 1 120 ? 26.016 6.145 -6.109 1 83.38 120 THR B N 1
ATOM 5435 C CA . THR B 1 120 ? 24.609 6.473 -5.832 1 83.38 120 THR B CA 1
ATOM 5436 C C . THR B 1 120 ? 23.734 5.242 -5.992 1 83.38 120 THR B C 1
ATOM 5438 O O . THR B 1 120 ? 24.031 4.348 -6.785 1 83.38 120 THR B O 1
ATOM 5441 N N . LYS B 1 121 ? 22.781 5.152 -5.129 1 90.62 121 LYS B N 1
ATOM 5442 C CA . LYS B 1 121 ? 21.797 4.086 -5.211 1 90.62 121 LYS B CA 1
ATOM 5443 C C . LYS B 1 121 ? 20.531 4.559 -5.938 1 90.62 121 LYS B C 1
ATOM 5445 O O . LYS B 1 121 ? 20.047 5.66 -5.68 1 90.62 121 LYS B O 1
ATOM 5450 N N . GLN B 1 122 ? 20.125 3.754 -6.82 1 91.94 122 GLN B N 1
ATOM 5451 C CA . GLN B 1 122 ? 18.922 4.086 -7.582 1 91.94 122 GLN B CA 1
ATOM 5452 C C . GLN B 1 122 ? 17.703 3.357 -7.031 1 91.94 122 GLN B C 1
ATOM 5454 O O . GLN B 1 122 ? 17.781 2.174 -6.699 1 91.94 122 GLN B O 1
ATOM 5459 N N . VAL B 1 123 ? 16.656 4.105 -6.84 1 94.5 123 VAL B N 1
ATOM 5460 C CA . VAL B 1 123 ? 15.367 3.549 -6.418 1 94.5 123 VAL B CA 1
ATOM 5461 C C . VAL B 1 123 ? 14.281 3.959 -7.406 1 94.5 123 VAL B C 1
ATOM 5463 O O . VAL B 1 123 ? 14.188 5.125 -7.789 1 94.5 123 VAL B O 1
ATOM 5466 N N . PHE B 1 124 ? 13.516 3.014 -7.766 1 94.69 124 PHE B N 1
ATOM 5467 C CA . PHE B 1 124 ? 12.469 3.318 -8.742 1 94.69 124 PHE B CA 1
ATOM 5468 C C . PHE B 1 124 ? 11.141 3.574 -8.047 1 94.69 124 PHE B C 1
ATOM 5470 O O . PHE B 1 124 ? 10.469 2.637 -7.605 1 94.69 124 PHE B O 1
ATOM 5477 N N . ASP B 1 125 ? 10.742 4.828 -8.055 1 95.69 125 ASP B N 1
ATOM 5478 C CA . ASP B 1 125 ? 9.492 5.293 -7.457 1 95.69 125 ASP B CA 1
ATOM 5479 C C . ASP B 1 125 ? 8.367 5.309 -8.484 1 95.69 125 ASP B C 1
ATOM 5481 O O . ASP B 1 125 ? 8.57 5.688 -9.633 1 95.69 125 ASP B O 1
ATOM 5485 N N . ASN B 1 126 ? 7.188 4.898 -8.086 1 95.19 126 ASN B N 1
ATOM 5486 C CA . ASN B 1 126 ? 6.098 4.738 -9.039 1 95.19 126 ASN B CA 1
ATOM 5487 C C . ASN B 1 126 ? 5.449 6.074 -9.383 1 95.19 126 ASN B C 1
ATOM 5489 O O . ASN B 1 126 ? 4.609 6.152 -10.281 1 95.19 126 ASN B O 1
ATOM 5493 N N . LEU B 1 127 ? 5.766 7.117 -8.703 1 95.56 127 LEU B N 1
ATOM 5494 C CA . LEU B 1 127 ? 5.207 8.43 -9.016 1 95.56 127 LEU B CA 1
ATOM 5495 C C . LEU B 1 127 ? 6.234 9.297 -9.734 1 95.56 127 LEU B C 1
ATOM 5497 O O . LEU B 1 127 ? 5.922 9.93 -10.75 1 95.56 127 LEU B O 1
ATOM 5501 N N . HIS B 1 128 ? 7.516 9.281 -9.234 1 96.19 128 HIS B N 1
ATOM 5502 C CA . HIS B 1 128 ? 8.516 10.227 -9.719 1 96.19 128 HIS B CA 1
ATOM 5503 C C . HIS B 1 128 ? 9.562 9.531 -10.586 1 96.19 128 HIS B C 1
ATOM 5505 O O . HIS B 1 128 ? 10.438 10.188 -11.156 1 96.19 128 HIS B O 1
ATOM 5511 N N . GLY B 1 129 ? 9.508 8.227 -10.68 1 94.69 129 GLY B N 1
ATOM 5512 C CA . GLY B 1 129 ? 10.492 7.504 -11.477 1 94.69 129 GLY B CA 1
ATOM 5513 C C . GLY B 1 129 ? 11.773 7.207 -10.719 1 94.69 129 GLY B C 1
ATOM 5514 O O . GLY B 1 129 ? 11.734 6.801 -9.555 1 94.69 129 GLY B O 1
ATOM 5515 N N . ASN B 1 130 ? 12.883 7.391 -11.367 1 94.12 130 ASN B N 1
ATOM 5516 C CA . ASN B 1 130 ? 14.164 7.031 -10.766 1 94.12 130 ASN B CA 1
ATOM 5517 C C . ASN B 1 130 ? 14.641 8.102 -9.789 1 94.12 130 ASN B C 1
ATOM 5519 O O . ASN B 1 130 ? 14.789 9.266 -10.156 1 94.12 130 ASN B O 1
ATOM 5523 N N . ILE B 1 131 ? 14.875 7.684 -8.594 1 96.25 131 ILE B N 1
ATOM 5524 C CA . ILE B 1 131 ? 15.398 8.547 -7.539 1 96.25 131 ILE B CA 1
ATOM 5525 C C . ILE B 1 131 ? 16.812 8.109 -7.164 1 96.25 131 ILE B C 1
ATOM 5527 O O . ILE B 1 131 ? 17.031 6.941 -6.828 1 96.25 131 ILE B O 1
ATOM 5531 N N . SER B 1 132 ? 17.75 9.023 -7.266 1 94.5 132 SER B N 1
ATOM 5532 C CA . SER B 1 132 ? 19.141 8.742 -6.895 1 94.5 132 SER B CA 1
ATOM 5533 C C . SER B 1 132 ? 19.422 9.164 -5.457 1 94.5 132 SER B C 1
ATOM 5535 O O . SER B 1 132 ? 19.297 10.344 -5.113 1 94.5 132 SER B O 1
ATOM 5537 N N . LEU B 1 133 ? 19.812 8.219 -4.68 1 95.81 133 LEU B N 1
ATOM 5538 C CA . LEU B 1 133 ? 20.172 8.5 -3.295 1 95.81 133 LEU B CA 1
ATOM 5539 C C . LEU B 1 133 ? 21.688 8.68 -3.154 1 95.81 133 LEU B C 1
ATOM 5541 O O . LEU B 1 133 ? 22.453 7.812 -3.557 1 95.81 133 LEU B O 1
ATOM 5545 N N . ASP B 1 134 ? 22.125 9.805 -2.629 1 93.31 134 ASP B N 1
ATOM 5546 C CA . ASP B 1 134 ? 23.547 9.992 -2.352 1 93.31 134 ASP B CA 1
ATOM 5547 C C . ASP B 1 134 ? 23.984 9.133 -1.164 1 93.31 134 ASP B C 1
ATOM 5549 O O . ASP B 1 134 ? 23.141 8.641 -0.406 1 93.31 134 ASP B O 1
ATOM 5553 N N . PRO B 1 135 ? 25.219 8.93 -0.948 1 93.44 135 PRO B N 1
ATOM 5554 C CA . PRO B 1 135 ? 25.719 7.996 0.06 1 93.44 135 PRO B CA 1
ATOM 5555 C C . PRO B 1 135 ? 25.25 8.328 1.47 1 93.44 135 PRO B C 1
ATOM 5557 O O . PRO B 1 135 ? 24.875 7.434 2.234 1 93.44 135 PRO B O 1
ATOM 5560 N N . LEU B 1 136 ? 25.266 9.594 1.811 1 95.5 136 LEU B N 1
ATOM 5561 C CA . LEU B 1 136 ? 24.812 9.969 3.146 1 95.5 136 LEU B CA 1
ATOM 5562 C C . LEU B 1 136 ? 23.328 9.664 3.332 1 95.5 136 LEU B C 1
ATOM 5564 O O . LEU B 1 136 ? 22.922 9.133 4.367 1 95.5 136 LEU B O 1
ATOM 5568 N N . ALA B 1 137 ? 22.531 10.039 2.33 1 96.94 137 ALA B N 1
ATOM 5569 C CA . ALA B 1 137 ? 21.109 9.727 2.373 1 96.94 137 ALA B CA 1
ATOM 5570 C C . ALA B 1 137 ? 20.891 8.219 2.486 1 96.94 137 ALA B C 1
ATOM 5572 O O . ALA B 1 137 ? 20 7.773 3.225 1 96.94 137 ALA B O 1
ATOM 5573 N N . ARG B 1 138 ? 21.625 7.465 1.801 1 96.31 138 ARG B N 1
ATOM 5574 C CA . ARG B 1 138 ? 21.531 6.008 1.82 1 96.31 138 ARG B CA 1
ATOM 5575 C C . ARG B 1 138 ? 21.781 5.461 3.221 1 96.31 138 ARG B C 1
ATOM 5577 O O . ARG B 1 138 ? 21.125 4.504 3.646 1 96.31 138 ARG B O 1
ATOM 5584 N N . GLU B 1 139 ? 22.703 6 3.932 1 96.69 139 GLU B N 1
ATOM 5585 C CA . GLU B 1 139 ? 23.016 5.555 5.285 1 96.69 139 GLU B CA 1
ATOM 5586 C C . GLU B 1 139 ? 21.812 5.723 6.211 1 96.69 139 GLU B C 1
ATOM 5588 O O . GLU B 1 139 ? 21.578 4.883 7.082 1 96.69 139 GLU B O 1
ATOM 5593 N N . PHE B 1 140 ? 21.109 6.781 6.027 1 97.56 140 PHE B N 1
ATOM 5594 C CA . PHE B 1 140 ? 19.906 6.984 6.84 1 97.56 140 PHE B CA 1
ATOM 5595 C C . PHE B 1 140 ? 18.797 6.02 6.426 1 97.56 140 PHE B C 1
ATOM 5597 O O . PHE B 1 140 ? 18.094 5.477 7.273 1 97.56 140 PHE B O 1
ATOM 5604 N N . VAL B 1 141 ? 18.656 5.809 5.098 1 97.69 141 VAL B N 1
ATOM 5605 C CA . VAL B 1 141 ? 17.594 4.945 4.57 1 97.69 141 VAL B CA 1
ATOM 5606 C C . VAL B 1 141 ? 17.812 3.514 5.055 1 97.69 141 VAL B C 1
ATOM 5608 O O . VAL B 1 141 ? 16.844 2.787 5.312 1 97.69 141 VAL B O 1
ATOM 5611 N N . ASP B 1 142 ? 19.109 3.135 5.219 1 96.56 142 ASP B N 1
ATOM 5612 C CA . ASP B 1 142 ? 19.453 1.765 5.582 1 96.56 142 ASP B CA 1
ATOM 5613 C C . ASP B 1 142 ? 19.484 1.594 7.098 1 96.56 142 ASP B C 1
ATOM 5615 O O . ASP B 1 142 ? 20.438 1.02 7.641 1 96.56 142 ASP B O 1
ATOM 5619 N N . THR B 1 143 ? 18.594 2.188 7.844 1 96.5 143 THR B N 1
ATOM 5620 C CA . THR B 1 143 ? 18.406 2.021 9.281 1 96.5 143 THR B CA 1
ATOM 5621 C C . THR B 1 143 ? 17.016 1.46 9.578 1 96.5 143 THR B C 1
ATOM 5623 O O . THR B 1 143 ? 16.078 1.643 8.797 1 96.5 143 THR B O 1
ATOM 5626 N N . GLU B 1 144 ? 16.875 0.748 10.711 1 94.25 144 GLU B N 1
ATOM 5627 C CA . GLU B 1 144 ? 15.578 0.189 11.102 1 94.25 144 GLU B CA 1
ATOM 5628 C C . GLU B 1 144 ? 14.547 1.29 11.344 1 94.25 144 GLU B C 1
ATOM 5630 O O . GLU B 1 144 ? 13.367 1.112 11.055 1 94.25 144 GLU B O 1
ATOM 5635 N N . GLU B 1 145 ? 15.07 2.455 11.82 1 95.69 145 GLU B N 1
ATOM 5636 C CA . GLU B 1 145 ? 14.18 3.57 12.125 1 95.69 145 GLU B CA 1
ATOM 5637 C C . GLU B 1 145 ? 13.547 4.141 10.859 1 95.69 145 GLU B C 1
ATOM 5639 O O . GLU B 1 145 ? 12.352 4.414 10.82 1 95.69 145 GLU B O 1
ATOM 5644 N N . PHE B 1 146 ? 14.383 4.293 9.773 1 97.44 146 PHE B N 1
ATOM 5645 C CA . PHE B 1 146 ? 13.836 4.824 8.531 1 97.44 146 PHE B CA 1
ATOM 5646 C C . PHE B 1 146 ? 12.977 3.773 7.828 1 97.44 146 PHE B C 1
ATOM 5648 O O . PHE B 1 146 ? 11.914 4.09 7.297 1 97.44 146 PHE B O 1
ATOM 5655 N N . GLN B 1 147 ? 13.43 2.49 7.816 1 97.25 147 GLN B N 1
ATOM 5656 C CA . GLN B 1 147 ? 12.711 1.406 7.16 1 97.25 147 GLN B CA 1
ATOM 5657 C C . GLN B 1 147 ? 11.352 1.178 7.816 1 97.25 147 GLN B C 1
ATOM 5659 O O . GLN B 1 147 ? 10.422 0.687 7.172 1 97.25 147 GLN B O 1
ATOM 5664 N N . ARG B 1 148 ? 11.211 1.599 9.031 1 96.25 148 ARG B N 1
ATOM 5665 C CA . ARG B 1 148 ? 9.945 1.528 9.758 1 96.25 148 ARG B CA 1
ATOM 5666 C C . ARG B 1 148 ? 8.852 2.301 9.031 1 96.25 148 ARG B C 1
ATOM 5668 O O . ARG B 1 148 ? 7.668 1.981 9.164 1 96.25 148 ARG B O 1
ATOM 5675 N N . LEU B 1 149 ? 9.211 3.289 8.273 1 97.75 149 LEU B N 1
ATOM 5676 C CA . LEU B 1 149 ? 8.242 4.117 7.559 1 97.75 149 LEU B CA 1
ATOM 5677 C C . LEU B 1 149 ? 7.445 3.283 6.562 1 97.75 149 LEU B C 1
ATOM 5679 O O . LEU B 1 149 ? 6.359 3.686 6.141 1 97.75 149 LEU B O 1
ATOM 5683 N N . ARG B 1 150 ? 7.922 2.061 6.199 1 97.31 150 ARG B N 1
ATOM 5684 C CA . ARG B 1 150 ? 7.207 1.15 5.309 1 97.31 150 ARG B CA 1
ATOM 5685 C C . ARG B 1 150 ? 5.965 0.583 5.988 1 97.31 150 ARG B C 1
ATOM 5687 O O . ARG B 1 150 ? 5.051 0.1 5.32 1 97.31 150 ARG B O 1
ATOM 5694 N N . ASP B 1 151 ? 5.969 0.656 7.273 1 96.62 151 ASP B N 1
ATOM 5695 C CA . ASP B 1 151 ? 4.863 0.094 8.047 1 96.62 151 ASP B CA 1
ATOM 5696 C C . ASP B 1 151 ? 3.959 1.195 8.594 1 96.62 151 ASP B C 1
ATOM 5698 O O . ASP B 1 151 ? 3.17 0.96 9.508 1 96.62 151 ASP B O 1
ATOM 5702 N N . LEU B 1 152 ? 4.145 2.402 8.094 1 97.5 152 LEU B N 1
ATOM 5703 C CA . LEU B 1 152 ? 3.275 3.535 8.398 1 97.5 152 LEU B CA 1
ATOM 5704 C C . LEU B 1 152 ? 2.559 4.016 7.141 1 97.5 152 LEU B C 1
ATOM 5706 O O . LEU B 1 152 ? 3.174 4.629 6.262 1 97.5 152 LEU B O 1
ATOM 5710 N N . LYS B 1 153 ? 1.284 3.73 7.133 1 97.56 153 LYS B N 1
ATOM 5711 C CA . LYS B 1 153 ? 0.515 4.199 5.984 1 97.56 153 LYS B CA 1
ATOM 5712 C C . LYS B 1 153 ? 0.412 5.723 5.977 1 97.56 153 LYS B C 1
ATOM 5714 O O . LYS B 1 153 ? 0.199 6.34 7.023 1 97.56 153 LYS B O 1
ATOM 5719 N N . GLN B 1 154 ? 0.525 6.355 4.828 1 97.56 154 GLN B N 1
ATOM 5720 C CA . GLN B 1 154 ? 0.53 7.805 4.672 1 97.56 154 GLN B CA 1
ATOM 5721 C C . GLN B 1 154 ? -0.805 8.406 5.102 1 97.56 154 GLN B C 1
ATOM 5723 O O . GLN B 1 154 ? -0.847 9.516 5.645 1 97.56 154 GLN B O 1
ATOM 5728 N N . LEU B 1 155 ? -1.867 7.668 4.816 1 97.31 155 LEU B N 1
ATOM 5729 C CA . LEU B 1 155 ? -3.193 8.219 5.074 1 97.31 155 LEU B CA 1
ATOM 5730 C C . LEU B 1 155 ? -3.875 7.477 6.223 1 97.31 155 LEU B C 1
ATOM 5732 O O . LEU B 1 155 ? -5.102 7.395 6.27 1 97.31 155 LEU B O 1
ATOM 5736 N N . GLY B 1 156 ? -3.082 6.898 7.043 1 96.5 156 GLY B N 1
ATOM 5737 C CA . GLY B 1 156 ? -3.617 6.238 8.227 1 96.5 156 GLY B CA 1
ATOM 5738 C C . GLY B 1 156 ? -4.621 5.148 7.898 1 96.5 156 GLY B C 1
ATOM 5739 O O . GLY B 1 156 ? -4.305 4.203 7.172 1 96.5 156 GLY B O 1
ATOM 5740 N N . LEU B 1 157 ? -5.895 5.379 8.305 1 97.31 157 LEU B N 1
ATOM 5741 C CA . LEU B 1 157 ? -6.902 4.332 8.195 1 97.31 157 LEU B CA 1
ATOM 5742 C C . LEU B 1 157 ? -7.762 4.531 6.953 1 97.31 157 LEU B C 1
ATOM 5744 O O . LEU B 1 157 ? -8.758 3.83 6.762 1 97.31 157 LEU B O 1
ATOM 5748 N N . THR B 1 158 ? -7.375 5.359 6.074 1 97.56 158 THR B N 1
ATOM 5749 C CA . THR B 1 158 ? -8.141 5.68 4.875 1 97.56 158 THR B CA 1
ATOM 5750 C C . THR B 1 158 ? -8.273 4.453 3.973 1 97.56 158 THR B C 1
ATOM 5752 O O . THR B 1 158 ? -9.227 4.348 3.197 1 97.56 158 THR B O 1
ATOM 5755 N N . TYR B 1 159 ? -7.355 3.463 4.098 1 97.31 159 TYR B N 1
ATOM 5756 C CA . TYR B 1 159 ? -7.375 2.27 3.26 1 97.31 159 TYR B CA 1
ATOM 5757 C C . TYR B 1 159 ? -8.617 1.427 3.537 1 97.31 159 TYR B C 1
ATOM 5759 O O . TYR B 1 159 ? -8.984 0.57 2.73 1 97.31 159 TYR B O 1
ATOM 5767 N N . LEU B 1 160 ? -9.305 1.656 4.598 1 97.06 160 LEU B N 1
ATOM 5768 C CA . LEU B 1 160 ? -10.5 0.896 4.945 1 97.06 160 LEU B CA 1
ATOM 5769 C C . LEU B 1 160 ? -11.719 1.416 4.184 1 97.06 160 LEU B C 1
ATOM 5771 O O . LEU B 1 160 ? -12.75 0.753 4.133 1 97.06 160 LEU B O 1
ATOM 5775 N N . VAL B 1 161 ? -11.609 2.596 3.602 1 96.25 161 VAL B N 1
ATOM 5776 C CA . VAL B 1 161 ? -12.664 3.182 2.785 1 96.25 161 VAL B CA 1
ATOM 5777 C C . VAL B 1 161 ? -12.219 3.225 1.323 1 96.25 161 VAL B C 1
ATOM 5779 O O . VAL B 1 161 ? -13 2.908 0.422 1 96.25 161 VAL B O 1
ATOM 5782 N N . TYR B 1 162 ? -11.023 3.682 1.104 1 96.62 162 TYR B N 1
ATOM 5783 C CA . TYR B 1 162 ? -10.352 3.623 -0.187 1 96.62 162 TYR B CA 1
ATOM 5784 C C . TYR B 1 162 ? -9.305 2.51 -0.206 1 96.62 162 TYR B C 1
ATOM 5786 O O . TYR B 1 162 ? -8.148 2.727 0.166 1 96.62 162 TYR B O 1
ATOM 5794 N N . PRO B 1 163 ? -9.617 1.389 -0.746 1 96.81 163 PRO B N 1
ATOM 5795 C CA . PRO B 1 163 ? -8.727 0.227 -0.633 1 96.81 163 PRO B CA 1
ATOM 5796 C C . PRO B 1 163 ? -7.336 0.491 -1.194 1 96.81 163 PRO B C 1
ATOM 5798 O O . PRO B 1 163 ? -6.355 -0.105 -0.736 1 96.81 163 PRO B O 1
ATOM 5801 N N . GLY B 1 164 ? -7.188 1.393 -2.119 1 96.88 164 GLY B N 1
ATOM 5802 C CA . GLY B 1 164 ? -5.906 1.675 -2.744 1 96.88 164 GLY B CA 1
ATOM 5803 C C . GLY B 1 164 ? -5.039 2.613 -1.929 1 96.88 164 GLY B C 1
ATOM 5804 O O . GLY B 1 164 ? -3.861 2.809 -2.242 1 96.88 164 GLY B O 1
ATOM 5805 N N . ALA B 1 165 ? -5.539 3.203 -0.849 1 97.62 165 ALA B N 1
ATOM 5806 C CA . ALA B 1 165 ? -4.801 4.16 -0.026 1 97.62 165 ALA B CA 1
ATOM 5807 C C . ALA B 1 165 ? -3.852 3.441 0.929 1 97.62 165 ALA B C 1
ATOM 5809 O O . ALA B 1 165 ? -3.867 3.693 2.137 1 97.62 165 ALA B O 1
ATOM 5810 N N . VAL B 1 166 ? -2.975 2.578 0.364 1 97.88 166 VAL B N 1
ATOM 5811 C CA . VAL B 1 166 ? -2.119 1.729 1.187 1 97.88 166 VAL B CA 1
ATOM 5812 C C . VAL B 1 166 ? -0.673 2.213 1.101 1 97.88 166 VAL B C 1
ATOM 5814 O O . VAL B 1 166 ? 0.217 1.647 1.739 1 97.88 166 VAL B O 1
ATOM 5817 N N . HIS B 1 167 ? -0.428 3.305 0.311 1 97.88 167 HIS B N 1
ATOM 5818 C CA . HIS B 1 167 ? 0.929 3.828 0.203 1 97.88 167 HIS B CA 1
ATOM 5819 C C . HIS B 1 167 ? 1.453 4.281 1.562 1 97.88 167 HIS B C 1
ATOM 5821 O O . HIS B 1 167 ? 0.67 4.586 2.465 1 97.88 167 HIS B O 1
ATOM 5827 N N . THR B 1 168 ? 2.768 4.324 1.727 1 98.19 168 THR B N 1
ATOM 5828 C CA . THR B 1 168 ? 3.369 4.504 3.043 1 98.19 168 THR B CA 1
ATOM 5829 C C . THR B 1 168 ? 4.184 5.793 3.094 1 98.19 168 THR B C 1
ATOM 5831 O O . THR B 1 168 ? 4.391 6.441 2.066 1 98.19 168 THR B O 1
ATOM 5834 N N . ARG B 1 169 ? 4.625 6.109 4.273 1 98.12 169 ARG B N 1
ATOM 5835 C CA . ARG B 1 169 ? 5.445 7.301 4.473 1 98.12 169 ARG B CA 1
ATOM 5836 C C . ARG B 1 169 ? 6.855 7.094 3.93 1 98.12 169 ARG B C 1
ATOM 5838 O O . ARG B 1 169 ? 7.586 8.062 3.701 1 98.12 169 ARG B O 1
ATOM 5845 N N . PHE B 1 170 ? 7.266 5.867 3.713 1 98.44 170 PHE B N 1
ATOM 5846 C CA . PHE B 1 170 ? 8.555 5.598 3.09 1 98.44 170 PHE B CA 1
ATOM 5847 C C . PHE B 1 170 ? 8.602 6.16 1.673 1 98.44 170 PHE B C 1
ATOM 5849 O O . PHE B 1 170 ? 9.523 6.895 1.317 1 98.44 170 PHE B O 1
ATOM 5856 N N . GLU B 1 171 ? 7.574 5.809 0.829 1 98.31 171 GLU B N 1
ATOM 5857 C CA . GLU B 1 171 ? 7.469 6.332 -0.529 1 98.31 171 GLU B CA 1
ATOM 5858 C C . GLU B 1 171 ? 7.434 7.859 -0.532 1 98.31 171 GLU B C 1
ATOM 5860 O O . GLU B 1 171 ? 8.117 8.5 -1.335 1 98.31 171 GLU B O 1
ATOM 5865 N N . HIS B 1 172 ? 6.645 8.344 0.348 1 98.5 172 HIS B N 1
ATOM 5866 C CA . HIS B 1 172 ? 6.473 9.789 0.447 1 98.5 172 HIS B CA 1
ATOM 5867 C C . HIS B 1 172 ? 7.793 10.484 0.753 1 98.5 172 HIS B C 1
ATOM 5869 O O . HIS B 1 172 ? 8.141 11.477 0.11 1 98.5 172 HIS B O 1
ATOM 5875 N N . SER B 1 173 ? 8.508 9.953 1.713 1 98.56 173 SER B N 1
ATOM 5876 C CA . SER B 1 173 ? 9.781 10.539 2.117 1 98.56 173 SER B CA 1
ATOM 5877 C C . SER B 1 173 ? 10.789 10.531 0.972 1 98.56 173 SER B C 1
ATOM 5879 O O . SER B 1 173 ? 11.523 11.5 0.769 1 98.56 173 SER B O 1
ATOM 5881 N N . LEU B 1 174 ? 10.82 9.461 0.192 1 98.44 174 LEU B N 1
ATOM 5882 C CA . LEU B 1 174 ? 11.703 9.383 -0.971 1 98.44 174 LEU B CA 1
ATOM 5883 C C . LEU B 1 174 ? 11.32 10.43 -2.01 1 98.44 174 LEU B C 1
ATOM 5885 O O . LEU B 1 174 ? 12.195 11.07 -2.605 1 98.44 174 LEU B O 1
ATOM 5889 N N . GLY B 1 175 ? 10.039 10.547 -2.203 1 98.56 175 GLY B N 1
ATOM 5890 C CA . GLY B 1 175 ? 9.562 11.547 -3.148 1 98.56 175 GLY B CA 1
ATOM 5891 C C . GLY B 1 175 ? 9.93 12.961 -2.752 1 98.56 175 GLY B C 1
ATOM 5892 O O . GLY B 1 175 ? 10.367 13.758 -3.59 1 98.56 175 GLY B O 1
ATOM 5893 N N . VAL B 1 176 ? 9.781 13.25 -1.472 1 98.62 176 VAL B N 1
ATOM 5894 C CA . VAL B 1 176 ? 10.102 14.594 -0.988 1 98.62 176 VAL B CA 1
ATOM 5895 C C . VAL B 1 176 ? 11.602 14.844 -1.095 1 98.62 176 VAL B C 1
ATOM 5897 O O . VAL B 1 176 ? 12.031 15.945 -1.44 1 98.62 176 VAL B O 1
ATOM 5900 N N . TYR B 1 177 ? 12.43 13.844 -0.763 1 98.56 177 TYR B N 1
ATOM 5901 C CA . TYR B 1 177 ? 13.867 13.914 -0.955 1 98.56 177 TYR B CA 1
ATOM 5902 C C . TYR B 1 177 ? 14.211 14.312 -2.387 1 98.56 177 TYR B C 1
ATOM 5904 O O . TYR B 1 177 ? 15.031 15.203 -2.613 1 98.56 177 TYR B O 1
ATOM 5912 N N . TRP B 1 178 ? 13.578 13.641 -3.297 1 98.38 178 TRP B N 1
ATOM 5913 C CA . TRP B 1 178 ? 13.844 13.867 -4.715 1 98.38 178 TRP B CA 1
ATOM 5914 C C . TRP B 1 178 ? 13.391 15.258 -5.141 1 98.38 178 TRP B C 1
ATOM 5916 O O . TRP B 1 178 ? 14.133 15.984 -5.812 1 98.38 178 TRP B O 1
ATOM 5926 N N . LEU B 1 179 ? 12.227 15.656 -4.734 1 98.5 179 LEU B N 1
ATOM 5927 C CA . LEU B 1 179 ? 11.672 16.953 -5.102 1 98.5 179 LEU B CA 1
ATOM 5928 C C . LEU B 1 179 ? 12.477 18.078 -4.484 1 98.5 179 LEU B C 1
ATOM 5930 O O . LEU B 1 179 ? 12.648 19.141 -5.102 1 98.5 179 LEU B O 1
ATOM 5934 N N . ALA B 1 180 ? 12.914 17.875 -3.238 1 98.44 180 ALA B N 1
ATOM 5935 C CA . ALA B 1 180 ? 13.797 18.859 -2.619 1 98.44 180 ALA B CA 1
ATOM 5936 C C . ALA B 1 180 ? 15.07 19.047 -3.443 1 98.44 180 ALA B C 1
ATOM 5938 O O . ALA B 1 180 ? 15.516 20.172 -3.652 1 98.44 180 ALA B O 1
ATOM 5939 N N . GLY B 1 181 ? 15.594 17.922 -3.906 1 97.81 181 GLY B N 1
ATOM 5940 C CA . GLY B 1 181 ? 16.75 18 -4.789 1 97.81 181 GLY B CA 1
ATOM 5941 C C . GLY B 1 181 ? 16.469 18.734 -6.082 1 97.81 181 GLY B C 1
ATOM 5942 O O . GLY B 1 181 ? 17.266 19.562 -6.523 1 97.81 181 GLY B O 1
ATOM 5943 N N . GLU B 1 182 ? 15.336 18.5 -6.641 1 97.44 182 GLU B N 1
ATOM 5944 C CA . GLU B 1 182 ? 14.945 19.156 -7.883 1 97.44 182 GLU B CA 1
ATOM 5945 C C . GLU B 1 182 ? 14.781 20.656 -7.68 1 97.44 182 GLU B C 1
ATOM 5947 O O . GLU B 1 182 ? 15.195 21.453 -8.523 1 97.44 182 GLU B O 1
ATOM 5952 N N . ALA B 1 183 ? 14.188 21.031 -6.605 1 97.81 183 ALA B N 1
ATOM 5953 C CA . ALA B 1 183 ? 14.008 22.438 -6.289 1 97.81 183 ALA B CA 1
ATOM 5954 C C . ALA B 1 183 ? 15.352 23.141 -6.117 1 97.81 183 ALA B C 1
ATOM 5956 O O . ALA B 1 183 ? 15.578 24.219 -6.688 1 97.81 183 ALA B O 1
ATOM 5957 N N . MET B 1 184 ? 16.219 22.547 -5.387 1 97.62 184 MET B N 1
ATOM 5958 C CA . MET B 1 184 ? 17.531 23.125 -5.121 1 97.62 184 MET B CA 1
ATOM 5959 C C . MET B 1 184 ? 18.359 23.219 -6.402 1 97.62 184 MET B C 1
ATOM 5961 O O . MET B 1 184 ? 19.094 24.188 -6.613 1 97.62 184 MET B O 1
ATOM 5965 N N . ASN B 1 185 ? 18.266 22.172 -7.199 1 96.56 185 ASN B N 1
ATOM 5966 C CA . ASN B 1 185 ? 18.969 22.188 -8.477 1 96.56 185 ASN B CA 1
ATOM 5967 C C . ASN B 1 185 ? 18.484 23.344 -9.359 1 96.56 185 ASN B C 1
ATOM 5969 O O . ASN B 1 185 ? 19.297 24 -10.016 1 96.56 185 ASN B O 1
ATOM 5973 N N . ASN B 1 186 ? 17.219 23.5 -9.391 1 96.25 186 ASN B N 1
ATOM 5974 C CA . ASN B 1 186 ? 16.641 24.594 -10.156 1 96.25 186 ASN B CA 1
ATOM 5975 C C . ASN B 1 186 ? 17.125 25.953 -9.656 1 96.25 186 ASN B C 1
ATOM 5977 O O . ASN B 1 186 ? 17.531 26.812 -10.445 1 96.25 186 ASN B O 1
ATOM 5981 N N . LEU B 1 187 ? 17.094 26.203 -8.383 1 96.62 187 LEU B N 1
ATOM 5982 C CA . LEU B 1 187 ? 17.531 27.453 -7.793 1 96.62 187 LEU B CA 1
ATOM 5983 C C . LEU B 1 187 ? 19.031 27.656 -8.008 1 96.62 187 LEU B C 1
ATOM 5985 O O . LEU B 1 187 ? 19.484 28.781 -8.281 1 96.62 187 LEU B O 1
ATOM 5989 N N . ARG B 1 188 ? 19.766 26.609 -7.871 1 95.94 188 ARG B N 1
ATOM 5990 C CA . ARG B 1 188 ? 21.203 26.688 -8.078 1 95.94 188 ARG B CA 1
ATOM 5991 C C . ARG B 1 188 ? 21.531 27.047 -9.523 1 95.94 188 ARG B C 1
ATOM 5993 O O . ARG B 1 188 ? 22.438 27.844 -9.781 1 95.94 188 ARG B O 1
ATOM 6000 N N . LEU B 1 189 ? 20.859 26.453 -10.422 1 94.12 189 LEU B N 1
ATOM 6001 C CA . LEU B 1 189 ? 21.078 26.672 -11.852 1 94.12 189 LEU B CA 1
ATOM 6002 C C . LEU B 1 189 ? 20.891 28.141 -12.211 1 94.12 189 LEU B C 1
ATOM 6004 O O . LEU B 1 189 ? 21.672 28.703 -12.984 1 94.12 189 LEU B O 1
ATOM 6008 N N . TYR B 1 190 ? 19.984 28.797 -11.633 1 92.75 190 TYR B N 1
ATOM 6009 C CA . TYR B 1 190 ? 19.609 30.125 -12.102 1 92.75 190 TYR B CA 1
ATOM 6010 C C . TYR B 1 190 ? 20.062 31.203 -11.117 1 92.75 190 TYR B C 1
ATOM 6012 O O . TYR B 1 190 ? 20.297 32.344 -11.508 1 92.75 190 TYR B O 1
ATOM 6020 N N . GLN B 1 191 ? 20.172 30.844 -9.805 1 93.81 191 GLN B N 1
ATOM 6021 C CA . GLN B 1 191 ? 20.5 31.859 -8.805 1 93.81 191 GLN B CA 1
ATOM 6022 C C . GLN B 1 191 ? 21.609 31.375 -7.883 1 93.81 191 GLN B C 1
ATOM 6024 O O . GLN B 1 191 ? 21.828 31.953 -6.812 1 93.81 191 GLN B O 1
ATOM 6029 N N . GLY B 1 192 ? 22.266 30.375 -8.234 1 91.06 192 GLY B N 1
ATOM 6030 C CA . GLY B 1 192 ? 23.234 29.734 -7.359 1 91.06 192 GLY B CA 1
ATOM 6031 C C . GLY B 1 192 ? 24.281 30.703 -6.824 1 91.06 192 GLY B C 1
ATOM 6032 O O . GLY B 1 192 ? 24.547 30.734 -5.621 1 91.06 192 GLY B O 1
ATOM 6033 N N . GLU B 1 193 ? 24.875 31.453 -7.668 1 90.88 193 GLU B N 1
ATOM 6034 C CA . GLU B 1 193 ? 25.922 32.406 -7.293 1 90.88 193 GLU B CA 1
ATOM 6035 C C . GLU B 1 193 ? 25.359 33.531 -6.449 1 90.88 193 GLU B C 1
ATOM 6037 O O . GLU B 1 193 ? 25.938 33.906 -5.434 1 90.88 193 GLU B O 1
ATOM 6042 N N . GLU B 1 194 ? 24.281 34.031 -6.859 1 90.94 194 GLU B N 1
ATOM 6043 C CA . GLU B 1 194 ? 23.625 35.125 -6.172 1 90.94 194 GLU B CA 1
ATOM 6044 C C . GLU B 1 194 ? 23.234 34.75 -4.75 1 90.94 194 GLU B C 1
ATOM 6046 O O . GLU B 1 194 ? 23.406 35.531 -3.814 1 90.94 194 GLU B O 1
ATOM 6051 N N . LEU B 1 195 ? 22.797 33.5 -4.578 1 93.94 195 LEU B N 1
ATOM 6052 C CA . LEU B 1 195 ? 22.25 33.062 -3.305 1 93.94 195 LEU B CA 1
ATOM 6053 C C . LEU B 1 195 ? 23.328 32.344 -2.475 1 93.94 195 LEU B C 1
ATOM 6055 O O . LEU B 1 195 ? 23.141 32.125 -1.278 1 93.94 195 LEU B O 1
ATOM 6059 N N . GLY B 1 196 ? 24.406 32.062 -3.078 1 94.25 196 GLY B N 1
ATOM 6060 C CA . GLY B 1 196 ? 25.469 31.375 -2.375 1 94.25 196 GLY B CA 1
ATOM 6061 C C . GLY B 1 196 ? 25.109 29.938 -2.02 1 94.25 196 GLY B C 1
ATOM 6062 O O . GLY B 1 196 ? 25.422 29.469 -0.918 1 94.25 196 GLY B O 1
ATOM 6063 N N . ILE B 1 197 ? 24.391 29.297 -2.867 1 94.81 197 ILE B N 1
ATOM 6064 C CA . ILE B 1 197 ? 24.016 27.906 -2.631 1 94.81 197 ILE B CA 1
ATOM 6065 C C . ILE B 1 197 ? 25.234 27 -2.77 1 94.81 197 ILE B C 1
ATOM 6067 O O . ILE B 1 197 ? 25.844 26.938 -3.832 1 94.81 197 ILE B O 1
ATOM 6071 N N . ASP B 1 198 ? 25.594 26.344 -1.704 1 93.75 198 ASP B N 1
ATOM 6072 C CA . ASP B 1 198 ? 26.734 25.438 -1.745 1 93.75 198 ASP B CA 1
ATOM 6073 C C . ASP B 1 198 ? 26.297 23.984 -1.542 1 93.75 198 ASP B C 1
ATOM 6075 O O . ASP B 1 198 ? 25.094 23.688 -1.539 1 93.75 198 ASP B O 1
ATOM 6079 N N . ARG B 1 199 ? 27.234 23.156 -1.421 1 92.44 199 ARG B N 1
ATOM 6080 C CA . ARG B 1 199 ? 26.969 21.734 -1.352 1 92.44 199 ARG B CA 1
ATOM 6081 C C . ARG B 1 199 ? 26.281 21.359 -0.044 1 92.44 199 ARG B C 1
ATOM 6083 O O . ARG B 1 199 ? 25.453 20.438 -0.009 1 92.44 199 ARG B O 1
ATOM 6090 N N . VAL B 1 200 ? 26.641 22.031 0.971 1 94 200 VAL B N 1
ATOM 6091 C CA . VAL B 1 200 ? 26.047 21.766 2.279 1 94 200 VAL B CA 1
ATOM 6092 C C . VAL B 1 200 ? 24.562 22.125 2.254 1 94 200 VAL B C 1
ATOM 6094 O O . VAL B 1 200 ? 23.734 21.406 2.814 1 94 200 VAL B O 1
ATOM 6097 N N . ASP B 1 201 ? 24.25 23.219 1.559 1 95.75 201 ASP B N 1
ATOM 6098 C CA . ASP B 1 201 ? 22.859 23.609 1.417 1 95.75 201 ASP B CA 1
ATOM 6099 C C . ASP B 1 201 ? 22.047 22.531 0.697 1 95.75 201 ASP B C 1
ATOM 6101 O O . ASP B 1 201 ? 20.969 22.156 1.148 1 95.75 201 ASP B O 1
ATOM 6105 N N . MET B 1 202 ? 22.656 22.031 -0.363 1 96.12 202 MET B N 1
ATOM 6106 C CA . MET B 1 202 ? 22 21 -1.159 1 96.12 202 MET B CA 1
ATOM 6107 C C . MET B 1 202 ? 21.766 19.734 -0.329 1 96.12 202 MET B C 1
ATOM 6109 O O . MET B 1 202 ? 20.656 19.188 -0.325 1 96.12 202 MET B O 1
ATOM 6113 N N . GLN B 1 203 ? 22.703 19.328 0.374 1 95.75 203 GLN B N 1
ATOM 6114 C CA . GLN B 1 203 ? 22.641 18.094 1.134 1 95.75 203 GLN B CA 1
ATOM 6115 C C . GLN B 1 203 ? 21.672 18.203 2.301 1 95.75 203 GLN B C 1
ATOM 6117 O O . GLN B 1 203 ? 20.875 17.281 2.543 1 95.75 203 GLN B O 1
ATOM 6122 N N . THR B 1 204 ? 21.75 19.312 2.977 1 96.94 204 THR B N 1
ATOM 6123 C CA . THR B 1 204 ? 20.938 19.453 4.188 1 96.94 204 THR B CA 1
ATOM 6124 C C . THR B 1 204 ? 19.469 19.578 3.838 1 96.94 204 THR B C 1
ATOM 6126 O O . THR B 1 204 ? 18.609 19.016 4.523 1 96.94 204 THR B O 1
ATOM 6129 N N . VAL B 1 205 ? 19.094 20.312 2.736 1 97.69 205 VAL B N 1
ATOM 6130 C CA . VAL B 1 205 ? 17.703 20.453 2.326 1 97.69 205 VAL B CA 1
ATOM 6131 C C . VAL B 1 205 ? 17.156 19.109 1.875 1 97.69 205 VAL B C 1
ATOM 6133 O O . VAL B 1 205 ? 16.031 18.734 2.23 1 97.69 205 VAL B O 1
ATOM 6136 N N . LYS B 1 206 ? 17.953 18.375 1.143 1 98.25 206 LYS B N 1
ATOM 6137 C CA . LYS B 1 206 ? 17.547 17.047 0.683 1 98.25 206 LYS B CA 1
ATOM 6138 C C . LYS B 1 206 ? 17.328 16.094 1.858 1 98.25 206 LYS B C 1
ATOM 6140 O O . LYS B 1 206 ? 16.344 15.352 1.889 1 98.25 206 LYS B O 1
ATOM 6145 N N . LEU B 1 207 ? 18.234 16.141 2.809 1 98.06 207 LEU B N 1
ATOM 6146 C CA . LEU B 1 207 ? 18.109 15.289 3.98 1 98.06 207 LEU B CA 1
ATOM 6147 C C . LEU B 1 207 ? 16.891 15.672 4.816 1 98.06 207 LEU B C 1
ATOM 6149 O O . LEU B 1 207 ? 16.219 14.797 5.367 1 98.06 207 LEU B O 1
ATOM 6153 N N . ALA B 1 208 ? 16.672 16.953 4.926 1 97.5 208 ALA B N 1
ATOM 6154 C CA . ALA B 1 208 ? 15.469 17.406 5.641 1 97.5 208 ALA B CA 1
ATOM 6155 C C . ALA B 1 208 ? 14.203 16.859 4.984 1 97.5 208 ALA B C 1
ATOM 6157 O O . ALA B 1 208 ? 13.273 16.438 5.672 1 97.5 208 ALA B O 1
ATOM 6158 N N . GLY B 1 209 ? 14.18 16.906 3.672 1 98 209 GLY B N 1
ATOM 6159 C CA . GLY B 1 209 ? 13.055 16.328 2.955 1 98 209 GLY B CA 1
ATOM 6160 C C . GLY B 1 209 ? 12.898 14.836 3.182 1 98 209 GLY B C 1
ATOM 6161 O O . GLY B 1 209 ? 11.781 14.344 3.389 1 98 209 GLY B O 1
ATOM 6162 N N . LEU B 1 210 ? 13.977 14.094 3.234 1 98.44 210 LEU B N 1
ATOM 6163 C CA . LEU B 1 210 ? 13.992 12.648 3.418 1 98.44 210 LEU B CA 1
ATOM 6164 C C . LEU B 1 210 ? 13.492 12.273 4.809 1 98.44 210 LEU B C 1
ATOM 6166 O O . LEU B 1 210 ? 12.766 11.281 4.969 1 98.44 210 LEU B O 1
ATOM 6170 N N . LEU B 1 211 ? 13.844 13.102 5.828 1 98.19 211 LEU B N 1
ATOM 6171 C CA . LEU B 1 211 ? 13.742 12.641 7.211 1 98.19 211 LEU B CA 1
ATOM 6172 C C . LEU B 1 211 ? 12.648 13.391 7.953 1 98.19 211 LEU B C 1
ATOM 6174 O O . LEU B 1 211 ? 12.406 13.141 9.141 1 98.19 211 LEU B O 1
ATOM 6178 N N . HIS B 1 212 ? 11.922 14.281 7.297 1 96.44 212 HIS B N 1
ATOM 6179 C CA . HIS B 1 212 ? 10.977 15.172 7.965 1 96.44 212 HIS B CA 1
ATOM 6180 C C . HIS B 1 212 ? 9.852 14.383 8.625 1 96.44 212 HIS B C 1
ATOM 6182 O O . HIS B 1 212 ? 9.273 14.828 9.617 1 96.44 212 HIS B O 1
ATOM 6188 N N . ASP B 1 213 ? 9.578 13.156 8.125 1 95.62 213 ASP B N 1
ATOM 6189 C CA . ASP B 1 213 ? 8.422 12.383 8.578 1 95.62 213 ASP B CA 1
ATOM 6190 C C . ASP B 1 213 ? 8.859 11.188 9.422 1 95.62 213 ASP B C 1
ATOM 6192 O O . ASP B 1 213 ? 8.047 10.328 9.758 1 95.62 213 ASP B O 1
ATOM 6196 N N . ILE B 1 214 ? 10.102 11.047 9.812 1 96.88 214 ILE B N 1
ATOM 6197 C CA . ILE B 1 214 ? 10.625 9.844 10.445 1 96.88 214 ILE B CA 1
ATOM 6198 C C . ILE B 1 214 ? 10.039 9.703 11.852 1 96.88 214 ILE B C 1
ATOM 6200 O O . ILE B 1 214 ? 10.008 8.602 12.406 1 96.88 214 ILE B O 1
ATOM 6204 N N . GLY B 1 215 ? 9.477 10.758 12.414 1 96.06 215 GLY B N 1
ATOM 6205 C CA . GLY B 1 215 ? 8.992 10.758 13.789 1 96.06 215 GLY B CA 1
ATOM 6206 C C . GLY B 1 215 ? 7.504 10.477 13.898 1 96.06 215 GLY B C 1
ATOM 6207 O O . GLY B 1 215 ? 6.941 10.508 14.992 1 96.06 215 GLY B O 1
ATOM 6208 N N . HIS B 1 216 ? 6.832 10.141 12.82 1 96.38 216 HIS B N 1
ATOM 6209 C CA . HIS B 1 216 ? 5.41 9.82 12.883 1 96.38 216 HIS B CA 1
ATOM 6210 C C . HIS B 1 216 ? 5.176 8.516 13.633 1 96.38 216 HIS B C 1
ATOM 6212 O O . HIS B 1 216 ? 5.941 7.559 13.492 1 96.38 216 HIS B O 1
ATOM 6218 N N . GLY B 1 217 ? 4.137 8.508 14.453 1 95.5 217 GLY B N 1
ATOM 6219 C CA . GLY B 1 217 ? 3.713 7.293 15.125 1 95.5 217 GLY B CA 1
ATOM 6220 C C . GLY B 1 217 ? 2.688 6.496 14.336 1 95.5 217 GLY B C 1
ATOM 6221 O O . GLY B 1 217 ? 2.436 6.789 13.164 1 95.5 217 GLY B O 1
ATOM 6222 N N . PRO B 1 218 ? 2.143 5.434 14.984 1 96.38 218 PRO B N 1
ATOM 6223 C CA . PRO B 1 218 ? 1.141 4.613 14.297 1 96.38 218 PRO B CA 1
ATOM 6224 C C . PRO B 1 218 ? -0.028 5.438 13.758 1 96.38 218 PRO B C 1
ATOM 6226 O O . PRO B 1 218 ? -0.541 6.316 14.453 1 96.38 218 PRO B O 1
ATOM 6229 N N . PHE B 1 219 ? -0.338 5.234 12.531 1 95.12 219 PHE B N 1
ATOM 6230 C CA . PHE B 1 219 ? -1.452 5.863 11.836 1 95.12 219 PHE B CA 1
ATOM 6231 C C . PHE B 1 219 ? -1.306 7.383 11.836 1 95.12 219 PHE B C 1
ATOM 6233 O O . PHE B 1 219 ? -2.301 8.109 11.789 1 95.12 219 PHE B O 1
ATOM 6240 N N . SER B 1 220 ? -0.145 7.84 12.047 1 91 220 SER B N 1
ATOM 6241 C CA . SER B 1 220 ? 0.348 9.188 11.773 1 91 220 SER B CA 1
ATOM 6242 C C . SER B 1 220 ? -0.383 10.227 12.617 1 91 220 SER B C 1
ATOM 6244 O O . SER B 1 220 ? -0.247 10.25 13.844 1 91 220 SER B O 1
ATOM 6246 N N . HIS B 1 221 ? -1.278 11.031 11.969 1 89 221 HIS B N 1
ATOM 6247 C CA . HIS B 1 221 ? -1.865 12.195 12.633 1 89 221 HIS B CA 1
ATOM 6248 C C . HIS B 1 221 ? -2.863 11.766 13.703 1 89 221 HIS B C 1
ATOM 6250 O O . HIS B 1 221 ? -3.021 12.445 14.719 1 89 221 HIS B O 1
ATOM 6256 N N . LEU B 1 222 ? -3.439 10.656 13.477 1 92.56 222 LEU B N 1
ATOM 6257 C CA . LEU B 1 222 ? -4.355 10.117 14.477 1 92.56 222 LEU B CA 1
ATOM 6258 C C . LEU B 1 222 ? -3.646 9.891 15.805 1 92.56 222 LEU B C 1
ATOM 6260 O O . LEU B 1 222 ? -4.207 10.164 16.875 1 92.56 222 LEU B O 1
ATOM 6264 N N . PHE B 1 223 ? -2.469 9.391 15.805 1 94.25 223 PHE B N 1
ATOM 6265 C CA . PHE B 1 223 ? -1.657 9.117 16.984 1 94.25 223 PHE B CA 1
ATOM 6266 C C . PHE B 1 223 ? -1.362 10.406 17.75 1 94.25 223 PHE B C 1
ATOM 6268 O O . PHE B 1 223 ? -1.532 10.469 18.969 1 94.25 223 PHE B O 1
ATOM 6275 N N . GLU B 1 224 ? -0.989 11.453 16.984 1 92.38 224 GLU B N 1
ATOM 6276 C CA . GLU B 1 224 ? -0.521 12.734 17.531 1 92.38 224 GLU B CA 1
ATOM 6277 C C . GLU B 1 224 ? -1.685 13.578 18.031 1 92.38 224 GLU B C 1
ATOM 6279 O O . GLU B 1 224 ? -1.625 14.141 19.125 1 92.38 224 GLU B O 1
ATOM 6284 N N . HIS B 1 225 ? -2.779 13.617 17.297 1 90.69 225 HIS B N 1
ATOM 6285 C CA . HIS B 1 225 ? -3.795 14.641 17.562 1 90.69 225 HIS B CA 1
ATOM 6286 C C . HIS B 1 225 ? -5.016 14.039 18.25 1 90.69 225 HIS B C 1
ATOM 6288 O O . HIS B 1 225 ? -5.832 14.766 18.812 1 90.69 225 HIS B O 1
ATOM 6294 N N . GLU B 1 226 ? -5.172 12.742 18.203 1 92.38 226 GLU B N 1
ATOM 6295 C CA . GLU B 1 226 ? -6.379 12.141 18.766 1 92.38 226 GLU B CA 1
ATOM 6296 C C . GLU B 1 226 ? -6.043 11.211 19.922 1 92.38 226 GLU B C 1
ATOM 6298 O O . GLU B 1 226 ? -6.664 11.289 20.984 1 92.38 226 GLU B O 1
ATOM 6303 N N . PHE B 1 227 ? -5.062 10.414 19.844 1 96.44 227 PHE B N 1
ATOM 6304 C CA . PHE B 1 227 ? -4.742 9.414 20.859 1 96.44 227 PHE B CA 1
ATOM 6305 C C . PHE B 1 227 ? -3.965 10.047 22.016 1 96.44 227 PHE B C 1
ATOM 6307 O O . PHE B 1 227 ? -4.391 9.977 23.172 1 96.44 227 PHE B O 1
ATOM 6314 N N . LEU B 1 228 ? -2.811 10.672 21.703 1 95.12 228 LEU B N 1
ATOM 6315 C CA . LEU B 1 228 ? -1.89 11.133 22.734 1 95.12 228 LEU B CA 1
ATOM 6316 C C . LEU B 1 228 ? -2.564 12.156 23.641 1 95.12 228 LEU B C 1
ATOM 6318 O O . LEU B 1 228 ? -2.438 12.078 24.859 1 95.12 228 LEU B O 1
ATOM 6322 N N . PRO B 1 229 ? -3.346 13.102 23.094 1 92.69 229 PRO B N 1
ATOM 6323 C CA . PRO B 1 229 ? -4 14.062 23.984 1 92.69 229 PRO B CA 1
ATOM 6324 C C . PRO B 1 229 ? -4.98 13.398 24.938 1 92.69 229 PRO B C 1
ATOM 6326 O O . PRO B 1 229 ? -5.238 13.93 26.031 1 92.69 229 PRO B O 1
ATOM 6329 N N . ARG B 1 230 ? -5.5 12.273 24.609 1 92.75 230 ARG B N 1
ATOM 6330 C CA . ARG B 1 230 ? -6.473 11.578 25.453 1 92.75 230 ARG B CA 1
ATOM 6331 C C . ARG B 1 230 ? -5.777 10.82 26.578 1 92.75 230 ARG B C 1
ATOM 6333 O O . ARG B 1 230 ? -6.332 10.672 27.672 1 92.75 230 ARG B O 1
ATOM 6340 N N . VAL B 1 231 ? -4.629 10.344 26.297 1 95.19 231 VAL B N 1
ATOM 6341 C CA . VAL B 1 231 ? -3.959 9.508 27.297 1 95.19 231 VAL B CA 1
ATOM 6342 C C . VAL B 1 231 ? -2.949 10.344 28.078 1 95.19 231 VAL B C 1
ATOM 6344 O O . VAL B 1 231 ? -2.588 10 29.203 1 95.19 231 VAL B O 1
ATOM 6347 N N . VAL B 1 232 ? -2.459 11.43 27.5 1 94 232 VAL B N 1
ATOM 6348 C CA . VAL B 1 232 ? -1.568 12.391 28.141 1 94 232 VAL B CA 1
ATOM 6349 C C . VAL B 1 232 ? -2.135 13.805 27.984 1 94 232 VAL B C 1
ATOM 6351 O O . VAL B 1 232 ? -1.707 14.562 27.109 1 94 232 VAL B O 1
ATOM 6354 N N . PRO B 1 233 ? -2.977 14.18 28.906 1 89.88 233 PRO B N 1
ATOM 6355 C CA . PRO B 1 233 ? -3.584 15.508 28.781 1 89.88 233 PRO B CA 1
ATOM 6356 C C . PRO B 1 233 ? -2.549 16.625 28.734 1 89.88 233 PRO B C 1
ATOM 6358 O O . PRO B 1 233 ? -1.621 16.656 29.531 1 89.88 233 PRO B O 1
ATOM 6361 N N . GLY B 1 234 ? -2.658 17.469 27.797 1 87.31 234 GLY B N 1
ATOM 6362 C CA . GLY B 1 234 ? -1.747 18.578 27.641 1 87.31 234 GLY B CA 1
ATOM 6363 C C . GLY B 1 234 ? -0.484 18.219 26.891 1 87.31 234 GLY B C 1
ATOM 6364 O O . GLY B 1 234 ? 0.49 18.984 26.891 1 87.31 234 GLY B O 1
ATOM 6365 N N . SER B 1 235 ? -0.557 17.094 26.328 1 88.44 235 SER B N 1
ATOM 6366 C CA . SER B 1 235 ? 0.614 16.641 25.578 1 88.44 235 SER B CA 1
ATOM 6367 C C . SER B 1 235 ? 1.023 17.656 24.516 1 88.44 235 SER B C 1
ATOM 6369 O O . SER B 1 235 ? 0.172 18.203 23.812 1 88.44 235 SER B O 1
ATOM 6371 N N . THR B 1 236 ? 2.365 17.922 24.406 1 87.56 236 THR B N 1
ATOM 6372 C CA . THR B 1 236 ? 2.93 18.812 23.375 1 87.56 236 THR B CA 1
ATOM 6373 C C . THR B 1 236 ? 3.717 18 22.344 1 87.56 236 THR B C 1
ATOM 6375 O O . THR B 1 236 ? 4.555 18.562 21.641 1 87.56 236 THR B O 1
ATOM 6378 N N . TRP B 1 237 ? 3.424 16.812 22.359 1 89.94 237 TRP B N 1
ATOM 6379 C CA . TRP B 1 237 ? 4.125 15.891 21.469 1 89.94 237 TRP B CA 1
ATOM 6380 C C . TRP B 1 237 ? 3.834 16.219 20.016 1 89.94 237 TRP B C 1
ATOM 6382 O O . TRP B 1 237 ? 2.684 16.469 19.641 1 89.94 237 TRP B O 1
ATOM 6392 N N . THR B 1 238 ? 4.828 16.344 19.188 1 91.19 238 THR B N 1
ATOM 6393 C CA . THR B 1 238 ? 4.688 16.5 17.75 1 91.19 238 THR B CA 1
ATOM 6394 C C . THR B 1 238 ? 5.613 15.531 17 1 91.19 238 THR B C 1
ATOM 6396 O O . THR B 1 238 ? 6.695 15.203 17.5 1 91.19 238 THR B O 1
ATOM 6399 N N . HIS B 1 239 ? 5.223 15.023 15.859 1 92.38 239 HIS B N 1
ATOM 6400 C CA . HIS B 1 239 ? 6.074 14.125 15.094 1 92.38 239 HIS B CA 1
ATOM 6401 C C . HIS B 1 239 ? 7.344 14.82 14.633 1 92.38 239 HIS B C 1
ATOM 6403 O O . HIS B 1 239 ? 8.383 14.18 14.453 1 92.38 239 HIS B O 1
ATOM 6409 N N . GLU B 1 240 ? 7.316 16.172 14.445 1 90.31 240 GLU B N 1
ATOM 6410 C CA . GLU B 1 240 ? 8.508 16.922 14.055 1 90.31 240 GLU B CA 1
ATOM 6411 C C . GLU B 1 240 ? 9.57 16.875 15.148 1 90.31 240 GLU B C 1
ATOM 6413 O O . GLU B 1 240 ? 10.742 16.609 14.867 1 90.31 240 GLU B O 1
ATOM 6418 N N . ASN B 1 241 ? 9.117 17.125 16.375 1 90.88 241 ASN B N 1
ATOM 6419 C CA . ASN B 1 241 ? 10.055 17.031 17.5 1 90.88 241 ASN B CA 1
ATOM 6420 C C . ASN B 1 241 ? 10.609 15.625 17.656 1 90.88 241 ASN B C 1
ATOM 6422 O O . ASN B 1 241 ? 11.797 15.453 17.953 1 90.88 241 ASN B O 1
ATOM 6426 N N . MET B 1 242 ? 9.758 14.672 17.531 1 93.06 242 MET B N 1
ATOM 6427 C CA . MET B 1 242 ? 10.219 13.289 17.625 1 93.06 242 MET B CA 1
ATOM 6428 C C . MET B 1 242 ? 11.188 12.961 16.484 1 93.06 242 MET B C 1
ATOM 6430 O O . MET B 1 242 ? 12.133 12.203 16.688 1 93.06 242 MET B O 1
ATOM 6434 N N . SER B 1 243 ? 10.93 13.516 15.273 1 93.88 243 SER B N 1
ATOM 6435 C CA . SER B 1 243 ? 11.859 13.32 14.164 1 93.88 243 SER B CA 1
ATOM 6436 C C . SER B 1 243 ? 13.258 13.812 14.531 1 93.88 243 SER B C 1
ATOM 6438 O O . SER B 1 243 ? 14.25 13.125 14.273 1 93.88 243 SER B O 1
ATOM 6440 N N . ALA B 1 244 ? 13.367 14.977 15.164 1 92.31 244 ALA B N 1
ATOM 6441 C CA . ALA B 1 244 ? 14.656 15.539 15.57 1 92.31 244 ALA B CA 1
ATOM 6442 C C . ALA B 1 244 ? 15.344 14.648 16.594 1 92.31 244 ALA B C 1
ATOM 6444 O O . ALA B 1 244 ? 16.547 14.375 16.5 1 92.31 244 ALA B O 1
ATOM 6445 N N . LEU B 1 245 ? 14.594 14.18 17.547 1 92.25 245 LEU B N 1
ATOM 6446 C CA . LEU B 1 245 ? 15.141 13.312 18.594 1 92.25 245 LEU B CA 1
ATOM 6447 C C . LEU B 1 245 ? 15.633 11.992 18 1 92.25 245 LEU B C 1
ATOM 6449 O O . LEU B 1 245 ? 16.688 11.5 18.375 1 92.25 245 LEU B O 1
ATOM 6453 N N . LEU B 1 246 ? 14.883 11.469 17.125 1 94.81 246 LEU B N 1
ATOM 6454 C CA . LEU B 1 246 ? 15.227 10.203 16.484 1 94.81 246 LEU B CA 1
ATOM 6455 C C . LEU B 1 246 ? 16.5 10.352 15.656 1 94.81 246 LEU B C 1
ATOM 6457 O O . LEU B 1 246 ? 17.312 9.422 15.594 1 94.81 246 LEU B O 1
ATOM 6461 N N . LEU B 1 247 ? 16.594 11.492 14.977 1 95.19 247 LEU B N 1
ATOM 6462 C CA . LEU B 1 247 ? 17.766 11.711 14.141 1 95.19 247 LEU B CA 1
ATOM 6463 C C . LEU B 1 247 ? 19.047 11.648 14.961 1 95.19 247 LEU B C 1
ATOM 6465 O O . LEU B 1 247 ? 20.031 11.023 14.547 1 95.19 247 LEU B O 1
ATOM 6469 N N . ASP B 1 248 ? 19.031 12.281 16.062 1 92.94 248 ASP B N 1
ATOM 6470 C CA . ASP B 1 248 ? 20.172 12.242 16.953 1 92.94 248 ASP B CA 1
ATOM 6471 C C . ASP B 1 248 ? 20.5 10.805 17.375 1 92.94 248 ASP B C 1
ATOM 6473 O O . ASP B 1 248 ? 21.656 10.398 17.359 1 92.94 248 ASP B O 1
ATOM 6477 N N . SER B 1 249 ? 19.5 10.109 17.703 1 93.81 249 SER B N 1
ATOM 6478 C CA . SER B 1 249 ? 19.656 8.727 18.156 1 93.81 249 SER B CA 1
ATOM 6479 C C . SER B 1 249 ? 20.188 7.844 17.016 1 93.81 249 SER B C 1
ATOM 6481 O O . SER B 1 249 ? 21.016 6.957 17.25 1 93.81 249 SER B O 1
ATOM 6483 N N . ILE B 1 250 ? 19.719 8.062 15.844 1 95.62 250 ILE B N 1
ATOM 64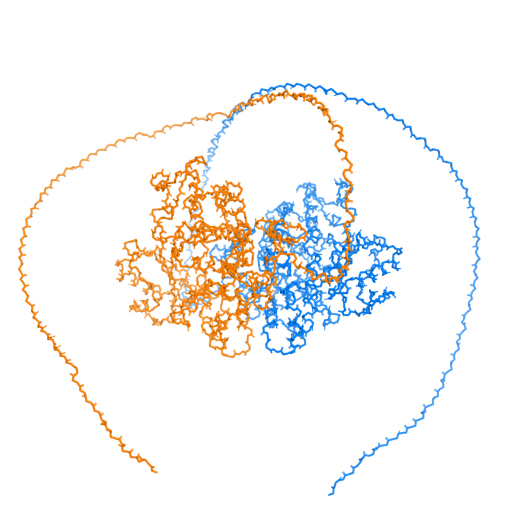84 C CA . ILE B 1 250 ? 20.094 7.273 14.68 1 95.62 250 ILE B CA 1
ATOM 6485 C C . ILE B 1 250 ? 21.578 7.484 14.375 1 95.62 250 ILE B C 1
ATOM 6487 O O . ILE B 1 250 ? 22.312 6.523 14.133 1 95.62 250 ILE B O 1
ATOM 6491 N N . VAL B 1 251 ? 22 8.758 14.359 1 96.31 251 VAL B N 1
ATOM 6492 C CA . VAL B 1 251 ? 23.375 9.102 14.031 1 96.31 251 VAL B CA 1
ATOM 6493 C C . VAL B 1 251 ? 24.328 8.461 15.039 1 96.31 251 VAL B C 1
ATOM 6495 O O . VAL B 1 251 ? 25.375 7.918 14.664 1 96.31 251 VAL B O 1
ATOM 6498 N N . ASP B 1 252 ? 23.938 8.477 16.266 1 94.44 252 ASP B N 1
ATOM 6499 C CA . ASP B 1 252 ? 24.75 7.895 17.312 1 94.44 252 ASP B CA 1
ATOM 6500 C C . ASP B 1 252 ? 24.797 6.371 17.203 1 94.44 252 ASP B C 1
ATOM 6502 O O . ASP B 1 252 ? 25.859 5.77 17.219 1 94.44 252 ASP B O 1
ATOM 6506 N N . LYS B 1 253 ? 23.625 5.758 17.094 1 93.5 253 LYS B N 1
ATOM 6507 C CA . LYS B 1 253 ? 23.484 4.305 17.078 1 93.5 253 LYS B CA 1
ATOM 6508 C C . LYS B 1 253 ? 24.188 3.693 15.859 1 93.5 253 LYS B C 1
ATOM 6510 O O . LYS B 1 253 ? 24.828 2.643 15.977 1 93.5 253 LYS B O 1
ATOM 6515 N N . HIS B 1 254 ? 24.078 4.324 14.758 1 95.12 254 HIS B N 1
ATOM 6516 C CA . HIS B 1 254 ? 24.594 3.742 13.523 1 95.12 254 HIS B CA 1
ATOM 6517 C C . HIS B 1 254 ? 25.906 4.402 13.109 1 95.12 254 HIS B C 1
ATOM 6519 O O . HIS B 1 254 ? 26.469 4.082 12.055 1 95.12 254 HIS B O 1
ATOM 6525 N N . GLN B 1 255 ? 26.406 5.363 13.836 1 95.12 255 GLN B N 1
ATOM 6526 C CA . GLN B 1 255 ? 27.672 6.051 13.602 1 95.12 255 GLN B CA 1
ATOM 6527 C C . GLN B 1 255 ? 27.719 6.648 12.203 1 95.12 255 GLN B C 1
ATOM 6529 O O . GLN B 1 255 ? 28.672 6.426 11.453 1 95.12 255 GLN B O 1
ATOM 6534 N N . ILE B 1 256 ? 26.688 7.363 11.891 1 96.31 256 ILE B N 1
ATOM 6535 C CA . ILE B 1 256 ? 26.609 8.008 10.586 1 96.31 256 ILE B CA 1
ATOM 6536 C C . ILE B 1 256 ? 27.562 9.211 10.547 1 96.31 256 ILE B C 1
ATOM 6538 O O . ILE B 1 256 ? 27.594 10.016 11.477 1 96.31 256 ILE B O 1
ATOM 6542 N N . ASP B 1 257 ? 28.312 9.297 9.461 1 93.62 257 ASP B N 1
ATOM 6543 C CA . ASP B 1 257 ? 29.328 10.336 9.328 1 93.62 257 ASP B CA 1
ATOM 6544 C C . ASP B 1 257 ? 28.719 11.641 8.82 1 93.62 257 ASP B C 1
ATOM 6546 O O . ASP B 1 257 ? 28.828 11.961 7.633 1 93.62 257 ASP B O 1
ATOM 6550 N N . ILE B 1 258 ? 28.188 12.43 9.672 1 95.12 258 ILE B N 1
ATOM 6551 C CA . ILE B 1 258 ? 27.625 13.734 9.375 1 95.12 258 ILE B CA 1
ATOM 6552 C C . ILE B 1 258 ? 28.109 14.758 10.406 1 95.12 258 ILE B C 1
ATOM 6554 O O . ILE B 1 258 ? 28.188 14.453 11.602 1 95.12 258 ILE B O 1
ATOM 6558 N N . GLU B 1 259 ? 28.547 15.906 9.891 1 95.06 259 GLU B N 1
ATOM 6559 C CA . GLU B 1 259 ? 28.984 16.969 10.797 1 95.06 259 GLU B CA 1
ATOM 6560 C C . GLU B 1 259 ? 27.844 17.406 11.711 1 95.06 259 GLU B C 1
ATOM 6562 O O . GLU B 1 259 ? 26.703 17.516 11.273 1 95.06 259 GLU B O 1
ATOM 6567 N N . ALA B 1 260 ? 28.188 17.672 12.891 1 94.38 260 ALA B N 1
ATOM 6568 C CA . ALA B 1 260 ? 27.188 18.031 13.898 1 94.38 260 ALA B CA 1
ATOM 6569 C C . ALA B 1 260 ? 26.422 19.281 13.469 1 94.38 260 ALA B C 1
ATOM 6571 O O . ALA B 1 260 ? 25.203 19.359 13.688 1 94.38 260 ALA B O 1
ATOM 6572 N N . ASP B 1 261 ? 27.141 20.188 12.906 1 94.44 261 ASP B N 1
ATOM 6573 C CA . ASP B 1 261 ? 26.484 21.422 12.477 1 94.44 261 ASP B CA 1
ATOM 6574 C C . ASP B 1 261 ? 25.5 21.156 11.352 1 94.44 261 ASP B C 1
ATOM 6576 O O . ASP B 1 261 ? 24.438 21.797 11.289 1 94.44 261 ASP B O 1
ATOM 6580 N N . HIS B 1 262 ? 25.859 20.25 10.477 1 95.12 262 HIS B N 1
ATOM 6581 C CA . HIS B 1 262 ? 24.953 19.906 9.383 1 95.12 262 HIS B CA 1
ATOM 6582 C C . HIS B 1 262 ? 23.703 19.219 9.906 1 95.12 262 HIS B C 1
ATOM 6584 O O . HIS B 1 262 ? 22.594 19.516 9.461 1 95.12 262 HIS B O 1
ATOM 6590 N N . LEU B 1 263 ? 23.922 18.328 10.836 1 96.06 263 LEU B N 1
ATOM 6591 C CA . LEU B 1 263 ? 22.797 17.625 11.453 1 96.06 263 LEU B CA 1
ATOM 6592 C C . LEU B 1 263 ? 21.859 18.609 12.133 1 96.06 263 LEU B C 1
ATOM 6594 O O . LEU B 1 263 ? 20.641 18.469 12.039 1 96.06 263 LEU B O 1
ATOM 6598 N N . LYS B 1 264 ? 22.422 19.578 12.789 1 95 264 LYS B N 1
ATOM 6599 C CA . LYS B 1 264 ? 21.625 20.594 13.477 1 95 264 LYS B CA 1
ATOM 6600 C C . LYS B 1 264 ? 20.766 21.375 12.484 1 95 264 LYS B C 1
ATOM 6602 O O . LYS B 1 264 ? 19.609 21.656 12.758 1 95 264 LYS B O 1
ATOM 6607 N N . ILE B 1 265 ? 21.328 21.703 11.375 1 94.06 265 ILE B N 1
ATOM 6608 C CA . ILE B 1 265 ? 20.609 22.438 10.344 1 94.06 265 ILE B CA 1
ATOM 6609 C C . ILE B 1 265 ? 19.422 21.594 9.852 1 94.06 265 ILE B C 1
ATOM 6611 O O . ILE B 1 265 ? 18.312 22.109 9.695 1 94.06 265 ILE B O 1
ATOM 6615 N N . VAL B 1 266 ? 19.656 20.297 9.617 1 96.06 266 VAL B N 1
ATOM 6616 C CA . VAL B 1 266 ? 18.609 19.391 9.156 1 96.06 266 VAL B CA 1
ATOM 6617 C C . VAL B 1 266 ? 17.484 19.359 10.188 1 96.06 266 VAL B C 1
ATOM 6619 O O . VAL B 1 266 ? 16.297 19.484 9.828 1 96.06 266 VAL B O 1
ATOM 6622 N N . MET B 1 267 ? 17.844 19.234 11.422 1 95.06 267 MET B N 1
ATOM 6623 C CA . MET B 1 267 ? 16.859 19.156 12.508 1 95.06 267 MET B CA 1
ATOM 6624 C C . MET B 1 267 ? 16.062 20.453 12.594 1 95.06 267 MET B C 1
ATOM 6626 O O . MET B 1 267 ? 14.844 20.422 12.805 1 95.06 267 MET B O 1
ATOM 6630 N N . GLU B 1 268 ? 16.703 21.516 12.406 1 92.88 268 GLU B N 1
ATOM 6631 C CA . GLU B 1 268 ? 16.031 22.812 12.453 1 92.88 268 GLU B CA 1
ATOM 6632 C C . GLU B 1 268 ? 15.031 22.953 11.312 1 92.88 268 GLU B C 1
ATOM 6634 O O . GLU B 1 268 ? 13.938 23.484 11.508 1 92.88 268 GLU B O 1
ATOM 6639 N N . MET B 1 269 ? 15.406 22.516 10.164 1 92.88 269 MET B N 1
ATOM 6640 C CA . MET B 1 269 ? 14.508 22.578 9.016 1 92.88 269 MET B CA 1
ATOM 6641 C C . MET B 1 269 ? 13.258 21.734 9.25 1 92.88 269 MET B C 1
ATOM 6643 O O . MET B 1 269 ? 12.164 22.109 8.836 1 92.88 269 MET B O 1
ATOM 6647 N N . ILE B 1 270 ? 13.414 20.594 9.93 1 92.88 270 ILE B N 1
ATOM 6648 C CA . ILE B 1 270 ? 12.305 19.688 10.188 1 92.88 270 ILE B CA 1
ATOM 6649 C C . ILE B 1 270 ? 11.359 20.297 11.219 1 92.88 270 ILE B C 1
ATOM 6651 O O . ILE B 1 270 ? 10.141 20.281 11.047 1 92.88 270 ILE B O 1
ATOM 6655 N N . VAL B 1 271 ? 11.883 20.938 12.195 1 89.06 271 VAL B N 1
ATOM 6656 C CA . VAL B 1 271 ? 11.094 21.469 13.305 1 89.06 271 VAL B CA 1
ATOM 6657 C C . VAL B 1 271 ? 10.453 22.797 12.906 1 89.06 271 VAL B C 1
ATOM 6659 O O . VAL B 1 271 ? 9.391 23.156 13.398 1 89.06 271 VAL B O 1
ATOM 6662 N N . ALA B 1 272 ? 11.117 23.531 12 1 79.06 272 ALA B N 1
ATOM 6663 C CA . ALA B 1 272 ? 10.617 24.828 11.57 1 79.06 272 ALA B CA 1
ATOM 6664 C C . ALA B 1 272 ? 9.219 24.703 10.969 1 79.06 272 ALA B C 1
ATOM 6666 O O . ALA B 1 272 ? 8.438 25.656 10.992 1 79.06 272 ALA B O 1
ATOM 6667 N N . SER B 1 273 ? 8.898 23.578 10.562 1 65.19 273 SER B N 1
ATOM 6668 C CA . SER B 1 273 ? 7.598 23.344 9.938 1 65.19 273 SER B CA 1
ATOM 6669 C C . SER B 1 273 ? 6.477 23.391 10.977 1 65.19 273 SER B C 1
ATOM 6671 O O . SER B 1 273 ? 5.32 23.641 10.633 1 65.19 273 SER B O 1
ATOM 6673 N N . SER B 1 274 ? 6.73 22.984 12.195 1 60.25 274 SER B N 1
ATOM 6674 C CA . SER B 1 274 ? 5.723 22.938 13.25 1 60.25 274 SER B CA 1
ATOM 6675 C C . SER B 1 274 ? 5.391 24.328 13.766 1 60.25 274 SER B C 1
ATOM 6677 O O . SER B 1 274 ? 4.242 24.609 14.117 1 60.25 274 SER B O 1
ATOM 6679 N N . LYS B 1 275 ? 6.555 25.156 14.133 1 53.84 275 LYS B N 1
ATOM 6680 C CA . LYS B 1 275 ? 6.359 26.453 14.773 1 53.84 275 LYS B CA 1
ATOM 6681 C C . LYS B 1 275 ? 6.523 27.594 13.766 1 53.84 275 LYS B C 1
ATOM 6683 O O . LYS B 1 275 ? 7.395 27.531 12.898 1 53.84 275 LYS B O 1
ATOM 6688 N N . PHE B 1 276 ? 5.324 28.156 13.422 1 46.5 276 PHE B N 1
ATOM 6689 C CA . PHE B 1 276 ? 5.562 29.453 12.789 1 46.5 276 PHE B CA 1
ATOM 6690 C C . PHE B 1 276 ? 6.781 30.125 13.398 1 46.5 276 PHE B C 1
ATOM 6692 O O . PHE B 1 276 ? 6.645 31 14.258 1 46.5 276 PHE B O 1
ATOM 6699 N N . THR B 1 277 ? 7.566 29.344 13.875 1 46.31 277 THR B N 1
ATOM 6700 C CA . THR B 1 277 ? 8.664 30.047 14.516 1 46.31 277 THR B CA 1
ATOM 6701 C C . THR B 1 277 ? 9.398 30.938 13.508 1 46.31 277 THR B C 1
ATOM 6703 O O . THR B 1 277 ? 9.875 30.438 12.477 1 46.31 277 THR B O 1
ATOM 6706 N N . ALA B 1 278 ? 8.836 32.031 13.383 1 44.97 278 ALA B N 1
ATOM 6707 C CA . ALA B 1 278 ? 9.656 33.156 12.891 1 44.97 278 ALA B CA 1
ATOM 6708 C C . ALA B 1 278 ? 11.094 33.031 13.375 1 44.97 278 ALA B C 1
ATOM 6710 O O . ALA B 1 278 ? 11.43 33.5 14.461 1 44.97 278 ALA B O 1
ATOM 6711 N N . THR B 1 279 ? 11.578 31.875 13.484 1 44.69 279 THR B N 1
ATOM 6712 C CA . THR B 1 279 ? 12.977 32.062 13.875 1 44.69 279 THR B CA 1
ATOM 6713 C C . THR B 1 279 ? 13.617 33.188 13.094 1 44.69 279 THR B C 1
ATOM 6715 O O . THR B 1 279 ? 13.773 33.094 11.875 1 44.69 279 THR B O 1
ATOM 6718 N N . GLU B 1 280 ? 13.188 34.281 13.438 1 44.44 280 GLU B N 1
ATOM 6719 C CA . GLU B 1 280 ? 13.938 35.469 13.062 1 44.44 280 GLU B CA 1
ATOM 6720 C C . GLU B 1 280 ? 15.43 35.188 12.969 1 44.44 280 GLU B C 1
ATOM 6722 O O . GLU B 1 280 ? 16.234 35.875 13.617 1 44.44 280 GLU B O 1
ATOM 6727 N N . SER B 1 281 ? 15.734 33.969 13.117 1 45.62 281 SER B N 1
ATOM 6728 C CA . SER B 1 281 ? 17.188 33.906 13.148 1 45.62 281 SER B CA 1
ATOM 6729 C C . SER B 1 281 ? 17.797 34.562 11.922 1 45.62 281 SER B C 1
ATOM 6731 O O . SER B 1 281 ? 17.25 34.5 10.82 1 45.62 281 SER B O 1
ATOM 6733 N N . THR B 1 282 ? 18.438 35.594 12.195 1 48.16 282 THR B N 1
ATOM 6734 C CA . THR B 1 282 ? 19.484 36.281 11.453 1 48.16 282 THR B CA 1
ATOM 6735 C C . THR B 1 282 ? 20.266 35.312 10.57 1 48.16 282 THR B C 1
ATOM 6737 O O . THR B 1 282 ? 21.422 35.594 10.219 1 48.16 282 THR B O 1
ATOM 6740 N N . LYS B 1 283 ? 19.594 34.062 10.352 1 61.34 283 LYS B N 1
ATOM 6741 C CA . LYS B 1 283 ? 20.453 33.125 9.633 1 61.34 283 LYS B CA 1
ATOM 6742 C C . LYS B 1 283 ? 20.594 33.531 8.164 1 61.34 283 LYS B C 1
ATOM 6744 O O . LYS B 1 283 ? 19.672 34.062 7.574 1 61.34 283 LYS B O 1
ATOM 6749 N N . GLU B 1 284 ? 21.688 33.406 7.805 1 74.44 284 GLU B N 1
ATOM 6750 C CA . GLU B 1 284 ? 22.047 33.531 6.402 1 74.44 284 GLU B CA 1
ATOM 6751 C C . GLU B 1 284 ? 21.312 32.531 5.531 1 74.44 284 GLU B C 1
ATOM 6753 O O . GLU B 1 284 ? 21.047 31.406 5.965 1 74.44 284 GLU B O 1
ATOM 6758 N N . LYS B 1 285 ? 20.281 32.781 4.602 1 90.62 285 LYS B N 1
ATOM 6759 C CA . LYS B 1 285 ? 19.594 32 3.578 1 90.62 285 LYS B CA 1
ATOM 6760 C C . LYS B 1 285 ? 18.297 31.391 4.121 1 90.62 285 LYS B C 1
ATOM 6762 O O . LYS B 1 285 ? 18.125 30.172 4.086 1 90.62 285 LYS B O 1
ATOM 6767 N N . ARG B 1 286 ? 17.422 32.094 4.699 1 90.06 286 ARG B N 1
ATOM 6768 C CA . ARG B 1 286 ? 16.172 31.641 5.316 1 90.06 286 ARG B CA 1
ATOM 6769 C C . ARG B 1 286 ? 15.305 30.875 4.324 1 90.06 286 ARG B C 1
ATOM 6771 O O . ARG B 1 286 ? 14.523 30.016 4.715 1 90.06 286 ARG B O 1
ATOM 6778 N N . PHE B 1 287 ? 15.438 31.109 3.02 1 93.62 287 PHE B N 1
ATOM 6779 C CA . PHE B 1 287 ? 14.617 30.484 1.993 1 93.62 287 PHE B CA 1
ATOM 6780 C C . PHE B 1 287 ? 14.812 28.969 1.993 1 93.62 287 PHE B C 1
ATOM 6782 O O . PHE B 1 287 ? 13.93 28.219 1.579 1 93.62 287 PHE B O 1
ATOM 6789 N N . LEU B 1 288 ? 15.938 28.484 2.492 1 95.19 288 LEU B N 1
ATOM 6790 C CA . LEU B 1 288 ? 16.219 27.062 2.541 1 95.19 288 LEU B CA 1
ATOM 6791 C C . LEU B 1 288 ? 15.219 26.344 3.443 1 95.19 288 LEU B C 1
ATOM 6793 O O . LEU B 1 288 ? 14.859 25.188 3.186 1 95.19 288 LEU B O 1
ATOM 6797 N N . TYR B 1 289 ? 14.75 27.016 4.441 1 93.06 289 TYR B N 1
ATOM 6798 C CA . TYR B 1 289 ? 13.844 26.438 5.426 1 93.06 289 TYR B CA 1
ATOM 6799 C C . TYR B 1 289 ? 12.422 26.391 4.895 1 93.06 289 TYR B C 1
ATOM 6801 O O . TYR B 1 289 ? 11.555 25.734 5.48 1 93.06 289 TYR B O 1
ATOM 6809 N N . ASP B 1 290 ? 12.203 27 3.74 1 93.62 290 ASP B N 1
ATOM 6810 C CA . ASP B 1 290 ? 10.867 27.078 3.148 1 93.62 290 ASP B CA 1
ATOM 6811 C C . ASP B 1 290 ? 10.695 26 2.066 1 93.62 290 ASP B C 1
ATOM 6813 O O . ASP B 1 290 ? 9.602 25.828 1.532 1 93.62 290 ASP B O 1
ATOM 6817 N N . ILE B 1 291 ? 11.711 25.266 1.806 1 95.94 291 ILE B N 1
ATOM 6818 C CA . ILE B 1 291 ? 11.68 24.359 0.66 1 95.94 291 ILE B CA 1
ATOM 6819 C C . ILE B 1 291 ? 10.875 23.109 1.011 1 95.94 291 ILE B C 1
ATOM 6821 O O . ILE B 1 291 ? 9.977 22.719 0.269 1 95.94 291 ILE B O 1
ATOM 6825 N N . VAL B 1 292 ? 11.188 22.516 2.166 1 94.44 292 VAL B N 1
ATOM 6826 C CA . VAL B 1 292 ? 10.555 21.266 2.547 1 94.44 292 VAL B CA 1
ATOM 6827 C C . VAL B 1 292 ? 9.172 21.531 3.131 1 94.44 292 VAL B C 1
ATOM 6829 O O . VAL B 1 292 ? 8.195 20.875 2.771 1 94.44 292 VAL B O 1
ATOM 6832 N N . ALA B 1 293 ? 9.062 22.484 3.977 1 90 293 ALA B N 1
ATOM 6833 C CA . ALA B 1 293 ? 7.82 22.938 4.598 1 90 293 ALA B CA 1
ATOM 6834 C C . ALA B 1 293 ? 7.789 24.453 4.715 1 90 293 ALA B C 1
ATOM 6836 O O . ALA B 1 293 ? 8.508 25.031 5.535 1 90 293 ALA B O 1
ATOM 6837 N N . ASN B 1 294 ? 6.953 25.031 3.969 1 90.81 294 ASN B N 1
ATOM 6838 C CA . ASN B 1 294 ? 6.91 26.484 3.916 1 90.81 294 ASN B CA 1
ATOM 6839 C C . ASN B 1 294 ? 5.793 27.047 4.789 1 90.81 294 ASN B C 1
ATOM 6841 O O . ASN B 1 294 ? 4.641 27.125 4.355 1 90.81 294 ASN B O 1
ATOM 6845 N N . GLY B 1 295 ? 6.164 27.469 5.926 1 83.38 295 GLY B N 1
ATOM 6846 C CA . GLY B 1 295 ? 5.188 28.047 6.836 1 83.38 295 GLY B CA 1
ATOM 6847 C C . GLY B 1 295 ? 4.762 29.453 6.445 1 83.38 295 GLY B C 1
ATOM 6848 O O . GLY B 1 295 ? 3.74 29.953 6.922 1 83.38 295 GLY B O 1
ATOM 6849 N N . ARG B 1 296 ? 5.473 30.047 5.473 1 84.06 296 ARG B N 1
ATOM 6850 C CA . ARG B 1 296 ? 5.211 31.438 5.094 1 84.06 296 ARG B CA 1
ATOM 6851 C C . ARG B 1 296 ? 4.102 31.516 4.051 1 84.06 296 ARG B C 1
ATOM 6853 O O . ARG B 1 296 ? 3.162 32.312 4.195 1 84.06 296 ARG B O 1
ATOM 6860 N N . ASN B 1 297 ? 4.219 30.703 3.002 1 87.5 297 ASN B N 1
ATOM 6861 C CA . ASN B 1 297 ? 3.223 30.828 1.942 1 87.5 297 ASN B CA 1
ATOM 6862 C C . ASN B 1 297 ? 2.533 29.5 1.646 1 87.5 297 ASN B C 1
ATOM 6864 O O . ASN B 1 297 ? 1.601 29.453 0.843 1 87.5 297 ASN B O 1
ATOM 6868 N N . GLY B 1 298 ? 2.984 28.453 2.256 1 88.69 298 GLY B N 1
ATOM 6869 C CA . GLY B 1 298 ? 2.268 27.188 2.182 1 88.69 298 GLY B CA 1
ATOM 6870 C C . GLY B 1 298 ? 2.611 26.375 0.946 1 88.69 298 GLY B C 1
ATOM 6871 O O . GLY B 1 298 ? 2.016 25.328 0.698 1 88.69 298 GLY B O 1
ATOM 6872 N N . ILE B 1 299 ? 3.52 26.828 0.097 1 93.75 299 ILE B N 1
ATOM 6873 C CA . ILE B 1 299 ? 3.918 26.094 -1.1 1 93.75 299 ILE B CA 1
ATOM 6874 C C . ILE B 1 299 ? 5.27 25.422 -0.866 1 93.75 299 ILE B C 1
ATOM 6876 O O . ILE B 1 299 ? 6.297 26.094 -0.757 1 93.75 299 ILE B O 1
ATOM 6880 N N . ASP B 1 300 ? 5.238 24.141 -0.828 1 95.25 300 ASP B N 1
ATOM 6881 C CA . ASP B 1 300 ? 6.465 23.422 -0.512 1 95.25 300 ASP B CA 1
ATOM 6882 C C . ASP B 1 300 ? 6.484 22.047 -1.189 1 95.25 300 ASP B C 1
ATOM 6884 O O . ASP B 1 300 ? 5.484 21.625 -1.767 1 95.25 300 ASP B O 1
ATOM 6888 N N . VAL B 1 301 ? 7.609 21.375 -1.154 1 97.69 301 VAL B N 1
ATOM 6889 C CA . VAL B 1 301 ? 7.797 20.141 -1.91 1 97.69 301 VAL B CA 1
ATOM 6890 C C . VAL B 1 301 ? 7.078 19 -1.21 1 97.69 301 VAL B C 1
ATOM 6892 O O . VAL B 1 301 ? 6.738 17.984 -1.84 1 97.69 301 VAL B O 1
ATOM 6895 N N . ASP B 1 302 ? 6.867 19.094 0.137 1 96.38 302 ASP B N 1
ATOM 6896 C CA . ASP B 1 302 ? 6.031 18.125 0.827 1 96.38 302 ASP B CA 1
ATOM 6897 C C . ASP B 1 302 ? 4.664 18 0.159 1 96.38 302 ASP B C 1
ATOM 6899 O O . ASP B 1 302 ? 4.23 16.906 -0.181 1 96.38 302 ASP B O 1
ATOM 6903 N N . LYS B 1 303 ? 4.066 19.125 -0.108 1 96.44 303 LYS B N 1
ATOM 6904 C CA . LYS B 1 303 ? 2.748 19.156 -0.736 1 96.44 303 LYS B CA 1
ATOM 6905 C C . LYS B 1 303 ? 2.816 18.703 -2.189 1 96.44 303 LYS B C 1
ATOM 6907 O O . LYS B 1 303 ? 1.874 18.094 -2.695 1 96.44 303 LYS B O 1
ATOM 6912 N N . PHE B 1 304 ? 3.936 19.078 -2.842 1 97.75 304 PHE B N 1
ATOM 6913 C CA . PHE B 1 304 ? 4.105 18.641 -4.223 1 97.75 304 PHE B CA 1
ATOM 6914 C C . PHE B 1 304 ? 4.023 17.125 -4.32 1 97.75 304 PHE B C 1
ATOM 6916 O O . PHE B 1 304 ? 3.463 16.594 -5.281 1 97.75 304 PHE B O 1
ATOM 6923 N N . ASP B 1 305 ? 4.527 16.5 -3.352 1 98.06 305 ASP B N 1
ATOM 6924 C CA . ASP B 1 305 ? 4.543 15.047 -3.418 1 98.06 305 ASP B CA 1
ATOM 6925 C C . ASP B 1 305 ? 3.195 14.461 -3 1 98.06 305 ASP B C 1
ATOM 6927 O O . ASP B 1 305 ? 2.578 13.703 -3.754 1 98.06 305 ASP B O 1
ATOM 6931 N N . TYR B 1 306 ? 2.719 14.812 -1.734 1 97 306 TYR B N 1
ATOM 6932 C CA . TYR B 1 306 ? 1.611 14.039 -1.191 1 97 306 TYR B CA 1
ATOM 6933 C C . TYR B 1 306 ? 0.326 14.305 -1.967 1 97 306 TYR B C 1
ATOM 6935 O O . TYR B 1 306 ? -0.562 13.445 -2.021 1 97 306 TYR B O 1
ATOM 6943 N N . ILE B 1 307 ? 0.175 15.43 -2.562 1 97.06 307 ILE B N 1
ATOM 6944 C CA . ILE B 1 307 ? -1.033 15.695 -3.338 1 97.06 307 ILE B CA 1
ATOM 6945 C C . ILE B 1 307 ? -1.118 14.727 -4.512 1 97.06 307 ILE B C 1
ATOM 6947 O O . ILE B 1 307 ? -2.15 14.086 -4.723 1 97.06 307 ILE B O 1
ATOM 6951 N N . GLY B 1 308 ? -0.016 14.633 -5.246 1 97.06 308 GLY B N 1
ATOM 6952 C CA . GLY B 1 308 ? 0.004 13.688 -6.352 1 97.06 308 GLY B CA 1
ATOM 6953 C C . GLY B 1 308 ? -0.087 12.242 -5.902 1 97.06 308 GLY B C 1
ATOM 6954 O O . GLY B 1 308 ? -0.821 11.445 -6.496 1 97.06 308 GLY B O 1
ATOM 6955 N N . ARG B 1 309 ? 0.617 11.875 -4.875 1 97.81 309 ARG B N 1
ATOM 6956 C CA . ARG B 1 309 ? 0.685 10.5 -4.375 1 97.81 309 ARG B CA 1
ATOM 6957 C C . ARG B 1 309 ? -0.653 10.07 -3.787 1 97.81 309 ARG B C 1
ATOM 6959 O O . ARG B 1 309 ? -1.107 8.945 -4.027 1 97.81 309 ARG B O 1
ATOM 6966 N N . ASP B 1 310 ? -1.271 10.938 -3.012 1 97.88 310 ASP B N 1
ATOM 6967 C CA . ASP B 1 310 ? -2.561 10.625 -2.408 1 97.88 310 ASP B CA 1
ATOM 6968 C C . ASP B 1 310 ? -3.645 10.477 -3.473 1 97.88 310 ASP B C 1
ATOM 6970 O O . ASP B 1 310 ? -4.473 9.562 -3.398 1 97.88 310 ASP B O 1
ATOM 6974 N N . CYS B 1 311 ? -3.668 11.414 -4.438 1 97.06 311 CYS B N 1
ATOM 6975 C CA . CYS B 1 311 ? -4.633 11.32 -5.523 1 97.06 311 CYS B CA 1
ATOM 6976 C C . CYS B 1 311 ? -4.484 10.008 -6.273 1 97.06 311 CYS B C 1
ATOM 6978 O O . CYS B 1 311 ? -5.477 9.328 -6.555 1 97.06 311 CYS B O 1
ATOM 6980 N N . ARG B 1 312 ? -3.309 9.656 -6.578 1 95.75 312 ARG B N 1
ATOM 6981 C CA . ARG B 1 312 ? -3.033 8.422 -7.301 1 95.75 312 ARG B CA 1
ATOM 6982 C C . ARG B 1 312 ? -3.484 7.203 -6.5 1 95.75 312 ARG B C 1
ATOM 6984 O O . ARG B 1 312 ? -4.137 6.305 -7.043 1 95.75 312 ARG B O 1
ATOM 6991 N N . ALA B 1 313 ? -3.148 7.133 -5.266 1 97.06 313 ALA B N 1
ATOM 6992 C CA . ALA B 1 313 ? -3.457 5.988 -4.414 1 97.06 313 ALA B CA 1
ATOM 6993 C C . ALA B 1 313 ? -4.965 5.816 -4.246 1 97.06 313 ALA B C 1
ATOM 6995 O O . ALA B 1 313 ? -5.469 4.691 -4.207 1 97.06 313 ALA B O 1
ATOM 6996 N N . CYS B 1 314 ? -5.699 6.926 -4.191 1 96.81 314 CYS B N 1
ATOM 6997 C CA . CYS B 1 314 ? -7.141 6.883 -3.969 1 96.81 314 CYS B CA 1
ATOM 6998 C C . CYS B 1 314 ? -7.895 6.812 -5.289 1 96.81 314 CYS B C 1
ATOM 7000 O O . CYS B 1 314 ? -9.125 6.703 -5.301 1 96.81 314 CYS B O 1
ATOM 7002 N N . GLY B 1 315 ? -7.227 6.867 -6.406 1 94.19 315 GLY B N 1
ATOM 7003 C CA . GLY B 1 315 ? -7.863 6.824 -7.715 1 94.19 315 GLY B CA 1
ATOM 7004 C C . GLY B 1 315 ? -8.602 8.102 -8.055 1 94.19 315 GLY B C 1
ATOM 7005 O O . GLY B 1 315 ? -9.656 8.062 -8.695 1 94.19 315 GLY B O 1
ATOM 7006 N N . LEU B 1 316 ? -8.094 9.203 -7.57 1 93.19 316 LEU B N 1
ATOM 7007 C CA . LEU B 1 316 ? -8.734 10.492 -7.816 1 93.19 316 LEU B CA 1
ATOM 7008 C C . LEU B 1 316 ? -7.965 11.281 -8.875 1 93.19 316 LEU B C 1
ATOM 7010 O O . LEU B 1 316 ? -6.781 11.031 -9.102 1 93.19 316 LEU B O 1
ATOM 7014 N N . GLY B 1 317 ? -8.664 12.125 -9.492 1 90.12 317 GLY B N 1
ATOM 7015 C CA . GLY B 1 317 ? -8 13.039 -10.406 1 90.12 317 GLY B CA 1
ATOM 7016 C C . GLY B 1 317 ? -7.164 14.086 -9.703 1 90.12 317 GLY B C 1
ATOM 7017 O O . GLY B 1 317 ? -7.477 14.477 -8.57 1 90.12 317 GLY B O 1
ATOM 7018 N N . CYS B 1 318 ? -6.094 14.398 -10.32 1 90.88 318 CYS B N 1
ATOM 7019 C CA . CYS B 1 318 ? -5.215 15.445 -9.805 1 90.88 318 CYS B CA 1
ATOM 7020 C C . CYS B 1 318 ? -5.039 16.562 -10.828 1 90.88 318 CYS B C 1
ATOM 7022 O O . CYS B 1 318 ? -4.449 16.359 -11.891 1 90.88 318 CYS B O 1
ATOM 7024 N N . ASN B 1 319 ? -5.52 17.703 -10.531 1 88.75 319 ASN B N 1
ATOM 7025 C CA . ASN B 1 319 ? -5.457 18.828 -11.469 1 88.75 319 ASN B CA 1
ATOM 7026 C C . ASN B 1 319 ? -4.246 19.719 -11.195 1 88.75 319 ASN B C 1
ATOM 7028 O O . ASN B 1 319 ? -4.082 20.75 -11.836 1 88.75 319 ASN B O 1
ATOM 7032 N N . PHE B 1 320 ? -3.455 19.391 -10.32 1 92.81 320 PHE B N 1
ATOM 7033 C CA . PHE B 1 320 ? -2.27 20.156 -9.953 1 92.81 320 PHE B CA 1
ATOM 7034 C C . PHE B 1 320 ? -1.01 19.484 -10.5 1 92.81 320 PHE B C 1
ATOM 7036 O O . PHE B 1 320 ? -0.829 18.281 -10.359 1 92.81 320 PHE B O 1
ATOM 7043 N N . GLN B 1 321 ? -0.269 20.312 -11.164 1 91.38 321 GLN B N 1
ATOM 7044 C CA . GLN B 1 321 ? 1.033 19.891 -11.664 1 91.38 321 GLN B CA 1
ATOM 7045 C C . GLN B 1 321 ? 2.164 20.656 -10.984 1 91.38 321 GLN B C 1
ATOM 7047 O O . GLN B 1 321 ? 2.395 21.828 -11.273 1 91.38 321 GLN B O 1
ATOM 7052 N N . TYR B 1 322 ? 2.969 19.953 -10.227 1 94.75 322 TYR B N 1
ATOM 7053 C CA . TYR B 1 322 ? 3.951 20.609 -9.367 1 94.75 322 TYR B CA 1
ATOM 7054 C C . TYR B 1 322 ? 5.105 21.172 -10.195 1 94.75 322 TYR B C 1
ATOM 7056 O O . TYR B 1 322 ? 5.77 22.125 -9.773 1 94.75 322 TYR B O 1
ATOM 7064 N N . TRP B 1 323 ? 5.43 20.625 -11.367 1 93.88 323 TRP B N 1
ATOM 7065 C CA . TRP B 1 323 ? 6.641 20.969 -12.109 1 93.88 323 TRP B CA 1
ATOM 7066 C C . TRP B 1 323 ? 6.613 22.422 -12.555 1 93.88 323 TRP B C 1
ATOM 7068 O O . TRP B 1 323 ? 7.66 23.062 -12.664 1 93.88 323 TRP B O 1
ATOM 7078 N N . ARG B 1 324 ? 5.469 22.969 -12.789 1 92.81 324 ARG B N 1
ATOM 7079 C CA . ARG B 1 324 ? 5.34 24.359 -13.195 1 92.81 324 ARG B CA 1
ATOM 7080 C C . ARG B 1 324 ? 5.836 25.297 -12.094 1 92.81 324 ARG B C 1
ATOM 7082 O O . ARG B 1 324 ? 6.527 26.281 -12.375 1 92.81 324 ARG B O 1
ATOM 7089 N N . LEU B 1 325 ? 5.461 24.984 -10.883 1 95.69 325 LEU B N 1
ATOM 7090 C CA . LEU B 1 325 ? 5.879 25.812 -9.75 1 95.69 325 LEU B CA 1
ATOM 7091 C C . LEU B 1 325 ? 7.348 25.578 -9.422 1 95.69 325 LEU B C 1
ATOM 7093 O O . LEU B 1 325 ? 8.055 26.5 -9.023 1 95.69 325 LEU B O 1
ATOM 7097 N N . LEU B 1 326 ? 7.746 24.344 -9.625 1 96.06 326 LEU B N 1
ATOM 7098 C CA . LEU B 1 326 ? 9.141 24 -9.375 1 96.06 326 LEU B CA 1
ATOM 7099 C C . LEU B 1 326 ? 10.062 24.734 -10.336 1 96.06 326 LEU B C 1
ATOM 7101 O O . LEU B 1 326 ? 11.102 25.266 -9.922 1 96.06 326 LEU B O 1
ATOM 7105 N N . GLN B 1 327 ? 9.719 24.859 -11.531 1 94 327 GLN B N 1
ATOM 7106 C CA . GLN B 1 327 ? 10.555 25.484 -12.547 1 94 327 GLN B CA 1
ATOM 7107 C C . GLN B 1 327 ? 10.461 27 -12.469 1 94 327 GLN B C 1
ATOM 7109 O O . GLN B 1 327 ? 11.406 27.719 -12.82 1 94 327 GLN B O 1
ATOM 7114 N N . GLY B 1 328 ? 9.383 27.469 -12.016 1 94.12 328 GLY B N 1
ATOM 7115 C CA . GLY B 1 328 ? 9.141 28.906 -12.031 1 94.12 328 GLY B CA 1
ATOM 7116 C C . GLY B 1 328 ? 9.578 29.594 -10.758 1 94.12 328 GLY B C 1
ATOM 7117 O O . GLY B 1 328 ? 9.664 30.828 -10.711 1 94.12 328 GLY B O 1
ATOM 7118 N N . MET B 1 329 ? 9.969 28.906 -9.734 1 95.75 329 MET B N 1
ATOM 7119 C CA . MET B 1 329 ? 10.242 29.516 -8.438 1 95.75 329 MET B CA 1
ATOM 7120 C C . MET B 1 329 ? 11.539 30.312 -8.469 1 95.75 329 MET B C 1
ATOM 7122 O O . MET B 1 329 ? 12.492 29.938 -9.148 1 95.75 329 MET B O 1
ATOM 7126 N N . ARG B 1 330 ? 11.57 31.422 -7.758 1 95.62 330 ARG B N 1
ATOM 7127 C CA . ARG B 1 330 ? 12.703 32.344 -7.621 1 95.62 330 ARG B CA 1
ATOM 7128 C C . ARG B 1 330 ? 12.773 32.906 -6.215 1 95.62 330 ARG B C 1
ATOM 7130 O O . ARG B 1 330 ? 11.742 33.219 -5.602 1 95.62 330 ARG B O 1
ATOM 7137 N N . VAL B 1 331 ? 14.023 33 -5.699 1 96.19 331 VAL B N 1
ATOM 7138 C CA . VAL B 1 331 ? 14.195 33.594 -4.375 1 96.19 331 VAL B CA 1
ATOM 7139 C C . VAL B 1 331 ? 14.438 35.094 -4.504 1 96.19 331 VAL B C 1
ATOM 7141 O O . VAL B 1 331 ? 15.383 35.531 -5.164 1 96.19 331 VAL B O 1
ATOM 7144 N N . MET B 1 332 ? 13.594 35.875 -3.99 1 93.81 332 MET B N 1
ATOM 7145 C CA . MET B 1 332 ? 13.711 37.312 -3.943 1 93.81 332 MET B CA 1
ATOM 7146 C C . MET B 1 332 ? 13.602 37.812 -2.51 1 93.81 332 MET B C 1
ATOM 7148 O O . MET B 1 332 ? 12.594 37.594 -1.84 1 93.81 332 MET B O 1
ATOM 7152 N N . GLY B 1 333 ? 14.594 38.531 -2.035 1 88.44 333 GLY B N 1
ATOM 7153 C CA . GLY B 1 333 ? 14.578 38.969 -0.652 1 88.44 333 GLY B CA 1
ATOM 7154 C C . GLY B 1 333 ? 14.445 37.844 0.343 1 88.44 333 GLY B C 1
ATOM 7155 O O . GLY B 1 333 ? 13.609 37.906 1.248 1 88.44 333 GLY B O 1
ATOM 7156 N N . ASP B 1 334 ? 14.93 36.75 0.083 1 89.5 334 ASP B N 1
ATOM 7157 C CA . ASP B 1 334 ? 15.016 35.594 0.941 1 89.5 334 ASP B CA 1
ATOM 7158 C C . ASP B 1 334 ? 13.672 34.875 1.022 1 89.5 334 ASP B C 1
ATOM 7160 O O . ASP B 1 334 ? 13.383 34.188 2.016 1 89.5 334 ASP B O 1
ATOM 7164 N N . GLU B 1 335 ? 12.836 35.125 0.093 1 92.31 335 GLU B N 1
ATOM 7165 C CA . GLU B 1 335 ? 11.539 34.469 -0.015 1 92.31 335 GLU B CA 1
ATOM 7166 C C . GLU B 1 335 ? 11.367 33.812 -1.382 1 92.31 335 GLU B C 1
ATOM 7168 O O . GLU B 1 335 ? 11.781 34.375 -2.4 1 92.31 335 GLU B O 1
ATOM 7173 N N . ILE B 1 336 ? 10.727 32.656 -1.306 1 95.5 336 ILE B N 1
ATOM 7174 C CA . ILE B 1 336 ? 10.453 31.984 -2.574 1 95.5 336 ILE B CA 1
ATOM 7175 C C . ILE B 1 336 ? 9.227 32.625 -3.232 1 95.5 336 ILE B C 1
ATOM 7177 O O . ILE B 1 336 ? 8.148 32.688 -2.633 1 95.5 336 ILE B O 1
ATOM 7181 N N . CYS B 1 337 ? 9.406 33.125 -4.418 1 95.81 337 CYS B N 1
ATOM 7182 C CA . CYS B 1 337 ? 8.367 33.812 -5.184 1 95.81 337 CYS B CA 1
ATOM 7183 C C . CYS B 1 337 ? 8.086 33.062 -6.492 1 95.81 337 CYS B C 1
ATOM 7185 O O . CYS B 1 337 ? 8.828 32.156 -6.871 1 95.81 337 CYS B O 1
ATOM 7187 N N . TYR B 1 338 ? 6.984 33.438 -7.121 1 95.19 338 TYR B N 1
ATOM 7188 C CA . TYR B 1 338 ? 6.555 32.781 -8.344 1 95.19 338 TYR B CA 1
ATOM 7189 C C . TYR B 1 338 ? 6.133 33.781 -9.398 1 95.19 338 TYR B C 1
ATOM 7191 O O . TYR B 1 338 ? 5.762 34.906 -9.078 1 95.19 338 TYR B O 1
ATOM 7199 N N . PRO B 1 339 ? 6.254 33.406 -10.664 1 93.88 339 PRO B N 1
ATOM 7200 C CA . PRO B 1 339 ? 5.75 34.281 -11.711 1 93.88 339 PRO B CA 1
ATOM 7201 C C . PRO B 1 339 ? 4.25 34.531 -11.594 1 93.88 339 PRO B C 1
ATOM 7203 O O . PRO B 1 339 ? 3.488 33.625 -11.273 1 93.88 339 PRO B O 1
ATOM 7206 N N . ALA B 1 340 ? 3.857 35.688 -11.969 1 90.06 340 ALA B N 1
ATOM 7207 C CA . ALA B 1 340 ? 2.449 36.062 -11.898 1 90.06 340 ALA B CA 1
ATOM 7208 C C . ALA B 1 340 ? 1.594 35.156 -12.773 1 90.06 340 ALA B C 1
ATOM 7210 O O . ALA B 1 340 ? 0.446 34.844 -12.438 1 90.06 340 ALA B O 1
ATOM 7211 N N . LYS B 1 341 ? 2.096 34.625 -13.836 1 87.75 341 LYS B N 1
ATOM 7212 C CA . LYS B 1 341 ? 1.357 33.781 -14.766 1 87.75 341 LYS B CA 1
ATOM 7213 C C . LYS B 1 341 ? 1 32.438 -14.117 1 87.75 341 LYS B C 1
ATOM 7215 O O . LYS B 1 341 ? 0.115 31.734 -14.594 1 87.75 341 LYS B O 1
ATOM 7220 N N . ASP B 1 342 ? 1.729 32.125 -13.047 1 91.62 342 ASP B N 1
ATOM 7221 C CA . ASP B 1 342 ? 1.506 30.828 -12.406 1 91.62 342 ASP B CA 1
ATOM 7222 C C . ASP B 1 342 ? 0.457 30.938 -11.297 1 91.62 342 ASP B C 1
ATOM 7224 O O . ASP B 1 342 ? 0.275 30 -10.516 1 91.62 342 ASP B O 1
ATOM 7228 N N . TYR B 1 343 ? -0.195 32 -11.273 1 88.19 343 TYR B N 1
ATOM 7229 C CA . TYR B 1 343 ? -1.218 32.25 -10.258 1 88.19 343 TYR B CA 1
ATOM 7230 C C . TYR B 1 343 ? -2.26 31.141 -10.266 1 88.19 343 TYR B C 1
ATOM 7232 O O . TYR B 1 343 ? -2.656 30.641 -9.211 1 88.19 343 TYR B O 1
ATOM 7240 N N . LEU B 1 344 ? -2.676 30.734 -11.414 1 85.44 344 LEU B N 1
ATOM 7241 C CA . LEU B 1 344 ? -3.705 29.703 -11.531 1 85.44 344 LEU B CA 1
ATOM 7242 C C . LEU B 1 344 ? -3.178 28.359 -11.07 1 85.44 344 LEU B C 1
ATOM 7244 O O . LEU B 1 344 ? -3.924 27.547 -10.508 1 85.44 344 LEU B O 1
ATOM 7248 N N . SER B 1 345 ? -1.966 28.094 -11.383 1 91.38 345 SER B N 1
ATOM 7249 C CA . SER B 1 345 ? -1.354 26.844 -10.922 1 91.38 345 SER B CA 1
ATOM 7250 C C . SER B 1 345 ? -1.322 26.781 -9.398 1 91.38 345 SER B C 1
ATOM 7252 O O . SER B 1 345 ? -1.537 25.703 -8.82 1 91.38 345 SER B O 1
ATOM 7254 N N . ILE B 1 346 ? -1.06 27.875 -8.82 1 91.5 346 ILE B N 1
ATOM 7255 C CA . ILE B 1 346 ? -1.036 27.953 -7.363 1 91.5 346 ILE B CA 1
ATOM 7256 C C . ILE B 1 346 ? -2.447 27.75 -6.816 1 91.5 346 ILE B C 1
ATOM 7258 O O . ILE B 1 346 ? -2.641 27.031 -5.828 1 91.5 346 ILE B O 1
ATOM 7262 N N . HIS B 1 347 ? -3.375 28.344 -7.426 1 86.88 347 HIS B N 1
ATOM 7263 C CA . HIS B 1 347 ? -4.766 28.141 -7.035 1 86.88 347 HIS B CA 1
ATOM 7264 C C . HIS B 1 347 ? -5.152 26.672 -7.113 1 86.88 347 HIS B C 1
ATOM 7266 O O . HIS B 1 347 ? -5.848 26.156 -6.23 1 86.88 347 HIS B O 1
ATOM 7272 N N . LYS B 1 348 ? -4.742 26.031 -8.156 1 90.5 348 LYS B N 1
ATOM 7273 C CA . LYS B 1 348 ? -5.027 24.609 -8.336 1 90.5 348 LYS B CA 1
ATOM 7274 C C . LYS B 1 348 ? -4.398 23.766 -7.227 1 90.5 348 LYS B C 1
ATOM 7276 O O . LYS B 1 348 ? -4.965 22.766 -6.805 1 90.5 348 LYS B O 1
ATOM 7281 N N . LEU B 1 349 ? -3.234 24.188 -6.809 1 93.12 349 LEU B N 1
ATOM 7282 C CA . LEU B 1 349 ? -2.586 23.516 -5.695 1 93.12 349 LEU B CA 1
ATOM 7283 C C . LEU B 1 349 ? -3.479 23.516 -4.457 1 93.12 349 LEU B C 1
ATOM 7285 O O . LEU B 1 349 ? -3.783 22.469 -3.9 1 93.12 349 LEU B O 1
ATOM 7289 N N . PHE B 1 350 ? -3.92 24.625 -4.055 1 88.19 350 PHE B N 1
ATOM 7290 C CA . PHE B 1 350 ? -4.688 24.766 -2.822 1 88.19 350 PHE B CA 1
ATOM 7291 C C . PHE B 1 350 ? -6.078 24.156 -2.982 1 88.19 350 PHE B C 1
ATOM 7293 O O . PHE B 1 350 ? -6.629 23.594 -2.037 1 88.19 350 PHE B O 1
ATOM 7300 N N . THR B 1 351 ? -6.641 24.25 -4.156 1 86.38 351 THR B N 1
ATOM 7301 C CA . THR B 1 351 ? -7.965 23.688 -4.395 1 86.38 351 THR B CA 1
ATOM 7302 C C . THR B 1 351 ? -7.914 22.172 -4.379 1 86.38 351 THR B C 1
ATOM 7304 O O . THR B 1 351 ? -8.82 21.516 -3.855 1 86.38 351 THR B O 1
ATOM 7307 N N . THR B 1 352 ? -6.91 21.625 -5.016 1 92.31 352 THR B N 1
ATOM 7308 C CA . THR B 1 352 ? -6.746 20.172 -5 1 92.31 352 THR B CA 1
ATOM 7309 C C . THR B 1 352 ? -6.539 19.672 -3.578 1 92.31 352 THR B C 1
ATOM 7311 O O . THR B 1 352 ? -7.09 18.641 -3.195 1 92.31 352 THR B O 1
ATOM 7314 N N . ARG B 1 353 ? -5.77 20.375 -2.838 1 91.56 353 ARG B N 1
ATOM 7315 C CA . ARG B 1 353 ? -5.57 20.016 -1.44 1 91.56 353 ARG B CA 1
ATOM 7316 C C . ARG B 1 353 ? -6.879 20.078 -0.664 1 91.56 353 ARG B C 1
ATOM 7318 O O . ARG B 1 353 ? -7.172 19.188 0.142 1 91.56 353 ARG B O 1
ATOM 7325 N N . ALA B 1 354 ? -7.598 21.109 -0.844 1 85.5 354 ALA B N 1
ATOM 7326 C CA . ALA B 1 354 ? -8.883 21.25 -0.174 1 85.5 354 ALA B CA 1
ATOM 7327 C C . ALA B 1 354 ? -9.828 20.109 -0.552 1 85.5 354 ALA B C 1
ATOM 7329 O O . ALA B 1 354 ? -10.578 19.609 0.292 1 85.5 354 ALA B O 1
ATOM 7330 N N . ASP B 1 355 ? -9.797 19.734 -1.747 1 89.31 355 ASP B N 1
ATOM 7331 C CA . ASP B 1 355 ? -10.633 18.641 -2.217 1 89.31 355 ASP B CA 1
ATOM 7332 C C . ASP B 1 355 ? -10.234 17.312 -1.555 1 89.31 355 ASP B C 1
ATOM 7334 O O . ASP B 1 355 ? -11.094 16.5 -1.214 1 89.31 355 ASP B O 1
ATOM 7338 N N . LEU B 1 356 ? -9 17.109 -1.495 1 93.56 356 LEU B N 1
ATOM 7339 C CA . LEU B 1 356 ? -8.508 15.914 -0.809 1 93.56 356 LEU B CA 1
ATOM 7340 C C . LEU B 1 356 ? -8.969 15.898 0.645 1 93.56 356 LEU B C 1
ATOM 7342 O O . LEU B 1 356 ? -9.375 14.859 1.16 1 93.56 356 LEU B O 1
ATOM 7346 N N . HIS B 1 357 ? -8.898 17 1.288 1 89.88 357 HIS B N 1
ATOM 7347 C CA . HIS B 1 357 ? -9.344 17.078 2.674 1 89.88 357 HIS B CA 1
ATOM 7348 C C . HIS B 1 357 ? -10.836 16.781 2.789 1 89.88 357 HIS B C 1
ATOM 7350 O O . HIS B 1 357 ? -11.258 16.016 3.656 1 89.88 357 HIS B O 1
ATOM 7356 N N . ARG B 1 358 ? -11.57 17.281 1.922 1 87.12 358 ARG B N 1
ATOM 7357 C CA . ARG B 1 358 ? -13.023 17.141 1.962 1 87.12 358 ARG B CA 1
ATOM 7358 C C . ARG B 1 358 ? -13.445 15.711 1.62 1 87.12 358 ARG B C 1
ATOM 7360 O O . ARG B 1 358 ? -14.344 15.156 2.258 1 87.12 358 ARG B O 1
ATOM 7367 N N . THR B 1 359 ? -12.82 15.148 0.677 1 91.12 359 THR B N 1
ATOM 7368 C CA . THR B 1 359 ? -13.305 13.898 0.103 1 91.12 359 THR B CA 1
ATOM 7369 C C . THR B 1 359 ? -12.625 12.703 0.765 1 91.12 359 THR B C 1
ATOM 7371 O O . THR B 1 359 ? -13.234 11.641 0.923 1 91.12 359 THR B O 1
ATOM 7374 N N . VAL B 1 360 ? -11.367 12.891 1.153 1 95.25 360 VAL B N 1
ATOM 7375 C CA . VAL B 1 360 ? -10.594 11.719 1.576 1 95.25 360 VAL B CA 1
ATOM 7376 C C . VAL B 1 360 ? -10.258 11.836 3.061 1 95.25 360 VAL B C 1
ATOM 7378 O O . VAL B 1 360 ? -10.711 11.023 3.871 1 95.25 360 VAL B O 1
ATOM 7381 N N . TYR B 1 361 ? -9.602 12.922 3.461 1 93.31 361 TYR B N 1
ATOM 7382 C CA . TYR B 1 361 ? -9.016 13.016 4.797 1 93.31 361 TYR B CA 1
ATOM 7383 C C . TYR B 1 361 ? -10.102 13.094 5.863 1 93.31 361 TYR B C 1
ATOM 7385 O O . TYR B 1 361 ? -9.945 12.547 6.957 1 93.31 361 TYR B O 1
ATOM 7393 N N . THR B 1 362 ? -11.188 13.75 5.531 1 91.56 362 THR B N 1
ATOM 7394 C CA . THR B 1 362 ? -12.219 13.961 6.535 1 91.56 362 THR B CA 1
ATOM 7395 C C . THR B 1 362 ? -13.484 13.172 6.188 1 91.56 362 THR B C 1
ATOM 7397 O O . THR B 1 362 ? -14.57 13.5 6.66 1 91.56 362 THR B O 1
ATOM 7400 N N . HIS B 1 363 ? -13.328 12.195 5.309 1 93.75 363 HIS B N 1
ATOM 7401 C CA . HIS B 1 363 ? -14.453 11.328 4.984 1 93.75 363 HIS B CA 1
ATOM 7402 C C . HIS B 1 363 ? -15.117 10.789 6.246 1 93.75 363 HIS B C 1
ATOM 7404 O O . HIS B 1 363 ? -14.43 10.367 7.18 1 93.75 363 HIS B O 1
ATOM 7410 N N . ALA B 1 364 ? -16.469 10.82 6.305 1 94.12 364 ALA B N 1
ATOM 7411 C CA . ALA B 1 364 ? -17.219 10.492 7.512 1 94.12 364 ALA B CA 1
ATOM 7412 C C . ALA B 1 364 ? -16.906 9.07 7.984 1 94.12 364 ALA B C 1
ATOM 7414 O O . ALA B 1 364 ? -16.75 8.828 9.188 1 94.12 364 ALA B O 1
ATOM 7415 N N . LYS B 1 365 ? -16.812 8.156 7.07 1 95.62 365 LYS B N 1
ATOM 7416 C CA . LYS B 1 365 ? -16.531 6.77 7.441 1 95.62 365 LYS B CA 1
ATOM 7417 C C . LYS B 1 365 ? -15.109 6.605 7.953 1 95.62 365 LYS B C 1
ATOM 7419 O O . LYS B 1 365 ? -14.852 5.797 8.844 1 95.62 365 LYS B O 1
ATOM 7424 N N . VAL B 1 366 ? -14.148 7.316 7.375 1 95.94 366 VAL B N 1
ATOM 7425 C CA . VAL B 1 366 ? -12.766 7.289 7.84 1 95.94 366 VAL B CA 1
ATOM 7426 C C . VAL B 1 366 ? -12.695 7.809 9.273 1 95.94 366 VAL B C 1
ATOM 7428 O O . VAL B 1 366 ? -12.023 7.215 10.125 1 95.94 366 VAL B O 1
ATOM 7431 N N . LYS B 1 367 ? -13.414 8.891 9.492 1 95.38 367 LYS B N 1
ATOM 7432 C CA . LYS B 1 367 ? -13.414 9.469 10.836 1 95.38 367 LYS B CA 1
ATOM 7433 C C . LYS B 1 367 ? -14.031 8.508 11.844 1 95.38 367 LYS B C 1
ATOM 7435 O O . LYS B 1 367 ? -13.578 8.422 12.992 1 95.38 367 LYS B O 1
ATOM 7440 N N . ALA B 1 368 ? -15.086 7.801 11.445 1 96.81 368 ALA B N 1
ATOM 7441 C CA . ALA B 1 368 ? -15.695 6.812 12.328 1 96.81 368 ALA B CA 1
ATOM 7442 C C . ALA B 1 368 ? -14.68 5.75 12.742 1 96.81 368 ALA B C 1
ATOM 7444 O O . ALA B 1 368 ? -14.578 5.41 13.922 1 96.81 368 ALA B O 1
ATOM 7445 N N . VAL B 1 369 ? -13.953 5.273 11.773 1 97.62 369 VAL B N 1
ATOM 7446 C CA . VAL B 1 369 ? -12.969 4.227 12.047 1 97.62 369 VAL B CA 1
ATOM 7447 C C . VAL B 1 369 ? -11.836 4.789 12.906 1 97.62 369 VAL B C 1
ATOM 7449 O O . VAL B 1 369 ? -11.32 4.102 13.781 1 97.62 369 VAL B O 1
ATOM 7452 N N . GLU B 1 370 ? -11.445 5.992 12.625 1 97.25 370 GLU B N 1
ATOM 7453 C CA . GLU B 1 370 ? -10.406 6.637 13.422 1 97.25 370 GLU B CA 1
ATOM 7454 C C . GLU B 1 370 ? -10.828 6.766 14.883 1 97.25 370 GLU B C 1
ATOM 7456 O O . GLU B 1 370 ? -10.047 6.465 15.789 1 97.25 370 GLU B O 1
ATOM 7461 N N . LEU B 1 371 ? -12.039 7.203 15.094 1 96.81 371 LEU B N 1
ATOM 7462 C CA . LEU B 1 371 ? -12.555 7.34 16.453 1 96.81 371 LEU B CA 1
ATOM 7463 C C . LEU B 1 371 ? -12.586 5.988 17.156 1 96.81 371 LEU B C 1
ATOM 7465 O O . LEU B 1 371 ? -12.234 5.891 18.328 1 96.81 371 LEU B O 1
ATOM 7469 N N . MET B 1 372 ? -12.969 4.969 16.438 1 97.88 372 MET B N 1
ATOM 7470 C CA . MET B 1 372 ? -13 3.621 17 1 97.88 372 MET B CA 1
ATOM 7471 C C . MET B 1 372 ? -11.602 3.146 17.359 1 97.88 372 MET B C 1
ATOM 7473 O O . MET B 1 372 ? -11.391 2.602 18.438 1 97.88 372 MET B O 1
ATOM 7477 N N . LEU B 1 373 ? -10.648 3.361 16.453 1 98.06 373 LEU B N 1
ATOM 7478 C CA . LEU B 1 373 ? -9.289 2.9 16.734 1 98.06 373 LEU B CA 1
ATOM 7479 C C . LEU B 1 373 ? -8.703 3.643 17.938 1 98.06 373 LEU B C 1
ATOM 7481 O O . LEU B 1 373 ? -7.977 3.053 18.734 1 98.06 373 LEU B O 1
ATOM 7485 N N . VAL B 1 374 ? -8.969 4.938 18.016 1 97.44 374 VAL B N 1
ATOM 7486 C CA . VAL B 1 374 ? -8.477 5.703 19.156 1 97.44 374 VAL B CA 1
ATOM 7487 C C . VAL B 1 374 ? -9.023 5.113 20.453 1 97.44 374 VAL B C 1
ATOM 7489 O O . VAL B 1 374 ? -8.297 4.957 21.438 1 97.44 374 VAL B O 1
ATOM 7492 N N . ASP B 1 375 ? -10.328 4.77 20.484 1 97.31 375 ASP B N 1
ATOM 7493 C CA . ASP B 1 375 ? -10.914 4.117 21.656 1 97.31 375 ASP B CA 1
ATOM 7494 C C . ASP B 1 375 ? -10.172 2.824 21.984 1 97.31 375 ASP B C 1
ATOM 7496 O O . ASP B 1 375 ? -9.906 2.539 23.156 1 97.31 375 ASP B O 1
ATOM 7500 N N . ALA B 1 376 ? -9.836 2.082 20.938 1 97.94 376 ALA B N 1
ATOM 7501 C CA . ALA B 1 376 ? -9.133 0.82 21.141 1 97.94 376 ALA B CA 1
ATOM 7502 C C . ALA B 1 376 ? -7.734 1.062 21.703 1 97.94 376 ALA B C 1
ATOM 7504 O O . ALA B 1 376 ? -7.297 0.362 22.625 1 97.94 376 ALA B O 1
ATOM 7505 N N . LEU B 1 377 ? -7.027 2.02 21.203 1 97.69 377 LEU B N 1
ATOM 7506 C CA . LEU B 1 377 ? -5.672 2.328 21.641 1 97.69 377 LEU B CA 1
ATOM 7507 C C . LEU B 1 377 ? -5.676 2.834 23.078 1 97.69 377 LEU B C 1
ATOM 7509 O O . LEU B 1 377 ? -4.773 2.512 23.859 1 97.69 377 LEU B O 1
ATOM 7513 N N . VAL B 1 378 ? -6.688 3.648 23.406 1 97.38 378 VAL B N 1
ATOM 7514 C CA . VAL B 1 378 ? -6.801 4.156 24.766 1 97.38 378 VAL B CA 1
ATOM 7515 C C . VAL B 1 378 ? -6.988 2.99 25.734 1 97.38 378 VAL B C 1
ATOM 7517 O O . VAL B 1 378 ? -6.348 2.939 26.781 1 97.38 378 VAL B O 1
ATOM 7520 N N . GLU B 1 379 ? -7.867 2.016 25.328 1 97.12 379 GLU B N 1
ATOM 7521 C CA . GLU B 1 379 ? -8.109 0.84 26.156 1 97.12 379 GLU B CA 1
ATOM 7522 C C . GLU B 1 379 ? -6.852 -0.01 26.297 1 97.12 379 GLU B C 1
ATOM 7524 O O . GLU B 1 379 ? -6.641 -0.648 27.328 1 97.12 379 GLU B O 1
ATOM 7529 N N . ALA B 1 380 ? -5.965 0.031 25.281 1 97.12 380 ALA B N 1
ATOM 7530 C CA . ALA B 1 380 ? -4.789 -0.835 25.266 1 97.12 380 ALA B CA 1
ATOM 7531 C C . ALA B 1 380 ? -3.574 -0.131 25.859 1 97.12 380 ALA B C 1
ATOM 7533 O O . ALA B 1 380 ? -2.562 -0.77 26.156 1 97.12 380 ALA B O 1
ATOM 7534 N N . ASN B 1 381 ? -3.588 1.135 26.078 1 96.75 381 ASN B N 1
ATOM 7535 C CA . ASN B 1 381 ? -2.432 1.968 26.391 1 96.75 381 ASN B CA 1
ATOM 7536 C C . ASN B 1 381 ? -1.769 1.536 27.703 1 96.75 381 ASN B C 1
ATOM 7538 O O . ASN B 1 381 ? -0.542 1.447 27.781 1 96.75 381 ASN B O 1
ATOM 7542 N N . GLU B 1 382 ? -2.555 1.307 28.703 1 93.81 382 GLU B N 1
ATOM 7543 C CA . GLU B 1 382 ? -1.999 0.988 30.016 1 93.81 382 GLU B CA 1
ATOM 7544 C C . GLU B 1 382 ? -1.222 -0.325 29.984 1 93.81 382 GLU B C 1
ATOM 7546 O O . GLU B 1 382 ? -0.138 -0.426 30.562 1 93.81 382 GLU B O 1
ATOM 7551 N N . TYR B 1 383 ? -1.776 -1.237 29.328 1 94.12 383 TYR B N 1
ATOM 7552 C CA . TYR B 1 383 ? -1.153 -2.557 29.297 1 94.12 383 TYR B CA 1
ATOM 7553 C C . TYR B 1 383 ? 0.057 -2.566 28.375 1 94.12 383 TYR B C 1
ATOM 7555 O O . TYR B 1 383 ? 1.094 -3.146 28.703 1 94.12 383 TYR B O 1
ATOM 7563 N N . LEU B 1 384 ? -0.007 -1.95 27.172 1 92.44 384 LEU B N 1
ATOM 7564 C CA . LEU B 1 384 ? 1.039 -2.02 26.156 1 92.44 384 LEU B CA 1
ATOM 7565 C C . LEU B 1 384 ? 2.055 -0.896 26.344 1 92.44 384 LEU B C 1
ATOM 7567 O O . LEU B 1 384 ? 3.135 -0.923 25.75 1 92.44 384 LEU B O 1
ATOM 7571 N N . GLY B 1 385 ? 1.736 0.078 27.109 1 92.38 385 GLY B N 1
ATOM 7572 C CA . GLY B 1 385 ? 2.623 1.214 27.297 1 92.38 385 GLY B CA 1
ATOM 7573 C C . GLY B 1 385 ? 2.881 1.997 26.031 1 92.38 385 GLY B C 1
ATOM 7574 O O . GLY B 1 385 ? 4.023 2.355 25.734 1 92.38 385 GLY B O 1
ATOM 7575 N N . ILE B 1 386 ? 1.886 2.258 25.297 1 94.12 386 ILE B N 1
ATOM 7576 C CA . ILE B 1 386 ? 2.023 2.879 23.984 1 94.12 386 ILE B CA 1
ATOM 7577 C C . ILE B 1 386 ? 2.568 4.297 24.141 1 94.12 386 ILE B C 1
ATOM 7579 O O . ILE B 1 386 ? 3.551 4.664 23.484 1 94.12 386 ILE B O 1
ATOM 7583 N N . ALA B 1 387 ? 1.979 5.133 25.031 1 93.38 387 ALA B N 1
ATOM 7584 C CA . ALA B 1 387 ? 2.396 6.516 25.234 1 93.38 387 ALA B CA 1
ATOM 7585 C C . ALA B 1 387 ? 3.816 6.582 25.781 1 93.38 387 ALA B C 1
ATOM 7587 O O . ALA B 1 387 ? 4.57 7.504 25.469 1 93.38 387 ALA B O 1
ATOM 7588 N N . LEU B 1 388 ? 4.164 5.629 26.547 1 89.5 388 LEU B N 1
ATOM 7589 C CA . LEU B 1 388 ? 5.504 5.566 27.125 1 89.5 388 LEU B CA 1
ATOM 7590 C C . LEU B 1 388 ? 6.551 5.332 26.031 1 89.5 388 LEU B C 1
ATOM 7592 O O . LEU B 1 388 ? 7.59 5.996 26.016 1 89.5 388 LEU B O 1
ATOM 7596 N N . HIS B 1 389 ? 6.266 4.391 25.172 1 89.75 389 HIS B N 1
ATOM 7597 C CA . HIS B 1 389 ? 7.188 4.09 24.078 1 89.75 389 HIS B CA 1
ATOM 7598 C C . HIS B 1 389 ? 7.309 5.27 23.125 1 89.75 389 HIS B C 1
ATOM 7600 O O . HIS B 1 389 ? 8.328 5.422 22.453 1 89.75 389 HIS B O 1
ATOM 7606 N N . ALA B 1 390 ? 6.309 6.102 23.109 1 91.31 390 ALA B N 1
ATOM 7607 C CA . ALA B 1 390 ? 6.289 7.242 22.203 1 91.31 390 ALA B CA 1
ATOM 7608 C C . ALA B 1 390 ? 7.254 8.328 22.656 1 91.31 390 ALA B C 1
ATOM 7610 O O . ALA B 1 390 ? 7.652 9.188 21.875 1 91.31 390 ALA B O 1
ATOM 7611 N N . GLN B 1 391 ? 7.672 8.273 23.859 1 88.62 391 GLN B N 1
ATOM 7612 C CA . GLN B 1 391 ? 8.539 9.312 24.406 1 88.62 391 GLN B CA 1
ATOM 7613 C C . GLN B 1 391 ? 10.008 8.898 24.344 1 88.62 391 GLN B C 1
ATOM 7615 O O . GLN B 1 391 ? 10.898 9.734 24.484 1 88.62 391 GLN B O 1
ATOM 7620 N N . ASP B 1 392 ? 10.234 7.656 24.047 1 89.31 392 ASP B N 1
ATOM 7621 C CA . ASP B 1 392 ? 11.594 7.141 24.031 1 89.31 392 ASP B CA 1
ATOM 7622 C C . ASP B 1 392 ? 12.047 6.836 22.609 1 89.31 392 ASP B C 1
ATOM 7624 O O . ASP B 1 392 ? 11.609 5.852 22.016 1 89.31 392 ASP B O 1
ATOM 7628 N N . PRO B 1 393 ? 13.008 7.594 22.125 1 88 393 PRO B N 1
ATOM 7629 C CA . PRO B 1 393 ? 13.492 7.359 20.766 1 88 393 PRO B CA 1
ATOM 7630 C C . PRO B 1 393 ? 14.078 5.965 20.578 1 88 393 PRO B C 1
ATOM 7632 O O . PRO B 1 393 ? 14.031 5.418 19.469 1 88 393 PRO B O 1
ATOM 7635 N N . ALA B 1 394 ? 14.547 5.379 21.609 1 86.69 394 ALA B N 1
ATOM 7636 C CA . ALA B 1 394 ? 15.18 4.066 21.516 1 86.69 394 ALA B CA 1
ATOM 7637 C C . ALA B 1 394 ? 14.141 2.975 21.266 1 86.69 394 ALA B C 1
ATOM 7639 O O . ALA B 1 394 ? 14.438 1.964 20.625 1 86.69 394 ALA B O 1
ATOM 7640 N N . ASP B 1 395 ? 12.945 3.27 21.75 1 88.06 395 ASP B N 1
ATOM 7641 C CA . ASP B 1 395 ? 11.906 2.258 21.609 1 88.06 395 ASP B CA 1
ATOM 7642 C C . ASP B 1 395 ? 10.891 2.658 20.531 1 88.06 395 ASP B C 1
ATOM 7644 O O . ASP B 1 395 ? 10.023 1.861 20.172 1 88.06 395 ASP B O 1
ATOM 7648 N N . PHE B 1 396 ? 11.016 3.795 20.047 1 91.25 396 PHE B N 1
ATOM 7649 C CA . PHE B 1 396 ? 10 4.375 19.172 1 91.25 396 PHE B CA 1
ATOM 7650 C C . PHE B 1 396 ? 9.875 3.57 17.891 1 91.25 396 PHE B C 1
ATOM 7652 O O . PHE B 1 396 ? 8.789 3.506 17.297 1 91.25 396 PHE B O 1
ATOM 7659 N N . TRP B 1 397 ? 10.992 2.91 17.469 1 87.5 397 TRP B N 1
ATOM 7660 C CA . TRP B 1 397 ? 10.992 2.182 16.203 1 87.5 397 TRP B CA 1
ATOM 7661 C C . TRP B 1 397 ? 10.039 0.993 16.25 1 87.5 397 TRP B C 1
ATOM 7663 O O . TRP B 1 397 ? 9.625 0.473 15.219 1 87.5 397 TRP B O 1
ATOM 7673 N N . LYS B 1 398 ? 9.594 0.605 17.406 1 88.44 398 LYS B N 1
ATOM 7674 C CA . LYS B 1 398 ? 8.695 -0.533 17.578 1 88.44 398 LYS B CA 1
ATOM 7675 C C . LYS B 1 398 ? 7.246 -0.142 17.281 1 88.44 398 LYS B C 1
ATOM 7677 O O . LYS B 1 398 ? 6.387 -1.008 17.109 1 88.44 398 LYS B O 1
ATOM 7682 N N . LEU B 1 399 ? 7.035 1.164 17.297 1 93.25 399 LEU B N 1
ATOM 7683 C CA . LEU B 1 399 ? 5.668 1.646 17.141 1 93.25 399 LEU B CA 1
ATOM 7684 C C . LEU B 1 399 ? 5.344 1.915 15.68 1 93.25 399 LEU B C 1
ATOM 7686 O O . LEU B 1 399 ? 5.949 2.793 15.055 1 93.25 399 LEU B O 1
ATOM 7690 N N . ASP B 1 400 ? 4.48 1.168 15.148 1 95.94 400 ASP B N 1
ATOM 7691 C CA . ASP B 1 400 ? 3.975 1.374 13.797 1 95.94 400 ASP B CA 1
ATOM 7692 C C . ASP B 1 400 ? 2.564 0.807 13.648 1 95.94 400 ASP B C 1
ATOM 7694 O O . ASP B 1 400 ? 1.907 0.49 14.641 1 95.94 400 ASP B O 1
ATOM 7698 N N . ASP B 1 401 ? 2.041 0.738 12.469 1 97.06 401 ASP B N 1
ATOM 7699 C CA . ASP B 1 401 ? 0.644 0.392 12.234 1 97.06 401 ASP B CA 1
ATOM 7700 C C . ASP B 1 401 ? 0.37 -1.066 12.594 1 97.06 401 ASP B C 1
ATOM 7702 O O . ASP B 1 401 ? -0.787 -1.476 12.711 1 97.06 401 ASP B O 1
ATOM 7706 N N . THR B 1 402 ? 1.382 -1.88 12.789 1 95.5 402 THR B N 1
ATOM 7707 C CA . THR B 1 402 ? 1.212 -3.293 13.102 1 9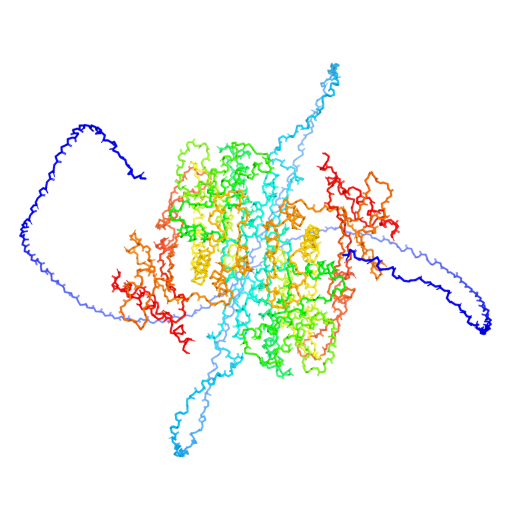5.5 402 THR B CA 1
ATOM 7708 C C . THR B 1 402 ? 0.686 -3.469 14.523 1 95.5 402 THR B C 1
ATOM 7710 O O . THR B 1 402 ? 0.358 -4.582 14.938 1 95.5 402 THR B O 1
ATOM 7713 N N . ILE B 1 403 ? 0.569 -2.371 15.242 1 94.5 403 ILE B N 1
ATOM 7714 C CA . ILE B 1 403 ? 0.076 -2.402 16.609 1 94.5 403 ILE B CA 1
ATOM 7715 C C . ILE B 1 403 ? -1.339 -2.977 16.641 1 94.5 403 ILE B C 1
ATOM 7717 O O . ILE B 1 403 ? -1.728 -3.639 17.609 1 94.5 403 ILE B O 1
ATOM 7721 N N . ILE B 1 404 ? -2.113 -2.777 15.578 1 95.06 404 ILE B N 1
ATOM 7722 C CA . ILE B 1 404 ? -3.48 -3.281 15.492 1 95.06 404 ILE B CA 1
ATOM 7723 C C . ILE B 1 404 ? -3.475 -4.805 15.594 1 95.06 404 ILE B C 1
ATOM 7725 O O . ILE B 1 404 ? -4.242 -5.387 16.359 1 95.06 404 ILE B O 1
ATOM 7729 N N . LYS B 1 405 ? -2.625 -5.398 14.773 1 93.19 405 LYS B N 1
ATOM 7730 C CA . LYS B 1 405 ? -2.557 -6.859 14.773 1 93.19 405 LYS B CA 1
ATOM 7731 C C . LYS B 1 405 ? -2.02 -7.387 16.094 1 93.19 405 LYS B C 1
ATOM 7733 O O . LYS B 1 405 ? -2.445 -8.445 16.562 1 93.19 405 LYS B O 1
ATOM 7738 N N . SER B 1 406 ? -1.086 -6.664 16.703 1 91.94 406 SER B N 1
ATOM 7739 C CA . SER B 1 406 ? -0.544 -7.047 18 1 91.94 406 SER B CA 1
ATOM 7740 C C . SER B 1 406 ? -1.636 -7.082 19.078 1 91.94 406 SER B C 1
ATOM 7742 O O . SER B 1 406 ? -1.666 -7.992 19.906 1 91.94 406 SER B O 1
ATOM 7744 N N . ILE B 1 407 ? -2.508 -6.172 19.031 1 94.19 407 ILE B N 1
ATOM 7745 C CA . ILE B 1 407 ? -3.611 -6.113 19.984 1 94.19 407 ILE B CA 1
ATOM 7746 C C . ILE B 1 407 ? -4.605 -7.234 19.688 1 94.19 407 ILE B C 1
ATOM 7748 O O . ILE B 1 407 ? -5.039 -7.941 20.594 1 94.19 407 ILE B O 1
ATOM 7752 N N . GLU B 1 408 ? -4.863 -7.398 18.453 1 92.25 408 GLU B N 1
ATOM 7753 C CA . GLU B 1 408 ? -5.875 -8.344 18.016 1 92.25 408 GLU B CA 1
ATOM 7754 C C . GLU B 1 408 ? -5.5 -9.781 18.375 1 92.25 408 GLU B C 1
ATOM 7756 O O . GLU B 1 408 ? -6.371 -10.602 18.672 1 92.25 408 GLU B O 1
ATOM 7761 N N . THR B 1 409 ? -4.223 -10.102 18.359 1 88.5 409 THR B N 1
ATOM 7762 C CA . THR B 1 409 ? -3.805 -11.492 18.484 1 88.5 409 THR B CA 1
ATOM 7763 C C . THR B 1 409 ? -3.23 -11.75 19.875 1 88.5 409 THR B C 1
ATOM 7765 O O . THR B 1 409 ? -2.871 -12.883 20.203 1 88.5 409 THR B O 1
ATOM 7768 N N . ALA B 1 410 ? -3.174 -10.719 20.672 1 88.5 410 ALA B N 1
ATOM 7769 C CA . ALA B 1 410 ? -2.609 -10.883 22.016 1 88.5 410 ALA B CA 1
ATOM 7770 C C . ALA B 1 410 ? -3.465 -11.82 22.859 1 88.5 410 ALA B C 1
ATOM 7772 O O . ALA B 1 410 ? -4.695 -11.742 22.828 1 88.5 410 ALA B O 1
ATOM 7773 N N . PRO B 1 411 ? -2.879 -12.758 23.547 1 86.56 411 PRO B N 1
ATOM 7774 C CA . PRO B 1 411 ? -3.635 -13.688 24.391 1 86.56 411 PRO B CA 1
ATOM 7775 C C . PRO B 1 411 ? -4.027 -13.078 25.734 1 86.56 411 PRO B C 1
ATOM 7777 O O . PRO B 1 411 ? -4.711 -13.719 26.531 1 86.56 411 PRO B O 1
ATOM 7780 N N . ASN B 1 412 ? -3.809 -11.812 25.984 1 89.88 412 ASN B N 1
ATOM 7781 C CA . ASN B 1 412 ? -3.979 -11.172 27.281 1 89.88 412 ASN B CA 1
ATOM 7782 C C . ASN B 1 412 ? -5.395 -10.625 27.469 1 89.88 412 ASN B C 1
ATOM 7784 O O . ASN B 1 412 ? -5.871 -9.844 26.641 1 89.88 412 ASN B O 1
ATOM 7788 N N . ASP B 1 413 ? -5.969 -10.812 28.594 1 93 413 ASP B N 1
ATOM 7789 C CA . ASP B 1 413 ? -7.344 -10.406 28.875 1 93 413 ASP B CA 1
ATOM 7790 C C . ASP B 1 413 ? -7.441 -8.898 29.047 1 93 413 ASP B C 1
ATOM 7792 O O . ASP B 1 413 ? -8.5 -8.305 28.828 1 93 413 ASP B O 1
ATOM 7796 N N . GLU B 1 414 ? -6.355 -8.336 29.453 1 94.06 414 GLU B N 1
ATOM 7797 C CA . GLU B 1 414 ? -6.328 -6.891 29.656 1 94.06 414 GLU B CA 1
ATOM 7798 C C . GLU B 1 414 ? -6.637 -6.152 28.359 1 94.06 414 GLU B C 1
ATOM 7800 O O . GLU B 1 414 ? -7.031 -4.984 28.391 1 94.06 414 GLU B O 1
ATOM 7805 N N . LEU B 1 415 ? -6.535 -6.855 27.266 1 96.25 415 LEU B N 1
ATOM 7806 C CA . LEU B 1 415 ? -6.707 -6.207 25.969 1 96.25 415 LEU B CA 1
ATOM 7807 C C . LEU B 1 415 ? -8.047 -6.586 25.344 1 96.25 415 LEU B C 1
ATOM 7809 O O . LEU B 1 415 ? -8.328 -6.238 24.188 1 96.25 415 LEU B O 1
ATOM 7813 N N . ASN B 1 416 ? -8.922 -7.207 26.047 1 96.31 416 ASN B N 1
ATOM 7814 C CA . ASN B 1 416 ? -10.172 -7.73 25.5 1 96.31 416 ASN B CA 1
ATOM 7815 C C . ASN B 1 416 ? -11.062 -6.609 24.969 1 96.31 416 ASN B C 1
ATOM 7817 O O . ASN B 1 416 ? -11.68 -6.746 23.906 1 96.31 416 ASN B O 1
ATOM 7821 N N . LYS B 1 417 ? -11.156 -5.539 25.734 1 96.38 417 LYS B N 1
ATOM 7822 C CA . LYS B 1 417 ? -11.984 -4.422 25.281 1 96.38 417 LYS B CA 1
ATOM 7823 C C . LYS B 1 417 ? -11.461 -3.846 23.969 1 96.38 417 LYS B C 1
ATOM 7825 O O . LYS B 1 417 ? -12.242 -3.584 23.062 1 96.38 417 LYS B O 1
ATOM 7830 N N . ALA B 1 418 ? -10.156 -3.619 23.922 1 97.69 418 ALA B N 1
ATOM 7831 C CA . ALA B 1 418 ? -9.539 -3.115 22.703 1 97.69 418 ALA B CA 1
ATOM 7832 C C . ALA B 1 418 ? -9.734 -4.086 21.547 1 97.69 418 ALA B C 1
ATOM 7834 O O . ALA B 1 418 ? -10.062 -3.672 20.422 1 97.69 418 ALA B O 1
ATOM 7835 N N . LYS B 1 419 ? -9.609 -5.363 21.828 1 96.94 419 LYS B N 1
ATOM 7836 C CA . LYS B 1 419 ? -9.812 -6.402 20.828 1 96.94 419 LYS B CA 1
ATOM 7837 C C . LYS B 1 419 ? -11.234 -6.367 20.281 1 96.94 419 LYS B C 1
ATOM 7839 O O . LYS B 1 419 ? -11.445 -6.523 19.078 1 96.94 419 LYS B O 1
ATOM 7844 N N . GLY B 1 420 ? -12.109 -6.199 21.188 1 96.56 420 GLY B N 1
ATOM 7845 C CA . GLY B 1 420 ? -13.5 -6.125 20.781 1 96.56 420 GLY B CA 1
ATOM 7846 C C . GLY B 1 420 ? -13.773 -5.008 19.781 1 96.56 420 GLY B C 1
ATOM 7847 O O . GLY B 1 420 ? -14.5 -5.195 18.812 1 96.56 420 GLY B O 1
ATOM 7848 N N . ILE B 1 421 ? -13.227 -3.869 19.984 1 97.31 421 ILE B N 1
ATOM 7849 C CA . ILE B 1 421 ? -13.422 -2.721 19.109 1 97.31 421 ILE B CA 1
ATOM 7850 C C . ILE B 1 421 ? -12.781 -2.994 17.75 1 97.31 421 ILE B C 1
ATOM 7852 O O . ILE B 1 421 ? -13.375 -2.721 16.703 1 97.31 421 ILE B O 1
ATOM 7856 N N . ILE B 1 422 ? -11.578 -3.555 17.766 1 97.25 422 ILE B N 1
ATOM 7857 C CA . ILE B 1 422 ? -10.859 -3.85 16.531 1 97.25 422 ILE B CA 1
ATOM 7858 C C . ILE B 1 422 ? -11.625 -4.895 15.727 1 97.25 422 ILE B C 1
ATOM 7860 O O . ILE B 1 422 ? -11.719 -4.801 14.5 1 97.25 422 ILE B O 1
ATOM 7864 N N . GLN B 1 423 ? -12.164 -5.875 16.391 1 95.75 423 GLN B N 1
ATOM 7865 C CA . GLN B 1 423 ? -12.969 -6.887 15.711 1 95.75 423 GLN B CA 1
ATOM 7866 C C . GLN B 1 423 ? -14.18 -6.258 15.031 1 95.75 423 GLN B C 1
ATOM 7868 O O . GLN B 1 423 ? -14.562 -6.66 13.938 1 95.75 423 GLN B O 1
ATOM 7873 N N . ARG B 1 424 ? -14.773 -5.285 15.695 1 96.81 424 ARG B N 1
ATOM 7874 C CA . ARG B 1 424 ? -15.883 -4.559 15.086 1 96.81 424 ARG B CA 1
ATOM 7875 C C . ARG B 1 424 ? -15.438 -3.844 13.812 1 96.81 424 ARG B C 1
ATOM 7877 O O . ARG B 1 424 ? -16.156 -3.838 12.812 1 96.81 424 ARG B O 1
ATOM 7884 N N . ILE B 1 425 ? -14.281 -3.223 13.891 1 97.12 425 ILE B N 1
ATOM 7885 C CA . ILE B 1 425 ? -13.742 -2.547 12.719 1 97.12 425 ILE B CA 1
ATOM 7886 C C . ILE B 1 425 ? -13.562 -3.553 11.578 1 97.12 425 ILE B C 1
ATOM 7888 O O . ILE B 1 425 ? -13.953 -3.295 10.445 1 97.12 425 ILE B O 1
ATOM 7892 N N . ARG B 1 426 ? -12.984 -4.746 11.914 1 95.25 426 ARG B N 1
ATOM 7893 C CA . ARG B 1 426 ? -12.766 -5.789 10.914 1 95.25 426 ARG B CA 1
ATOM 7894 C C . ARG B 1 426 ? -14.086 -6.25 10.305 1 95.25 426 ARG B C 1
ATOM 7896 O O . ARG B 1 426 ? -14.164 -6.488 9.094 1 95.25 426 ARG B O 1
ATOM 7903 N N . ARG B 1 427 ? -15.102 -6.312 11.039 1 95.44 427 ARG B N 1
ATOM 7904 C CA . ARG B 1 427 ? -16.391 -6.801 10.57 1 95.44 427 ARG B CA 1
ATOM 7905 C C . ARG B 1 427 ? -17.25 -5.656 10.023 1 95.44 427 ARG B C 1
ATOM 7907 O O . ARG B 1 427 ? -18.422 -5.848 9.711 1 95.44 427 ARG B O 1
ATOM 7914 N N . ARG B 1 428 ? -16.703 -4.48 10.062 1 95.44 428 ARG B N 1
ATOM 7915 C CA . ARG B 1 428 ? -17.328 -3.281 9.516 1 95.44 428 ARG B CA 1
ATOM 7916 C C . ARG B 1 428 ? -18.547 -2.885 10.328 1 95.44 428 ARG B C 1
ATOM 7918 O O . ARG B 1 428 ? -19.547 -2.426 9.773 1 95.44 428 ARG B O 1
ATOM 7925 N N . GLU B 1 429 ? -18.547 -3.254 11.539 1 96.38 429 GLU B N 1
ATOM 7926 C CA . GLU B 1 429 ? -19.547 -2.748 12.484 1 96.38 429 GLU B CA 1
ATOM 7927 C C . GLU B 1 429 ? -19.094 -1.424 13.094 1 96.38 429 GLU B C 1
ATOM 7929 O O . GLU B 1 429 ? -18.812 -1.349 14.297 1 96.38 429 GLU B O 1
ATOM 7934 N N . LEU B 1 430 ? -19.219 -0.414 12.305 1 97.06 430 LEU B N 1
ATOM 7935 C CA . LEU B 1 430 ? -18.609 0.869 12.625 1 97.06 430 LEU B CA 1
ATOM 7936 C C . LEU B 1 430 ? -19.562 1.743 13.438 1 97.06 430 LEU B C 1
ATOM 7938 O O . LEU B 1 430 ? -20.766 1.488 13.469 1 97.06 430 LEU B O 1
ATOM 7942 N N . TYR B 1 431 ? -18.922 2.715 14.172 1 97.06 431 TYR B N 1
ATOM 7943 C CA . TYR B 1 431 ? -19.766 3.766 14.734 1 97.06 431 TYR B CA 1
ATOM 7944 C C . TYR B 1 431 ? -20.656 4.375 13.664 1 97.06 431 TYR B C 1
ATOM 7946 O O . TYR B 1 431 ? -20.219 4.598 12.531 1 97.06 431 TYR B O 1
ATOM 7954 N N . LYS B 1 432 ? -21.859 4.578 13.984 1 96.06 432 LYS B N 1
ATOM 7955 C CA . LYS B 1 432 ? -22.844 4.984 12.977 1 96.06 432 LYS B CA 1
ATOM 7956 C C . LYS B 1 432 ? -22.922 6.504 12.867 1 96.06 432 LYS B C 1
ATOM 7958 O O . LYS B 1 432 ? -23.094 7.203 13.867 1 96.06 432 LYS B O 1
ATOM 7963 N N . PHE B 1 433 ? -22.797 6.965 11.664 1 94.94 433 PHE B N 1
ATOM 7964 C CA . PHE B 1 433 ? -22.938 8.391 11.367 1 94.94 433 PHE B CA 1
ATOM 7965 C C . PHE B 1 433 ? -24.375 8.844 11.609 1 94.94 433 PHE B C 1
ATOM 7967 O O . PHE B 1 433 ? -25.312 8.297 11.023 1 94.94 433 PHE B O 1
ATOM 7974 N N . CYS B 1 434 ? -24.547 9.805 12.344 1 93.44 434 CYS B N 1
ATOM 7975 C CA . CYS B 1 434 ? -25.875 10.297 12.641 1 93.44 434 CYS B CA 1
ATOM 7976 C C . CYS B 1 434 ? -26.203 11.539 11.82 1 93.44 434 CYS B C 1
ATOM 7978 O O . CYS B 1 434 ? -27.203 11.578 11.102 1 93.44 434 CYS B O 1
ATOM 7980 N N . ASN B 1 435 ? -25.391 12.492 12 1 92 435 ASN B N 1
ATOM 7981 C CA . ASN B 1 435 ? -25.594 13.734 11.258 1 92 435 ASN B CA 1
ATOM 7982 C C . ASN B 1 435 ? -24.375 14.648 11.352 1 92 435 ASN B C 1
ATOM 7984 O O . ASN B 1 435 ? -23.391 14.312 12.023 1 92 435 ASN B O 1
ATOM 7988 N N . GLU B 1 436 ? -24.422 15.719 10.57 1 92.69 436 GLU B N 1
ATOM 7989 C CA . GLU B 1 436 ? -23.375 16.734 10.594 1 92.69 436 GLU B CA 1
ATOM 7990 C C . GLU B 1 436 ? -23.938 18.125 10.305 1 92.69 436 GLU B C 1
ATOM 7992 O O . GLU B 1 436 ? -25.016 18.25 9.727 1 92.69 436 GLU B O 1
ATOM 7997 N N . TYR B 1 437 ? -23.328 19.078 10.781 1 88.94 437 TYR B N 1
ATOM 7998 C CA . TYR B 1 437 ? -23.656 20.453 10.391 1 88.94 437 TYR B CA 1
ATOM 7999 C C . TYR B 1 437 ? -22.391 21.266 10.141 1 88.94 437 TYR B C 1
ATOM 8001 O O . TYR B 1 437 ? -21.328 20.938 10.664 1 88.94 437 TYR B O 1
ATOM 8009 N N . SER B 1 438 ? -22.516 22.234 9.32 1 88.12 438 SER B N 1
ATOM 8010 C CA . SER B 1 438 ? -21.453 23.203 9.102 1 88.12 438 SER B CA 1
ATOM 8011 C C . SER B 1 438 ? -21.609 24.406 10.023 1 88.12 438 SER B C 1
ATOM 8013 O O . SER B 1 438 ? -22.688 25 10.109 1 88.12 438 SER B O 1
ATOM 8015 N N . VAL B 1 439 ? -20.594 24.781 10.672 1 87.69 439 VAL B N 1
ATOM 8016 C CA . VAL B 1 439 ? -20.641 25.938 11.547 1 87.69 439 VAL B CA 1
ATOM 8017 C C . VAL B 1 439 ? -20.875 27.203 10.727 1 87.69 439 VAL B C 1
ATOM 8019 O O . VAL B 1 439 ? -20.203 27.438 9.727 1 87.69 439 VAL B O 1
ATOM 8022 N N . PRO B 1 440 ? -21.828 27.859 11.133 1 84.75 440 PRO B N 1
ATOM 8023 C CA . PRO B 1 440 ? -22.125 29.094 10.391 1 84.75 440 PRO B CA 1
ATOM 8024 C C . PRO B 1 440 ? -20.938 30.047 10.359 1 84.75 440 PRO B C 1
ATOM 8026 O O . PRO B 1 440 ? -20.188 30.156 11.344 1 84.75 440 PRO B O 1
ATOM 8029 N N . LYS B 1 441 ? -20.938 30.891 9.352 1 80.88 441 LYS B N 1
ATOM 8030 C CA . LYS B 1 441 ? -19.797 31.766 9.078 1 80.88 441 LYS B CA 1
ATOM 8031 C C . LYS B 1 441 ? -19.594 32.781 10.211 1 80.88 441 LYS B C 1
ATOM 8033 O O . LYS B 1 441 ? -18.469 33.062 10.578 1 80.88 441 LYS B O 1
ATOM 8038 N N . ASP B 1 442 ? -20.641 33.281 10.727 1 82.19 442 ASP B N 1
ATOM 8039 C CA . ASP B 1 442 ? -20.578 34.344 11.742 1 82.19 442 ASP B CA 1
ATOM 8040 C C . ASP B 1 442 ? -20.141 33.781 13.086 1 82.19 442 ASP B C 1
ATOM 8042 O O . ASP B 1 442 ? -19.75 34.531 13.984 1 82.19 442 ASP B O 1
ATOM 8046 N N . LYS B 1 443 ? -20.109 32.5 13.188 1 84.5 443 LYS B N 1
ATOM 8047 C CA . LYS B 1 443 ? -19.75 31.891 14.461 1 84.5 443 LYS B CA 1
ATOM 8048 C C . LYS B 1 443 ? -18.391 31.188 14.375 1 84.5 443 LYS B C 1
ATOM 8050 O O . LYS B 1 443 ? -17.922 30.609 15.359 1 84.5 443 LYS B O 1
ATOM 8055 N N . LEU B 1 444 ? -17.734 31.281 13.32 1 82.81 444 LEU B N 1
ATOM 8056 C CA . LEU B 1 444 ? -16.5 30.547 13.078 1 82.81 444 LEU B CA 1
ATOM 8057 C C . LEU B 1 444 ? -15.383 31.078 13.984 1 82.81 444 LEU B C 1
ATOM 8059 O O . LEU B 1 444 ? -14.555 30.297 14.477 1 82.81 444 LEU B O 1
ATOM 8063 N N . GLU B 1 445 ? -15.312 32.344 14.234 1 79.94 445 GLU B N 1
ATOM 8064 C CA . GLU B 1 445 ? -14.219 32.969 14.969 1 79.94 445 GLU B CA 1
ATOM 8065 C C . GLU B 1 445 ? -14.188 32.5 16.422 1 79.94 445 GLU B C 1
ATOM 8067 O O . GLU B 1 445 ? -13.117 32.312 17 1 79.94 445 GLU B O 1
ATOM 8072 N N . HIS B 1 446 ? -15.312 32.281 17.016 1 83.38 446 HIS B N 1
ATOM 8073 C CA . HIS B 1 446 ? -15.359 31.922 18.438 1 83.38 446 HIS B CA 1
ATOM 8074 C C . HIS B 1 446 ? -15.891 30.516 18.641 1 83.38 446 HIS B C 1
ATOM 8076 O O . HIS B 1 446 ? -16.375 30.172 19.719 1 83.38 446 HIS B O 1
ATOM 8082 N N . PHE B 1 447 ? -15.781 29.766 17.641 1 88.44 447 PHE B N 1
ATOM 8083 C CA . PHE B 1 447 ? -16.312 28.422 17.719 1 88.44 447 PHE B CA 1
ATOM 8084 C C . PHE B 1 447 ? -15.477 27.562 18.656 1 88.44 447 PHE B C 1
ATOM 8086 O O . PHE B 1 447 ? -14.25 27.609 18.609 1 88.44 447 PHE B O 1
ATOM 8093 N N . LYS B 1 448 ? -16.156 26.922 19.531 1 89.81 448 LYS B N 1
ATOM 8094 C CA . LYS B 1 448 ? -15.539 25.922 20.391 1 89.81 448 LYS B CA 1
ATOM 8095 C C . LYS B 1 448 ? -15.953 24.5 19.984 1 89.81 448 LYS B C 1
ATOM 8097 O O . LYS B 1 448 ? -17.109 24.266 19.625 1 89.81 448 LYS B O 1
ATOM 8102 N N . ASN B 1 449 ? -15 23.625 20.062 1 91.69 449 ASN B N 1
ATOM 8103 C CA . ASN B 1 449 ? -15.273 22.25 19.688 1 91.69 449 ASN B CA 1
ATOM 8104 C C . ASN B 1 449 ? -16.422 21.656 20.5 1 91.69 449 ASN B C 1
ATOM 8106 O O . ASN B 1 449 ? -16.531 21.922 21.703 1 91.69 449 ASN B O 1
ATOM 8110 N N . ILE B 1 450 ? -17.25 20.969 19.828 1 94 450 ILE B N 1
ATOM 8111 C CA . ILE B 1 450 ? -18.375 20.297 20.469 1 94 450 ILE B CA 1
ATOM 8112 C C . ILE B 1 450 ? -17.906 18.969 21.078 1 94 450 ILE B C 1
ATOM 8114 O O . ILE B 1 450 ? -17.125 18.234 20.469 1 94 450 ILE B O 1
ATOM 8118 N N . THR B 1 451 ? -18.344 18.703 22.297 1 93.94 451 THR B N 1
ATOM 8119 C CA . THR B 1 451 ? -17.969 17.484 22.984 1 93.94 451 THR B CA 1
ATOM 8120 C C . THR B 1 451 ? -19.172 16.547 23.109 1 93.94 451 THR B C 1
ATOM 8122 O O . THR B 1 451 ? -20.312 16.953 22.859 1 93.94 451 THR B O 1
ATOM 8125 N N . ALA B 1 452 ? -18.828 15.312 23.406 1 94.69 452 ALA B N 1
ATOM 8126 C CA . ALA B 1 452 ? -19.891 14.344 23.641 1 94.69 452 ALA B CA 1
ATOM 8127 C C . ALA B 1 452 ? -20.812 14.812 24.766 1 94.69 452 ALA B C 1
ATOM 8129 O O . ALA B 1 452 ? -22.031 14.594 24.719 1 94.69 452 ALA B O 1
ATOM 8130 N N . GLN B 1 453 ? -20.281 15.445 25.734 1 94.19 453 GLN B N 1
ATOM 8131 C CA . GLN B 1 453 ? -21.047 15.969 26.859 1 94.19 453 GLN B CA 1
ATOM 8132 C C . GLN B 1 453 ? -22.062 17.016 26.406 1 94.19 453 GLN B C 1
ATOM 8134 O O . GLN B 1 453 ? -23.188 17.047 26.891 1 94.19 453 GLN B O 1
ATOM 8139 N N . ASP B 1 454 ? -21.625 17.844 25.516 1 95.19 454 ASP B N 1
ATOM 8140 C CA . ASP B 1 454 ? -22.531 18.875 24.984 1 95.19 454 ASP B CA 1
ATOM 8141 C C . ASP B 1 454 ? -23.766 18.25 24.359 1 95.19 454 ASP B C 1
ATOM 8143 O O . ASP B 1 454 ? -24.875 18.766 24.484 1 95.19 454 ASP B O 1
ATOM 8147 N N . ILE B 1 455 ? -23.562 17.156 23.734 1 94.38 455 ILE B N 1
ATOM 8148 C CA . ILE B 1 455 ? -24.641 16.484 23 1 94.38 455 ILE B CA 1
ATOM 8149 C C . ILE B 1 455 ? -25.562 15.773 24 1 94.38 455 ILE B C 1
ATOM 8151 O O . ILE B 1 455 ? -26.781 15.906 23.922 1 94.38 455 ILE B O 1
ATOM 8155 N N . VAL B 1 456 ? -25 15.055 24.875 1 94.19 456 VAL B N 1
ATOM 8156 C CA . VAL B 1 456 ? -25.766 14.289 25.859 1 94.19 456 VAL B CA 1
ATOM 8157 C C . VAL B 1 456 ? -26.609 15.227 26.719 1 94.19 456 VAL B C 1
ATOM 8159 O O . VAL B 1 456 ? -27.75 14.922 27.047 1 94.19 456 VAL B O 1
ATOM 8162 N N . CYS B 1 457 ? -26.078 16.391 27.062 1 93.31 457 CYS B N 1
ATOM 8163 C CA . CYS B 1 457 ? -26.766 17.359 27.891 1 93.31 457 CYS B CA 1
ATOM 8164 C C . CYS B 1 457 ? -27.922 18.016 27.141 1 93.31 457 CYS B C 1
ATOM 8166 O O . CYS B 1 457 ? -28.797 18.625 27.766 1 93.31 457 CYS B O 1
ATOM 8168 N N . SER B 1 458 ? -27.953 17.859 25.906 1 93.12 458 SER B N 1
ATOM 8169 C CA . SER B 1 458 ? -29 18.469 25.094 1 93.12 458 SER B CA 1
ATOM 8170 C C . SER B 1 458 ? -30.125 17.484 24.812 1 93.12 458 SER B C 1
ATOM 8172 O O . SER B 1 458 ? -31.031 17.781 24.016 1 93.12 458 SER B O 1
ATOM 8174 N N . GLN B 1 459 ? -29.969 16.375 25.438 1 92.19 459 GLN B N 1
ATOM 8175 C CA . GLN B 1 459 ? -31.047 15.398 25.266 1 92.19 459 GLN B CA 1
ATOM 8176 C C . GLN B 1 459 ? -32.312 15.852 25.984 1 92.19 459 GLN B C 1
ATOM 8178 O O . GLN B 1 459 ? -32.25 16.297 27.141 1 92.19 459 GLN B O 1
ATOM 8183 N N . LYS B 1 460 ? -33.5 15.945 25.453 1 83.94 460 LYS B N 1
ATOM 8184 C CA . LYS B 1 460 ? -34.719 16.344 26.125 1 83.94 460 LYS B CA 1
ATOM 8185 C C . LYS B 1 460 ? -35.594 15.141 26.438 1 83.94 460 LYS B C 1
ATOM 8187 O O . LYS B 1 460 ? -36.094 15.008 27.562 1 83.94 460 LYS B O 1
ATOM 8192 N N . SER B 1 461 ? -36.219 14.492 25.328 1 67.5 461 SER B N 1
ATOM 8193 C CA . SER B 1 461 ? -37.219 13.445 25.547 1 67.5 461 SER B CA 1
ATOM 8194 C C . SER B 1 461 ? -36.812 12.164 24.812 1 67.5 461 SER B C 1
ATOM 8196 O O . SER B 1 461 ? -36.469 12.195 23.625 1 67.5 461 SER B O 1
ATOM 8198 N N . SER B 1 462 ? -35.938 11.328 25.438 1 65.62 462 SER B N 1
ATOM 8199 C CA . SER B 1 462 ? -35.781 10.102 24.672 1 65.62 462 SER B CA 1
ATOM 8200 C C . SER B 1 462 ? -36 8.867 25.531 1 65.62 462 SER B C 1
ATOM 8202 O O . SER B 1 462 ? -35.938 8.945 26.766 1 65.62 462 SER B O 1
ATOM 8204 N N . LYS B 1 463 ? -36.5 7.895 24.875 1 74.88 463 LYS B N 1
ATOM 8205 C CA . LYS B 1 463 ? -36.75 6.586 25.469 1 74.88 463 LYS B CA 1
ATOM 8206 C C . LYS B 1 463 ? -35.5 6.012 26.094 1 74.88 463 LYS B C 1
ATOM 8208 O O . LYS B 1 463 ? -35.562 5.234 27.047 1 74.88 463 LYS B O 1
ATOM 8213 N N . VAL B 1 464 ? -34.375 6.488 25.594 1 87.75 464 VAL B N 1
ATOM 8214 C CA . VAL B 1 464 ? -33.125 5.945 26.078 1 87.75 464 VAL B CA 1
ATOM 8215 C C . VAL B 1 464 ? -32.25 7.078 26.594 1 87.75 464 VAL B C 1
ATOM 8217 O O . VAL B 1 464 ? -32.156 8.133 25.953 1 87.75 464 VAL B O 1
ATOM 8220 N N . LEU B 1 465 ? -31.719 6.93 27.781 1 90.44 465 LEU B N 1
ATOM 8221 C CA . LEU B 1 465 ? -30.781 7.906 28.344 1 90.44 465 LEU B CA 1
ATOM 8222 C C . LEU B 1 465 ? -29.391 7.723 27.766 1 90.44 465 LEU B C 1
ATOM 8224 O O . LEU B 1 465 ? -28.797 6.656 27.906 1 90.44 465 LEU B O 1
ATOM 8228 N N . LEU B 1 466 ? -28.922 8.727 27.188 1 93.75 466 LEU B N 1
ATOM 8229 C CA . LEU B 1 466 ? -27.609 8.688 26.547 1 93.75 466 LEU B CA 1
ATOM 8230 C C . LEU B 1 466 ? -26.5 8.961 27.547 1 93.75 466 LEU B C 1
ATOM 8232 O O . LEU B 1 466 ? -26.656 9.805 28.438 1 93.75 466 LEU B O 1
ATOM 8236 N N . LYS B 1 467 ? -25.453 8.258 27.438 1 94.31 467 LYS B N 1
ATOM 8237 C CA . LYS B 1 467 ? -24.219 8.523 28.156 1 94.31 467 LYS B CA 1
ATOM 8238 C C . LYS B 1 467 ? -23.141 9.062 27.219 1 94.31 467 LYS B C 1
ATOM 8240 O O . LYS B 1 467 ? -23.219 8.891 26 1 94.31 467 LYS B O 1
ATOM 8245 N N . GLU B 1 468 ? -22.172 9.734 27.781 1 94 468 GLU B N 1
ATOM 8246 C CA . GLU B 1 468 ? -21.094 10.289 26.969 1 94 468 GLU B CA 1
ATOM 8247 C C . GLU B 1 468 ? -20.359 9.195 26.188 1 94 468 GLU B C 1
ATOM 8249 O O . GLU B 1 468 ? -19.922 9.43 25.047 1 94 468 GLU B O 1
ATOM 8254 N N . GLU B 1 469 ? -20.312 8.008 26.734 1 92.69 469 GLU B N 1
ATOM 8255 C CA . GLU B 1 469 ? -19.594 6.895 26.125 1 92.69 469 GLU B CA 1
ATOM 8256 C C . GLU B 1 469 ? -20.344 6.336 24.922 1 92.69 469 GLU B C 1
ATOM 8258 O O . GLU B 1 469 ? -19.797 5.57 24.125 1 92.69 469 GLU B O 1
ATOM 8263 N N . ASP B 1 470 ? -21.547 6.809 24.766 1 94.69 470 ASP B N 1
ATOM 8264 C CA . ASP B 1 470 ? -22.375 6.328 23.672 1 94.69 470 ASP B CA 1
ATOM 8265 C C . ASP B 1 470 ? -22.188 7.176 22.422 1 94.69 470 ASP B C 1
ATOM 8267 O O . ASP B 1 470 ? -22.594 6.789 21.328 1 94.69 470 ASP B O 1
ATOM 8271 N N . VAL B 1 471 ? -21.547 8.297 22.625 1 95.88 471 VAL B N 1
ATOM 8272 C CA . VAL B 1 471 ? -21.516 9.297 21.578 1 95.88 471 VAL B CA 1
ATOM 8273 C C . VAL B 1 471 ? -20.062 9.594 21.188 1 95.88 471 VAL B C 1
ATOM 8275 O O . VAL B 1 471 ? -19.188 9.641 22.062 1 95.88 471 VAL B O 1
ATOM 8278 N N . ALA B 1 472 ? -19.812 9.68 19.922 1 96.06 472 ALA B N 1
ATOM 8279 C CA . ALA B 1 472 ? -18.531 10.156 19.422 1 96.06 472 ALA B CA 1
ATOM 8280 C C . ALA B 1 472 ? -18.719 11.383 18.531 1 96.06 472 ALA B C 1
ATOM 8282 O O . ALA B 1 472 ? -19.656 11.445 17.734 1 96.06 472 ALA B O 1
ATOM 8283 N N . VAL B 1 473 ? -17.875 12.375 18.719 1 95.81 473 VAL B N 1
ATOM 8284 C CA . VAL B 1 473 ? -17.984 13.625 17.969 1 95.81 473 VAL B CA 1
ATOM 8285 C C . VAL B 1 473 ? -16.688 13.875 17.188 1 95.81 473 VAL B C 1
ATOM 8287 O O . VAL B 1 473 ? -15.594 13.609 17.688 1 95.81 473 VAL B O 1
ATOM 8290 N N . SER B 1 474 ? -16.812 14.273 15.945 1 93.62 474 SER B N 1
ATOM 8291 C CA . SER B 1 474 ? -15.695 14.688 15.117 1 93.62 474 SER B CA 1
ATOM 8292 C C . SER B 1 474 ? -15.797 16.156 14.734 1 93.62 474 SER B C 1
ATOM 8294 O O . SER B 1 474 ? -16.734 16.562 14.039 1 93.62 474 SER B O 1
ATOM 8296 N N . ASN B 1 475 ? -14.891 16.938 15.234 1 92.06 475 ASN B N 1
ATOM 8297 C CA . ASN B 1 475 ? -14.773 18.344 14.836 1 92.06 475 ASN B CA 1
ATOM 8298 C C . ASN B 1 475 ? -13.758 18.516 13.711 1 92.06 475 ASN B C 1
ATOM 8300 O O . ASN B 1 475 ? -12.547 18.438 13.945 1 92.06 475 ASN B O 1
ATOM 8304 N N . VAL B 1 476 ? -14.211 18.766 12.562 1 88.06 476 VAL B N 1
ATOM 8305 C CA . VAL B 1 476 ? -13.352 18.797 11.383 1 88.06 476 VAL B CA 1
ATOM 8306 C C . VAL B 1 476 ? -13.102 20.25 10.977 1 88.06 476 VAL B C 1
ATOM 8308 O O . VAL B 1 476 ? -14.031 21.062 10.938 1 88.06 476 VAL B O 1
ATOM 8311 N N . LYS B 1 477 ? -11.906 20.562 10.789 1 84.06 477 LYS B N 1
ATOM 8312 C CA . LYS B 1 477 ? -11.508 21.859 10.25 1 84.06 477 LYS B CA 1
ATOM 8313 C C . LYS B 1 477 ? -10.859 21.703 8.875 1 84.06 477 LYS B C 1
ATOM 8315 O O . LYS B 1 477 ? -9.914 20.938 8.711 1 84.06 477 LYS B O 1
ATOM 8320 N N . ILE B 1 478 ? -11.398 22.297 7.891 1 79.88 478 ILE B N 1
ATOM 8321 C CA . ILE B 1 478 ? -10.836 22.297 6.543 1 79.88 478 ILE B CA 1
ATOM 8322 C C . ILE B 1 478 ? -10.445 23.719 6.152 1 79.88 478 ILE B C 1
ATOM 8324 O O . ILE B 1 478 ? -11.281 24.625 6.16 1 79.88 478 ILE B O 1
ATOM 8328 N N . ASP B 1 479 ? -9.188 23.891 5.953 1 75.25 479 ASP B N 1
ATOM 8329 C CA . ASP B 1 479 ? -8.727 25.203 5.531 1 75.25 479 ASP B CA 1
ATOM 8330 C C . ASP B 1 479 ? -7.781 25.109 4.34 1 75.25 479 ASP B C 1
ATOM 8332 O O . ASP B 1 479 ? -7.477 24 3.877 1 75.25 479 ASP B O 1
ATOM 8336 N N . LEU B 1 480 ? -7.508 26.188 3.803 1 69.62 480 LEU B N 1
ATOM 8337 C CA . LEU B 1 480 ? -6.594 26.266 2.67 1 69.62 480 LEU B CA 1
ATOM 8338 C C . LEU B 1 480 ? -5.168 26.547 3.139 1 69.62 480 LEU B C 1
ATOM 8340 O O . LEU B 1 480 ? -4.492 27.422 2.592 1 69.62 480 LEU B O 1
ATOM 8344 N N . THR B 1 481 ? -4.77 25.984 4.27 1 68.19 481 THR B N 1
ATOM 8345 C CA . THR B 1 481 ? -3.412 25.969 4.797 1 68.19 481 THR B CA 1
ATOM 8346 C C . THR B 1 481 ? -3.176 27.156 5.719 1 68.19 481 THR B C 1
ATOM 8348 O O . THR B 1 481 ? -2.217 27.172 6.492 1 68.19 481 THR B O 1
ATOM 8351 N N . ARG B 1 482 ? -3.965 28.188 5.605 1 69.12 482 ARG B N 1
ATOM 8352 C CA . ARG B 1 482 ? -3.705 29.375 6.426 1 69.12 482 ARG B CA 1
ATOM 8353 C C . ARG B 1 482 ? -4.926 29.734 7.266 1 69.12 482 ARG B C 1
ATOM 8355 O O . ARG B 1 482 ? -5.289 30.906 7.371 1 69.12 482 ARG B O 1
ATOM 8362 N N . GLY B 1 483 ? -5.469 28.75 7.637 1 65.38 483 GLY B N 1
ATOM 8363 C CA . GLY B 1 483 ? -6.602 29 8.516 1 65.38 483 GLY B CA 1
ATOM 8364 C C . GLY B 1 483 ? -7.691 29.828 7.859 1 65.38 483 GLY B C 1
ATOM 8365 O O . GLY B 1 483 ? -8.195 29.469 6.793 1 65.38 483 GLY B O 1
ATOM 8366 N N . LYS B 1 484 ? -7.934 31.031 8.414 1 66.75 484 LYS B N 1
ATOM 8367 C CA . LYS B 1 484 ? -9.016 31.891 7.953 1 66.75 484 LYS B CA 1
ATOM 8368 C C . LYS B 1 484 ? -8.555 32.781 6.812 1 66.75 484 LYS B C 1
ATOM 8370 O O . LYS B 1 484 ? -9.383 33.344 6.074 1 66.75 484 LYS B O 1
ATOM 8375 N N . ASP B 1 485 ? -7.254 32.781 6.664 1 71.62 485 ASP B N 1
ATOM 8376 C CA . ASP B 1 485 ? -6.711 33.719 5.684 1 71.62 485 ASP B CA 1
ATOM 8377 C C . ASP B 1 485 ? -6.578 33.062 4.312 1 71.62 485 ASP B C 1
ATOM 8379 O O . ASP B 1 485 ? -6.477 31.844 4.207 1 71.62 485 ASP B O 1
ATOM 8383 N N . ASN B 1 486 ? -6.742 33.875 3.318 1 74.38 486 ASN B N 1
ATOM 8384 C CA . ASN B 1 486 ? -6.477 33.438 1.955 1 74.38 486 ASN B CA 1
ATOM 8385 C C . ASN B 1 486 ? -5 33.094 1.748 1 74.38 486 ASN B C 1
ATOM 8387 O O . ASN B 1 486 ? -4.145 33.969 1.878 1 74.38 486 ASN B O 1
ATOM 8391 N N . PRO B 1 487 ? -4.734 31.938 1.442 1 78.81 487 PRO B N 1
ATOM 8392 C CA . PRO B 1 487 ? -3.328 31.562 1.295 1 78.81 487 PRO B CA 1
ATOM 8393 C C . PRO B 1 487 ? -2.633 32.312 0.159 1 78.81 487 PRO B C 1
ATOM 8395 O O . PRO B 1 487 ? -1.413 32.5 0.189 1 78.81 487 PRO B O 1
ATOM 8398 N N . LEU B 1 488 ? -3.365 32.75 -0.78 1 80.12 488 LEU B N 1
ATOM 8399 C CA . LEU B 1 488 ? -2.793 33.406 -1.945 1 80.12 488 LEU B CA 1
ATOM 8400 C C . LEU B 1 488 ? -2.232 34.781 -1.569 1 80.12 488 LEU B C 1
ATOM 8402 O O . LEU B 1 488 ? -1.365 35.312 -2.264 1 80.12 488 LEU B O 1
ATOM 8406 N N . GLU B 1 489 ? -2.67 35.281 -0.495 1 80.5 489 GLU B N 1
ATOM 8407 C CA . GLU B 1 489 ? -2.236 36.625 -0.07 1 80.5 489 GLU B CA 1
ATOM 8408 C C . GLU B 1 489 ? -0.819 36.594 0.497 1 80.5 489 GLU B C 1
ATOM 8410 O O . GLU B 1 489 ? -0.148 37.625 0.572 1 80.5 489 GLU B O 1
ATOM 8415 N N . SER B 1 490 ? -0.444 35.438 0.866 1 82.75 490 SER B N 1
ATOM 8416 C CA . SER B 1 490 ? 0.886 35.344 1.456 1 82.75 490 SER B CA 1
ATOM 8417 C C . SER B 1 490 ? 1.936 35.031 0.395 1 82.75 490 SER B C 1
ATOM 8419 O O . SER B 1 490 ? 3.131 34.969 0.69 1 82.75 490 SER B O 1
ATOM 8421 N N . ILE B 1 491 ? 1.5 34.938 -0.817 1 89.31 491 ILE B N 1
ATOM 8422 C CA . ILE B 1 491 ? 2.412 34.562 -1.895 1 89.31 491 ILE B CA 1
ATOM 8423 C C . ILE B 1 491 ? 2.873 35.844 -2.631 1 89.31 491 ILE B C 1
ATOM 8425 O O . ILE B 1 491 ? 2.072 36.719 -2.9 1 89.31 491 ILE B O 1
ATOM 8429 N N . LYS B 1 492 ? 4.152 35.906 -2.869 1 92.19 492 LYS B N 1
ATOM 8430 C CA . LYS B 1 492 ? 4.711 37 -3.65 1 92.19 492 LYS B CA 1
ATOM 8431 C C . LYS B 1 492 ? 4.988 36.562 -5.086 1 92.19 492 LYS B C 1
ATOM 8433 O O . LYS B 1 492 ? 5.438 35.438 -5.328 1 92.19 492 LYS B O 1
ATOM 8438 N N . PHE B 1 493 ? 4.656 37.469 -5.977 1 92.44 493 PHE B N 1
ATOM 8439 C CA . PHE B 1 493 ? 4.793 37.219 -7.398 1 92.44 493 PHE B CA 1
ATOM 8440 C C . PHE B 1 493 ? 5.773 38.188 -8.047 1 92.44 493 PHE B C 1
ATOM 8442 O O . PHE B 1 493 ? 6.09 39.219 -7.473 1 92.44 493 PHE B O 1
ATOM 8449 N N . PHE B 1 494 ? 6.285 37.781 -9.133 1 93 494 PHE B N 1
ATOM 8450 C CA . PHE B 1 494 ? 7.062 38.656 -9.984 1 93 494 PHE B CA 1
ATOM 8451 C C . PHE B 1 494 ? 6.586 38.594 -11.43 1 93 494 PHE B C 1
ATOM 8453 O O . PHE B 1 494 ? 5.957 37.594 -11.828 1 93 494 PHE B O 1
ATOM 8460 N N . LYS B 1 495 ? 6.828 39.625 -12.164 1 89.06 495 LYS B N 1
ATOM 8461 C CA . LYS B 1 495 ? 6.277 39.719 -13.508 1 89.06 495 LYS B CA 1
ATOM 8462 C C . LYS B 1 495 ? 7.016 38.812 -14.477 1 89.06 495 LYS B C 1
ATOM 8464 O O . LYS B 1 495 ? 6.387 38.031 -15.203 1 89.06 495 LYS B O 1
ATOM 8469 N N . ASP B 1 496 ? 8.227 39.031 -14.633 1 85.94 496 ASP B N 1
ATOM 8470 C CA . ASP B 1 496 ? 9.086 38.188 -15.469 1 85.94 496 ASP B CA 1
ATOM 8471 C C . ASP B 1 496 ? 10.469 38 -14.836 1 85.94 496 ASP B C 1
ATOM 8473 O O . ASP B 1 496 ? 10.781 38.656 -13.836 1 85.94 496 ASP B O 1
ATOM 8477 N N . PHE B 1 497 ? 11.234 37.125 -15.312 1 87.81 497 PHE B N 1
ATOM 8478 C CA . PHE B 1 497 ? 12.492 36.75 -14.68 1 87.81 497 PHE B CA 1
ATOM 8479 C C . PHE B 1 497 ? 13.508 37.875 -14.742 1 87.81 497 PHE B C 1
ATOM 8481 O O . PHE B 1 497 ? 14.516 37.844 -14.031 1 87.81 497 PHE B O 1
ATOM 8488 N N . GLY B 1 498 ? 13.234 38.844 -15.516 1 83.88 498 GLY B N 1
ATOM 8489 C CA . GLY B 1 498 ? 14.102 40 -15.578 1 83.88 498 GLY B CA 1
ATOM 8490 C C . GLY B 1 498 ? 13.758 41.094 -14.555 1 83.88 498 GLY B C 1
ATOM 8491 O O . GLY B 1 498 ? 14.539 42 -14.336 1 83.88 498 GLY B O 1
ATOM 8492 N N . CYS B 1 499 ? 12.672 40.906 -13.875 1 85.25 499 CYS B N 1
ATOM 8493 C CA . CYS B 1 499 ? 12.18 41.875 -12.914 1 85.25 499 CYS B CA 1
ATOM 8494 C C . CYS B 1 499 ? 12.617 41.531 -11.5 1 85.25 499 CYS B C 1
ATOM 8496 O O . CYS B 1 499 ? 12.523 40.375 -11.086 1 85.25 499 CYS B O 1
ATOM 8498 N N . ASP B 1 500 ? 13.055 42.5 -10.773 1 87.12 500 ASP B N 1
ATOM 8499 C CA . ASP B 1 500 ? 13.547 42.25 -9.422 1 87.12 500 ASP B CA 1
ATOM 8500 C C . ASP B 1 500 ? 12.547 42.75 -8.375 1 87.12 500 ASP B C 1
ATOM 8502 O O . ASP B 1 500 ? 12.875 42.844 -7.191 1 87.12 500 ASP B O 1
ATOM 8506 N N . GLU B 1 501 ? 11.367 43 -8.82 1 90.06 501 GLU B N 1
ATOM 8507 C CA . GLU B 1 501 ? 10.336 43.469 -7.891 1 90.06 501 GLU B CA 1
ATOM 8508 C C . GLU B 1 501 ? 9.297 42.375 -7.645 1 90.06 501 GLU B C 1
ATOM 8510 O O . GLU B 1 501 ? 8.859 41.688 -8.586 1 90.06 501 GLU B O 1
ATOM 8515 N N . LYS B 1 502 ? 9.039 42.188 -6.43 1 90.44 502 LYS B N 1
ATOM 8516 C CA . LYS B 1 502 ? 7.977 41.25 -6.082 1 90.44 502 LYS B CA 1
ATOM 8517 C C . LYS B 1 502 ? 6.73 41.969 -5.586 1 90.44 502 LYS B C 1
ATOM 8519 O O . LYS B 1 502 ? 6.824 43.062 -5.051 1 90.44 502 LYS B O 1
ATOM 8524 N N . PHE B 1 503 ? 5.574 41.469 -5.805 1 89.25 503 PHE B N 1
ATOM 8525 C CA . PHE B 1 503 ? 4.309 42.094 -5.418 1 89.25 503 PHE B CA 1
ATOM 8526 C C . PHE B 1 503 ? 3.27 41.031 -5.09 1 89.25 503 PHE B C 1
ATOM 8528 O O . PHE B 1 503 ? 3.354 39.906 -5.578 1 89.25 503 PHE B O 1
ATOM 8535 N N . PRO B 1 504 ? 2.383 41.375 -4.211 1 85.5 504 PRO B N 1
ATOM 8536 C CA . PRO B 1 504 ? 1.255 40.469 -3.965 1 85.5 504 PRO B CA 1
ATOM 8537 C C . PRO B 1 504 ? 0.154 40.594 -5.012 1 85.5 504 PRO B C 1
ATOM 8539 O O . PRO B 1 504 ? 0.068 41.625 -5.699 1 85.5 504 PRO B O 1
ATOM 8542 N N . ILE B 1 505 ? -0.506 39.531 -5.25 1 79.94 505 ILE B N 1
ATOM 8543 C CA . ILE B 1 505 ? -1.676 39.594 -6.121 1 79.94 505 ILE B CA 1
ATOM 8544 C C . ILE B 1 505 ? -2.945 39.406 -5.293 1 79.94 505 ILE B C 1
ATOM 8546 O O . ILE B 1 505 ? -3.037 38.469 -4.5 1 79.94 505 ILE B O 1
ATOM 8550 N N . THR B 1 506 ? -3.84 40.344 -5.336 1 66.62 506 THR B N 1
ATOM 8551 C CA . THR B 1 506 ? -5.105 40.219 -4.625 1 66.62 506 THR B CA 1
ATOM 8552 C C . THR B 1 506 ? -6.152 39.531 -5.492 1 66.62 506 THR B C 1
ATOM 8554 O O . THR B 1 506 ? -6.137 39.656 -6.719 1 66.62 506 THR B O 1
ATOM 8557 N N . ASP B 1 507 ? -6.969 38.594 -4.93 1 62.03 507 ASP B N 1
ATOM 8558 C CA . ASP B 1 507 ? -7.941 37.719 -5.555 1 62.03 507 ASP B CA 1
ATOM 8559 C C . ASP B 1 507 ? -8.828 38.469 -6.535 1 62.03 507 ASP B C 1
ATOM 8561 O O . ASP B 1 507 ? -9.18 37.938 -7.598 1 62.03 507 ASP B O 1
ATOM 8565 N N . GLU B 1 508 ? -9.203 39.594 -6.137 1 54.34 508 GLU B N 1
ATOM 8566 C CA . GLU B 1 508 ? -10.156 40.344 -6.965 1 54.34 508 GLU B CA 1
ATOM 8567 C C . GLU B 1 508 ? -9.586 40.594 -8.359 1 54.34 508 GLU B C 1
ATOM 8569 O O . GLU B 1 508 ? -10.344 40.812 -9.312 1 54.34 508 GLU B O 1
ATOM 8574 N N . ARG B 1 509 ? -8.453 40.344 -8.477 1 48.81 509 ARG B N 1
ATOM 8575 C CA . ARG B 1 509 ? -7.816 40.719 -9.734 1 48.81 509 ARG B CA 1
ATOM 8576 C C . ARG B 1 509 ? -7.68 39.531 -10.664 1 48.81 509 ARG B C 1
ATOM 8578 O O . ARG B 1 509 ? -7.398 39.688 -11.852 1 48.81 509 ARG B O 1
ATOM 8585 N N . VAL B 1 510 ? -7.777 38.344 -10.109 1 52.81 510 VAL B N 1
ATOM 8586 C CA . VAL B 1 510 ? -7.48 37.219 -11 1 52.81 510 VAL B CA 1
ATOM 8587 C C . VAL B 1 510 ? -8.773 36.469 -11.359 1 52.81 510 VAL B C 1
ATOM 8589 O O . VAL B 1 510 ? -9.031 36.219 -12.531 1 52.81 510 VAL B O 1
ATOM 8592 N N . SER B 1 511 ? -9.508 35.812 -10.438 1 51.97 511 SER B N 1
ATOM 8593 C CA . SER B 1 511 ? -10.711 35.094 -10.781 1 51.97 511 SER B CA 1
ATOM 8594 C C . SER B 1 511 ? -11.812 35.281 -9.742 1 51.97 511 SER B C 1
ATOM 8596 O O . SER B 1 511 ? -11.531 35.344 -8.547 1 51.97 511 SER B O 1
ATOM 8598 N N . HIS B 1 512 ? -12.977 35.594 -10.203 1 46.41 512 HIS B N 1
ATOM 8599 C CA . HIS B 1 512 ? -14.172 35.656 -9.359 1 46.41 512 HIS B CA 1
ATOM 8600 C C . HIS B 1 512 ? -14.633 34.25 -8.938 1 46.41 512 HIS B C 1
ATOM 8602 O O . HIS B 1 512 ? -15.586 34.125 -8.172 1 46.41 512 HIS B O 1
ATOM 8608 N N . LEU B 1 513 ? -14.047 33.219 -9.391 1 44.72 513 LEU B N 1
ATOM 8609 C CA . LEU B 1 513 ? -14.492 31.859 -9.117 1 44.72 513 LEU B CA 1
ATOM 8610 C C . LEU B 1 513 ? -13.75 31.266 -7.926 1 44.72 513 LEU B C 1
ATOM 8612 O O . LEU B 1 513 ? -13.914 30.094 -7.602 1 44.72 513 LEU B O 1
ATOM 8616 N N . LEU B 1 514 ? -13.047 32.125 -7.281 1 55.34 514 LEU B N 1
ATOM 8617 C CA . LEU B 1 514 ? -12.328 31.609 -6.117 1 55.34 514 LEU B CA 1
ATOM 8618 C C . LEU B 1 514 ? -13.234 31.562 -4.891 1 55.34 514 LEU B C 1
ATOM 8620 O O . LEU B 1 514 ? -14.148 32.375 -4.77 1 55.34 514 LEU B O 1
ATOM 8624 N N . PRO B 1 515 ? -13.102 30.438 -4.133 1 58.12 515 PRO B N 1
ATOM 8625 C CA . PRO B 1 515 ? -13.969 30.344 -2.955 1 58.12 515 PRO B CA 1
ATOM 8626 C C . PRO B 1 515 ? -13.875 31.578 -2.055 1 58.12 515 PRO B C 1
ATOM 8628 O O . PRO B 1 515 ? -12.805 32.156 -1.924 1 58.12 515 PRO B O 1
ATOM 8631 N N . ALA B 1 516 ? -15.078 32.062 -1.739 1 51.38 516 ALA B N 1
ATOM 8632 C CA . ALA B 1 516 ? -15.188 33.25 -0.877 1 51.38 516 ALA B CA 1
ATOM 8633 C C . ALA B 1 516 ? -14.578 32.969 0.495 1 51.38 516 ALA B C 1
ATOM 8635 O O . ALA B 1 516 ? -14.062 33.906 1.141 1 51.38 516 ALA B O 1
ATOM 8636 N N . TYR B 1 517 ? -14.656 31.734 0.898 1 57.66 517 TYR B N 1
ATOM 8637 C CA . TYR B 1 517 ? -14.164 31.438 2.238 1 57.66 517 TYR B CA 1
ATOM 8638 C C . TYR B 1 517 ? -13.086 30.344 2.193 1 57.66 517 TYR B C 1
ATOM 8640 O O . TYR B 1 517 ? -13.133 29.453 1.351 1 57.66 517 TYR B O 1
ATOM 8648 N N . ASN B 1 518 ? -12.273 30.594 3.221 1 65.69 518 ASN B N 1
ATOM 8649 C CA . ASN B 1 518 ? -11.047 29.812 3.164 1 65.69 518 ASN B CA 1
ATOM 8650 C C . ASN B 1 518 ? -11.039 28.703 4.223 1 65.69 518 ASN B C 1
ATOM 8652 O O . ASN B 1 518 ? -10.047 27.984 4.371 1 65.69 518 ASN B O 1
ATOM 8656 N N . GLN B 1 519 ? -12.234 28.734 4.988 1 75 519 GLN B N 1
ATOM 8657 C CA . GLN B 1 519 ? -12.258 27.734 6.047 1 75 519 GLN B CA 1
ATOM 8658 C C . GLN B 1 519 ? -13.664 27.156 6.227 1 75 519 GLN B C 1
ATOM 8660 O O . GLN B 1 519 ? -14.656 27.875 6.105 1 75 519 GLN B O 1
ATOM 8665 N N . ASP B 1 520 ? -13.734 25.891 6.367 1 80.56 520 ASP B N 1
ATOM 8666 C CA . ASP B 1 520 ? -14.961 25.188 6.715 1 80.56 520 ASP B CA 1
ATOM 8667 C C . ASP B 1 520 ? -14.781 24.344 7.984 1 80.56 520 ASP B C 1
ATOM 8669 O O . ASP B 1 520 ? -13.727 23.734 8.18 1 80.56 520 ASP B O 1
ATOM 8673 N N . ARG B 1 521 ? -15.75 24.609 8.922 1 86.88 521 ARG B N 1
ATOM 8674 C CA . ARG B 1 521 ? -15.781 23.766 10.109 1 86.88 521 ARG B CA 1
ATOM 8675 C C . ARG B 1 521 ? -17.031 22.891 10.125 1 86.88 521 ARG B C 1
ATOM 8677 O O . ARG B 1 521 ? -18.141 23.375 9.945 1 86.88 521 ARG B O 1
ATOM 8684 N N . ILE B 1 522 ? -16.828 21.656 10.266 1 90.12 522 ILE B N 1
ATOM 8685 C CA . ILE B 1 522 ? -17.922 20.688 10.242 1 90.12 522 ILE B CA 1
ATOM 8686 C C . ILE B 1 522 ? -17.922 19.875 11.531 1 90.12 522 ILE B C 1
ATOM 8688 O O . ILE B 1 522 ? -16.859 19.406 11.969 1 90.12 522 ILE B O 1
ATOM 8692 N N . VAL B 1 523 ? -19.062 19.844 12.172 1 93.25 523 VAL B N 1
ATOM 8693 C CA . VAL B 1 523 ? -19.219 18.984 13.344 1 93.25 523 VAL B CA 1
ATOM 8694 C C . VAL B 1 523 ? -20.047 17.766 12.984 1 93.25 523 VAL B C 1
ATOM 8696 O O . VAL B 1 523 ? -21.156 17.891 12.461 1 93.25 523 VAL B O 1
ATOM 8699 N N . ARG B 1 524 ? -19.469 16.609 13.258 1 94.81 524 ARG B N 1
ATOM 8700 C CA . ARG B 1 524 ? -20.156 15.352 13 1 94.81 524 ARG B CA 1
ATOM 8701 C C . ARG B 1 524 ? -20.359 14.562 14.281 1 94.81 524 ARG B C 1
ATOM 8703 O O . ARG B 1 524 ? -19.531 14.609 15.188 1 94.81 524 ARG B O 1
ATOM 8710 N N . VAL B 1 525 ? -21.484 13.922 14.328 1 96.12 525 VAL B N 1
ATOM 8711 C CA . VAL B 1 525 ? -21.766 13.109 15.508 1 96.12 525 VAL B CA 1
ATOM 8712 C C . VAL B 1 525 ? -22.047 11.664 15.102 1 96.12 525 VAL B C 1
ATOM 8714 O O . VAL B 1 525 ? -22.656 11.422 14.062 1 96.12 525 VAL B O 1
ATOM 8717 N N . TYR B 1 526 ? -21.5 10.75 15.906 1 96.88 526 TYR B N 1
ATOM 8718 C CA . TYR B 1 526 ? -21.656 9.32 15.672 1 96.88 526 TYR B CA 1
ATOM 8719 C C . TYR B 1 526 ? -22.25 8.633 16.891 1 96.88 526 TYR B C 1
ATOM 8721 O O . TYR B 1 526 ? -21.969 9.016 18.031 1 96.88 526 TYR B O 1
ATOM 8729 N N . ALA B 1 527 ? -23.094 7.664 16.688 1 96.69 527 ALA B N 1
ATOM 8730 C CA . ALA B 1 527 ? -23.547 6.766 17.734 1 96.69 527 ALA B CA 1
ATOM 8731 C C . ALA B 1 527 ? -22.672 5.52 17.812 1 96.69 527 ALA B C 1
ATOM 8733 O O . ALA B 1 527 ? -22.438 4.848 16.797 1 96.69 527 ALA B O 1
ATOM 8734 N N . LYS B 1 528 ? -22.188 5.207 18.969 1 95.44 528 LYS B N 1
ATOM 8735 C CA . LYS B 1 528 ? -21.297 4.062 19.125 1 95.44 528 LYS B CA 1
ATOM 8736 C C . LYS B 1 528 ? -22.062 2.748 19.016 1 95.44 528 LYS B C 1
ATOM 8738 O O . LYS B 1 528 ? -21.484 1.709 18.688 1 95.44 528 LYS B O 1
ATOM 8743 N N . LYS B 1 529 ? -23.312 2.811 19.281 1 94.31 529 LYS B N 1
ATOM 8744 C CA . LYS B 1 529 ? -24.219 1.684 19.094 1 94.31 529 LYS B CA 1
ATOM 8745 C C . LYS B 1 529 ? -25.312 2.021 18.078 1 94.31 529 LYS B C 1
ATOM 8747 O O . LYS B 1 529 ? -25.875 3.121 18.109 1 94.31 529 LYS B O 1
ATOM 8752 N N . PRO B 1 530 ? -25.625 1.058 17.234 1 92.44 530 PRO B N 1
ATOM 8753 C CA . PRO B 1 530 ? -26.578 1.332 16.172 1 92.44 530 PRO B CA 1
ATOM 8754 C C . PRO B 1 530 ? -27.969 1.683 16.703 1 92.44 530 PRO B C 1
ATOM 8756 O O . PRO B 1 530 ? -28.688 2.473 16.094 1 92.44 530 PRO B O 1
ATOM 8759 N N . GLU B 1 531 ? -28.391 1.2 17.812 1 91.94 531 GLU B N 1
ATOM 8760 C CA . GLU B 1 531 ? -29.719 1.415 18.359 1 91.94 531 GLU B CA 1
ATOM 8761 C C . GLU B 1 531 ? -29.875 2.834 18.906 1 91.94 531 GLU B C 1
ATOM 8763 O O . GLU B 1 531 ? -31 3.295 19.141 1 91.94 531 GLU B O 1
ATOM 8768 N N . LEU B 1 532 ? -28.781 3.51 19.031 1 93.38 532 LEU B N 1
ATOM 8769 C CA . LEU B 1 532 ? -28.828 4.82 19.672 1 93.38 532 LEU B CA 1
ATOM 8770 C C . LEU B 1 532 ? -28.812 5.934 18.641 1 93.38 532 LEU B C 1
ATOM 8772 O O . LEU B 1 532 ? -28.781 7.117 18.984 1 93.38 532 LEU B O 1
ATOM 8776 N N . VAL B 1 533 ? -28.891 5.617 17.359 1 93.5 533 VAL B N 1
ATOM 8777 C CA . VAL B 1 533 ? -28.766 6.578 16.266 1 93.5 533 VAL B CA 1
ATOM 8778 C C . VAL B 1 533 ? -29.859 7.637 16.391 1 93.5 533 VAL B C 1
ATOM 8780 O O . VAL B 1 533 ? -29.578 8.836 16.266 1 93.5 533 VAL B O 1
ATOM 8783 N N . GLU B 1 534 ? -31.016 7.188 16.656 1 90.75 534 GLU B N 1
ATOM 8784 C CA . GLU B 1 534 ? -32.156 8.109 16.719 1 90.75 534 GLU B CA 1
ATOM 8785 C C . GLU B 1 534 ? -32 9.07 17.906 1 90.75 534 GLU B C 1
ATOM 8787 O O . GLU B 1 534 ? -32.219 10.273 17.766 1 90.75 534 GLU B O 1
ATOM 8792 N N . ALA B 1 535 ? -31.688 8.5 19.016 1 92.88 535 ALA B N 1
ATOM 8793 C CA . ALA B 1 535 ? -31.547 9.305 20.234 1 92.88 535 ALA B CA 1
ATOM 8794 C C . ALA B 1 535 ? -30.422 10.328 20.062 1 92.88 535 ALA B C 1
ATOM 8796 O O . ALA B 1 535 ? -30.562 11.484 20.484 1 92.88 535 ALA B O 1
ATOM 8797 N N . VAL B 1 536 ? -29.328 9.938 19.516 1 94.19 536 VAL B N 1
ATOM 8798 C CA . VAL B 1 536 ? -28.172 10.812 19.328 1 94.19 536 VAL B CA 1
ATOM 8799 C C . VAL B 1 536 ? -28.516 11.906 18.312 1 94.19 536 VAL B C 1
ATOM 8801 O O . VAL B 1 536 ? -28.125 13.062 18.5 1 94.19 536 VAL B O 1
ATOM 8804 N N . SER B 1 537 ? -29.219 11.547 17.25 1 92.25 537 SER B N 1
ATOM 8805 C CA . SER B 1 537 ? -29.625 12.508 16.234 1 92.25 537 SER B CA 1
ATOM 8806 C C . SER B 1 537 ? -30.516 13.602 16.812 1 92.25 537 SER B C 1
ATOM 8808 O O . SER B 1 537 ? -30.344 14.781 16.5 1 92.25 537 SER B O 1
ATOM 8810 N N . GLU B 1 538 ? -31.438 13.156 17.641 1 91.62 538 GLU B N 1
ATOM 8811 C CA . GLU B 1 538 ? -32.344 14.109 18.266 1 91.62 538 GLU B CA 1
ATOM 8812 C C . GLU B 1 538 ? -31.594 15.055 19.203 1 91.62 538 GLU B C 1
ATOM 8814 O O . GLU B 1 538 ? -31.859 16.266 19.203 1 91.62 538 GLU B O 1
ATOM 8819 N N . ALA B 1 539 ? -30.766 14.516 19.969 1 93.94 539 ALA B N 1
ATOM 8820 C CA . ALA B 1 539 ? -29.984 15.336 20.891 1 93.94 539 ALA B CA 1
ATOM 8821 C C . ALA B 1 539 ? -29.109 16.328 20.125 1 93.94 539 ALA B C 1
ATOM 8823 O O . ALA B 1 539 ? -28.922 17.469 20.562 1 93.94 539 ALA B O 1
ATOM 8824 N N . PHE B 1 540 ? -28.562 15.883 19.078 1 93.88 540 PHE B N 1
ATOM 8825 C CA . PHE B 1 540 ? -27.703 16.703 18.234 1 93.88 540 PHE B CA 1
ATOM 8826 C C . PHE B 1 540 ? -28.484 17.859 17.625 1 93.88 540 PHE B C 1
ATOM 8828 O O . PHE B 1 540 ? -27.984 18.984 17.547 1 93.88 540 PHE B O 1
ATOM 8835 N N . GLU B 1 541 ? -29.688 17.578 17.188 1 91.69 541 GLU B N 1
ATOM 8836 C CA . GLU B 1 541 ? -30.562 18.625 16.656 1 91.69 541 GLU B CA 1
ATOM 8837 C C . GLU B 1 541 ? -30.906 19.641 17.734 1 91.69 541 GLU B C 1
ATOM 8839 O O . GLU B 1 541 ? -30.938 20.844 17.469 1 91.69 541 GLU B O 1
ATOM 8844 N N . ASN B 1 542 ? -31.203 19.141 18.891 1 93.12 542 ASN B N 1
ATOM 8845 C CA . ASN B 1 542 ? -31.484 20.031 20.016 1 93.12 542 ASN B CA 1
ATOM 8846 C C . ASN B 1 542 ? -30.312 20.938 20.328 1 93.12 542 ASN B C 1
ATOM 8848 O O . ASN B 1 542 ? -30.5 22.109 20.672 1 93.12 542 ASN B O 1
ATOM 8852 N N . LEU B 1 543 ? -29.156 20.406 20.281 1 94.19 543 LEU B N 1
ATOM 8853 C CA . LEU B 1 543 ? -27.953 21.188 20.516 1 94.19 543 LEU B CA 1
ATOM 8854 C C . LEU B 1 543 ? -27.859 22.328 19.5 1 94.19 543 LEU B C 1
ATOM 8856 O O . LEU B 1 543 ? -27.531 23.469 19.875 1 94.19 543 LEU B O 1
ATOM 8860 N N . GLN B 1 544 ? -28.125 22.031 18.266 1 91.88 544 GLN B N 1
ATOM 8861 C CA . GLN B 1 544 ? -28.078 23.047 17.219 1 91.88 544 GLN B CA 1
ATOM 8862 C C . GLN B 1 544 ? -29.094 24.156 17.469 1 91.88 544 GLN B C 1
ATOM 8864 O O . GLN B 1 544 ? -28.797 25.328 17.297 1 91.88 544 GLN B O 1
ATOM 8869 N N . LEU B 1 545 ? -30.234 23.688 17.875 1 90.94 545 LEU B N 1
ATOM 8870 C CA . LEU B 1 545 ? -31.297 24.656 18.156 1 90.94 545 LEU B CA 1
ATOM 8871 C C . LEU B 1 545 ? -30.922 25.562 19.328 1 90.94 545 LEU B C 1
ATOM 8873 O O . LEU B 1 545 ? -31.203 26.75 19.312 1 90.94 545 LEU B O 1
ATOM 8877 N N . ARG B 1 546 ? -30.344 25 20.25 1 91 546 ARG B N 1
ATOM 8878 C CA . ARG B 1 546 ? -29.922 25.766 21.406 1 91 546 ARG B CA 1
ATOM 8879 C C . ARG B 1 546 ? -28.781 26.719 21.062 1 91 546 ARG B C 1
ATOM 8881 O O . ARG B 1 546 ? -28.766 27.859 21.531 1 91 546 ARG B O 1
ATOM 8888 N N . MET B 1 547 ? -27.891 26.297 20.25 1 90.31 547 MET B N 1
ATOM 8889 C CA . MET B 1 547 ? -26.672 27.078 19.969 1 90.31 547 MET B CA 1
ATOM 8890 C C . MET B 1 547 ? -26.938 28.125 18.891 1 90.31 547 MET B C 1
ATOM 8892 O O . MET B 1 547 ? -26.406 29.234 18.969 1 90.31 547 MET B O 1
ATOM 8896 N N . TYR B 1 548 ? -27.797 27.781 17.906 1 88 548 TYR B N 1
ATOM 8897 C CA . TYR B 1 548 ? -27.891 28.641 16.734 1 88 548 TYR B CA 1
ATOM 8898 C C . TYR B 1 548 ? -29.328 29.094 16.5 1 88 548 TYR B C 1
ATOM 8900 O O . TYR B 1 548 ? -29.594 29.953 15.648 1 88 548 TYR B O 1
ATOM 8908 N N . GLY B 1 549 ? -30.25 28.516 17.188 1 84.31 549 GLY B N 1
ATOM 8909 C CA . GLY B 1 549 ? -31.656 28.875 17.031 1 84.31 549 GLY B CA 1
ATOM 8910 C C . GLY B 1 549 ? -32.312 28.156 15.867 1 84.31 549 GLY B C 1
ATOM 8911 O O . GLY B 1 549 ? -33.531 28.266 15.672 1 84.31 549 GLY B O 1
ATOM 8912 N N . GLU B 1 550 ? -31.484 27.453 15.031 1 78.5 550 GLU B N 1
ATOM 8913 C CA . GLU B 1 550 ? -31.984 26.688 13.898 1 78.5 550 GLU B CA 1
ATOM 8914 C C . GLU B 1 550 ? -31.141 25.438 13.656 1 78.5 550 GLU B C 1
ATOM 8916 O O . GLU B 1 550 ? -30.016 25.328 14.164 1 78.5 550 GLU B O 1
ATOM 8921 N N . LYS B 1 551 ? -31.828 24.516 12.961 1 76.94 551 LYS B N 1
ATOM 8922 C CA . LYS B 1 551 ? -31.078 23.344 12.508 1 76.94 551 LYS B CA 1
ATOM 8923 C C . LYS B 1 551 ? -30.188 23.703 11.32 1 76.94 551 LYS B C 1
ATOM 8925 O O . LYS B 1 551 ? -30.688 24.109 10.266 1 76.94 551 LYS B O 1
ATOM 8930 N N . THR B 1 552 ? -28.969 23.656 11.469 1 71.56 552 THR B N 1
ATOM 8931 C CA . THR B 1 552 ? -28.031 24.062 10.43 1 71.56 552 THR B CA 1
ATOM 8932 C C . THR B 1 552 ? -27.578 22.875 9.609 1 71.56 552 THR B C 1
ATOM 8934 O O . THR B 1 552 ? -26.844 23.031 8.625 1 71.56 552 THR B O 1
ATOM 8937 N N . GLN B 1 553 ? -28.141 21.75 9.914 1 78.44 553 GLN B N 1
ATOM 8938 C CA . GLN B 1 553 ? -27.781 20.562 9.148 1 78.44 553 GLN B CA 1
ATOM 8939 C C . GLN B 1 553 ? -28.516 20.531 7.809 1 78.44 553 GLN B C 1
ATOM 8941 O O . GLN B 1 553 ? -29.609 21.109 7.68 1 78.44 553 GLN B O 1
ATOM 8946 N N . VAL B 1 554 ? -27.828 20.016 6.812 1 63.06 554 VAL B N 1
ATOM 8947 C CA . VAL B 1 554 ? -28.359 20.047 5.453 1 63.06 554 VAL B CA 1
ATOM 8948 C C . VAL B 1 554 ? -29.531 19.078 5.324 1 63.06 554 VAL B C 1
ATOM 8950 O O . VAL B 1 554 ? -30.547 19.406 4.711 1 63.06 554 VAL B O 1
ATOM 8953 N N . HIS B 1 555 ? -29.312 17.828 5.793 1 62.19 555 HIS B N 1
ATOM 8954 C CA . HIS B 1 555 ? -30.375 16.828 5.664 1 62.19 555 HIS B CA 1
ATOM 8955 C C . HIS B 1 555 ? -30.641 16.141 6.996 1 62.19 555 HIS B C 1
ATOM 8957 O O . HIS B 1 555 ? -29.797 16.172 7.895 1 62.19 555 HIS B O 1
ATOM 8963 N N . ASP B 1 556 ? -31.844 15.688 7.102 1 59.34 556 ASP B N 1
ATOM 8964 C CA . ASP B 1 556 ? -32.188 14.859 8.258 1 59.34 556 ASP B CA 1
ATOM 8965 C C . ASP B 1 556 ? -31.484 13.508 8.188 1 59.34 556 ASP B C 1
ATOM 8967 O O . ASP B 1 556 ? -31.016 13.094 7.121 1 59.34 556 ASP B O 1
ATOM 8971 N N . THR B 1 557 ? -31.219 12.984 9.289 1 58.84 557 THR B N 1
ATOM 8972 C CA . THR B 1 557 ? -30.656 11.633 9.297 1 58.84 557 THR B CA 1
ATOM 8973 C C . THR B 1 557 ? -31.5 10.695 8.445 1 58.84 557 THR B C 1
ATOM 8975 O O . THR B 1 557 ? -32.719 10.609 8.633 1 58.84 557 THR B O 1
ATOM 8978 N N . PRO B 1 558 ? -30.906 10.195 7.434 1 54.25 558 PRO B N 1
ATOM 8979 C CA . PRO B 1 558 ? -31.688 9.328 6.555 1 54.25 558 PRO B CA 1
ATOM 8980 C C . PRO B 1 558 ? -32.406 8.219 7.312 1 54.25 558 PRO B C 1
ATOM 8982 O O . PRO B 1 558 ? -31.828 7.602 8.211 1 54.25 558 PRO B O 1
ATOM 8985 N N . ARG B 1 559 ? -33.656 7.977 7.016 1 49.53 559 ARG B N 1
ATOM 8986 C CA . ARG B 1 559 ? -34.562 7.02 7.641 1 49.53 559 ARG B CA 1
ATOM 8987 C C . ARG B 1 559 ? -34 5.605 7.578 1 49.53 559 ARG B C 1
ATOM 8989 O O . ARG B 1 559 ? -34.188 4.809 8.492 1 49.53 559 ARG B O 1
ATOM 8996 N N . LYS B 1 560 ? -33.438 5.262 6.5 1 50.16 560 LYS B N 1
ATOM 8997 C CA . LYS B 1 560 ? -32.938 3.898 6.316 1 50.16 560 LYS B CA 1
ATOM 8998 C C . LYS B 1 560 ? -31.938 3.521 7.41 1 50.16 560 LYS B C 1
ATOM 9000 O O . LYS B 1 560 ? -31.859 2.357 7.809 1 50.16 560 LYS B O 1
ATOM 9005 N N . LYS B 1 561 ? -31.25 4.402 7.805 1 50.94 561 LYS B N 1
ATOM 9006 C CA . LYS B 1 561 ? -30.266 4.168 8.867 1 50.94 561 LYS B CA 1
ATOM 9007 C C . LYS B 1 561 ? -30.969 4.016 10.219 1 50.94 561 LYS B C 1
ATOM 9009 O O . LYS B 1 561 ? -30.391 3.453 11.156 1 50.94 561 LYS B O 1
ATOM 9014 N N . ARG B 1 562 ? -32.25 4.48 10.227 1 41.25 562 ARG B N 1
ATOM 9015 C CA . ARG B 1 562 ? -33.062 4.336 11.43 1 41.25 562 ARG B CA 1
ATOM 9016 C C . ARG B 1 562 ? -33.688 2.938 11.523 1 41.25 562 ARG B C 1
ATOM 9018 O O . ARG B 1 562 ? -33.875 2.418 12.617 1 41.25 562 ARG B O 1
ATOM 9025 N N . ILE B 1 563 ? -34.031 2.328 10.273 1 39.84 563 ILE B N 1
ATOM 9026 C CA . ILE B 1 563 ? -34.875 1.148 10.203 1 39.84 563 ILE B CA 1
ATOM 9027 C C . ILE B 1 563 ? -34.031 -0.113 10.188 1 39.84 563 ILE B C 1
ATOM 9029 O O . ILE B 1 563 ? -34.531 -1.225 10.328 1 39.84 563 ILE B O 1
ATOM 9033 N N . ARG B 1 564 ? -32.938 -0.077 9.711 1 40.25 564 ARG B N 1
ATOM 9034 C CA . ARG B 1 564 ? -32.344 -1.382 9.461 1 40.25 564 ARG B CA 1
ATOM 9035 C C . ARG B 1 564 ? -32.281 -2.223 10.734 1 40.25 564 ARG B C 1
ATOM 9037 O O . ARG B 1 564 ? -32 -3.42 10.688 1 40.25 564 ARG B O 1
ATOM 9044 N N . PHE B 1 565 ? -32.375 -1.642 11.859 1 34.94 565 PHE B N 1
ATOM 9045 C CA . PHE B 1 565 ? -32.219 -2.525 13.008 1 34.94 565 PHE B CA 1
ATOM 9046 C C . PHE B 1 565 ? -33.594 -2.816 13.625 1 34.94 565 PHE B C 1
ATOM 9048 O O . PHE B 1 565 ? -33.688 -3.389 14.711 1 34.94 565 PHE B O 1
ATOM 9055 N N . HIS B 1 566 ? -34.781 -2.455 13.039 1 27.03 566 HIS B N 1
ATOM 9056 C CA . HIS B 1 566 ? -35.906 -3.182 13.594 1 27.03 566 HIS B CA 1
ATOM 9057 C C . HIS B 1 566 ? -36.062 -4.559 12.961 1 27.03 566 HIS B C 1
ATOM 9059 O O . HIS B 1 566 ? -35.906 -4.699 11.742 1 27.03 566 HIS B O 1
#

Solvent-accessible surface area (backbone atoms only — not comparable to full-atom values): 66835 Å² total; per-residue (Å²): 138,90,75,86,77,84,77,78,95,92,89,94,83,92,88,92,81,93,87,91,83,91,84,92,86,89,90,85,91,86,86,90,88,88,87,91,86,88,91,82,89,79,85,78,84,88,83,90,92,89,91,85,84,88,88,90,86,87,69,78,77,69,32,54,54,63,57,79,84,81,83,83,76,80,79,70,79,78,79,76,80,84,86,88,69,88,75,76,85,76,80,74,85,75,78,76,77,79,74,84,70,79,75,68,74,65,74,63,74,77,62,80,72,76,61,53,76,82,60,42,46,79,37,47,37,44,84,79,37,78,39,76,33,48,58,70,57,43,56,52,53,36,25,56,58,44,45,40,26,65,46,21,34,62,56,32,68,37,30,82,65,26,57,39,28,49,53,26,39,38,52,50,21,53,46,15,19,48,44,35,43,53,43,48,51,49,45,39,74,77,40,17,78,85,67,61,62,48,62,65,55,51,52,34,44,21,48,23,22,42,44,41,66,60,25,49,44,34,34,32,64,51,35,54,71,55,35,40,42,71,77,37,75,82,57,81,71,47,39,35,58,41,19,40,54,34,50,56,50,47,36,64,76,67,63,54,94,66,57,67,69,54,52,49,51,23,38,48,42,32,36,43,49,76,40,85,55,72,65,71,59,86,53,86,66,58,40,60,46,31,44,48,37,18,74,73,47,64,65,27,30,48,56,50,36,50,55,56,52,51,22,55,29,47,47,44,86,70,86,52,66,54,64,62,58,50,70,47,47,43,75,56,96,60,33,77,24,34,40,53,85,46,50,62,57,52,50,32,44,46,50,52,51,41,48,43,41,60,65,55,72,58,20,68,67,42,47,31,51,50,54,47,49,37,53,22,48,61,55,30,25,79,82,69,37,51,72,62,34,69,72,32,64,88,48,33,64,76,52,31,46,57,53,59,58,52,49,60,68,49,90,52,72,81,33,46,70,22,29,51,46,51,50,26,55,36,38,63,59,56,46,35,80,30,50,51,32,56,61,53,78,91,47,56,88,77,60,69,84,76,48,35,57,59,33,45,71,32,51,84,85,58,100,61,87,71,50,50,88,42,40,45,58,45,78,44,76,46,44,46,82,40,48,76,42,62,37,59,64,52,36,40,21,25,80,48,94,88,50,91,57,70,44,69,58,62,60,91,73,73,50,90,81,54,75,92,64,31,56,46,44,38,44,33,38,27,13,61,42,75,87,40,35,64,57,49,40,50,9,46,46,42,34,32,32,70,76,67,71,41,73,63,41,86,66,73,60,62,61,67,77,65,49,74,80,111,144,84,80,91,76,93,84,82,88,91,82,89,76,86,79,85,90,76,91,80,90,86,94,89,86,89,90,84,88,94,83,92,84,94,80,89,81,91,87,90,82,88,86,91,85,89,81,88,83,81,87,91,84,87,78,84,64,51,23,68,57,46,78,54,79,78,80,78,79,82,83,81,80,73,85,72,83,78,79,78,84,80,80,83,70,91,76,77,84,75,80,72,84,76,80,77,77,77,74,81,68,76,73,69,73,65,73,63,75,76,61,79,73,77,59,52,76,82,59,41,47,79,38,47,37,44,86,80,37,78,38,76,34,49,59,72,57,42,57,51,52,38,25,57,57,44,44,40,26,64,46,22,34,63,57,32,67,36,29,81,66,26,55,40,30,48,54,25,40,39,52,49,21,52,45,16,20,48,44,34,42,52,43,48,49,49,43,39,74,76,39,16,78,85,68,62,63,48,64,66,57,52,50,34,45,21,47,24,22,43,44,41,64,59,24,49,44,36,35,32,64,52,35,54,72,54,35,42,42,71,78,37,76,81,59,81,71,47,39,34,59,40,18,42,53,36,49,56,51,48,36,63,77,67,62,54,94,66,57,67,69,54,52,50,52,23,37,47,41,32,37,44,49,77,40,83,54,71,67,72,59,87,54,84,66,59,38,62,46,31,46,48,37,18,75,75,47,65,65,26,30,48,56,51,37,50,53,55,52,50,22,54,28,47,48,45,86,68,85,52,66,54,64,62,56,50,71,46,47,43,75,54,95,60,32,75,26,33,41,52,86,46,51,62,58,52,49,32,43,47,51,52,50,38,46,44,41,62,64,55,73,58,20,70,67,43,48,32,51,49,54,49,49,38,54,20,47,62,53,30,26,79,82,70,36,51,72,60,36,68,72,32,64,88,49,32,63,77,52,30,48,56,53,59,57,52,50,61,67,48,90,52,74,80,32,46,69,21,29,51,47,49,50,27,57,37,39,62,59,59,45,35,80,30,50,50,33,54,60,52,78,91,47,56,88,76,61,70,83,76,48,35,59,58,32,46,71,32,51,82,85,57,97,61,85,70,50,50,87,41,40,45,58,47,74,44,76,47,43,46,83,42,49,77,41,61,37,61,64,53,36,40,22,24,78,47,94,86,50,91,57,71,42,70,57,62,60,92,72,74,53,91,82,55,74,92,64,32,56,48,44,37,44,35,39,27,15,61,43,73,89,40,32,64,56,50,40,51,9,47,46,40,34,32,34,70,75,67,72,42,73,61,42,86,65,75,59,61,62,67,76,67,48,72,80,111